Protein AF-0000000075078071 (afdb_homodimer)

Structure (mmCIF, N/CA/C/O backbone):
data_AF-0000000075078071-model_v1
#
loop_
_entity.id
_entity.type
_entity.pdbx_description
1 polymer '5-methylthioadenosine/S-adenosylhomocysteine deaminase'
#
loop_
_atom_site.group_PDB
_atom_site.id
_atom_site.type_symbol
_atom_site.label_atom_id
_atom_site.label_alt_id
_atom_site.label_comp_id
_atom_site.label_asym_id
_atom_site.label_entity_id
_atom_site.label_seq_id
_atom_site.pdbx_PDB_ins_code
_atom_site.Cartn_x
_atom_site.Cartn_y
_atom_site.Cartn_z
_atom_site.occupancy
_atom_site.B_iso_or_equiv
_atom_site.auth_seq_id
_atom_site.auth_comp_id
_atom_site.auth_asym_id
_atom_site.auth_atom_id
_atom_site.pdbx_PDB_model_num
ATOM 1 N N . MET A 1 1 ? 23.844 -9.383 -35.656 1 94.44 1 MET A N 1
ATOM 2 C CA . MET A 1 1 ? 22.969 -10.555 -35.594 1 94.44 1 MET A CA 1
ATOM 3 C C . MET A 1 1 ? 21.5 -10.141 -35.531 1 94.44 1 MET A C 1
ATOM 5 O O . MET A 1 1 ? 21.172 -9.195 -34.812 1 94.44 1 MET A O 1
ATOM 9 N N . LYS A 1 2 ? 20.641 -10.836 -36.188 1 97.19 2 LYS A N 1
ATOM 10 C CA . LYS A 1 2 ? 19.219 -10.516 -36.188 1 97.19 2 LYS A CA 1
ATOM 11 C C . LYS A 1 2 ? 18.516 -11.109 -34.969 1 97.19 2 LYS A C 1
ATOM 13 O O . LYS A 1 2 ? 18.766 -12.266 -34.625 1 97.19 2 LYS A O 1
ATOM 18 N N . VAL A 1 3 ? 17.734 -10.297 -34.281 1 98.25 3 VAL A N 1
ATOM 19 C CA . VAL A 1 3 ? 17 -10.727 -33.094 1 98.25 3 VAL A CA 1
ATOM 20 C C . VAL A 1 3 ? 15.594 -10.141 -33.125 1 98.25 3 VAL A C 1
ATOM 22 O O . VAL A 1 3 ? 15.281 -9.297 -33.969 1 98.25 3 VAL A O 1
ATOM 25 N N . ASP A 1 4 ? 14.758 -10.57 -32.312 1 98.44 4 ASP A N 1
ATOM 26 C CA . ASP A 1 4 ? 13.359 -10.164 -32.344 1 98.44 4 ASP A CA 1
ATOM 27 C C . ASP A 1 4 ? 13.172 -8.781 -31.719 1 98.44 4 ASP A C 1
ATOM 29 O O . ASP A 1 4 ? 12.531 -7.906 -32.312 1 98.44 4 ASP A O 1
ATOM 33 N N . ILE A 1 5 ? 13.688 -8.562 -30.5 1 98.44 5 ILE A N 1
ATOM 34 C CA . ILE A 1 5 ? 13.391 -7.348 -29.75 1 98.44 5 ILE A CA 1
ATOM 35 C C . ILE A 1 5 ? 14.664 -6.844 -29.062 1 98.44 5 ILE A C 1
ATOM 37 O O . ILE A 1 5 ? 15.484 -7.641 -28.594 1 98.44 5 ILE A O 1
ATOM 41 N N . ALA A 1 6 ? 14.93 -5.602 -29.078 1 98.75 6 ALA A N 1
ATOM 42 C CA . ALA A 1 6 ? 15.906 -4.906 -28.25 1 98.75 6 ALA A CA 1
ATOM 43 C C . ALA A 1 6 ? 15.219 -3.871 -27.359 1 98.75 6 ALA A C 1
ATOM 45 O O . ALA A 1 6 ? 14.516 -2.988 -27.844 1 98.75 6 ALA A O 1
ATOM 46 N N . ILE A 1 7 ? 15.375 -4.008 -26 1 98.88 7 ILE A N 1
ATOM 47 C CA . ILE A 1 7 ? 14.781 -3.053 -25.078 1 98.88 7 ILE A CA 1
ATOM 48 C C . ILE A 1 7 ? 15.883 -2.215 -24.422 1 98.88 7 ILE A C 1
ATOM 50 O O . ILE A 1 7 ? 16.609 -2.701 -23.562 1 98.88 7 ILE A O 1
ATOM 54 N N . ASN A 1 8 ? 16.047 -0.952 -24.812 1 98.75 8 ASN A N 1
ATOM 55 C CA . ASN A 1 8 ? 16.922 0.015 -24.156 1 98.75 8 ASN A CA 1
ATOM 56 C C . ASN A 1 8 ? 16.266 0.594 -22.906 1 98.75 8 ASN A C 1
ATOM 58 O O . ASN A 1 8 ? 15.188 1.181 -22.969 1 98.75 8 ASN A O 1
ATOM 62 N N . ALA A 1 9 ? 16.922 0.413 -21.734 1 98.75 9 ALA A N 1
ATOM 63 C CA . ALA A 1 9 ? 16.297 0.908 -20.5 1 98.75 9 ALA A CA 1
ATOM 64 C C . ALA A 1 9 ? 17.281 1.78 -19.719 1 98.75 9 ALA A C 1
ATOM 66 O O . ALA A 1 9 ? 18.5 1.617 -19.828 1 98.75 9 ALA A O 1
ATOM 67 N N . ARG A 1 10 ? 16.766 2.77 -18.938 1 98.56 10 ARG A N 1
ATOM 68 C CA . ARG A 1 10 ? 17.562 3.588 -18.031 1 98.56 10 ARG A CA 1
ATOM 69 C C . ARG A 1 10 ? 18.234 2.73 -16.969 1 98.56 10 ARG A C 1
ATOM 71 O O . ARG A 1 10 ? 19.422 2.904 -16.672 1 98.56 10 ARG A O 1
ATOM 78 N N . TRP A 1 11 ? 17.453 1.819 -16.406 1 98.62 11 TRP A N 1
ATOM 79 C CA . TRP A 1 11 ? 17.969 0.859 -15.43 1 98.62 11 TRP A CA 1
ATOM 80 C C . TRP A 1 11 ? 17.516 -0.555 -15.766 1 98.62 11 TRP A C 1
ATOM 82 O O . TRP A 1 11 ? 16.391 -0.753 -16.234 1 98.62 11 TRP A O 1
ATOM 92 N N . ILE A 1 12 ? 18.344 -1.551 -15.594 1 98.75 12 ILE A N 1
ATOM 93 C CA . ILE A 1 12 ? 17.984 -2.961 -15.641 1 98.75 12 ILE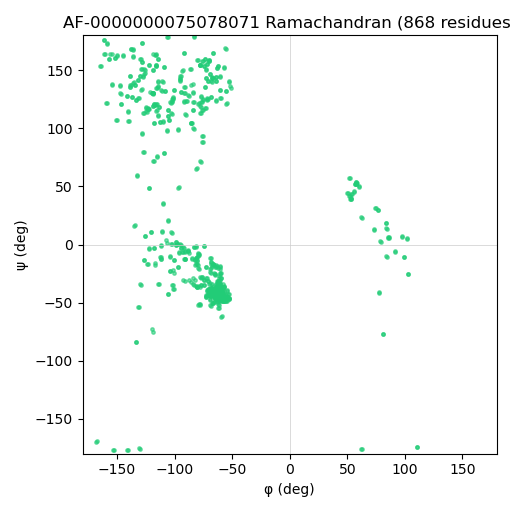 A CA 1
ATOM 94 C C . ILE A 1 12 ? 18.422 -3.654 -14.352 1 98.75 12 ILE A C 1
ATOM 96 O O . ILE A 1 12 ? 19.609 -3.629 -14.008 1 98.75 12 ILE A O 1
ATOM 100 N N . ILE A 1 13 ? 17.5 -4.16 -13.625 1 98.75 13 ILE A N 1
ATOM 101 C CA . ILE A 1 13 ? 17.75 -4.93 -12.414 1 98.75 13 ILE A CA 1
ATOM 102 C C . ILE A 1 13 ? 17.484 -6.41 -12.672 1 98.75 13 ILE A C 1
ATOM 104 O O . ILE A 1 13 ? 16.359 -6.879 -12.555 1 98.75 13 ILE A O 1
ATOM 108 N N . PRO A 1 14 ? 18.484 -7.125 -12.914 1 98.5 14 PRO A N 1
ATOM 109 C CA . PRO A 1 14 ? 18.312 -8.484 -13.414 1 98.5 14 PRO A CA 1
ATOM 110 C C . PRO A 1 14 ? 17.953 -9.484 -12.312 1 98.5 14 PRO A C 1
ATOM 112 O O . PRO A 1 14 ? 17.438 -10.57 -12.594 1 98.5 14 PRO A O 1
ATOM 115 N N . VAL A 1 15 ? 18.25 -9.164 -10.938 1 97.62 15 VAL A N 1
ATOM 116 C CA . VAL A 1 15 ? 18.031 -9.992 -9.75 1 97.62 15 VAL A CA 1
ATOM 117 C C . VAL A 1 15 ? 19.125 -11.062 -9.672 1 97.62 15 VAL A C 1
ATOM 119 O O . VAL A 1 15 ? 19.594 -11.391 -8.578 1 97.62 15 VAL A O 1
ATOM 122 N N . GLU A 1 16 ? 19.484 -11.656 -10.82 1 94.56 16 GLU A N 1
ATOM 123 C CA . GLU A 1 16 ? 20.672 -12.484 -10.953 1 94.56 16 GLU A CA 1
ATOM 124 C C . GLU A 1 16 ? 21.578 -11.977 -12.078 1 94.56 16 GLU A C 1
ATOM 126 O O . GLU A 1 16 ? 21.234 -12.07 -13.25 1 94.56 16 GLU A O 1
ATOM 131 N N . PRO A 1 17 ? 22.875 -11.477 -11.609 1 91.75 17 PRO A N 1
ATOM 132 C CA . PRO A 1 17 ? 23.422 -11.5 -10.25 1 91.75 17 PRO A CA 1
ATOM 133 C C . PRO A 1 17 ? 22.703 -10.539 -9.305 1 91.75 17 PRO A C 1
ATOM 135 O O . PRO A 1 17 ? 22.062 -9.586 -9.766 1 91.75 17 PRO A O 1
ATOM 138 N N . GLU A 1 18 ? 22.875 -10.867 -8.062 1 87.38 18 GLU A N 1
ATOM 139 C CA . GLU A 1 18 ? 22.219 -10.062 -7.035 1 87.38 18 GLU A CA 1
ATOM 140 C C . GLU A 1 18 ? 22.891 -8.703 -6.887 1 87.38 18 GLU A C 1
ATOM 142 O O . GLU A 1 18 ? 24.078 -8.562 -7.168 1 87.38 18 GLU A O 1
ATOM 147 N N . SER A 1 19 ? 22.141 -7.684 -6.508 1 84.31 19 SER A N 1
ATOM 148 C CA . SER A 1 19 ? 22.578 -6.359 -6.082 1 84.31 19 SER A CA 1
ATOM 149 C C . SER A 1 19 ? 23.312 -5.629 -7.207 1 84.31 19 SER A C 1
ATOM 151 O O . SER A 1 19 ? 24.297 -4.93 -6.965 1 84.31 19 SER A O 1
ATOM 153 N N . VAL A 1 20 ? 23.047 -6.027 -8.438 1 92.88 20 VAL A N 1
ATOM 154 C CA . VAL A 1 20 ? 23.562 -5.301 -9.594 1 92.88 20 VAL A CA 1
ATOM 155 C C . VAL A 1 20 ? 22.422 -4.555 -10.289 1 92.88 20 VAL A C 1
ATOM 157 O O . VAL A 1 20 ? 21.312 -5.086 -10.438 1 92.88 20 VAL A O 1
ATOM 160 N N . THR A 1 21 ? 22.672 -3.32 -10.562 1 96.94 21 THR A N 1
ATOM 161 C CA . THR A 1 21 ? 21.797 -2.508 -11.406 1 96.94 21 THR A CA 1
ATOM 162 C C . THR A 1 21 ? 22.562 -1.938 -12.594 1 96.94 21 THR A C 1
ATOM 164 O O . THR A 1 21 ? 23.531 -1.194 -12.414 1 96.94 21 THR A O 1
ATOM 167 N N . TYR A 1 22 ? 22.156 -2.344 -13.797 1 97.94 22 TYR A N 1
ATOM 168 C CA . TYR A 1 22 ? 22.766 -1.807 -15 1 97.94 22 TYR A CA 1
ATOM 169 C C . TYR A 1 22 ? 22.125 -0.49 -15.406 1 97.94 22 TYR A C 1
ATOM 171 O O . TYR A 1 22 ? 20.906 -0.338 -15.312 1 97.94 22 TYR A O 1
ATOM 179 N N . GLU A 1 23 ? 22.906 0.443 -15.805 1 97.88 23 GLU A N 1
ATOM 180 C CA . GLU A 1 23 ? 22.406 1.725 -16.297 1 97.88 23 GLU A CA 1
ATOM 181 C C . GLU A 1 23 ? 22.672 1.889 -17.781 1 97.88 23 GLU A C 1
ATOM 183 O O . GLU A 1 23 ? 23.766 1.601 -18.266 1 97.88 23 GLU A O 1
ATOM 188 N N . HIS A 1 24 ? 21.688 2.295 -18.484 1 98.25 24 HIS A N 1
ATOM 189 C CA . HIS A 1 24 ? 21.781 2.531 -19.922 1 98.25 24 HIS A CA 1
ATOM 190 C C . HIS A 1 24 ? 22.25 1.28 -20.656 1 98.25 24 HIS A C 1
ATOM 192 O O . HIS A 1 24 ? 23.234 1.329 -21.406 1 98.25 24 HIS A O 1
ATOM 198 N N . HIS A 1 25 ? 21.531 0.172 -20.359 1 98.69 25 HIS A N 1
ATOM 199 C CA . HIS A 1 25 ? 21.797 -1.117 -21 1 98.69 25 HIS A CA 1
ATOM 200 C C . HIS A 1 25 ? 20.594 -1.567 -21.828 1 98.69 25 HIS A C 1
ATOM 202 O O . HIS A 1 25 ? 19.516 -0.986 -21.734 1 98.69 25 HIS A O 1
ATOM 208 N N . THR A 1 26 ? 20.859 -2.521 -22.688 1 98.81 26 THR A N 1
ATOM 209 C CA . THR A 1 26 ? 19.859 -3.092 -23.578 1 98.81 26 THR A CA 1
ATOM 210 C C . THR A 1 26 ? 19.688 -4.586 -23.312 1 98.81 26 THR A C 1
ATOM 212 O O . THR A 1 26 ? 20.672 -5.312 -23.156 1 98.81 26 THR A O 1
ATOM 215 N N . LEU A 1 27 ? 18.484 -5.012 -23.141 1 98.81 27 LEU A N 1
ATOM 216 C CA . LEU A 1 27 ? 18.141 -6.43 -23.078 1 98.81 27 LEU A CA 1
ATOM 217 C C . LEU A 1 27 ? 17.766 -6.949 -24.469 1 98.81 27 LEU A C 1
ATOM 219 O O . LEU A 1 27 ? 16.891 -6.395 -25.125 1 98.81 27 LEU A O 1
ATOM 223 N N . ILE A 1 28 ? 18.469 -7.988 -24.969 1 98.88 28 ILE A N 1
ATOM 224 C CA . ILE A 1 28 ? 18.234 -8.555 -26.297 1 98.88 28 ILE A CA 1
ATOM 225 C C . ILE A 1 28 ? 17.422 -9.836 -26.188 1 98.88 28 ILE A C 1
ATOM 227 O O . ILE A 1 28 ? 17.781 -10.742 -25.422 1 98.88 28 ILE A O 1
ATOM 231 N N . ILE A 1 29 ? 16.297 -9.945 -26.906 1 98.81 29 ILE A N 1
ATOM 232 C CA . ILE A 1 29 ? 15.375 -11.07 -26.859 1 98.81 29 ILE A CA 1
ATOM 233 C C . ILE A 1 29 ? 15.266 -11.719 -28.234 1 98.81 29 ILE A C 1
ATOM 235 O O . ILE A 1 29 ? 15.102 -11.023 -29.234 1 98.81 29 ILE A O 1
ATOM 239 N N . ASN A 1 30 ? 15.398 -12.977 -28.297 1 98.75 30 ASN A N 1
ATOM 240 C CA . ASN A 1 30 ? 15.203 -13.766 -29.516 1 98.75 30 ASN A CA 1
ATOM 241 C C . ASN A 1 30 ? 14.422 -15.047 -29.234 1 98.75 30 ASN A C 1
ATOM 243 O O . ASN A 1 30 ? 14.758 -15.797 -28.312 1 98.75 30 ASN A O 1
ATOM 247 N N . LYS A 1 31 ? 13.336 -15.273 -29.984 1 98.06 31 LYS A N 1
ATOM 248 C CA . LYS A 1 31 ? 12.477 -16.438 -29.859 1 98.06 31 LYS A CA 1
ATOM 249 C C . LYS A 1 31 ? 12.016 -16.625 -28.422 1 98.06 31 LYS A C 1
ATOM 251 O O . LYS A 1 31 ? 12.109 -17.734 -27.859 1 98.06 31 LYS A O 1
ATOM 256 N N . GLY A 1 32 ? 11.719 -15.531 -27.766 1 98.38 32 GLY A N 1
ATOM 257 C CA . GLY A 1 32 ? 11.086 -15.539 -26.469 1 98.38 32 GLY A CA 1
ATOM 258 C C . GLY A 1 32 ? 12.07 -15.664 -25.312 1 98.38 32 GLY A C 1
ATOM 259 O O . GLY A 1 32 ? 11.68 -15.711 -24.156 1 98.38 32 GLY A O 1
ATOM 260 N N . ARG A 1 33 ? 13.398 -15.609 -25.656 1 98.69 33 ARG A N 1
ATOM 261 C CA . ARG A 1 33 ? 14.414 -15.812 -24.625 1 98.69 33 ARG A CA 1
ATOM 262 C C . ARG A 1 33 ? 15.406 -14.648 -24.609 1 98.69 33 ARG A C 1
ATOM 264 O O . ARG A 1 33 ? 15.625 -14 -25.625 1 98.69 33 ARG A O 1
ATOM 271 N N . ILE A 1 34 ? 15.938 -14.422 -23.438 1 98.81 34 ILE A N 1
ATOM 272 C CA . ILE A 1 34 ? 16.984 -13.414 -23.297 1 98.81 34 ILE A CA 1
ATOM 273 C C . ILE A 1 34 ? 18.297 -13.945 -23.844 1 98.81 34 ILE A C 1
ATOM 275 O O . ILE A 1 34 ? 18.797 -14.984 -23.391 1 98.81 34 ILE A O 1
ATOM 279 N N . VAL A 1 35 ? 18.906 -13.234 -24.781 1 98.69 35 VAL A N 1
ATOM 280 C CA . VAL A 1 35 ? 20.094 -13.797 -25.406 1 98.69 35 VAL A CA 1
ATOM 281 C C . VAL A 1 35 ? 21.312 -12.93 -25.109 1 98.69 35 VAL A C 1
ATOM 283 O O . VAL A 1 35 ? 22.453 -13.352 -25.312 1 98.69 35 VAL A O 1
ATOM 286 N N . ASP A 1 36 ? 21.031 -11.672 -24.641 1 98.62 36 ASP A N 1
ATOM 287 C CA . ASP A 1 36 ? 22.156 -10.805 -24.312 1 98.62 36 ASP A CA 1
ATOM 288 C C . ASP A 1 36 ? 21.703 -9.609 -23.469 1 98.62 36 ASP A C 1
ATOM 290 O O . ASP A 1 36 ? 20.516 -9.297 -23.422 1 98.62 36 ASP A O 1
ATOM 294 N N . LEU A 1 37 ? 22.562 -9.055 -22.672 1 98.44 37 LEU A N 1
ATOM 295 C CA . LEU A 1 37 ? 22.438 -7.848 -21.875 1 98.44 37 LEU A CA 1
ATOM 296 C C . LEU A 1 37 ? 23.75 -7.055 -21.891 1 98.44 37 LEU A C 1
ATOM 298 O O . LEU A 1 37 ? 24.781 -7.523 -21.391 1 98.44 37 LEU A O 1
ATOM 302 N N . LEU A 1 38 ? 23.734 -5.891 -22.469 1 98.31 38 LEU A N 1
ATOM 303 C CA . LEU A 1 38 ? 24.969 -5.145 -22.688 1 98.31 38 LEU A CA 1
ATOM 304 C C . LEU A 1 38 ? 24.688 -3.648 -22.781 1 98.31 38 LEU A C 1
ATOM 306 O O . LEU A 1 38 ? 23.531 -3.236 -22.922 1 98.31 38 LEU A O 1
ATOM 310 N N . PRO A 1 39 ? 25.766 -2.824 -22.641 1 98.31 39 PRO A N 1
ATOM 311 C CA . PRO A 1 39 ? 25.547 -1.384 -22.781 1 98.31 39 PRO A CA 1
ATOM 312 C C . PRO A 1 39 ? 24.828 -1.026 -24.094 1 98.31 39 PRO A C 1
ATOM 314 O O . PRO A 1 39 ? 25.109 -1.628 -25.141 1 98.31 39 PRO A O 1
ATOM 317 N N . THR A 1 40 ? 23.969 -0.12 -24.016 1 98.19 40 THR A N 1
ATOM 318 C CA . THR A 1 40 ? 23.125 0.243 -25.141 1 98.19 40 THR A CA 1
ATOM 319 C C . THR A 1 40 ? 23.953 0.588 -26.359 1 98.19 40 THR A C 1
ATOM 321 O O . THR A 1 40 ? 23.609 0.234 -27.484 1 98.19 40 THR A O 1
ATOM 324 N N . THR A 1 41 ? 25.078 1.279 -26.188 1 97.25 41 THR A N 1
ATOM 325 C CA . THR A 1 41 ? 25.953 1.681 -27.281 1 97.25 41 THR A CA 1
ATOM 326 C C . THR A 1 41 ? 26.516 0.458 -28 1 97.25 41 THR A C 1
ATOM 328 O O . THR A 1 41 ? 26.656 0.47 -29.234 1 97.25 41 THR A O 1
ATOM 331 N N . GLU A 1 42 ? 26.766 -0.601 -27.312 1 98 42 GLU A N 1
ATOM 332 C CA . GLU A 1 42 ? 27.297 -1.832 -27.891 1 98 42 GLU A CA 1
ATOM 333 C C . GLU A 1 42 ? 26.188 -2.641 -28.562 1 98 42 GLU A C 1
ATOM 335 O O . GLU A 1 42 ? 26.422 -3.281 -29.594 1 98 42 GLU A O 1
ATOM 340 N N . ALA A 1 43 ? 25.047 -2.617 -28 1 97.88 43 ALA A N 1
ATOM 341 C CA . ALA A 1 43 ? 23.906 -3.396 -28.5 1 97.88 43 ALA A CA 1
ATOM 342 C C . ALA A 1 43 ? 23.531 -2.961 -29.906 1 97.88 43 ALA A C 1
ATOM 344 O O . ALA A 1 43 ? 23.234 -3.797 -30.766 1 97.88 43 ALA A O 1
ATOM 345 N N . SER A 1 44 ? 23.578 -1.667 -30.141 1 94.62 44 SER A N 1
ATOM 346 C CA . SER A 1 44 ? 23.172 -1.121 -31.438 1 94.62 44 SER A CA 1
ATOM 347 C C . SER A 1 44 ? 24.156 -1.514 -32.531 1 94.62 44 SER A C 1
ATOM 349 O O . SER A 1 44 ? 23.781 -1.562 -33.719 1 94.62 44 SER A O 1
ATOM 351 N N . GLN A 1 45 ? 25.328 -1.807 -32.188 1 96.5 45 GLN A N 1
ATOM 352 C CA . GLN A 1 45 ? 26.344 -2.209 -33.125 1 96.5 45 GLN A CA 1
ATOM 353 C C . GLN A 1 45 ? 26.297 -3.711 -33.406 1 96.5 45 GLN A C 1
ATOM 355 O O . GLN A 1 45 ? 26.578 -4.164 -34.5 1 96.5 45 GLN A O 1
ATOM 360 N N . LYS A 1 46 ? 25.922 -4.383 -32.406 1 97.69 46 LYS A N 1
ATOM 361 C CA . LYS A 1 46 ? 26.031 -5.84 -32.438 1 97.69 46 LYS A CA 1
ATOM 362 C C . LYS A 1 46 ? 24.766 -6.484 -32.969 1 97.69 46 LYS A C 1
ATOM 364 O O . LYS A 1 46 ? 24.812 -7.555 -33.594 1 97.69 46 LYS A O 1
ATOM 369 N N . TYR A 1 47 ? 23.609 -5.836 -32.719 1 98.06 47 TYR A N 1
ATOM 370 C CA . TYR A 1 47 ? 22.344 -6.508 -33.031 1 98.06 47 TYR A CA 1
ATOM 371 C C . TYR A 1 47 ? 21.484 -5.652 -33.938 1 98.06 47 TYR A C 1
ATOM 373 O O . TYR A 1 47 ? 21.562 -4.422 -33.906 1 98.06 47 TYR A O 1
ATOM 381 N N . GLN A 1 48 ? 20.703 -6.305 -34.812 1 97.81 48 GLN A N 1
ATOM 382 C CA . GLN A 1 48 ? 19.594 -5.738 -35.562 1 97.81 48 GLN A CA 1
ATOM 383 C C . GLN A 1 48 ? 18.25 -6.328 -35.125 1 97.81 48 GLN A C 1
ATOM 385 O O . GLN A 1 48 ? 17.906 -7.453 -35.5 1 97.81 48 GLN A O 1
ATOM 390 N N . ALA A 1 49 ? 17.547 -5.574 -34.438 1 97.62 49 ALA A N 1
ATOM 391 C CA . ALA A 1 49 ? 16.312 -6.07 -33.812 1 97.62 49 ALA A CA 1
ATOM 392 C C . ALA A 1 49 ? 15.102 -5.77 -34.688 1 97.62 49 ALA A C 1
ATOM 394 O O . ALA A 1 49 ? 15.047 -4.723 -35.344 1 97.62 49 ALA A O 1
ATOM 395 N N . GLY A 1 50 ? 14.172 -6.734 -34.75 1 96.88 50 GLY A N 1
ATOM 396 C CA . GLY A 1 50 ? 12.906 -6.48 -35.406 1 96.88 50 GLY A CA 1
ATOM 397 C C . GLY A 1 50 ? 12.125 -5.336 -34.812 1 96.88 50 GLY A C 1
ATOM 398 O O . GLY A 1 50 ? 11.422 -4.609 -35.531 1 96.88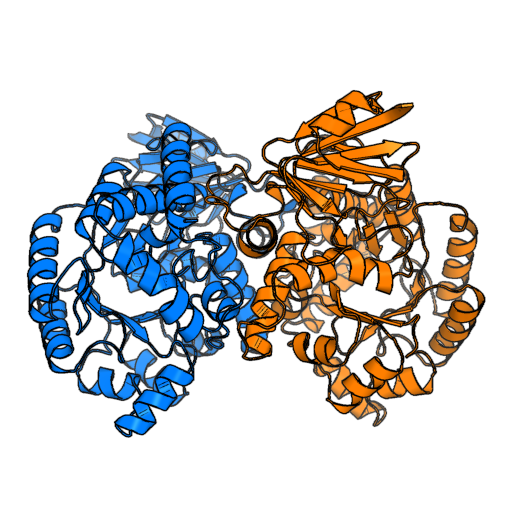 50 GLY A O 1
ATOM 399 N N . SER A 1 51 ? 12.148 -5.199 -33.531 1 97 51 SER A N 1
ATOM 400 C CA . SER A 1 51 ? 11.539 -4.102 -32.812 1 97 51 SER A CA 1
ATOM 401 C C . SER A 1 51 ? 12.492 -3.545 -31.75 1 97 51 SER A C 1
ATOM 403 O O . SER A 1 51 ? 13.195 -4.305 -31.078 1 97 51 SER A O 1
ATOM 405 N N . VAL A 1 52 ? 12.523 -2.238 -31.672 1 97.94 52 VAL A N 1
ATOM 406 C CA . VAL A 1 52 ? 13.359 -1.562 -30.688 1 97.94 52 VAL A CA 1
ATOM 407 C C . VAL A 1 52 ? 12.484 -0.729 -29.75 1 97.94 52 VAL A C 1
ATOM 409 O O . VAL A 1 52 ? 11.695 0.101 -30.219 1 97.94 52 VAL A O 1
ATOM 412 N N . GLU A 1 53 ? 12.539 -1.062 -28.438 1 98.25 53 GLU A N 1
ATOM 413 C CA . GLU A 1 53 ? 11.836 -0.293 -27.422 1 98.25 53 GLU A CA 1
ATOM 414 C C . GLU A 1 53 ? 12.797 0.629 -26.672 1 98.25 53 GLU A C 1
ATOM 416 O O . GLU A 1 53 ? 13.852 0.189 -26.203 1 98.25 53 GLU A O 1
ATOM 421 N N . ASN A 1 54 ? 12.508 1.948 -26.625 1 98.44 54 ASN A N 1
ATOM 422 C CA . ASN A 1 54 ? 13.305 2.914 -25.875 1 98.44 54 ASN A CA 1
ATOM 423 C C . ASN A 1 54 ? 12.594 3.342 -24.594 1 98.44 54 ASN A C 1
ATOM 425 O O . ASN A 1 54 ? 11.633 4.113 -24.641 1 98.44 54 ASN A O 1
ATOM 429 N N . LEU A 1 55 ? 13.07 2.875 -23.484 1 98.38 55 LEU A N 1
ATOM 430 C CA . LEU A 1 55 ? 12.508 3.107 -22.156 1 98.38 55 LEU A CA 1
ATOM 431 C C . LEU A 1 55 ? 13.5 3.848 -21.266 1 98.38 55 LEU A C 1
ATOM 433 O O . LEU A 1 55 ? 13.93 3.326 -20.234 1 98.38 55 LEU A O 1
ATOM 437 N N . ASP A 1 56 ? 13.742 5.156 -21.531 1 96.94 56 ASP A N 1
ATOM 438 C CA . ASP A 1 56 ? 14.836 5.949 -20.984 1 96.94 56 ASP A CA 1
ATOM 439 C C . ASP A 1 56 ? 14.508 6.441 -19.578 1 96.94 56 ASP A C 1
ATOM 441 O O . ASP A 1 56 ? 15.344 7.066 -18.922 1 96.94 56 ASP A O 1
ATOM 445 N N . ARG A 1 57 ? 13.359 6.152 -19.078 1 97.06 57 ARG A N 1
ATOM 446 C CA . ARG A 1 57 ? 12.953 6.57 -17.75 1 97.06 57 ARG A CA 1
ATOM 447 C C . ARG A 1 57 ? 12.508 5.371 -16.906 1 97.06 57 ARG A C 1
ATOM 449 O O . ARG A 1 57 ? 11.953 5.539 -15.828 1 97.06 57 ARG A O 1
ATOM 456 N N . HIS A 1 58 ? 12.711 4.148 -17.484 1 98.69 58 HIS A N 1
ATOM 457 C CA . HIS A 1 58 ? 12.141 2.945 -16.875 1 98.69 58 HIS A CA 1
ATOM 458 C C . HIS A 1 58 ? 13.227 2.076 -16.25 1 98.69 58 HIS A C 1
ATOM 460 O O . HIS A 1 58 ? 14.398 2.174 -16.625 1 98.69 58 HIS A O 1
ATOM 466 N N . ALA A 1 59 ? 12.828 1.351 -15.281 1 98.81 59 ALA A N 1
ATOM 467 C CA . ALA A 1 59 ? 13.562 0.176 -14.82 1 98.81 59 ALA A CA 1
ATOM 468 C C . ALA A 1 59 ? 12.938 -1.108 -15.352 1 98.81 59 ALA A C 1
ATOM 470 O O . ALA A 1 59 ? 11.711 -1.256 -15.359 1 98.81 59 ALA A O 1
ATOM 471 N N . LEU A 1 60 ? 13.797 -1.98 -15.867 1 98.88 60 LEU A N 1
ATOM 472 C CA . LEU A 1 60 ? 13.359 -3.334 -16.188 1 98.88 60 LEU A CA 1
ATOM 473 C C . LEU A 1 60 ? 13.656 -4.289 -15.039 1 98.88 60 LEU A C 1
ATOM 475 O O . LEU A 1 60 ? 14.75 -4.27 -14.469 1 98.88 60 LEU A O 1
ATOM 479 N N . ILE A 1 61 ? 12.68 -5.047 -14.664 1 98.88 61 ILE A N 1
ATOM 480 C CA . ILE A 1 61 ? 12.844 -6.117 -13.688 1 98.88 61 ILE A CA 1
ATOM 481 C C . ILE A 1 61 ? 12.25 -7.414 -14.234 1 98.88 61 ILE A C 1
ATOM 483 O O . ILE A 1 61 ? 11.516 -7.395 -15.227 1 98.88 61 ILE A O 1
ATOM 487 N N . PRO A 1 62 ? 12.68 -8.594 -13.664 1 98.88 62 PRO A N 1
ATOM 488 C CA . PRO A 1 62 ? 11.969 -9.82 -14.031 1 98.88 62 PRO A CA 1
ATOM 489 C C . PRO A 1 62 ? 10.469 -9.742 -13.734 1 98.88 62 PRO A C 1
ATOM 491 O O . PRO A 1 62 ? 10.047 -8.977 -12.867 1 98.88 62 PRO A O 1
ATOM 494 N N . GLY A 1 63 ? 9.688 -10.492 -14.508 1 98.94 63 GLY A N 1
ATOM 495 C CA . GLY A 1 63 ? 8.266 -10.578 -14.219 1 98.94 63 GLY A CA 1
ATOM 496 C C . GLY A 1 63 ? 7.969 -10.938 -12.773 1 98.94 63 GLY A C 1
ATOM 497 O O . GLY A 1 63 ? 8.648 -11.789 -12.195 1 98.94 63 GLY A O 1
ATOM 498 N N . LEU A 1 64 ? 7.023 -10.234 -12.164 1 98.94 64 LEU A N 1
ATOM 499 C CA . LEU A 1 64 ? 6.602 -10.57 -10.805 1 98.94 64 LEU A CA 1
ATOM 500 C C . LEU A 1 64 ? 5.82 -11.883 -10.789 1 98.94 64 LEU A C 1
ATOM 502 O O . LEU A 1 64 ? 5.035 -12.156 -11.695 1 98.94 64 LEU A O 1
ATOM 506 N N . ILE A 1 65 ? 6.082 -12.672 -9.766 1 98.94 65 ILE A N 1
ATOM 507 C CA . ILE A 1 65 ? 5.449 -13.984 -9.641 1 98.94 65 ILE A CA 1
ATOM 508 C C . ILE A 1 65 ? 4.539 -14 -8.414 1 98.94 65 ILE A C 1
ATOM 510 O O . ILE A 1 65 ? 5.008 -13.867 -7.285 1 98.94 65 ILE A O 1
ATOM 514 N N . ASN A 1 66 ? 3.244 -14.062 -8.641 1 98.94 66 ASN A N 1
ATOM 515 C CA . ASN A 1 66 ? 2.252 -14.242 -7.582 1 98.94 66 ASN A CA 1
ATOM 516 C C . ASN A 1 66 ? 2.072 -15.719 -7.227 1 98.94 66 ASN A C 1
ATOM 518 O O . ASN A 1 66 ? 1.254 -16.406 -7.832 1 98.94 66 ASN A O 1
ATOM 522 N N . CYS A 1 67 ? 2.695 -16.156 -6.152 1 98.88 67 CYS A N 1
ATOM 523 C CA . CYS A 1 67 ? 2.854 -17.578 -5.887 1 98.88 67 CYS A CA 1
ATOM 524 C C . CYS A 1 67 ? 1.604 -18.156 -5.227 1 98.88 67 CYS A C 1
ATOM 526 O O . CYS A 1 67 ? 1.519 -19.359 -4.996 1 98.88 67 CYS A O 1
ATOM 528 N N . HIS A 1 68 ? 0.615 -17.312 -4.965 1 98.94 68 HIS A N 1
ATOM 529 C CA . HIS A 1 68 ? -0.627 -17.828 -4.406 1 98.94 68 HIS A CA 1
ATOM 530 C C . HIS A 1 68 ? -1.784 -16.859 -4.637 1 98.94 68 HIS A C 1
ATOM 532 O O . HIS A 1 68 ? -1.752 -15.727 -4.16 1 98.94 68 HIS A O 1
ATOM 538 N N . THR A 1 69 ? -2.785 -17.359 -5.305 1 98.69 69 THR A N 1
ATOM 539 C CA . THR A 1 69 ? -3.994 -16.562 -5.477 1 98.69 69 THR A CA 1
ATOM 540 C C . THR A 1 69 ? -5.199 -17.453 -5.75 1 98.69 69 THR A C 1
ATOM 542 O O . THR A 1 69 ? -5.043 -18.656 -5.984 1 98.69 69 THR A O 1
ATOM 545 N N . HIS A 1 70 ? -6.375 -16.969 -5.539 1 98.38 70 HIS A N 1
ATOM 546 C CA . HIS A 1 70 ? -7.668 -17.469 -5.977 1 98.38 70 HIS A CA 1
ATOM 547 C C . HIS A 1 70 ? -8.273 -16.578 -7.055 1 98.38 70 HIS A C 1
ATOM 549 O O . HIS A 1 70 ? -9.203 -15.812 -6.781 1 98.38 70 HIS A O 1
ATOM 555 N N . ALA A 1 71 ? -7.824 -16.719 -8.273 1 98.5 71 ALA A N 1
ATOM 556 C CA . ALA A 1 71 ? -8.023 -15.75 -9.344 1 98.5 71 ALA A CA 1
ATOM 557 C C . ALA A 1 71 ? -9.5 -15.43 -9.523 1 98.5 71 ALA A C 1
ATOM 559 O O . ALA A 1 71 ? -9.898 -14.266 -9.516 1 98.5 71 ALA A O 1
ATOM 560 N N . ALA A 1 72 ? -10.367 -16.453 -9.539 1 98 72 ALA A N 1
ATOM 561 C CA . ALA A 1 72 ? -11.781 -16.266 -9.859 1 98 72 ALA A CA 1
ATOM 562 C C . ALA A 1 72 ? -12.5 -15.484 -8.766 1 98 72 ALA A C 1
ATOM 564 O O . ALA A 1 72 ? -13.523 -14.844 -9.016 1 98 72 ALA A O 1
ATOM 565 N N . MET A 1 73 ? -11.938 -15.453 -7.562 1 97.12 73 MET A N 1
ATOM 566 C CA . MET A 1 73 ? -12.57 -14.781 -6.43 1 97.12 73 MET A CA 1
ATOM 567 C C . MET A 1 73 ? -12.453 -13.266 -6.559 1 97.12 73 MET A C 1
ATOM 569 O O . MET A 1 73 ? -13.016 -12.523 -5.754 1 97.12 73 MET A O 1
ATOM 573 N N . THR A 1 74 ? -11.82 -12.789 -7.598 1 97.88 74 THR A N 1
ATOM 574 C CA . THR A 1 74 ? -11.734 -11.352 -7.844 1 97.88 74 THR A CA 1
ATOM 575 C C . THR A 1 74 ? -13.133 -10.75 -8.008 1 97.88 74 THR A C 1
ATOM 577 O O . THR A 1 74 ? -13.352 -9.594 -7.664 1 97.88 74 THR A O 1
ATOM 580 N N . LEU A 1 75 ? -14.109 -11.586 -8.414 1 97.62 75 LEU A N 1
ATOM 581 C CA . LEU A 1 75 ? -15.492 -11.148 -8.547 1 97.62 75 LEU A CA 1
ATOM 582 C C . LEU A 1 75 ? -16.094 -10.836 -7.184 1 97.62 75 LEU A C 1
ATOM 584 O O . LEU A 1 75 ? -17.125 -10.156 -7.098 1 97.62 75 LEU A O 1
ATOM 588 N N . LEU A 1 76 ? -15.469 -11.336 -6.129 1 96.12 76 LEU A N 1
ATOM 589 C CA . LEU A 1 76 ? -16 -11.195 -4.781 1 96.12 76 LEU A CA 1
ATOM 590 C C . LEU A 1 76 ? -15.266 -10.102 -4.012 1 96.12 76 LEU A C 1
ATOM 592 O O . LEU A 1 76 ? -15.477 -9.938 -2.809 1 96.12 76 LEU A O 1
ATOM 596 N N . ARG A 1 77 ? -14.422 -9.297 -4.688 1 95.44 77 ARG A N 1
ATOM 597 C CA . ARG A 1 77 ? -13.664 -8.203 -4.082 1 95.44 77 ARG A CA 1
ATOM 598 C C . ARG A 1 77 ? -14.594 -7.238 -3.35 1 95.44 77 ARG A C 1
ATOM 600 O O . ARG A 1 77 ? -15.531 -6.695 -3.943 1 95.44 77 ARG A O 1
ATOM 607 N N . GLY A 1 78 ? -14.336 -7.086 -2.07 1 92.62 78 GLY A N 1
ATOM 608 C CA . GLY A 1 78 ? -15.062 -6.059 -1.345 1 92.62 78 GLY A CA 1
ATOM 609 C C . GLY A 1 78 ? -16.344 -6.57 -0.698 1 92.62 78 GLY A C 1
ATOM 610 O O . GLY A 1 78 ? -17.016 -5.832 0.015 1 92.62 78 GLY A O 1
ATOM 611 N N . ILE A 1 79 ? -16.703 -7.832 -0.975 1 91.75 79 ILE A N 1
ATOM 612 C CA . ILE A 1 79 ? -17.859 -8.406 -0.316 1 91.75 79 ILE A CA 1
ATOM 613 C C . ILE A 1 79 ? -17.516 -8.781 1.121 1 91.75 79 ILE A C 1
ATOM 615 O O . ILE A 1 79 ? -16.547 -9.508 1.359 1 91.75 79 ILE A O 1
ATOM 619 N N . ALA A 1 80 ? -18.203 -8.273 2.078 1 88 80 ALA A N 1
ATOM 620 C CA . ALA A 1 80 ? -18.172 -8.641 3.49 1 88 80 ALA A CA 1
ATOM 621 C C . ALA A 1 80 ? -16.781 -8.43 4.082 1 88 80 ALA A C 1
ATOM 623 O O . ALA A 1 80 ? -16.219 -9.328 4.711 1 88 80 ALA A O 1
ATOM 624 N N . ASP A 1 81 ? -16.25 -7.254 3.844 1 86.06 81 ASP A N 1
ATOM 625 C CA . ASP A 1 81 ? -14.984 -6.918 4.477 1 86.06 81 ASP A CA 1
ATOM 626 C C . ASP A 1 81 ? -15.164 -6.668 5.973 1 86.06 81 ASP A C 1
ATOM 628 O O . ASP A 1 81 ? -16.281 -6.422 6.438 1 86.06 81 ASP A O 1
ATOM 632 N N . ASP A 1 82 ? -14.078 -6.848 6.777 1 86.94 82 ASP A N 1
ATOM 633 C CA . ASP A 1 82 ? -13.992 -6.477 8.188 1 86.94 82 ASP A CA 1
ATOM 634 C C . ASP A 1 82 ? -14.734 -7.484 9.062 1 86.94 82 ASP A C 1
ATOM 636 O O . ASP A 1 82 ? -15.352 -7.109 10.062 1 86.94 82 ASP A O 1
ATOM 640 N N . LEU A 1 83 ? -14.766 -8.766 8.562 1 85.62 83 LEU A N 1
ATOM 641 C CA . LEU A 1 83 ? -15.336 -9.875 9.32 1 85.62 83 LEU A CA 1
ATOM 642 C C . LEU A 1 83 ? -14.266 -10.914 9.656 1 85.62 83 LEU A C 1
ATOM 644 O O . LEU A 1 83 ? -13.25 -11.016 8.953 1 85.62 83 LEU A O 1
ATOM 648 N N . HIS A 1 84 ? -14.531 -11.602 10.688 1 83.38 84 HIS A N 1
ATOM 649 C CA . HIS A 1 84 ? -13.664 -12.727 11.008 1 83.38 84 HIS A CA 1
ATOM 650 C C . HIS A 1 84 ? -13.711 -13.797 9.922 1 83.38 84 HIS A C 1
ATOM 652 O O . HIS A 1 84 ? -14.742 -13.961 9.258 1 83.38 84 HIS A O 1
ATOM 658 N N . LEU A 1 85 ? -12.609 -14.547 9.789 1 79.44 85 LEU A N 1
ATOM 659 C CA . LEU A 1 85 ? -12.406 -15.477 8.68 1 79.44 85 LEU A CA 1
ATOM 660 C C . LEU A 1 85 ? -13.562 -16.469 8.578 1 79.44 85 LEU A C 1
ATOM 662 O O . LEU A 1 85 ? -14.188 -16.594 7.523 1 79.44 85 LEU A O 1
ATOM 666 N N . MET A 1 86 ? -13.914 -17.062 9.672 1 80.56 86 MET A N 1
ATOM 667 C CA . MET A 1 86 ? -14.922 -18.125 9.617 1 80.56 86 MET A CA 1
ATOM 668 C C . MET A 1 86 ? -16.297 -17.547 9.328 1 80.56 86 MET A C 1
ATOM 670 O O . MET A 1 86 ? -17.094 -18.141 8.594 1 80.56 86 MET A O 1
ATOM 674 N N . ASP A 1 87 ? -16.578 -16.359 9.945 1 85.19 87 ASP A N 1
ATOM 675 C CA . ASP A 1 87 ? -17.812 -15.672 9.625 1 85.19 87 ASP A CA 1
ATOM 676 C C . ASP A 1 87 ? -17.844 -15.258 8.156 1 85.19 87 ASP A C 1
ATOM 678 O O . ASP A 1 87 ? -18.859 -15.453 7.473 1 85.19 87 ASP A O 1
ATOM 682 N N . TRP A 1 88 ? -16.797 -14.75 7.707 1 86.38 88 TRP A N 1
ATOM 683 C CA . TRP A 1 88 ? -16.641 -14.344 6.312 1 86.38 88 TRP A CA 1
ATOM 684 C C . TRP A 1 88 ? -16.828 -15.531 5.375 1 86.38 88 TRP A C 1
ATOM 686 O O . TRP A 1 88 ? -17.594 -15.445 4.402 1 86.38 88 TRP A O 1
ATOM 696 N N . LEU A 1 89 ? -16.203 -16.656 5.645 1 82.56 89 LEU A N 1
ATOM 697 C CA . LEU A 1 89 ? -16.281 -17.844 4.812 1 82.56 89 LEU A CA 1
ATOM 698 C C . LEU A 1 89 ? -17.672 -18.453 4.867 1 82.56 89 LEU A C 1
ATOM 700 O O . LEU A 1 89 ? -18.328 -18.609 3.838 1 82.56 89 LEU A O 1
ATOM 704 N N . GLN A 1 90 ? -18.172 -18.703 6.051 1 85.38 90 GLN A N 1
ATOM 705 C CA . GLN A 1 90 ? -19.344 -19.531 6.254 1 85.38 90 GLN A CA 1
ATOM 706 C C . GLN A 1 90 ? -20.625 -18.766 5.906 1 85.38 90 GLN A C 1
ATOM 708 O O . GLN A 1 90 ? -21.578 -19.344 5.367 1 85.38 90 GLN A O 1
ATOM 713 N N . ASN A 1 91 ? -20.625 -17.484 6.184 1 90.31 91 ASN A N 1
ATOM 714 C CA . 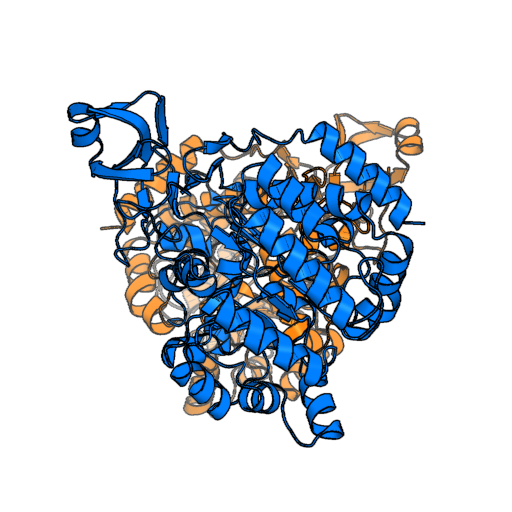ASN A 1 91 ? -21.875 -16.75 6.082 1 90.31 91 ASN A CA 1
ATOM 715 C C . ASN A 1 91 ? -21.922 -15.883 4.828 1 90.31 91 ASN A C 1
ATOM 717 O O . ASN A 1 91 ? -22.984 -15.406 4.434 1 90.31 91 ASN A O 1
ATOM 721 N N . HIS A 1 92 ? -20.766 -15.773 4.18 1 89.94 92 HIS A N 1
ATOM 722 C CA . HIS A 1 92 ? -20.797 -14.852 3.051 1 89.94 92 HIS A CA 1
ATOM 723 C C . HIS A 1 92 ? -20.203 -15.492 1.805 1 89.94 92 HIS A C 1
ATOM 725 O O . HIS A 1 92 ? -20.875 -15.648 0.79 1 89.94 92 HIS A O 1
ATOM 731 N N . ILE A 1 93 ? -19 -16 1.898 1 88 93 ILE A N 1
ATOM 732 C CA . ILE A 1 93 ? -18.266 -16.422 0.711 1 88 93 ILE A CA 1
ATOM 733 C C . ILE A 1 93 ? -18.797 -17.781 0.24 1 88 93 ILE A C 1
ATOM 735 O O . ILE A 1 93 ? -19.203 -17.922 -0.916 1 88 93 ILE A O 1
ATOM 739 N N . TRP A 1 94 ? -18.891 -18.781 1.146 1 86.56 94 TRP A N 1
ATOM 740 C CA . TRP A 1 94 ? -19.266 -20.141 0.746 1 86.56 94 TRP A CA 1
ATOM 741 C C . TRP A 1 94 ? -20.703 -20.156 0.208 1 86.56 94 TRP A C 1
ATOM 743 O O . TRP A 1 94 ? -20.969 -20.797 -0.807 1 86.56 94 TRP A O 1
ATOM 753 N N . PRO A 1 95 ? -21.625 -19.406 0.843 1 89.75 95 PRO A N 1
ATOM 754 C CA . PRO A 1 95 ? -22.969 -19.359 0.282 1 89.75 95 PRO A CA 1
ATOM 755 C C . PRO A 1 95 ? -23 -18.766 -1.127 1 89.75 95 PRO A C 1
ATOM 757 O O . PRO A 1 95 ? -23.703 -19.281 -2 1 89.75 95 PRO A O 1
ATOM 760 N N . LEU A 1 96 ? -22.25 -17.75 -1.367 1 90.81 96 LEU A N 1
ATOM 761 C CA . LEU A 1 96 ? -22.188 -17.141 -2.691 1 90.81 96 LEU A CA 1
ATOM 762 C C . LEU A 1 96 ? -21.562 -18.094 -3.701 1 90.81 96 LEU A C 1
ATOM 764 O O . LEU A 1 96 ? -22.016 -18.172 -4.844 1 90.81 96 LEU A O 1
ATOM 768 N N . GLU A 1 97 ? -20.547 -18.766 -3.295 1 90 97 GLU A N 1
ATOM 769 C CA . GLU A 1 97 ? -19.875 -19.719 -4.172 1 90 97 GLU A CA 1
ATOM 770 C C . GLU A 1 97 ? -20.781 -20.891 -4.535 1 90 97 GLU A C 1
ATOM 772 O O . GLU A 1 97 ? -20.812 -21.344 -5.684 1 90 97 GLU A O 1
ATOM 777 N N . GLN A 1 98 ? -21.484 -21.391 -3.527 1 89.81 98 GLN A N 1
ATOM 778 C CA . GLN A 1 98 ? -22.422 -22.484 -3.77 1 89.81 98 GLN A CA 1
ATOM 779 C C . GLN A 1 98 ? -23.453 -22.094 -4.82 1 89.81 98 GLN A C 1
ATOM 781 O O . GLN A 1 98 ? -23.844 -22.922 -5.648 1 89.81 98 GLN A O 1
ATOM 786 N N . GLN A 1 99 ? -23.797 -20.906 -4.781 1 91.75 99 GLN A N 1
ATOM 787 C CA . GLN A 1 99 ? -24.859 -20.438 -5.656 1 91.75 99 GLN A CA 1
ATOM 788 C C . GLN A 1 99 ? -24.344 -20.109 -7.051 1 91.75 99 GLN A C 1
ATOM 790 O O . GLN A 1 99 ? -25.016 -20.375 -8.047 1 91.75 99 GLN A O 1
ATOM 795 N N . TRP A 1 100 ? -23.109 -19.594 -7.137 1 93.56 100 TRP A N 1
ATOM 796 C CA . TRP A 1 100 ? -22.781 -18.906 -8.383 1 93.56 100 TRP A CA 1
ATOM 797 C C . TRP A 1 100 ? -21.562 -19.516 -9.047 1 93.56 100 TRP A C 1
ATOM 799 O O . TRP A 1 100 ? -21.312 -19.297 -10.234 1 93.56 100 TRP A O 1
ATOM 809 N N . VAL A 1 101 ? -20.781 -20.281 -8.352 1 93.81 101 VAL A N 1
ATOM 810 C CA . VAL A 1 101 ? -19.531 -20.766 -8.906 1 93.81 101 VAL A CA 1
ATOM 811 C C . VAL A 1 101 ? -19.797 -21.812 -9.969 1 93.81 101 VAL A C 1
ATOM 813 O O . VAL A 1 101 ? -20.484 -22.812 -9.711 1 93.81 101 VAL A O 1
ATOM 816 N N . GLY A 1 102 ? -19.312 -21.641 -11.07 1 96.38 102 GLY A N 1
ATOM 817 C CA . GLY A 1 102 ? -19.328 -22.453 -12.266 1 96.38 102 GLY A CA 1
ATOM 818 C C . GLY A 1 102 ? -18.359 -21.984 -13.328 1 96.38 102 GLY A C 1
ATOM 819 O O . GLY A 1 102 ? -17.5 -21.141 -13.062 1 96.38 102 GLY A O 1
ATOM 820 N N . GLU A 1 103 ? -18.469 -22.531 -14.469 1 97.69 103 GLU A N 1
ATOM 821 C CA . GLU A 1 103 ? -17.516 -22.234 -15.531 1 97.69 103 GLU A CA 1
ATOM 822 C C . GLU A 1 103 ? -17.516 -20.75 -15.883 1 97.69 103 GLU A C 1
ATOM 824 O O . GLU A 1 103 ? -16.453 -20.141 -16.031 1 97.69 103 GLU A O 1
ATOM 829 N N . ALA A 1 104 ? -18.688 -20.141 -15.945 1 97.94 104 ALA A N 1
ATOM 830 C CA . ALA A 1 104 ? -18.797 -18.734 -16.328 1 97.94 104 ALA A CA 1
ATOM 831 C C . ALA A 1 104 ? -18.188 -17.828 -15.266 1 97.94 104 ALA A C 1
ATOM 833 O O . ALA A 1 104 ? -17.5 -16.859 -15.586 1 97.94 104 ALA A O 1
ATOM 834 N N . PHE A 1 105 ? -18.516 -18.141 -14.016 1 97.94 105 PHE A N 1
ATOM 835 C CA . PHE A 1 105 ? -17.953 -17.406 -12.891 1 97.94 105 PHE A CA 1
ATOM 836 C C . PHE A 1 105 ? -16.438 -17.453 -12.914 1 97.94 105 PHE A C 1
ATOM 838 O O . PHE A 1 105 ? -15.781 -16.406 -12.797 1 97.94 105 PHE A O 1
ATOM 845 N N . VAL A 1 106 ? -15.867 -18.625 -13.086 1 98.62 106 VAL A N 1
ATOM 846 C CA . VAL A 1 106 ? -14.422 -18.812 -13.047 1 98.62 106 VAL A CA 1
ATOM 847 C C . VAL A 1 106 ? -13.781 -18.172 -14.281 1 98.62 106 VAL A C 1
ATOM 849 O O . VAL A 1 106 ? -12.719 -17.547 -14.18 1 98.62 106 VAL A O 1
ATOM 852 N N . ARG A 1 107 ? -14.438 -18.281 -15.398 1 98.69 107 ARG A N 1
ATOM 853 C CA . ARG A 1 107 ? -13.922 -17.703 -16.625 1 98.69 107 ARG A CA 1
ATOM 854 C C . ARG A 1 107 ? -13.797 -16.188 -16.5 1 98.69 107 ARG A C 1
ATOM 856 O O . ARG A 1 107 ? -12.703 -15.633 -16.672 1 98.69 107 ARG A O 1
ATOM 863 N N . ASP A 1 108 ? -14.883 -15.508 -16.141 1 98.56 108 ASP A N 1
ATOM 864 C CA . ASP A 1 108 ? -14.906 -14.047 -16.094 1 98.56 108 ASP A CA 1
ATOM 865 C C . ASP A 1 108 ? -14.086 -13.516 -14.93 1 98.56 108 ASP A C 1
ATOM 867 O O . ASP A 1 108 ? -13.406 -12.492 -15.055 1 98.56 108 ASP A O 1
ATOM 871 N N . GLY A 1 109 ? -14.188 -14.219 -13.797 1 98.5 109 GLY A N 1
ATOM 872 C CA . GLY A 1 109 ? -13.367 -13.836 -12.664 1 98.5 109 GLY A CA 1
ATOM 873 C C . GLY A 1 109 ? -11.883 -13.953 -12.93 1 98.5 109 GLY A C 1
ATOM 874 O O . GLY A 1 109 ? -11.094 -13.117 -12.492 1 98.5 109 GLY A O 1
ATOM 875 N N . THR A 1 110 ? -11.477 -15.016 -13.648 1 98.81 110 THR A N 1
ATOM 876 C CA . THR A 1 110 ? -10.078 -15.219 -14.008 1 98.81 110 THR A CA 1
ATOM 877 C C . THR A 1 110 ? -9.617 -14.156 -15.008 1 98.81 110 THR A C 1
ATOM 879 O O . THR A 1 110 ? -8.5 -13.656 -14.914 1 98.81 110 THR A O 1
ATOM 882 N N . ASP A 1 111 ? -10.5 -13.812 -15.961 1 98.81 111 ASP A N 1
ATOM 883 C CA . ASP A 1 111 ? -10.172 -12.742 -16.891 1 98.81 111 ASP A CA 1
ATOM 884 C C . ASP A 1 111 ? -9.891 -11.438 -16.156 1 98.81 111 ASP A C 1
ATOM 886 O O . ASP A 1 111 ? -8.922 -10.734 -16.469 1 98.81 111 ASP A O 1
ATOM 890 N N . LEU A 1 112 ? -10.742 -11.117 -15.195 1 98.62 112 LEU A N 1
ATOM 891 C CA . LEU A 1 112 ? -10.547 -9.914 -14.398 1 98.62 112 LEU A CA 1
ATOM 892 C C . LEU A 1 112 ? -9.234 -9.969 -13.633 1 98.62 112 LEU A C 1
ATOM 894 O O . LEU A 1 112 ? -8.484 -8.992 -13.609 1 98.62 112 LEU A O 1
ATOM 898 N N . ALA A 1 113 ? -8.961 -11.125 -13.039 1 98.81 113 ALA A N 1
ATOM 899 C CA . ALA A 1 113 ? -7.723 -11.312 -12.281 1 98.81 113 ALA A CA 1
ATOM 900 C C . ALA A 1 113 ? -6.504 -11.148 -13.18 1 98.81 113 ALA A C 1
ATOM 902 O O . ALA A 1 113 ? -5.539 -10.477 -12.812 1 98.81 113 ALA A O 1
ATOM 903 N N . ILE A 1 114 ? -6.523 -11.773 -14.352 1 98.88 114 ILE A N 1
ATOM 904 C CA . ILE A 1 114 ? -5.398 -11.734 -15.281 1 98.88 114 ILE A CA 1
ATOM 905 C C . ILE A 1 114 ? -5.168 -10.297 -15.75 1 98.88 114 ILE A C 1
ATOM 907 O O . ILE A 1 114 ? -4.027 -9.828 -15.789 1 98.88 114 ILE A O 1
ATOM 911 N N . ALA A 1 115 ? -6.242 -9.578 -16.031 1 98.81 115 ALA A N 1
ATOM 912 C CA . ALA A 1 115 ? -6.129 -8.18 -16.438 1 98.81 115 ALA A CA 1
ATOM 913 C C . ALA A 1 115 ? -5.422 -7.359 -15.359 1 98.81 115 ALA A C 1
ATOM 915 O O . ALA A 1 115 ? -4.496 -6.602 -15.656 1 98.81 115 ALA A O 1
ATOM 916 N N . GLU A 1 116 ? -5.875 -7.543 -14.164 1 98.5 116 GLU A N 1
ATOM 917 C CA . GLU A 1 116 ? -5.297 -6.812 -13.039 1 98.5 116 GLU A CA 1
ATOM 918 C C . GLU A 1 116 ? -3.838 -7.203 -12.828 1 98.5 116 GLU A C 1
ATOM 920 O O . GLU A 1 116 ? -2.986 -6.34 -12.602 1 98.5 116 GLU A O 1
ATOM 925 N N . MET A 1 117 ? -3.523 -8.477 -12.883 1 98.88 117 MET A N 1
ATOM 926 C CA . MET A 1 117 ? -2.176 -8.977 -12.633 1 98.88 117 MET A CA 1
ATOM 927 C C . MET A 1 117 ? -1.204 -8.477 -13.695 1 98.88 117 MET A C 1
ATOM 929 O O . MET A 1 117 ? -0.133 -7.957 -13.375 1 98.88 117 MET A O 1
ATOM 933 N N . ILE A 1 118 ? -1.596 -8.539 -14.984 1 98.88 118 ILE A N 1
ATOM 934 C CA . ILE A 1 118 ? -0.733 -8.07 -16.062 1 98.88 118 ILE A CA 1
ATOM 935 C C . ILE A 1 118 ? -0.485 -6.566 -15.914 1 98.88 118 ILE A C 1
ATOM 937 O O . ILE A 1 118 ? 0.656 -6.109 -16 1 98.88 118 ILE A O 1
ATOM 941 N N . ARG A 1 119 ? -1.449 -5.82 -15.531 1 98.62 119 ARG A N 1
ATOM 942 C CA . ARG A 1 119 ? -1.329 -4.371 -15.406 1 98.62 119 ARG A CA 1
ATOM 943 C C . ARG A 1 119 ? -0.479 -3.996 -14.195 1 98.62 119 ARG A C 1
ATOM 945 O O . ARG A 1 119 ? 0.005 -2.865 -14.102 1 98.62 119 ARG A O 1
ATOM 952 N N . GLY A 1 120 ? -0.371 -4.945 -13.305 1 98.56 120 GLY A N 1
ATOM 953 C CA . GLY A 1 120 ? 0.473 -4.723 -12.141 1 98.56 120 GLY A CA 1
ATOM 954 C C . GLY A 1 120 ? 1.852 -5.34 -12.281 1 98.56 120 GLY A C 1
ATOM 955 O O . GLY A 1 120 ? 2.664 -5.27 -11.352 1 98.56 120 GLY A O 1
ATOM 956 N N . GLY A 1 121 ? 2.17 -6.004 -13.375 1 98.88 121 GLY A N 1
ATOM 957 C CA . GLY A 1 121 ? 3.51 -6.5 -13.641 1 98.88 121 GLY A CA 1
ATOM 958 C C . GLY A 1 121 ? 3.662 -7.984 -13.367 1 98.88 121 GLY A C 1
ATOM 959 O O . GLY A 1 121 ? 4.762 -8.531 -13.477 1 98.88 121 GLY A O 1
ATOM 960 N N . THR A 1 122 ? 2.539 -8.664 -13.023 1 98.94 122 THR A N 1
ATOM 961 C CA . THR A 1 122 ? 2.609 -10.102 -12.789 1 98.94 122 THR A CA 1
ATOM 962 C C . THR A 1 122 ? 2.67 -10.867 -14.109 1 98.94 122 THR A C 1
ATOM 964 O O . THR A 1 122 ? 1.854 -10.633 -15.008 1 98.94 122 THR A O 1
ATOM 967 N N . THR A 1 123 ? 3.635 -11.719 -14.25 1 98.94 123 THR A N 1
ATOM 968 C CA . THR A 1 123 ? 3.785 -12.5 -15.477 1 98.94 123 THR A CA 1
ATOM 969 C C . THR A 1 123 ? 3.514 -13.977 -15.219 1 98.94 123 THR A C 1
ATOM 971 O O . THR A 1 123 ? 3.379 -14.766 -16.156 1 98.94 123 THR A O 1
ATOM 974 N N . CYS A 1 124 ? 3.422 -14.328 -13.938 1 98.94 124 CYS A N 1
ATOM 975 C CA . CYS A 1 124 ? 3.148 -15.695 -13.523 1 98.94 124 CYS A CA 1
ATOM 976 C C . CYS A 1 124 ? 2.326 -15.727 -12.242 1 98.94 124 CYS A C 1
ATOM 978 O O . CYS A 1 124 ? 2.602 -14.969 -11.305 1 98.94 124 CYS A O 1
ATOM 980 N N . PHE A 1 125 ? 1.248 -16.5 -12.273 1 98.88 125 PHE A N 1
ATOM 981 C CA . PHE A 1 125 ? 0.474 -16.656 -11.047 1 98.88 125 PHE A CA 1
ATOM 982 C C . PHE A 1 125 ? 0.208 -18.125 -10.742 1 98.88 125 PHE A C 1
ATOM 984 O O . PHE A 1 125 ? 0.157 -18.938 -11.656 1 98.88 125 PHE A O 1
ATOM 991 N N . ASN A 1 126 ? 0.194 -18.484 -9.438 1 98.94 126 ASN A N 1
ATOM 992 C CA . ASN A 1 126 ? -0.146 -19.812 -8.938 1 98.94 126 ASN A CA 1
ATOM 993 C C . ASN A 1 126 ? -1.53 -19.828 -8.297 1 98.94 126 ASN A C 1
ATOM 995 O O . ASN A 1 126 ? -1.747 -19.203 -7.258 1 98.94 126 ASN A O 1
ATOM 999 N N . ASP A 1 127 ? -2.451 -20.594 -8.898 1 98.81 127 ASP A N 1
ATOM 1000 C CA . ASP A 1 127 ? -3.867 -20.469 -8.562 1 98.81 127 ASP A CA 1
ATOM 1001 C C . ASP A 1 127 ? -4.363 -21.703 -7.816 1 98.81 127 ASP A C 1
ATOM 1003 O O . ASP A 1 127 ? -3.912 -22.812 -8.078 1 98.81 127 ASP A O 1
ATOM 1007 N N . MET A 1 128 ? -5.18 -21.484 -6.855 1 98.56 128 MET A N 1
ATOM 1008 C CA . MET A 1 128 ? -5.891 -22.531 -6.121 1 98.56 128 MET A CA 1
ATOM 1009 C C . MET A 1 128 ? -7.387 -22.25 -6.086 1 98.56 128 MET A C 1
ATOM 1011 O O . MET A 1 128 ? -7.859 -21.5 -5.227 1 98.56 128 MET A O 1
ATOM 1015 N N . TYR A 1 129 ? -8.156 -22.812 -6.992 1 97.75 129 TYR A N 1
ATOM 1016 C CA . TYR A 1 129 ? -9.602 -22.609 -6.996 1 97.75 129 TYR A CA 1
ATOM 1017 C C . TYR A 1 129 ? -10.289 -23.703 -7.816 1 97.75 129 TYR A C 1
ATOM 1019 O O . TYR A 1 129 ? -9.633 -24.578 -8.383 1 97.75 129 TYR A O 1
ATOM 1027 N N . PHE A 1 130 ? -11.578 -23.719 -7.852 1 97.31 130 PHE A N 1
ATOM 1028 C CA . PHE A 1 130 ? -12.383 -24.703 -8.57 1 97.31 130 PHE A CA 1
ATOM 1029 C C . PHE A 1 130 ? -12.367 -24.438 -10.07 1 97.31 130 PHE A C 1
ATOM 1031 O O . PHE A 1 130 ? -12.078 -23.312 -10.492 1 97.31 130 PHE A O 1
ATOM 1038 N N . PHE A 1 131 ? -12.656 -25.484 -10.844 1 98.31 131 PHE A N 1
ATOM 1039 C CA . PHE A 1 131 ? -12.68 -25.422 -12.305 1 98.31 131 PHE A CA 1
ATOM 1040 C C . PHE A 1 131 ? -11.336 -24.953 -12.844 1 98.31 131 PHE A C 1
ATOM 1042 O O . PHE A 1 131 ? -11.273 -24.016 -13.641 1 98.31 131 PHE A O 1
ATOM 1049 N N . PRO A 1 132 ? -10.266 -25.656 -12.391 1 98.69 132 PRO A N 1
ATOM 1050 C CA . PRO A 1 132 ? -8.93 -25.219 -12.789 1 98.69 132 PRO A CA 1
ATOM 1051 C C . PRO A 1 132 ? -8.727 -25.266 -14.305 1 98.69 132 PRO A C 1
ATOM 1053 O O . PRO A 1 132 ? -7.895 -24.531 -14.844 1 98.69 132 PRO A O 1
ATOM 1056 N N . GLU A 1 133 ? -9.453 -26.141 -15.016 1 98.56 133 GLU A N 1
ATOM 1057 C CA . GLU A 1 133 ? -9.344 -26.219 -16.469 1 98.56 133 GLU A CA 1
ATOM 1058 C C . GLU A 1 133 ? -9.758 -24.906 -17.125 1 98.56 133 GLU A C 1
ATOM 1060 O O . GLU A 1 133 ? -9.219 -24.531 -18.172 1 98.56 133 GLU A O 1
ATOM 1065 N N . ILE A 1 134 ? -10.742 -24.203 -16.531 1 98.75 134 ILE A N 1
ATOM 1066 C CA . ILE A 1 134 ? -11.203 -22.922 -17.062 1 98.75 134 ILE A CA 1
ATOM 1067 C C . ILE A 1 134 ? -10.133 -21.859 -16.844 1 98.75 134 ILE A C 1
ATOM 1069 O O . ILE A 1 134 ? -9.859 -21.047 -17.734 1 98.75 134 ILE A O 1
ATOM 1073 N N . THR A 1 135 ? -9.531 -21.859 -15.648 1 98.81 135 THR A N 1
ATOM 1074 C CA . THR A 1 135 ? -8.422 -20.938 -15.359 1 98.81 135 THR A CA 1
ATOM 1075 C C . THR A 1 135 ? -7.27 -21.172 -16.328 1 98.81 135 THR A C 1
ATOM 1077 O O . THR A 1 135 ? -6.684 -20.203 -16.844 1 98.81 135 THR A O 1
ATOM 1080 N N . ALA A 1 136 ? -6.961 -22.422 -16.594 1 98.88 136 ALA A N 1
ATOM 1081 C CA . ALA A 1 136 ? -5.898 -22.766 -17.531 1 98.88 136 ALA A CA 1
ATOM 1082 C C . ALA A 1 136 ? -6.203 -22.234 -18.938 1 98.88 136 ALA A C 1
ATOM 1084 O O . ALA A 1 136 ? -5.324 -21.688 -19.594 1 98.88 136 ALA A O 1
ATOM 1085 N N . GLN A 1 137 ? -7.43 -22.438 -19.344 1 98.75 137 GLN A N 1
ATOM 1086 C CA . GLN A 1 137 ? -7.852 -21.984 -20.656 1 98.75 137 GLN A CA 1
ATOM 1087 C C . GLN A 1 137 ? -7.648 -20.469 -20.797 1 98.75 137 GLN A C 1
ATOM 1089 O O . GLN A 1 137 ? -7.137 -20 -21.812 1 98.75 137 GLN A O 1
ATOM 1094 N N . GLN A 1 138 ? -8.078 -19.703 -19.766 1 98.75 138 GLN A N 1
ATOM 1095 C CA . GLN A 1 138 ? -7.941 -18.25 -19.797 1 98.75 138 GLN A CA 1
ATOM 1096 C C . GLN A 1 138 ? -6.473 -17.828 -19.781 1 98.75 138 GLN A C 1
ATOM 1098 O O . GLN A 1 138 ? -6.078 -16.906 -20.484 1 98.75 138 GLN A O 1
ATOM 1103 N N . ALA A 1 139 ? -5.652 -18.5 -18.969 1 98.88 139 ALA A N 1
ATOM 1104 C CA . ALA A 1 139 ? -4.223 -18.188 -18.891 1 98.88 139 ALA A CA 1
ATOM 1105 C C . ALA A 1 139 ? -3.557 -18.406 -20.25 1 98.88 139 ALA A C 1
ATOM 1107 O O . ALA A 1 139 ? -2.801 -17.547 -20.719 1 98.88 139 ALA A O 1
ATOM 1108 N N . ILE A 1 140 ? -3.844 -19.578 -20.859 1 98.62 140 ILE A N 1
ATOM 1109 C CA . ILE A 1 140 ? -3.287 -19.906 -22.172 1 98.62 140 ILE A CA 1
ATOM 1110 C C . ILE A 1 140 ? -3.75 -18.891 -23.203 1 98.62 140 ILE A C 1
ATOM 1112 O O . ILE A 1 140 ? -2.945 -18.391 -24 1 98.62 140 ILE A O 1
ATOM 1116 N N . HIS A 1 141 ? -5.008 -18.562 -23.141 1 98.25 141 HIS A N 1
ATOM 1117 C CA . HIS A 1 141 ? -5.598 -17.641 -24.109 1 98.25 141 HIS A CA 1
ATOM 1118 C C . HIS A 1 141 ? -4.934 -16.266 -24.031 1 98.25 141 HIS A C 1
ATOM 1120 O O . HIS A 1 141 ? -4.68 -15.641 -25.047 1 98.25 141 HIS A O 1
ATOM 1126 N N . HIS A 1 142 ? -4.621 -15.781 -22.844 1 98.38 142 HIS A N 1
ATOM 1127 C CA . HIS A 1 142 ? -4.113 -14.43 -22.672 1 98.38 142 HIS A CA 1
ATOM 1128 C C . HIS A 1 142 ? -2.592 -14.414 -22.609 1 98.38 142 HIS A C 1
ATOM 1130 O O . HIS A 1 142 ? -1.979 -13.344 -22.562 1 98.38 142 HIS A O 1
ATOM 1136 N N . GLY A 1 143 ? -1.95 -15.578 -22.578 1 98.62 143 GLY A N 1
ATOM 1137 C CA . GLY A 1 143 ? -0.51 -15.688 -22.734 1 98.62 143 GLY A CA 1
ATOM 1138 C C . GLY A 1 143 ? 0.257 -15.453 -21.453 1 98.62 143 GLY A C 1
ATOM 1139 O O . GLY A 1 143 ? 1.447 -15.133 -21.469 1 98.62 143 GLY A O 1
ATOM 1140 N N . ILE A 1 144 ? -0.421 -15.562 -20.297 1 98.88 144 ILE A N 1
ATOM 1141 C CA . ILE A 1 144 ? 0.263 -15.398 -19.031 1 98.88 144 ILE A CA 1
ATOM 1142 C C . ILE A 1 144 ? 0.675 -16.766 -18.484 1 98.88 144 ILE A C 1
ATOM 1144 O O . ILE A 1 144 ? 0.005 -17.766 -18.734 1 98.88 144 ILE A O 1
ATOM 1148 N N . ARG A 1 145 ? 1.846 -16.875 -17.797 1 98.88 145 ARG A N 1
ATOM 1149 C CA . ARG A 1 145 ? 2.297 -18.094 -17.156 1 98.88 145 ARG A CA 1
ATOM 1150 C C . ARG A 1 145 ? 1.482 -18.391 -15.898 1 98.88 145 ARG A C 1
ATOM 1152 O O . ARG A 1 145 ? 1.079 -17.469 -15.188 1 98.88 145 ARG A O 1
ATOM 1159 N N . ALA A 1 146 ? 1.224 -19.734 -15.672 1 98.88 146 ALA A N 1
ATOM 1160 C CA . ALA A 1 146 ? 0.386 -20.016 -14.508 1 98.88 146 ALA A CA 1
ATOM 1161 C C . ALA A 1 146 ? 0.653 -21.422 -13.961 1 98.88 146 ALA A C 1
ATOM 1163 O O . ALA A 1 146 ? 0.926 -22.344 -14.727 1 98.88 146 ALA A O 1
ATOM 1164 N N . GLY A 1 147 ? 0.72 -21.469 -12.641 1 98.81 147 GLY A N 1
ATOM 1165 C CA . GLY A 1 147 ? 0.453 -22.719 -11.961 1 98.81 147 GLY A CA 1
ATOM 1166 C C . GLY A 1 147 ? -1.025 -22.969 -11.719 1 98.81 147 GLY A C 1
ATOM 1167 O O . GLY A 1 147 ? -1.69 -22.188 -11.047 1 98.81 147 GLY A O 1
ATOM 1168 N N . ILE A 1 148 ? -1.527 -24.016 -12.352 1 98.88 148 ILE A N 1
ATOM 1169 C CA . ILE A 1 148 ? -2.938 -24.375 -12.242 1 98.88 148 ILE A CA 1
ATOM 1170 C C . ILE A 1 148 ? -3.111 -25.453 -11.18 1 98.88 148 ILE A C 1
ATOM 1172 O O . ILE A 1 148 ? -2.908 -26.641 -11.453 1 98.88 148 ILE A O 1
ATOM 1176 N N . GLY A 1 149 ? -3.514 -25 -9.984 1 98.69 149 GLY A N 1
ATOM 1177 C CA . GLY A 1 149 ? -3.605 -25.906 -8.852 1 98.69 149 GLY A CA 1
ATOM 1178 C C . GLY A 1 149 ? -4.648 -27 -9.039 1 98.69 149 GLY A C 1
ATOM 1179 O O . GLY A 1 149 ? -5.809 -26.703 -9.336 1 98.69 149 GLY A O 1
ATOM 1180 N N . MET A 1 150 ? -4.23 -28.234 -8.922 1 98.5 150 MET A N 1
ATOM 1181 C CA . MET A 1 150 ? -5.172 -29.359 -8.852 1 98.5 150 MET A CA 1
ATOM 1182 C C . MET A 1 150 ? -5.809 -29.438 -7.469 1 98.5 150 MET A C 1
ATOM 1184 O O . MET A 1 150 ? -5.312 -30.156 -6.598 1 98.5 150 MET A O 1
ATOM 1188 N N . ILE A 1 151 ? -6.887 -28.719 -7.336 1 98.19 151 ILE A N 1
ATOM 1189 C CA . ILE A 1 151 ? -7.523 -28.484 -6.051 1 98.19 151 ILE A CA 1
ATOM 1190 C C . ILE A 1 151 ? -8.031 -29.797 -5.469 1 98.19 151 ILE A C 1
ATOM 1192 O O . ILE A 1 151 ? -8.406 -30.703 -6.211 1 98.19 151 ILE A O 1
ATOM 1196 N N . LEU A 1 152 ? -7.949 -29.922 -4.156 1 98.25 152 LEU A N 1
ATOM 1197 C CA . LEU A 1 152 ? -8.375 -31.109 -3.443 1 98.25 152 LEU A CA 1
ATOM 1198 C C . LEU A 1 152 ? -8.945 -30.766 -2.074 1 98.25 152 LEU A C 1
ATOM 1200 O O . LEU A 1 152 ? -8.297 -30.062 -1.291 1 98.25 152 LEU A O 1
ATOM 1204 N N . ILE A 1 153 ? -10.156 -31.109 -1.829 1 96.69 153 ILE A N 1
ATOM 1205 C CA . ILE A 1 153 ? -10.812 -31.016 -0.531 1 96.69 153 ILE A CA 1
ATOM 1206 C C . ILE A 1 153 ? -11.602 -32.281 -0.257 1 96.69 153 ILE A C 1
ATOM 1208 O O . ILE A 1 153 ? -11.938 -33.031 -1.185 1 96.69 153 ILE A O 1
ATOM 1212 N N . ASP A 1 154 ? -11.945 -32.531 1.023 1 96.88 154 ASP A N 1
ATOM 1213 C CA . ASP A 1 154 ? -12.562 -33.812 1.41 1 96.88 154 ASP A CA 1
ATOM 1214 C C . ASP A 1 154 ? -14.062 -33.812 1.117 1 96.88 154 ASP A C 1
ATOM 1216 O O . ASP A 1 154 ? -14.703 -34.844 1.091 1 96.88 154 ASP A O 1
ATOM 1220 N N . PHE A 1 155 ? -14.641 -32.656 0.918 1 92.62 155 PHE A N 1
ATOM 1221 C CA . PHE A 1 155 ? -16.094 -32.594 0.817 1 92.62 155 PHE A CA 1
ATOM 1222 C C . PHE A 1 155 ? -16.5 -32.062 -0.555 1 92.62 155 PHE A C 1
ATOM 1224 O O . PHE A 1 155 ? -15.688 -31.531 -1.301 1 92.62 155 PHE A O 1
ATOM 1231 N N . PRO A 1 156 ? -17.75 -32.25 -0.933 1 94.19 156 PRO A N 1
ATOM 1232 C CA . PRO A 1 156 ? -18.219 -31.938 -2.287 1 94.19 156 PRO A CA 1
ATOM 1233 C C . PRO A 1 156 ? -18.188 -30.438 -2.594 1 94.19 156 PRO A C 1
ATOM 1235 O O . PRO A 1 156 ? -18.375 -29.609 -1.697 1 94.19 156 PRO A O 1
ATOM 1238 N N . SER A 1 157 ? -17.859 -30.094 -3.811 1 92.19 157 SER A N 1
ATOM 1239 C CA . SER A 1 157 ? -18.016 -28.781 -4.418 1 92.19 157 SER A CA 1
ATOM 1240 C C . SER A 1 157 ? -18.703 -28.875 -5.777 1 92.19 157 SER A C 1
ATOM 1242 O O . SER A 1 157 ? -19.172 -29.953 -6.172 1 92.19 157 SER A O 1
ATOM 1244 N N . ALA A 1 158 ? -18.812 -27.766 -6.445 1 92.56 158 ALA A N 1
ATOM 1245 C CA . ALA A 1 158 ? -19.375 -27.75 -7.793 1 92.56 158 ALA A CA 1
ATOM 1246 C C . ALA A 1 158 ? -18.453 -28.453 -8.781 1 92.56 158 ALA A C 1
ATOM 1248 O O . ALA A 1 158 ? -18.859 -28.797 -9.891 1 92.56 158 ALA A O 1
ATOM 1249 N N . TRP A 1 159 ? -17.25 -28.75 -8.414 1 95.5 159 TRP A N 1
ATOM 1250 C CA . TRP A 1 159 ? -16.25 -29.281 -9.336 1 95.5 159 TRP A CA 1
ATOM 1251 C C . TRP A 1 159 ? -16.109 -30.797 -9.18 1 95.5 159 TRP A C 1
ATOM 1253 O O . TRP A 1 159 ? -15.961 -31.516 -10.164 1 95.5 159 TRP A O 1
ATOM 1263 N N . ALA A 1 160 ? -16.188 -31.281 -7.918 1 96.56 160 ALA A N 1
ATOM 1264 C CA . ALA A 1 160 ? -16.016 -32.719 -7.648 1 96.56 160 ALA A CA 1
ATOM 1265 C C . ALA A 1 160 ? -16.797 -33.125 -6.402 1 96.56 160 ALA A C 1
ATOM 1267 O O . ALA A 1 160 ? -17.031 -32.312 -5.504 1 96.56 160 ALA A O 1
ATOM 1268 N N . GLU A 1 161 ? -17.078 -34.375 -6.242 1 96.75 161 GLU A N 1
ATOM 1269 C CA . GLU A 1 161 ? -17.984 -34.812 -5.207 1 96.75 161 GLU A CA 1
ATOM 1270 C C . GLU A 1 161 ? -17.234 -35.375 -4 1 96.75 161 GLU A C 1
ATOM 1272 O O . GLU A 1 161 ? -17.797 -35.531 -2.916 1 96.75 161 GLU A O 1
ATOM 1277 N N . ASN A 1 162 ? -16.062 -35.781 -4.203 1 96.19 162 ASN A N 1
ATOM 1278 C CA . ASN A 1 162 ? -15.25 -36.344 -3.113 1 96.19 162 ASN A CA 1
ATOM 1279 C C . ASN A 1 162 ? -13.758 -36.281 -3.445 1 96.19 162 ASN A C 1
ATOM 1281 O O . ASN A 1 162 ? -13.383 -35.938 -4.57 1 96.19 162 ASN A O 1
ATOM 1285 N N . ALA A 1 163 ? -12.867 -36.594 -2.543 1 97.56 163 ALA A N 1
ATOM 1286 C CA . ALA A 1 163 ? -11.422 -36.438 -2.668 1 97.56 163 ALA A CA 1
ATOM 1287 C C . ALA A 1 163 ? -10.891 -37.281 -3.84 1 97.56 163 ALA A C 1
ATOM 1289 O O . ALA A 1 163 ? -10.016 -36.812 -4.582 1 97.56 163 ALA A O 1
ATOM 1290 N N . ASP A 1 164 ? -11.414 -38.469 -4.016 1 97.75 164 ASP A N 1
ATOM 1291 C CA . ASP A 1 164 ? -10.953 -39.344 -5.094 1 97.75 164 ASP A CA 1
ATOM 1292 C C . ASP A 1 164 ? -11.242 -38.719 -6.461 1 97.75 164 ASP A C 1
ATOM 1294 O O . ASP A 1 164 ? -10.406 -38.781 -7.363 1 97.75 164 ASP A O 1
ATOM 1298 N N . ARG A 1 165 ? -12.406 -38.188 -6.512 1 98.19 165 ARG A N 1
ATOM 1299 C CA . ARG A 1 165 ? -12.781 -37.562 -7.773 1 98.19 165 ARG A CA 1
ATOM 1300 C C . ARG A 1 165 ? -11.961 -36.312 -8.031 1 98.19 165 ARG A C 1
ATOM 1302 O O . ARG A 1 165 ? -11.641 -36 -9.18 1 98.19 165 ARG A O 1
ATOM 1309 N N . TYR A 1 166 ? -11.648 -35.531 -7.004 1 98.44 166 TYR A N 1
ATOM 1310 C CA . TYR A 1 166 ? -10.75 -34.375 -7.141 1 98.44 166 TYR A CA 1
ATOM 1311 C C . TYR A 1 166 ? -9.414 -34.812 -7.727 1 98.44 166 TYR A C 1
ATOM 1313 O O . TYR A 1 166 ? -8.914 -34.188 -8.672 1 98.44 166 TYR A O 1
ATOM 1321 N N . ILE A 1 167 ? -8.844 -35.844 -7.191 1 98.44 167 ILE A N 1
ATOM 1322 C CA . ILE A 1 167 ? -7.535 -36.312 -7.605 1 98.44 167 ILE A CA 1
ATOM 1323 C C . ILE A 1 167 ? -7.594 -36.812 -9.047 1 98.44 167 ILE A C 1
ATOM 1325 O O . ILE A 1 167 ? -6.719 -36.5 -9.859 1 98.44 167 ILE A O 1
ATOM 1329 N N . GLU A 1 168 ? -8.656 -37.562 -9.367 1 98.44 168 GLU A N 1
ATOM 1330 C CA . GLU A 1 168 ? -8.828 -38.094 -10.719 1 98.44 168 GLU A CA 1
ATOM 1331 C C . GLU A 1 168 ? -8.914 -36.969 -11.734 1 98.44 168 GLU A C 1
ATOM 1333 O O . GLU A 1 168 ? -8.234 -37 -12.766 1 98.44 168 GLU A O 1
ATOM 1338 N N . LYS A 1 169 ? -9.711 -36 -11.461 1 98.5 169 LYS A N 1
ATOM 1339 C CA . LYS A 1 169 ? -9.891 -34.844 -12.352 1 98.5 169 LYS A CA 1
ATOM 1340 C C . LYS A 1 169 ? -8.602 -34.031 -12.461 1 98.5 169 LYS A C 1
ATOM 1342 O O . LYS A 1 169 ? -8.273 -33.531 -13.531 1 98.5 169 LYS A O 1
ATOM 1347 N N . GLY A 1 170 ? -7.945 -33.906 -11.352 1 98.38 170 GLY A N 1
ATOM 1348 C CA . GLY A 1 170 ? -6.66 -33.219 -11.359 1 98.38 170 GLY A CA 1
ATOM 1349 C C . GLY A 1 170 ? -5.637 -33.906 -12.258 1 98.38 170 GLY A C 1
ATOM 1350 O O . GLY A 1 170 ? -4.953 -33.219 -13.039 1 98.38 170 GLY A O 1
ATOM 1351 N N . LEU A 1 171 ? -5.551 -35.188 -12.133 1 98.44 171 LEU A N 1
ATOM 1352 C CA . LEU A 1 171 ? -4.602 -35.969 -12.938 1 98.44 171 LEU A CA 1
ATOM 1353 C C . LEU A 1 171 ? -4.957 -35.906 -14.414 1 98.44 171 LEU A C 1
ATOM 1355 O O . LEU A 1 171 ? -4.07 -35.812 -15.266 1 98.44 171 LEU A O 1
ATOM 1359 N N . GLU A 1 172 ? -6.246 -35.906 -14.68 1 98.56 172 GLU A N 1
ATOM 1360 C CA . GLU A 1 172 ? -6.695 -35.719 -16.062 1 98.56 172 GLU A CA 1
ATOM 1361 C C . GLU A 1 172 ? -6.281 -34.344 -16.594 1 98.56 172 GLU A C 1
ATOM 1363 O O . GLU A 1 172 ? -5.867 -34.25 -17.75 1 98.56 172 GLU A O 1
ATOM 1368 N N . LEU A 1 173 ? -6.465 -33.344 -15.781 1 98.44 173 LEU A N 1
ATOM 1369 C CA . LEU A 1 173 ? -6.074 -32 -16.141 1 98.44 173 LEU A CA 1
ATOM 1370 C C . LEU A 1 173 ? -4.574 -31.906 -16.406 1 98.44 173 LEU A C 1
ATOM 1372 O O . LEU A 1 173 ? -4.152 -31.297 -17.391 1 98.44 173 LEU A O 1
ATOM 1376 N N . HIS A 1 174 ? -3.764 -32.469 -15.547 1 98.44 174 HIS A N 1
ATOM 1377 C CA . HIS A 1 174 ? -2.316 -32.531 -15.719 1 98.44 174 HIS A CA 1
ATOM 1378 C C . HIS A 1 174 ? -1.938 -33.125 -17.062 1 98.44 174 HIS A C 1
ATOM 1380 O O . HIS A 1 174 ? -1.098 -32.562 -17.781 1 98.44 174 HIS A O 1
ATOM 1386 N N . ASP A 1 175 ? -2.562 -34.219 -17.406 1 98.31 175 ASP A N 1
ATOM 1387 C CA . ASP A 1 175 ? -2.27 -34.906 -18.656 1 98.31 175 ASP A CA 1
ATOM 1388 C C . ASP A 1 175 ? -2.611 -34.031 -19.859 1 98.31 175 ASP A C 1
ATOM 1390 O O . ASP A 1 175 ? -1.868 -34 -20.844 1 98.31 175 ASP A O 1
ATOM 1394 N N . ARG A 1 176 ? -3.672 -33.312 -19.734 1 98 176 ARG A N 1
ATOM 1395 C CA . ARG A 1 176 ? -4.137 -32.469 -20.828 1 98 176 ARG A CA 1
ATOM 1396 C C . ARG A 1 176 ? -3.209 -31.266 -21.031 1 98 176 ARG A C 1
ATOM 1398 O O . ARG A 1 176 ? -3.043 -30.781 -22.141 1 98 176 ARG A O 1
ATOM 1405 N N . LEU A 1 177 ? -2.621 -30.812 -19.906 1 98.12 177 LEU A N 1
ATOM 1406 C CA . LEU A 1 177 ? -1.899 -29.547 -19.938 1 98.12 177 LEU A CA 1
ATOM 1407 C C . LEU A 1 177 ? -0.393 -29.781 -19.984 1 98.12 177 LEU A C 1
ATOM 1409 O O . LEU A 1 177 ? 0.385 -28.828 -20.078 1 98.12 177 LEU A O 1
ATOM 1413 N N . ARG A 1 178 ? 0.076 -31 -20 1 94.19 178 ARG A N 1
ATOM 1414 C CA . ARG A 1 178 ? 1.475 -31.359 -19.797 1 94.19 178 ARG A CA 1
ATOM 1415 C C . ARG A 1 178 ? 2.357 -30.766 -20.891 1 94.19 178 ARG A C 1
ATOM 1417 O O . ARG A 1 178 ? 3.559 -30.578 -20.688 1 94.19 178 ARG A O 1
ATOM 1424 N N . HIS A 1 179 ? 1.822 -30.375 -22.094 1 95.31 179 HIS A N 1
ATOM 1425 C CA . HIS A 1 179 ? 2.635 -29.875 -23.188 1 95.31 179 HIS A CA 1
ATOM 1426 C C . HIS A 1 179 ? 2.447 -28.375 -23.359 1 95.31 179 HIS A C 1
ATOM 1428 O O . HIS A 1 179 ? 2.975 -27.781 -24.297 1 95.31 179 HIS A O 1
ATOM 1434 N N . GLU A 1 180 ? 1.688 -27.781 -22.5 1 97.25 180 GLU A N 1
ATOM 1435 C CA . GLU A 1 180 ? 1.531 -26.328 -22.531 1 97.25 180 GLU A CA 1
ATOM 1436 C C . GLU A 1 180 ? 2.738 -25.625 -21.922 1 97.25 180 GLU A C 1
ATOM 1438 O O . GLU A 1 180 ? 2.982 -25.75 -20.719 1 97.25 180 GLU A O 1
ATOM 1443 N N . PRO A 1 181 ? 3.502 -24.906 -22.672 1 95.88 181 PRO A N 1
ATOM 1444 C CA . PRO A 1 181 ? 4.812 -24.422 -22.234 1 95.88 181 PRO A CA 1
ATOM 1445 C C . PRO A 1 181 ? 4.715 -23.422 -21.078 1 95.88 181 PRO A C 1
ATOM 1447 O O . PRO A 1 181 ? 5.668 -23.281 -20.312 1 95.88 181 PRO A O 1
ATOM 1450 N N . LEU A 1 182 ? 3.566 -22.734 -20.938 1 98.25 182 LEU A N 1
ATOM 1451 C CA . LEU A 1 182 ? 3.463 -21.688 -19.922 1 98.25 182 LEU A CA 1
ATOM 1452 C C . LEU A 1 182 ? 2.76 -22.203 -18.672 1 98.25 182 LEU A C 1
ATOM 1454 O O . LEU A 1 182 ? 2.564 -21.453 -17.703 1 98.25 182 LEU A O 1
ATOM 1458 N N . ILE A 1 183 ? 2.379 -23.531 -18.656 1 98.69 183 ILE A N 1
ATOM 1459 C CA . ILE A 1 183 ? 1.496 -24.016 -17.609 1 98.69 183 ILE A CA 1
ATOM 1460 C C . ILE A 1 183 ? 2.199 -25.109 -16.797 1 98.69 183 ILE A C 1
ATOM 1462 O O . ILE A 1 183 ? 2.867 -25.969 -17.375 1 98.69 183 ILE A O 1
ATOM 1466 N N . ILE A 1 184 ? 2.195 -25.016 -15.539 1 98.38 184 ILE A N 1
ATOM 1467 C CA . ILE A 1 184 ? 2.492 -26.141 -14.648 1 98.38 184 ILE A CA 1
ATOM 1468 C C . ILE A 1 184 ? 1.253 -26.5 -13.836 1 98.38 184 ILE A C 1
ATOM 1470 O O . ILE A 1 184 ? 0.304 -25.703 -13.758 1 98.38 184 ILE A O 1
ATOM 1474 N N . THR A 1 185 ? 1.183 -27.688 -13.297 1 98.62 185 THR A N 1
ATOM 1475 C CA . THR A 1 185 ? -0 -28.141 -12.578 1 98.62 185 THR A CA 1
ATOM 1476 C C . THR A 1 185 ? 0.375 -28.656 -11.195 1 98.62 185 THR A C 1
ATOM 1478 O O . THR A 1 185 ? 0.381 -29.859 -10.953 1 98.62 185 THR A O 1
ATOM 1481 N N . PRO A 1 186 ? 0.59 -27.781 -10.219 1 98.69 186 PRO A N 1
ATOM 1482 C CA . PRO A 1 186 ? 0.84 -28.234 -8.844 1 98.69 186 PRO A CA 1
ATOM 1483 C C . PRO A 1 186 ? -0.395 -28.859 -8.195 1 98.69 186 PRO A C 1
ATOM 1485 O O . PRO A 1 186 ? -1.524 -28.5 -8.531 1 98.69 186 PRO A O 1
ATOM 1488 N N . PHE A 1 187 ? -0.156 -29.859 -7.332 1 98.75 187 PHE A N 1
ATOM 1489 C CA . PHE A 1 187 ? -1.251 -30.266 -6.457 1 98.75 187 PHE A CA 1
ATOM 1490 C C . PHE A 1 187 ? -1.582 -29.172 -5.457 1 98.75 187 PHE A C 1
ATOM 1492 O O . PHE A 1 187 ? -0.685 -28.5 -4.949 1 98.75 187 PHE A O 1
ATOM 1499 N N . ALA A 1 188 ? -2.834 -29 -5.227 1 98.75 188 ALA A N 1
ATOM 1500 C CA . ALA A 1 188 ? -3.248 -27.906 -4.355 1 98.75 188 ALA A CA 1
ATOM 1501 C C . ALA A 1 188 ? -4.27 -28.375 -3.324 1 98.75 188 ALA A C 1
ATOM 1503 O O . ALA A 1 188 ? -5.402 -27.891 -3.295 1 98.75 188 ALA A O 1
ATOM 1504 N N . PRO A 1 189 ? -3.85 -29.375 -2.475 1 98.75 189 PRO A N 1
ATOM 1505 C CA . PRO A 1 189 ? -4.738 -29.609 -1.335 1 98.75 189 PRO A CA 1
ATOM 1506 C C . PRO A 1 189 ? -4.996 -28.359 -0.515 1 98.75 189 PRO A C 1
ATOM 1508 O O . PRO A 1 189 ? -4.062 -27.609 -0.207 1 98.75 189 PRO A O 1
ATOM 1511 N N . HIS A 1 190 ? -6.207 -28.109 -0.229 1 97 190 HIS A N 1
ATOM 1512 C CA . HIS A 1 190 ? -6.645 -26.812 0.287 1 97 190 HIS A CA 1
ATOM 1513 C C . HIS A 1 190 ? -5.938 -26.469 1.593 1 97 190 HIS A C 1
ATOM 1515 O O . HIS A 1 190 ? -5.277 -25.438 1.692 1 97 190 HIS A O 1
ATOM 1521 N N . ALA A 1 191 ? -6.117 -27.281 2.654 1 96.56 191 ALA A N 1
ATOM 1522 C CA . ALA A 1 191 ? -5.535 -27.047 3.973 1 96.56 191 ALA A CA 1
ATOM 1523 C C . ALA A 1 191 ? -5.535 -28.312 4.809 1 96.56 191 ALA A C 1
ATOM 1525 O O . ALA A 1 191 ? -6.258 -29.266 4.5 1 96.56 191 ALA A O 1
ATOM 1526 N N . PRO A 1 192 ? -4.754 -28.344 5.891 1 96.69 192 PRO A N 1
ATOM 1527 C CA . PRO A 1 192 ? -4.727 -29.531 6.754 1 96.69 192 PRO A CA 1
ATOM 1528 C C . PRO A 1 192 ? -6.086 -29.828 7.379 1 96.69 192 PRO A C 1
ATOM 1530 O O . PRO A 1 192 ? -6.414 -31 7.621 1 96.69 192 PRO A O 1
ATOM 1533 N N . TYR A 1 193 ? -6.91 -28.812 7.602 1 92.88 193 TYR A N 1
ATOM 1534 C CA . TYR A 1 193 ? -8.164 -29.047 8.305 1 92.88 193 TYR A CA 1
ATOM 1535 C C . TYR A 1 193 ? -9.273 -29.422 7.328 1 92.88 193 TYR A C 1
ATOM 1537 O O . TYR A 1 193 ? -10.375 -29.797 7.738 1 92.88 193 TYR A O 1
ATOM 1545 N N . THR A 1 194 ? -8.984 -29.375 5.992 1 94.19 194 THR A N 1
ATOM 1546 C CA . THR A 1 194 ? -10.039 -29.688 5.031 1 94.19 194 THR A CA 1
ATOM 1547 C C . THR A 1 194 ? -9.664 -30.922 4.203 1 94.19 194 THR A C 1
ATOM 1549 O O . THR A 1 194 ? -10.438 -31.359 3.346 1 94.19 194 THR A O 1
ATOM 1552 N N . VAL A 1 195 ? -8.477 -31.5 4.383 1 97.62 195 VAL A N 1
ATOM 1553 C CA . VAL A 1 195 ? -8.047 -32.688 3.635 1 97.62 195 VAL A CA 1
ATOM 1554 C C . VAL A 1 195 ? -7.496 -33.719 4.598 1 97.62 195 VAL A C 1
ATOM 1556 O O . VAL A 1 195 ? -6.574 -33.469 5.367 1 97.62 195 VAL A O 1
ATOM 1559 N N . SER A 1 196 ? -8.031 -34.938 4.531 1 97.19 196 SER A N 1
ATOM 1560 C CA . SER A 1 196 ? -7.684 -36.031 5.441 1 97.19 196 SER A CA 1
ATOM 1561 C C . SER A 1 196 ? -6.414 -36.75 4.992 1 97.19 196 SER A C 1
ATOM 1563 O O . SER A 1 196 ? -5.824 -36.375 3.969 1 97.19 196 SER A O 1
ATOM 1565 N N . ASP A 1 197 ? -5.938 -37.719 5.695 1 97.75 197 ASP A N 1
ATOM 1566 C CA . ASP A 1 197 ? -4.633 -38.375 5.512 1 97.75 197 ASP A CA 1
ATOM 1567 C C . ASP A 1 197 ? -4.598 -39.188 4.219 1 97.75 197 ASP A C 1
ATOM 1569 O O . ASP A 1 197 ? -3.619 -39.125 3.469 1 97.75 197 ASP A O 1
ATOM 1573 N N . GLU A 1 198 ? -5.586 -39.906 3.949 1 98 198 GLU A N 1
ATOM 1574 C CA . GLU A 1 198 ? -5.574 -40.812 2.814 1 98 198 GLU A CA 1
ATOM 1575 C C . GLU A 1 198 ? -5.398 -40.062 1.498 1 98 198 GLU A C 1
ATOM 1577 O O . GLU A 1 198 ? -4.492 -40.375 0.721 1 98 198 GLU A O 1
ATOM 1582 N N . PRO A 1 199 ? -6.23 -39.062 1.286 1 98.44 199 PRO A N 1
ATOM 1583 C CA . PRO A 1 199 ? -6 -38.281 0.068 1 98.44 199 PRO A CA 1
ATOM 1584 C C . PRO A 1 199 ? -4.637 -37.594 0.054 1 98.44 199 PRO A C 1
ATOM 1586 O O . PRO A 1 199 ? -4.008 -37.469 -1.001 1 98.44 199 PRO A O 1
ATOM 1589 N N . LEU A 1 200 ? -4.121 -37.094 1.14 1 98.56 200 LEU A N 1
ATOM 1590 C CA . LEU A 1 200 ? -2.818 -36.438 1.208 1 98.56 200 LEU A CA 1
ATOM 1591 C C . LEU A 1 200 ? -1.698 -37.406 0.871 1 98.56 200 LEU A C 1
ATOM 1593 O O . LEU A 1 200 ? -0.699 -37.031 0.258 1 98.56 200 LEU A O 1
ATOM 1597 N N . GLN A 1 201 ? -1.874 -38.656 1.282 1 98.25 201 GLN A N 1
ATOM 1598 C CA . GLN A 1 201 ? -0.893 -39.688 0.945 1 98.25 201 GLN A CA 1
ATOM 1599 C C . GLN A 1 201 ? -0.856 -39.938 -0.56 1 98.25 201 GLN A C 1
ATOM 1601 O O . GLN A 1 201 ? 0.217 -40.125 -1.138 1 98.25 201 GLN A O 1
ATOM 1606 N N . LYS A 1 202 ? -2.012 -40 -1.123 1 98.31 202 LYS A N 1
ATOM 1607 C CA . LYS A 1 202 ? -2.078 -40.125 -2.574 1 98.31 202 LYS A CA 1
ATOM 1608 C C . LYS A 1 202 ? -1.387 -38.938 -3.27 1 98.31 202 LYS A C 1
ATOM 1610 O O . LYS A 1 202 ? -0.639 -39.156 -4.23 1 98.31 202 LYS A O 1
ATOM 1615 N N . VAL A 1 203 ? -1.652 -37.719 -2.785 1 98.38 203 VAL A N 1
ATOM 1616 C CA . VAL A 1 203 ? -1.033 -36.531 -3.336 1 98.38 203 VAL A CA 1
ATOM 1617 C C . VAL A 1 203 ? 0.487 -36.625 -3.236 1 98.38 203 VAL A C 1
ATOM 1619 O O . VAL A 1 203 ? 1.202 -36.312 -4.191 1 98.38 203 VAL A O 1
ATOM 1622 N N . ARG A 1 204 ? 0.981 -37.062 -2.084 1 97.94 204 ARG A N 1
ATOM 1623 C CA . ARG A 1 204 ? 2.416 -37.219 -1.881 1 97.94 204 ARG A CA 1
ATOM 1624 C C . ARG A 1 204 ? 3.012 -38.156 -2.93 1 97.94 204 ARG A C 1
ATOM 1626 O O . ARG A 1 204 ? 4.047 -37.844 -3.527 1 97.94 204 ARG A O 1
ATOM 1633 N N . THR A 1 205 ? 2.371 -39.219 -3.174 1 97.75 205 THR A N 1
ATOM 1634 C CA . THR A 1 205 ? 2.832 -40.25 -4.125 1 97.75 205 THR A CA 1
ATOM 1635 C C . THR A 1 205 ? 2.812 -39.688 -5.547 1 97.75 205 THR A C 1
ATOM 1637 O O . THR A 1 205 ? 3.809 -39.781 -6.266 1 97.75 205 THR A O 1
ATOM 1640 N N . PHE A 1 206 ? 1.697 -39.094 -5.941 1 97.62 206 PHE A N 1
ATOM 1641 C CA . PHE A 1 206 ? 1.54 -38.594 -7.301 1 97.62 206 PHE A CA 1
ATOM 1642 C C . PHE A 1 206 ? 2.48 -37.438 -7.562 1 97.62 206 PHE A C 1
ATOM 1644 O O . PHE A 1 206 ? 3.029 -37.312 -8.656 1 97.62 206 PHE A O 1
ATOM 1651 N N . ALA A 1 207 ? 2.623 -36.531 -6.555 1 97.62 207 ALA A N 1
ATOM 1652 C CA . ALA A 1 207 ? 3.506 -35.375 -6.707 1 97.62 207 ALA A CA 1
ATOM 1653 C C . ALA A 1 207 ? 4.941 -35.812 -6.984 1 97.62 207 ALA A C 1
ATOM 1655 O O . ALA A 1 207 ? 5.633 -35.219 -7.812 1 97.62 207 ALA A O 1
ATOM 1656 N N . ASP A 1 208 ? 5.371 -36.844 -6.297 1 96.44 208 ASP A N 1
ATOM 1657 C CA . ASP A 1 208 ? 6.711 -37.375 -6.496 1 96.44 208 ASP A CA 1
ATOM 1658 C C . ASP A 1 208 ? 6.852 -38 -7.887 1 96.44 208 ASP A C 1
ATOM 1660 O O . ASP A 1 208 ? 7.859 -37.781 -8.562 1 96.44 208 ASP A O 1
ATOM 1664 N N . GLU A 1 209 ? 5.863 -38.75 -8.281 1 96.94 209 GLU A N 1
ATOM 1665 C CA . GLU A 1 209 ? 5.891 -39.438 -9.57 1 96.94 209 GLU A CA 1
ATOM 1666 C C . GLU A 1 209 ? 5.887 -38.438 -10.727 1 96.94 209 GLU A C 1
ATOM 1668 O O . GLU A 1 209 ? 6.566 -38.625 -11.734 1 96.94 209 GLU A O 1
ATOM 1673 N N . LEU A 1 210 ? 5.125 -37.406 -10.578 1 96.62 210 LEU A N 1
ATOM 1674 C CA . LEU A 1 210 ? 4.93 -36.438 -11.656 1 96.62 210 LEU A CA 1
ATOM 1675 C C . LEU A 1 210 ? 5.941 -35.312 -11.555 1 96.62 210 LEU A C 1
ATOM 1677 O O . LEU A 1 210 ? 6.082 -34.5 -12.492 1 96.62 210 LEU A O 1
ATOM 1681 N N . ASP A 1 211 ? 6.641 -35.219 -10.438 1 96.25 211 ASP A N 1
ATOM 1682 C CA . ASP A 1 211 ? 7.617 -34.156 -10.164 1 96.25 211 ASP A CA 1
ATOM 1683 C C . ASP A 1 211 ? 6.973 -32.781 -10.25 1 96.25 211 ASP A C 1
ATOM 1685 O O . ASP A 1 211 ? 7.434 -31.906 -11 1 96.25 211 ASP A O 1
ATOM 1689 N N . VAL A 1 212 ? 5.879 -32.625 -9.523 1 96.88 212 VAL A N 1
ATOM 1690 C CA . VAL A 1 212 ? 5.188 -31.328 -9.461 1 96.88 212 VAL A CA 1
ATOM 1691 C C . VAL A 1 212 ? 5.113 -30.859 -8.008 1 96.88 212 VAL A C 1
ATOM 1693 O O . VAL A 1 212 ? 5.145 -31.672 -7.082 1 96.88 212 VAL A O 1
ATOM 1696 N N . PRO A 1 213 ? 5.023 -29.562 -7.785 1 98.19 213 PRO A N 1
ATOM 1697 C CA . PRO A 1 213 ? 4.918 -29.031 -6.422 1 98.19 213 PRO A CA 1
ATOM 1698 C C . PRO A 1 213 ? 3.574 -29.344 -5.77 1 98.19 213 PRO A C 1
ATOM 1700 O O . PRO A 1 213 ? 2.619 -29.719 -6.461 1 98.19 213 PRO A O 1
ATOM 1703 N N . VAL A 1 214 ? 3.58 -29.312 -4.461 1 98.69 214 VAL A N 1
ATOM 1704 C CA . VAL A 1 214 ? 2.367 -29.328 -3.648 1 98.69 214 VAL A CA 1
ATOM 1705 C C . VAL A 1 214 ? 2.242 -28.016 -2.877 1 98.69 214 VAL A C 1
ATOM 1707 O O . VAL A 1 214 ? 3.143 -27.641 -2.117 1 98.69 214 VAL A O 1
ATOM 1710 N N . HIS A 1 215 ? 1.235 -27.203 -3.127 1 97.88 215 HIS A N 1
ATOM 1711 C CA . HIS A 1 215 ? 1.071 -25.984 -2.348 1 97.88 215 HIS A CA 1
ATOM 1712 C C . HIS A 1 215 ? -0.204 -26.031 -1.512 1 97.88 215 HIS A C 1
ATOM 1714 O O . HIS A 1 215 ? -1.231 -26.547 -1.969 1 97.88 215 HIS A O 1
ATOM 1720 N N . MET A 1 216 ? -0.181 -25.656 -0.296 1 98.69 216 MET A N 1
ATOM 1721 C CA . MET A 1 216 ? -1.238 -25.812 0.698 1 98.69 216 MET A CA 1
ATOM 1722 C C . MET A 1 216 ? -1.24 -24.656 1.682 1 98.69 216 MET A C 1
ATOM 1724 O O . MET A 1 216 ? -0.18 -24.141 2.045 1 98.69 216 MET A O 1
ATOM 1728 N N . HIS A 1 217 ? -2.447 -24.125 2.012 1 98 217 HIS A N 1
ATOM 1729 C CA . HIS A 1 217 ? -2.518 -23.25 3.178 1 98 217 HIS A CA 1
ATOM 1730 C C . HIS A 1 217 ? -2.064 -23.984 4.438 1 98 217 HIS A C 1
ATOM 1732 O O . HIS A 1 217 ? -2.615 -25.031 4.789 1 98 217 HIS A O 1
ATOM 1738 N N . VAL A 1 218 ? -1.121 -23.438 5.137 1 98.31 218 VAL A N 1
ATOM 1739 C CA . VAL A 1 218 ? -0.616 -24.062 6.352 1 98.31 218 VAL A CA 1
ATOM 1740 C C . VAL A 1 218 ? -0.397 -23 7.43 1 98.31 218 VAL A C 1
ATOM 1742 O O . VAL A 1 218 ? 0.154 -21.938 7.156 1 98.31 218 VAL A O 1
ATOM 1745 N N . HIS A 1 219 ? -0.808 -23.281 8.656 1 97.44 219 HIS A N 1
ATOM 1746 C CA . HIS A 1 219 ? -0.613 -22.391 9.797 1 97.44 219 HIS A CA 1
ATOM 1747 C C . HIS A 1 219 ? -1.073 -20.969 9.469 1 97.44 219 HIS A C 1
ATOM 1749 O O . HIS A 1 219 ? -0.344 -20.016 9.703 1 97.44 219 HIS A O 1
ATOM 1755 N N . GLU A 1 220 ? -2.234 -20.891 8.836 1 94.19 220 GLU A N 1
ATOM 1756 C CA . GLU A 1 220 ? -2.736 -19.578 8.414 1 94.19 220 GLU A CA 1
ATOM 1757 C C . GLU A 1 220 ? -3.225 -18.766 9.609 1 94.19 220 GLU A C 1
ATOM 1759 O O . GLU A 1 220 ? -2.971 -17.562 9.695 1 94.19 220 GLU A O 1
ATOM 1764 N N . THR A 1 221 ? -3.977 -19.438 10.461 1 93.81 221 THR A N 1
ATOM 1765 C CA . THR A 1 221 ? -4.504 -18.766 11.641 1 93.81 221 THR A CA 1
ATOM 1766 C C . THR A 1 221 ? -4.188 -19.547 12.906 1 93.81 221 THR A C 1
ATOM 1768 O O . THR A 1 221 ? -4.012 -20.766 12.852 1 93.81 221 THR A O 1
ATOM 1771 N N . ARG A 1 222 ? -4.168 -18.906 14.07 1 93.94 222 ARG A N 1
ATOM 1772 C CA . ARG A 1 222 ? -4.02 -19.562 15.367 1 93.94 222 ARG A CA 1
ATOM 1773 C C . ARG A 1 222 ? -5.148 -20.562 15.602 1 93.94 222 ARG A C 1
ATOM 1775 O O . ARG A 1 222 ? -4.922 -21.641 16.141 1 93.94 222 ARG A O 1
ATOM 1782 N N . HIS A 1 223 ? -6.297 -20.172 15.148 1 91.94 223 HIS A N 1
ATOM 1783 C CA . HIS A 1 223 ? -7.473 -21.016 15.328 1 91.94 223 HIS A CA 1
ATOM 1784 C C . HIS A 1 223 ? -7.281 -22.375 14.672 1 91.94 223 HIS A C 1
ATOM 1786 O O . HIS A 1 223 ? -7.566 -23.406 15.273 1 91.94 223 HIS A O 1
ATOM 1792 N N . GLU A 1 224 ? -6.809 -22.344 13.438 1 91.25 224 GLU A N 1
ATOM 1793 C CA . GLU A 1 224 ? -6.559 -23.578 12.703 1 91.25 224 GLU A CA 1
ATOM 1794 C C . GLU A 1 224 ? -5.602 -24.5 13.461 1 91.25 224 GLU A C 1
ATOM 1796 O O . GLU A 1 224 ? -5.844 -25.703 13.578 1 91.25 224 GLU A O 1
ATOM 1801 N N . VAL A 1 225 ? -4.566 -23.969 14.031 1 95.88 225 VAL A N 1
ATOM 1802 C CA . VAL A 1 225 ? -3.525 -24.734 14.711 1 95.88 225 VAL A CA 1
ATOM 1803 C C . VAL A 1 225 ? -4.059 -25.266 16.031 1 95.88 225 VAL A C 1
ATOM 1805 O O . VAL A 1 225 ? -3.875 -26.438 16.359 1 95.88 225 VAL A O 1
ATOM 1808 N N . ASP A 1 226 ? -4.773 -24.391 16.766 1 96.12 226 ASP A N 1
ATOM 1809 C CA . ASP A 1 226 ? -5.32 -24.781 18.062 1 96.12 226 ASP A CA 1
ATOM 1810 C C . ASP A 1 226 ? -6.367 -25.875 17.922 1 96.12 226 ASP A C 1
ATOM 1812 O O . ASP A 1 226 ? -6.402 -26.828 18.703 1 96.12 226 ASP A O 1
ATOM 1816 N N . GLU A 1 227 ? -7.18 -25.734 16.906 1 94.38 227 GLU A N 1
ATOM 1817 C CA . GLU A 1 227 ? -8.219 -26.734 16.672 1 94.38 227 GLU A CA 1
ATOM 1818 C C . GLU A 1 227 ? -7.609 -28.094 16.312 1 94.38 227 GLU A C 1
ATOM 1820 O O . GLU A 1 227 ? -8.07 -29.125 16.797 1 94.38 227 GLU A O 1
ATOM 1825 N N . ALA A 1 228 ? -6.633 -28.125 15.445 1 96.25 228 ALA A N 1
ATOM 1826 C CA . ALA A 1 228 ? -5.953 -29.359 15.07 1 96.25 228 ALA A CA 1
ATOM 1827 C C . ALA A 1 228 ? -5.309 -30.031 16.281 1 96.25 228 ALA A C 1
ATOM 1829 O O . ALA A 1 228 ? -5.418 -31.234 16.469 1 96.25 228 ALA A O 1
ATOM 1830 N N . PHE A 1 229 ? -4.684 -29.188 17.125 1 96.38 229 PHE A N 1
ATOM 1831 C CA . PHE A 1 229 ? -4.02 -29.703 18.312 1 96.38 229 PHE A CA 1
ATOM 1832 C C . PHE A 1 229 ? -5.035 -30.297 19.297 1 96.38 229 PHE A C 1
ATOM 1834 O O . PHE A 1 229 ? -4.789 -31.344 19.891 1 96.38 229 PHE A O 1
ATOM 1841 N N . GLU A 1 230 ? -6.125 -29.594 19.469 1 96.81 230 GLU A N 1
ATOM 1842 C CA . GLU A 1 230 ? -7.176 -30.078 20.359 1 96.81 230 GLU A CA 1
ATOM 1843 C C . GLU A 1 230 ? -7.746 -31.406 19.875 1 96.81 230 GLU A C 1
ATOM 1845 O O . GLU A 1 230 ? -8.031 -32.281 20.688 1 96.81 230 GLU A O 1
ATOM 1850 N N . LYS A 1 231 ? -7.875 -31.578 18.594 1 94.94 231 LYS A N 1
ATOM 1851 C CA . LYS A 1 231 ? -8.516 -32.75 18 1 94.94 231 LYS A CA 1
ATOM 1852 C C . LYS A 1 231 ? -7.547 -33.938 17.953 1 94.94 231 LYS A C 1
ATOM 1854 O O . LYS A 1 231 ? -7.949 -35.094 18.141 1 94.94 231 LYS A O 1
ATOM 1859 N N . THR A 1 232 ? -6.25 -33.688 17.703 1 94.75 232 THR A N 1
ATOM 1860 C CA . THR A 1 232 ? -5.375 -34.812 17.344 1 94.75 232 THR A CA 1
ATOM 1861 C C . THR A 1 232 ? -4.152 -34.844 18.25 1 94.75 232 THR A C 1
ATOM 1863 O O . THR A 1 232 ? -3.414 -35.844 18.25 1 94.75 232 THR A O 1
ATOM 1866 N N . GLY A 1 233 ? -3.92 -33.75 19 1 95.06 233 GLY A N 1
ATOM 1867 C CA . GLY A 1 233 ? -2.736 -33.656 19.844 1 95.06 233 GLY A CA 1
ATOM 1868 C C . GLY A 1 233 ? -1.485 -33.281 19.078 1 95.06 233 GLY A C 1
ATOM 1869 O O . GLY A 1 233 ? -0.396 -33.219 19.641 1 95.06 233 GLY A O 1
ATOM 1870 N N . THR A 1 234 ? -1.697 -33.062 17.797 1 95.62 234 THR A N 1
ATOM 1871 C CA . THR A 1 234 ? -0.56 -32.75 16.938 1 95.62 234 THR A CA 1
ATOM 1872 C C . THR A 1 234 ? -0.821 -31.453 16.156 1 95.62 234 THR A C 1
ATOM 1874 O O . THR A 1 234 ? -1.956 -31.188 15.758 1 95.62 234 THR A O 1
ATOM 1877 N N . ARG A 1 235 ? 0.26 -30.656 15.945 1 97.31 235 ARG A N 1
ATOM 1878 C CA . ARG A 1 235 ? 0.152 -29.469 15.102 1 97.31 235 ARG A CA 1
ATOM 1879 C C . ARG A 1 235 ? 0.167 -29.844 13.625 1 97.31 235 ARG A C 1
ATOM 1881 O O . ARG A 1 235 ? 0.743 -30.875 13.25 1 97.31 235 ARG A O 1
ATOM 1888 N N . PRO A 1 236 ? -0.409 -29.047 12.734 1 97.94 236 PRO A N 1
ATOM 1889 C CA . PRO A 1 236 ? -0.576 -29.406 11.328 1 97.94 236 PRO A CA 1
ATOM 1890 C C . PRO A 1 236 ? 0.75 -29.719 10.641 1 97.94 236 PRO A C 1
ATOM 1892 O O . PRO A 1 236 ? 0.834 -30.672 9.852 1 97.94 236 PRO A O 1
ATOM 1895 N N . ILE A 1 237 ? 1.795 -29.016 10.906 1 97.81 237 ILE A N 1
ATOM 1896 C CA . ILE A 1 237 ? 3.086 -29.219 10.258 1 97.81 237 ILE A CA 1
ATOM 1897 C C . ILE A 1 237 ? 3.629 -30.594 10.617 1 97.81 237 ILE A C 1
ATOM 1899 O O . ILE A 1 237 ? 4.203 -31.281 9.766 1 97.81 237 ILE A O 1
ATOM 1903 N N . ALA A 1 238 ? 3.475 -30.938 11.883 1 97.38 238 ALA A N 1
ATOM 1904 C CA . ALA A 1 238 ? 3.926 -32.25 12.32 1 97.38 238 ALA A CA 1
ATOM 1905 C C . ALA A 1 238 ? 3.199 -33.375 11.562 1 97.38 238 ALA A C 1
ATOM 1907 O O . ALA A 1 238 ? 3.814 -34.344 11.148 1 97.38 238 ALA A O 1
ATOM 1908 N N . ARG A 1 239 ? 1.898 -33.25 11.461 1 97.62 239 ARG A N 1
ATOM 1909 C CA . ARG A 1 239 ? 1.098 -34.219 10.695 1 97.62 239 ARG A CA 1
ATOM 1910 C C . ARG A 1 239 ? 1.58 -34.281 9.25 1 97.62 239 ARG A C 1
ATOM 1912 O O . ARG A 1 239 ? 1.79 -35.375 8.719 1 97.62 239 ARG A O 1
ATOM 1919 N N . LEU A 1 240 ? 1.766 -33.156 8.586 1 98.5 240 LEU A N 1
ATOM 1920 C CA . LEU A 1 240 ? 2.205 -33.094 7.195 1 98.5 240 LEU A CA 1
ATOM 1921 C C . LEU A 1 240 ? 3.594 -33.719 7.047 1 98.5 240 LEU A C 1
ATOM 1923 O O . LEU A 1 240 ? 3.885 -34.375 6.039 1 98.5 240 LEU A O 1
ATOM 1927 N N . ASN A 1 241 ? 4.461 -33.469 8.039 1 98.19 241 ASN A N 1
ATOM 1928 C CA . ASN A 1 241 ? 5.797 -34.031 8.039 1 98.19 241 ASN A CA 1
ATOM 1929 C C . ASN A 1 241 ? 5.742 -35.562 8.148 1 98.19 241 ASN A C 1
ATOM 1931 O O . ASN A 1 241 ? 6.492 -36.281 7.469 1 98.19 241 ASN A O 1
ATOM 1935 N N . GLU A 1 242 ? 4.902 -36.062 9.023 1 97.56 242 GLU A N 1
ATOM 1936 C CA . GLU A 1 242 ? 4.73 -37.5 9.195 1 97.56 242 GLU A CA 1
ATOM 1937 C C . GLU A 1 242 ? 4.246 -38.188 7.91 1 97.56 242 GLU A C 1
ATOM 1939 O O . GLU A 1 242 ? 4.605 -39.312 7.617 1 97.56 242 GLU A O 1
ATOM 1944 N N . LEU A 1 243 ? 3.455 -37.438 7.172 1 97.88 243 LEU A N 1
ATOM 1945 C CA . LEU A 1 243 ? 2.918 -37.938 5.914 1 97.88 243 LEU A CA 1
ATOM 1946 C C . LEU A 1 243 ? 3.951 -37.844 4.797 1 97.88 243 LEU A C 1
ATOM 1948 O O . LEU A 1 243 ? 3.703 -38.281 3.672 1 97.88 243 LEU A O 1
ATOM 1952 N N . GLY A 1 244 ? 5.133 -37.188 5.07 1 97.81 244 GLY A N 1
ATOM 1953 C CA . GLY A 1 244 ? 6.207 -37.062 4.098 1 97.81 244 GLY A CA 1
ATOM 1954 C C . GLY A 1 244 ? 6.02 -35.906 3.137 1 97.81 244 GLY A C 1
ATOM 1955 O O . GLY A 1 244 ? 6.723 -35.812 2.129 1 97.81 244 GLY A O 1
ATOM 1956 N N . LEU A 1 245 ? 5.125 -35 3.438 1 98.25 245 LEU A N 1
ATOM 1957 C CA . LEU A 1 245 ? 4.797 -33.906 2.521 1 98.25 245 LEU A CA 1
ATOM 1958 C C . LEU A 1 245 ? 5.797 -32.781 2.654 1 98.25 245 LEU A C 1
ATOM 1960 O O . LEU A 1 245 ? 6.02 -32.031 1.699 1 98.25 245 LEU A O 1
ATOM 1964 N N . ILE A 1 246 ? 6.395 -32.562 3.85 1 98.31 246 ILE A N 1
ATOM 1965 C CA . ILE A 1 246 ? 7.352 -31.484 4.039 1 98.31 246 ILE A CA 1
ATOM 1966 C C . ILE A 1 246 ? 8.688 -31.859 3.404 1 98.31 246 ILE A C 1
ATOM 1968 O O . ILE A 1 246 ? 9.555 -32.438 4.062 1 98.31 246 ILE A O 1
ATOM 1972 N N . ASN A 1 247 ? 8.938 -31.484 2.186 1 97.88 247 ASN A N 1
ATOM 1973 C CA . ASN A 1 247 ? 10.102 -31.766 1.355 1 97.88 247 ASN A CA 1
ATOM 1974 C C . ASN A 1 247 ? 10.336 -30.672 0.322 1 97.88 247 ASN A C 1
ATOM 1976 O O . ASN A 1 247 ? 9.641 -29.656 0.317 1 97.88 247 ASN A O 1
ATOM 1980 N N . PRO A 1 248 ? 11.258 -30.719 -0.562 1 97.62 248 PRO A N 1
ATOM 1981 C CA . PRO A 1 248 ? 11.648 -29.609 -1.437 1 97.62 248 PRO A CA 1
ATOM 1982 C C . PRO A 1 248 ? 10.539 -29.219 -2.418 1 97.62 248 PRO A C 1
ATOM 1984 O O . PRO A 1 248 ? 10.602 -28.141 -3.025 1 97.62 248 PRO A O 1
ATOM 1987 N N . SER A 1 249 ? 9.57 -30.094 -2.607 1 97.44 249 SER A N 1
ATOM 1988 C CA . SER A 1 249 ? 8.5 -29.797 -3.553 1 97.44 249 SER A CA 1
ATOM 1989 C C . SER A 1 249 ? 7.309 -29.141 -2.855 1 97.44 249 SER A C 1
ATOM 1991 O O . SER A 1 249 ? 6.328 -28.766 -3.502 1 97.44 249 SER A O 1
ATOM 1993 N N . PHE A 1 250 ? 7.363 -28.969 -1.541 1 98.69 250 PHE A N 1
ATOM 1994 C CA . PHE A 1 250 ? 6.242 -28.469 -0.76 1 98.69 250 PHE A CA 1
ATOM 1995 C C . PHE A 1 250 ? 6.312 -26.953 -0.624 1 98.69 250 PHE A C 1
ATOM 1997 O O . PHE A 1 250 ? 7.367 -26.406 -0.294 1 98.69 250 PHE A O 1
ATOM 2004 N N . VAL A 1 251 ? 5.188 -26.297 -0.927 1 98.75 251 VAL A N 1
ATOM 2005 C CA . VAL A 1 251 ? 5.039 -24.844 -0.812 1 98.75 251 VAL A CA 1
ATOM 2006 C C . VAL A 1 251 ? 3.949 -24.516 0.207 1 98.75 251 VAL A C 1
ATOM 2008 O O . VAL A 1 251 ? 2.758 -24.641 -0.087 1 98.75 251 VAL A O 1
ATOM 2011 N N . ALA A 1 252 ? 4.332 -24.078 1.398 1 98.88 252 ALA A N 1
ATOM 2012 C CA . ALA A 1 252 ? 3.396 -23.734 2.465 1 98.88 252 ALA A CA 1
ATOM 2013 C C . ALA A 1 252 ? 2.996 -22.266 2.385 1 98.88 252 ALA A C 1
ATOM 2015 O O . ALA A 1 252 ? 3.852 -21.375 2.428 1 98.88 252 ALA A O 1
ATOM 2016 N N . VAL A 1 253 ? 1.754 -21.984 2.293 1 98.69 253 VAL A N 1
ATOM 2017 C CA . VAL A 1 253 ? 1.246 -20.625 2.162 1 98.69 253 VAL A CA 1
ATOM 2018 C C . VAL A 1 253 ? 0.868 -20.078 3.537 1 98.69 253 VAL A C 1
ATOM 2020 O O . VAL A 1 253 ? 0.329 -20.812 4.375 1 98.69 253 VAL A O 1
ATOM 2023 N N . HIS A 1 254 ? 1.112 -18.766 3.805 1 98.31 254 HIS A N 1
ATOM 2024 C CA . HIS A 1 254 ? 0.802 -17.953 4.98 1 98.31 254 HIS A CA 1
ATOM 2025 C C . HIS A 1 254 ? 1.834 -18.172 6.082 1 98.31 254 HIS A C 1
ATOM 2027 O O . HIS A 1 254 ? 2.705 -17.328 6.297 1 98.31 254 HIS A O 1
ATOM 2033 N N . MET A 1 255 ? 1.757 -19.328 6.844 1 98.56 255 MET A N 1
ATOM 2034 C CA . MET A 1 255 ? 2.744 -19.734 7.84 1 98.56 255 MET A CA 1
ATOM 2035 C C . MET A 1 255 ? 2.904 -18.656 8.914 1 98.56 255 MET A C 1
ATOM 2037 O O . MET A 1 255 ? 4.023 -18.25 9.227 1 98.56 255 MET A O 1
ATOM 2041 N N . THR A 1 256 ? 1.805 -18.25 9.539 1 98.12 256 THR A N 1
ATOM 2042 C CA . THR A 1 256 ? 1.802 -17.141 10.5 1 98.12 256 THR A CA 1
ATOM 2043 C C . THR A 1 256 ? 1.978 -17.672 11.922 1 98.12 256 THR A C 1
ATOM 2045 O O . THR A 1 256 ? 2.117 -16.891 12.867 1 98.12 256 THR A O 1
ATOM 2048 N N . GLN A 1 257 ? 1.98 -19.016 12.172 1 97.94 257 GLN A N 1
ATOM 2049 C CA . GLN A 1 257 ? 1.99 -19.609 13.508 1 97.94 257 GLN A CA 1
ATOM 2050 C C . GLN A 1 257 ? 3.197 -20.531 13.695 1 97.94 257 GLN A C 1
ATOM 2052 O O . GLN A 1 257 ? 3.072 -21.625 14.242 1 97.94 257 GLN A O 1
ATOM 2057 N N . LEU A 1 258 ? 4.367 -20.078 13.352 1 98.12 258 LEU A N 1
ATOM 2058 C CA . LEU A 1 258 ? 5.551 -20.938 13.344 1 98.12 258 LEU A CA 1
ATOM 2059 C C . LEU A 1 258 ? 6.27 -20.875 14.688 1 98.12 258 LEU A C 1
ATOM 2061 O O . LEU A 1 258 ? 6.457 -19.797 15.25 1 98.12 258 LEU A O 1
ATOM 2065 N N . HIS A 1 259 ? 6.676 -22.078 15.18 1 97.25 259 HIS A N 1
ATOM 2066 C CA . HIS A 1 259 ? 7.652 -22.203 16.25 1 97.25 259 HIS A CA 1
ATOM 2067 C C . HIS A 1 259 ? 9.07 -22.328 15.695 1 97.25 259 HIS A C 1
ATOM 2069 O O . HIS A 1 259 ? 9.25 -22.641 14.516 1 97.25 259 HIS A O 1
ATOM 2075 N N . ASP A 1 260 ? 10.07 -22.141 16.531 1 97.81 260 ASP A N 1
ATOM 2076 C CA . ASP A 1 260 ? 11.461 -22.203 16.094 1 97.81 260 ASP A CA 1
ATOM 2077 C C . ASP A 1 260 ? 11.812 -23.594 15.57 1 97.81 260 ASP A C 1
ATOM 2079 O O . ASP A 1 260 ? 12.562 -23.719 14.602 1 97.81 260 ASP A O 1
ATOM 2083 N N . ASP A 1 261 ? 11.289 -24.594 16.219 1 97.81 261 ASP A N 1
ATOM 2084 C CA . ASP A 1 261 ? 11.578 -25.969 15.781 1 97.81 261 ASP A CA 1
ATOM 2085 C C . ASP A 1 261 ? 10.961 -26.234 14.414 1 97.81 261 ASP A C 1
ATOM 2087 O O . ASP A 1 261 ? 11.508 -27.016 13.625 1 97.81 261 ASP A O 1
ATOM 2091 N N . GLU A 1 262 ? 9.812 -25.688 14.125 1 98.06 262 GLU A N 1
ATOM 2092 C CA . GLU A 1 262 ? 9.156 -25.844 12.828 1 98.06 262 GLU A CA 1
ATOM 2093 C C . GLU A 1 262 ? 9.93 -25.094 11.742 1 98.06 262 GLU A C 1
ATOM 2095 O O . GLU A 1 262 ? 10.016 -25.578 10.602 1 98.06 262 GLU A O 1
ATOM 2100 N N . ILE A 1 263 ? 10.469 -23.938 12.047 1 98.5 263 ILE A N 1
ATOM 2101 C CA . ILE A 1 263 ? 11.328 -23.203 11.117 1 98.5 263 ILE A CA 1
ATOM 2102 C C . ILE A 1 263 ? 12.547 -24.047 10.766 1 98.5 263 ILE A C 1
ATOM 2104 O O . ILE A 1 263 ? 12.93 -24.141 9.602 1 98.5 263 ILE A O 1
ATOM 2108 N N . GLU A 1 264 ? 13.156 -24.672 11.781 1 98.12 264 GLU A N 1
ATOM 2109 C CA . GLU A 1 264 ? 14.305 -25.531 11.555 1 98.12 264 GLU A CA 1
ATOM 2110 C C . GLU A 1 264 ? 13.945 -26.719 10.664 1 98.12 264 GLU A C 1
ATOM 2112 O O . GLU A 1 264 ? 14.711 -27.094 9.781 1 98.12 264 GLU A O 1
ATOM 2117 N N . LEU A 1 265 ? 12.805 -27.312 10.984 1 97.56 265 LEU A N 1
ATOM 2118 C CA . LEU A 1 265 ? 12.32 -28.422 10.172 1 97.56 265 LEU A CA 1
ATOM 2119 C C . LEU A 1 265 ? 12.188 -28.016 8.711 1 97.56 265 LEU A C 1
ATOM 2121 O O . LEU A 1 265 ? 12.641 -28.719 7.816 1 97.56 265 LEU A O 1
ATOM 2125 N N . PHE A 1 266 ? 11.578 -26.891 8.414 1 97.19 266 PHE A N 1
ATOM 2126 C CA . PHE A 1 266 ? 11.391 -26.391 7.051 1 97.19 266 PHE A CA 1
ATOM 2127 C C . PHE A 1 266 ? 12.734 -26.109 6.387 1 97.19 266 PHE A C 1
ATOM 2129 O O . PHE A 1 266 ? 12.93 -26.438 5.215 1 97.19 266 PHE A O 1
ATOM 2136 N N . ALA A 1 267 ? 13.617 -25.484 7.145 1 98 267 ALA A N 1
ATOM 2137 C CA . ALA A 1 267 ? 14.945 -25.172 6.617 1 98 267 ALA A CA 1
ATOM 2138 C C . ALA A 1 267 ? 15.664 -26.438 6.16 1 98 267 ALA A C 1
ATOM 2140 O O . ALA A 1 267 ? 16.281 -26.453 5.09 1 98 267 ALA A O 1
ATOM 2141 N N . ARG A 1 268 ? 15.578 -27.5 6.918 1 97.88 268 ARG A N 1
ATOM 2142 C CA . ARG A 1 268 ? 16.266 -28.75 6.617 1 97.88 268 ARG A CA 1
ATOM 2143 C C . ARG A 1 268 ? 15.578 -29.484 5.461 1 97.88 268 ARG A C 1
ATOM 2145 O O . ARG A 1 268 ? 16.234 -30.188 4.695 1 97.88 268 ARG A O 1
ATOM 2152 N N . SER A 1 269 ? 14.305 -29.328 5.316 1 97.94 269 SER A N 1
ATOM 2153 C CA . SER A 1 269 ? 13.508 -30.078 4.352 1 97.94 269 SER A CA 1
ATOM 2154 C C . SER A 1 269 ? 13.688 -29.531 2.939 1 97.94 269 SER A C 1
ATOM 2156 O O . SER A 1 269 ? 13.469 -30.25 1.959 1 97.94 269 SER A O 1
ATOM 2158 N N . GLY A 1 270 ? 13.984 -28.188 2.846 1 98.06 270 GLY A N 1
ATOM 2159 C CA . GLY A 1 270 ? 14.055 -27.531 1.552 1 98.06 270 GLY A CA 1
ATOM 2160 C C . GLY A 1 270 ? 12.703 -27.047 1.057 1 98.06 270 GLY A C 1
ATOM 2161 O O . GLY A 1 270 ? 12.586 -26.547 -0.063 1 98.06 270 GLY A O 1
ATOM 2162 N N . ALA A 1 271 ? 11.672 -27.188 1.91 1 98.5 271 ALA A N 1
ATOM 2163 C CA . ALA A 1 271 ? 10.344 -26.688 1.55 1 98.5 271 ALA A CA 1
ATOM 2164 C C . ALA A 1 271 ? 10.336 -25.172 1.453 1 98.5 271 ALA A C 1
ATOM 2166 O O . ALA A 1 271 ? 11.289 -24.516 1.869 1 98.5 271 ALA A O 1
ATOM 2167 N N . HIS A 1 272 ? 9.281 -24.641 0.839 1 98.81 272 HIS A N 1
ATOM 2168 C CA . HIS A 1 272 ? 9.172 -23.203 0.562 1 98.81 272 HIS A CA 1
ATOM 2169 C C . HIS A 1 272 ? 7.996 -22.594 1.313 1 98.81 272 HIS A C 1
ATOM 2171 O O . HIS A 1 272 ? 7.059 -23.297 1.691 1 98.81 272 HIS A O 1
ATOM 2177 N N . ILE A 1 273 ? 8.109 -21.312 1.576 1 98.88 273 ILE A N 1
ATOM 2178 C CA . ILE A 1 273 ? 7.02 -20.547 2.18 1 98.88 273 ILE A CA 1
ATOM 2179 C C . ILE A 1 273 ? 6.543 -19.484 1.205 1 98.88 273 ILE A C 1
ATOM 2181 O O . ILE A 1 273 ? 7.352 -18.828 0.544 1 98.88 273 ILE A O 1
ATOM 2185 N N . VAL A 1 274 ? 5.266 -19.344 1.043 1 98.94 274 VAL A N 1
ATOM 2186 C CA . VAL A 1 274 ? 4.668 -18.188 0.364 1 98.94 274 VAL A CA 1
ATOM 2187 C C . VAL A 1 274 ? 4.016 -17.266 1.389 1 98.94 274 VAL A C 1
ATOM 2189 O O . VAL A 1 274 ? 3.023 -17.641 2.023 1 98.94 274 VAL A O 1
ATOM 2192 N N . HIS A 1 275 ? 4.617 -16.141 1.543 1 98.81 275 HIS A N 1
ATOM 2193 C CA . HIS A 1 275 ? 4.148 -15.094 2.443 1 98.81 275 HIS A CA 1
ATOM 2194 C C . HIS A 1 275 ? 3.088 -14.227 1.772 1 98.81 275 HIS A C 1
ATOM 2196 O O . HIS A 1 275 ? 3.299 -13.727 0.666 1 98.81 275 HIS A O 1
ATOM 2202 N N . CYS A 1 276 ? 1.884 -14.109 2.336 1 98.62 276 CYS A N 1
ATOM 2203 C CA . CYS A 1 276 ? 0.799 -13.25 1.87 1 98.62 276 CYS A CA 1
ATOM 2204 C C . CYS A 1 276 ? 0.484 -12.164 2.893 1 98.62 276 CYS A C 1
ATOM 2206 O O . CYS A 1 276 ? -0.557 -12.211 3.551 1 98.62 276 CYS A O 1
ATOM 2208 N N . PRO A 1 277 ? 1.32 -11.148 2.977 1 98.5 277 PRO A N 1
ATOM 2209 C CA . PRO A 1 277 ? 1.255 -10.219 4.109 1 98.5 277 PRO A CA 1
ATOM 2210 C C . PRO A 1 277 ? -0.069 -9.461 4.176 1 98.5 277 PRO A C 1
ATOM 2212 O O . PRO A 1 277 ? -0.667 -9.352 5.246 1 98.5 277 PRO A O 1
ATOM 2215 N N . GLU A 1 278 ? -0.603 -8.945 3.094 1 98.31 278 GLU A N 1
ATOM 2216 C CA . GLU A 1 278 ? -1.794 -8.102 3.148 1 98.31 278 GLU A CA 1
ATOM 2217 C C . GLU A 1 278 ? -3.031 -8.914 3.516 1 98.31 278 GLU A C 1
ATOM 2219 O O . GLU A 1 278 ? -3.859 -8.469 4.312 1 98.31 278 GLU A O 1
ATOM 2224 N N . SER A 1 279 ? -3.172 -10.102 2.926 1 97.44 279 SER A N 1
ATOM 2225 C CA . SER A 1 279 ? -4.293 -10.961 3.289 1 97.44 279 SER A CA 1
ATOM 2226 C C . SER A 1 279 ? -4.219 -11.375 4.754 1 97.44 279 SER A C 1
ATOM 2228 O O . SER A 1 279 ? -5.234 -11.391 5.453 1 97.44 279 SER A O 1
ATOM 2230 N N . ASN A 1 280 ? -3.012 -11.766 5.238 1 97.5 280 ASN A N 1
ATOM 2231 C CA . ASN A 1 280 ? -2.828 -12.164 6.633 1 97.5 280 ASN A CA 1
ATOM 2232 C C . ASN A 1 280 ? -3.18 -11.023 7.586 1 97.5 280 ASN A C 1
ATOM 2234 O O . ASN A 1 280 ? -3.746 -11.258 8.656 1 97.5 280 ASN A O 1
ATOM 2238 N N . LEU A 1 281 ? -2.838 -9.758 7.16 1 97.69 281 LEU A N 1
ATOM 2239 C CA . LEU A 1 281 ? -3.18 -8.609 7.984 1 97.69 281 LEU A CA 1
ATOM 2240 C C . LEU A 1 281 ? -4.688 -8.375 7.996 1 97.69 281 LEU A C 1
ATOM 2242 O O . LEU A 1 281 ? -5.281 -8.195 9.062 1 97.69 281 LEU A O 1
ATOM 2246 N N . LYS A 1 282 ? -5.332 -8.391 6.875 1 96.75 282 LYS A N 1
ATOM 2247 C CA . LYS A 1 282 ? -6.754 -8.094 6.73 1 96.75 282 LYS A CA 1
ATOM 2248 C C . LYS A 1 282 ? -7.602 -9.062 7.555 1 96.75 282 LYS A C 1
ATOM 2250 O O . LYS A 1 282 ? -8.602 -8.664 8.148 1 96.75 282 LYS A O 1
ATOM 2255 N N . LEU A 1 283 ? -7.133 -10.305 7.578 1 95.06 283 LEU A N 1
ATOM 2256 C CA . LEU A 1 283 ? -7.898 -11.359 8.242 1 95.06 283 LEU A CA 1
ATOM 2257 C C . LEU A 1 283 ? -7.43 -11.547 9.68 1 95.06 283 LEU A C 1
ATOM 2259 O O . LEU A 1 283 ? -7.953 -12.398 10.398 1 95.06 283 LEU A O 1
ATOM 2263 N N . ALA A 1 284 ? -6.445 -10.773 10.086 1 96.31 284 ALA A N 1
ATOM 2264 C CA . ALA A 1 284 ? -5.848 -10.883 11.414 1 96.31 284 ALA A CA 1
ATOM 2265 C C . ALA A 1 284 ? -5.348 -12.305 11.672 1 96.31 284 ALA A C 1
ATOM 2267 O O . ALA A 1 284 ? -5.613 -12.875 12.727 1 96.31 284 ALA A O 1
ATOM 2268 N N . SER A 1 285 ? -4.66 -12.828 10.656 1 95 285 SER A N 1
ATOM 2269 C CA . SER A 1 285 ? -4.207 -14.211 10.703 1 95 285 SER A CA 1
ATOM 2270 C C . SER A 1 285 ? -2.92 -14.352 11.508 1 95 285 SER A C 1
ATOM 2272 O O . SER A 1 285 ? -2.541 -15.453 11.898 1 95 285 SER A O 1
ATOM 2274 N N . GLY A 1 286 ? -2.312 -13.266 11.82 1 95.12 286 GLY A N 1
ATOM 2275 C CA . GLY A 1 286 ? -1.018 -13.281 12.477 1 95.12 286 GLY A CA 1
ATOM 2276 C C . GLY A 1 286 ? 0.114 -12.805 11.586 1 95.12 286 GLY A C 1
ATOM 2277 O O . GLY A 1 286 ? -0.126 -12.273 10.5 1 95.12 286 GLY A O 1
ATOM 2278 N N . PHE A 1 287 ? 1.346 -12.922 12.109 1 97.94 287 PHE A N 1
ATOM 2279 C CA . PHE A 1 287 ? 2.523 -12.453 11.391 1 97.94 287 PHE A CA 1
ATOM 2280 C C . PHE A 1 287 ? 3.463 -13.609 11.07 1 97.94 287 PHE A C 1
ATOM 2282 O O . PHE A 1 287 ? 3.914 -14.32 11.969 1 97.94 287 PHE A O 1
ATOM 2289 N N . CYS A 1 288 ? 3.73 -13.836 9.82 1 98.44 288 CYS A N 1
ATOM 2290 C CA . CYS A 1 288 ? 4.797 -14.758 9.453 1 98.44 288 CYS A CA 1
ATOM 2291 C C . CYS A 1 288 ? 6.164 -14.195 9.812 1 98.44 288 CYS A C 1
ATOM 2293 O O . CYS A 1 288 ? 6.477 -13.055 9.477 1 98.44 288 CYS A O 1
ATOM 2295 N N . PRO A 1 289 ? 7.004 -14.922 10.547 1 98.5 289 PRO A N 1
ATOM 2296 C CA . PRO A 1 289 ? 8.344 -14.438 10.867 1 98.5 289 PRO A CA 1
ATOM 2297 C C . PRO A 1 289 ? 9.32 -14.578 9.703 1 98.5 289 PRO A C 1
ATOM 2299 O O . PRO A 1 289 ? 10.305 -15.32 9.797 1 98.5 289 PRO A O 1
ATOM 2302 N N . VAL A 1 290 ? 9.18 -13.812 8.711 1 98.69 290 VAL A N 1
ATOM 2303 C CA . VAL A 1 290 ? 9.852 -13.93 7.422 1 98.69 290 VAL A CA 1
ATOM 2304 C C . VAL A 1 290 ? 11.359 -13.781 7.617 1 98.69 290 VAL A C 1
ATOM 2306 O O . VAL A 1 290 ? 12.148 -14.539 7.043 1 98.69 290 VAL A O 1
ATOM 2309 N N . ALA A 1 291 ? 11.812 -12.789 8.43 1 98.56 291 ALA A N 1
ATOM 2310 C CA . ALA A 1 291 ? 13.242 -12.562 8.641 1 98.56 291 ALA A CA 1
ATOM 2311 C C . ALA A 1 291 ? 13.906 -13.805 9.234 1 98.56 291 ALA A C 1
ATOM 2313 O O . ALA A 1 291 ? 14.984 -14.211 8.789 1 98.56 291 ALA A O 1
ATOM 2314 N N . LYS A 1 292 ? 13.258 -14.406 10.242 1 98.44 292 LYS A N 1
ATOM 2315 C CA . LYS A 1 292 ? 13.766 -15.625 10.859 1 98.44 292 LYS A CA 1
ATOM 2316 C C . LYS A 1 292 ? 13.836 -16.766 9.852 1 98.44 292 LYS A C 1
ATOM 2318 O O . LYS A 1 292 ? 14.789 -17.547 9.859 1 98.44 292 LYS A O 1
ATOM 2323 N N . CYS A 1 293 ? 12.797 -16.891 9.055 1 98.81 293 CYS A N 1
ATOM 2324 C CA . CYS A 1 293 ? 12.742 -17.938 8.039 1 98.81 293 CYS A CA 1
ATOM 2325 C C . CYS A 1 293 ? 13.867 -17.781 7.023 1 98.81 293 CYS A C 1
ATOM 2327 O O . CYS A 1 293 ? 14.562 -18.734 6.707 1 98.81 293 CYS A O 1
ATOM 2329 N N . LEU A 1 294 ? 14.031 -16.562 6.52 1 98.69 294 LEU A N 1
ATOM 2330 C CA . LEU A 1 294 ? 15.094 -16.281 5.559 1 98.69 294 LEU A CA 1
ATOM 2331 C C . LEU A 1 294 ? 16.469 -16.547 6.172 1 98.69 294 LEU A C 1
ATOM 2333 O O . LEU A 1 294 ? 17.344 -17.125 5.531 1 98.69 294 LEU A O 1
ATOM 2337 N N . ASP A 1 295 ? 16.656 -16.125 7.406 1 98.12 295 ASP A N 1
ATOM 2338 C CA . ASP A 1 295 ? 17.922 -16.312 8.109 1 98.12 295 ASP A CA 1
ATOM 2339 C C . ASP A 1 295 ? 18.234 -17.797 8.273 1 98.12 295 ASP A C 1
ATOM 2341 O O . ASP A 1 295 ? 19.406 -18.203 8.273 1 98.12 295 ASP A O 1
ATOM 2345 N N . ALA A 1 296 ? 17.188 -18.609 8.398 1 98.5 296 ALA A N 1
ATOM 2346 C CA . ALA A 1 296 ? 17.344 -20.047 8.562 1 98.5 296 ALA A CA 1
ATOM 2347 C C . ALA A 1 296 ? 17.641 -20.734 7.223 1 98.5 296 ALA A C 1
ATOM 2349 O O . ALA A 1 296 ? 17.938 -21.922 7.172 1 98.5 296 ALA A O 1
ATOM 2350 N N . GLY A 1 297 ? 17.516 -19.969 6.133 1 98.31 297 GLY A N 1
ATOM 2351 C CA . GLY A 1 297 ? 17.828 -20.5 4.816 1 98.31 297 GLY A CA 1
ATOM 2352 C C . GLY A 1 297 ? 16.609 -20.969 4.055 1 98.31 297 GLY A C 1
ATOM 2353 O O . GLY A 1 297 ? 16.719 -21.562 2.982 1 98.31 297 GLY A O 1
ATOM 2354 N N . ILE A 1 298 ? 15.422 -20.734 4.562 1 98.81 298 ILE A N 1
ATOM 2355 C CA . ILE A 1 298 ? 14.18 -21.109 3.891 1 98.81 298 ILE A CA 1
ATOM 2356 C C . ILE A 1 298 ? 13.922 -20.172 2.715 1 98.81 298 ILE A C 1
ATOM 2358 O O . ILE A 1 298 ? 14.125 -18.953 2.824 1 98.81 298 ILE A O 1
ATOM 2362 N N . ASN A 1 299 ? 13.539 -20.672 1.575 1 98.81 299 ASN A N 1
ATOM 2363 C CA . ASN A 1 299 ? 13.07 -19.859 0.456 1 98.81 299 ASN A CA 1
ATOM 2364 C C . ASN A 1 299 ? 11.68 -19.297 0.711 1 98.81 299 ASN A C 1
ATOM 2366 O O . ASN A 1 299 ? 10.727 -20.047 0.908 1 98.81 299 ASN A O 1
ATOM 2370 N N . VAL A 1 300 ? 11.57 -17.984 0.763 1 98.94 300 VAL A N 1
ATOM 2371 C CA . VAL A 1 300 ? 10.289 -17.344 1.009 1 98.94 300 VAL A CA 1
ATOM 2372 C C . VAL A 1 300 ? 9.875 -16.531 -0.219 1 98.94 300 VAL A C 1
ATOM 2374 O O . VAL A 1 300 ? 10.609 -15.641 -0.657 1 98.94 300 VAL A O 1
ATOM 2377 N N . ALA A 1 301 ? 8.758 -16.844 -0.788 1 98.94 301 ALA A N 1
ATOM 2378 C CA . ALA A 1 301 ? 8.148 -16.141 -1.909 1 98.94 301 ALA A CA 1
ATOM 2379 C C . ALA A 1 301 ? 6.941 -15.32 -1.451 1 98.94 301 ALA A C 1
ATOM 2381 O O . ALA A 1 301 ? 6.609 -15.305 -0.263 1 98.94 301 ALA A O 1
ATOM 2382 N N . LEU A 1 302 ? 6.305 -14.578 -2.43 1 98.88 302 LEU A N 1
ATOM 2383 C CA . LEU A 1 302 ? 5.152 -13.742 -2.104 1 98.88 302 LEU A CA 1
ATOM 2384 C C . LEU A 1 302 ? 3.916 -14.195 -2.869 1 98.88 302 LEU A C 1
ATOM 2386 O O . LEU A 1 302 ? 4.027 -14.766 -3.957 1 98.88 302 LEU A O 1
ATOM 2390 N N . GLY A 1 303 ? 2.832 -14.008 -2.332 1 98.88 303 GLY A N 1
ATOM 2391 C CA . GLY A 1 303 ? 1.523 -14.156 -2.953 1 98.88 303 GLY A CA 1
ATOM 2392 C C . GLY A 1 303 ? 0.509 -13.148 -2.447 1 98.88 303 GLY A C 1
ATOM 2393 O O . GLY A 1 303 ? 0.709 -12.523 -1.399 1 98.88 303 GLY A O 1
ATOM 2394 N N . THR A 1 304 ? -0.54 -12.992 -3.189 1 98.62 304 THR A N 1
ATOM 2395 C CA . THR A 1 304 ? -1.544 -12.008 -2.801 1 98.62 304 THR A CA 1
ATOM 2396 C C . THR A 1 304 ? -2.688 -12.68 -2.041 1 98.62 304 THR A C 1
ATOM 2398 O O . THR A 1 304 ? -3.461 -12 -1.356 1 98.62 304 THR A O 1
ATOM 2401 N N . ASP A 1 305 ? -2.797 -13.961 -2.195 1 97.81 305 ASP A N 1
ATOM 2402 C CA . ASP A 1 305 ? -4.07 -14.586 -1.859 1 97.81 305 ASP A CA 1
ATOM 2403 C C . ASP A 1 305 ? -5.195 -14.055 -2.742 1 97.81 305 ASP A C 1
ATOM 2405 O O . ASP A 1 305 ? -4.941 -13.344 -3.719 1 97.81 305 ASP A O 1
ATOM 2409 N N . GLY A 1 306 ? -6.461 -14.422 -2.562 1 96.06 306 GLY A N 1
ATOM 2410 C CA . GLY A 1 306 ? -7.562 -13.961 -3.393 1 96.06 306 GLY A CA 1
ATOM 2411 C C . GLY A 1 306 ? -7.965 -12.531 -3.105 1 96.06 306 GLY A C 1
ATOM 2412 O O . GLY A 1 306 ? -7.824 -12.055 -1.976 1 96.06 306 GLY A O 1
ATOM 2413 N N . ALA A 1 307 ? -8.531 -11.844 -4.09 1 94.62 307 ALA A N 1
ATOM 2414 C CA . ALA A 1 307 ? -8.945 -10.453 -3.932 1 94.62 307 ALA A CA 1
ATOM 2415 C C . ALA A 1 307 ? -10.055 -10.32 -2.891 1 94.62 307 ALA A C 1
ATOM 2417 O O . ALA A 1 307 ? -10.273 -9.242 -2.34 1 94.62 307 ALA A O 1
ATOM 2418 N N . ALA A 1 308 ? -10.695 -11.383 -2.631 1 91.94 308 ALA A N 1
ATOM 2419 C CA . ALA A 1 308 ? -11.742 -11.344 -1.615 1 91.94 308 ALA A CA 1
ATOM 2420 C C . ALA A 1 308 ? -11.148 -11.234 -0.215 1 91.94 308 ALA A C 1
ATOM 2422 O O . ALA A 1 308 ? -11.766 -10.656 0.685 1 91.94 308 ALA A O 1
ATOM 2423 N N . SER A 1 309 ? -9.961 -11.75 -0.012 1 91.25 309 SER A N 1
ATOM 2424 C CA . SER A 1 309 ? -9.328 -11.758 1.301 1 91.25 309 SER A CA 1
ATOM 2425 C C . SER A 1 309 ? -8.125 -10.82 1.337 1 91.25 309 SER A C 1
ATOM 2427 O O . SER A 1 309 ? -7.328 -10.852 2.277 1 91.25 309 SER A O 1
ATOM 2429 N N . ASN A 1 310 ? -7.902 -9.883 0.234 1 88.56 310 ASN A N 1
ATOM 2430 C CA . ASN A 1 310 ? -6.66 -9.125 0.136 1 88.56 310 ASN A CA 1
ATOM 2431 C C . ASN A 1 310 ? -6.914 -7.621 0.203 1 88.56 310 ASN A C 1
ATOM 2433 O O . ASN A 1 310 ? -6.277 -6.914 0.988 1 88.56 310 ASN A O 1
ATOM 2437 N N . ASN A 1 311 ? -7.426 -6.945 -0.872 1 93.25 311 ASN A N 1
ATOM 2438 C CA . ASN A 1 311 ? -8.477 -6.883 -1.886 1 93.25 311 ASN A CA 1
ATOM 2439 C C . ASN A 1 311 ? -7.898 -6.586 -3.268 1 93.25 311 ASN A C 1
ATOM 2441 O O . ASN A 1 311 ? -8.586 -6.02 -4.121 1 93.25 311 ASN A O 1
ATOM 2445 N N . ASP A 1 312 ? -6.68 -6.75 -3.42 1 96.62 312 ASP A N 1
ATOM 2446 C CA . ASP A 1 312 ? -6.098 -6.547 -4.742 1 96.62 312 ASP A CA 1
ATOM 2447 C C . ASP A 1 312 ? -5.098 -7.652 -5.078 1 96.62 312 ASP A C 1
ATOM 2449 O O . ASP A 1 312 ? -4.816 -8.516 -4.246 1 96.62 312 ASP A O 1
ATOM 2453 N N . LEU A 1 313 ? -4.691 -7.727 -6.316 1 98.56 313 LEU A N 1
ATOM 2454 C CA . LEU A 1 313 ? -3.672 -8.648 -6.812 1 98.56 313 LEU A CA 1
ATOM 2455 C C . LEU A 1 313 ? -2.398 -7.895 -7.184 1 98.56 313 LEU A C 1
ATOM 2457 O O . LEU A 1 313 ? -1.753 -8.211 -8.188 1 98.56 313 LEU A O 1
ATOM 2461 N N . ASP A 1 314 ? -2.086 -6.828 -6.398 1 98.5 314 ASP A N 1
ATOM 2462 C CA . ASP A 1 314 ? -0.968 -5.91 -6.613 1 98.5 314 ASP A CA 1
ATOM 2463 C C . ASP A 1 314 ? 0.313 -6.453 -5.984 1 98.5 314 ASP A C 1
ATOM 2465 O O . ASP A 1 314 ? 0.531 -6.301 -4.777 1 98.5 314 ASP A O 1
ATOM 2469 N N . MET A 1 315 ? 1.213 -6.949 -6.754 1 98.75 315 MET A N 1
ATOM 2470 C CA . MET A 1 315 ? 2.434 -7.566 -6.246 1 98.75 315 MET A CA 1
ATOM 2471 C C . MET A 1 315 ? 3.432 -6.508 -5.789 1 98.75 315 MET A C 1
ATOM 2473 O O . MET A 1 315 ? 4.301 -6.781 -4.961 1 98.75 315 MET A O 1
ATOM 2477 N N . LEU A 1 316 ? 3.414 -5.297 -6.359 1 98.56 316 LEU A N 1
ATOM 2478 C CA . LEU A 1 316 ? 4.262 -4.23 -5.84 1 98.56 316 LEU A CA 1
ATOM 2479 C C . LEU A 1 316 ? 3.842 -3.838 -4.43 1 98.56 316 LEU A C 1
ATOM 2481 O O . LEU A 1 316 ? 4.691 -3.609 -3.564 1 98.56 316 LEU A O 1
ATOM 2485 N N . GLY A 1 317 ? 2.521 -3.766 -4.254 1 97.88 317 GLY A N 1
ATOM 2486 C CA . GLY A 1 317 ? 2.008 -3.521 -2.914 1 97.88 317 GLY A CA 1
ATOM 2487 C C . GLY A 1 317 ? 2.379 -4.609 -1.927 1 97.88 317 GLY A C 1
ATOM 2488 O O . GLY A 1 317 ? 2.738 -4.324 -0.783 1 97.88 317 GLY A O 1
ATOM 2489 N N . GLU A 1 318 ? 2.273 -5.883 -2.348 1 98.38 318 GLU A N 1
ATOM 2490 C CA . GLU A 1 318 ? 2.652 -7.008 -1.499 1 98.38 318 GLU A CA 1
ATOM 2491 C C . GLU A 1 318 ? 4.129 -6.949 -1.127 1 98.38 318 GLU A C 1
ATOM 2493 O O . GLU A 1 318 ? 4.5 -7.215 0.019 1 98.38 318 GLU A O 1
ATOM 2498 N N . MET A 1 319 ? 4.918 -6.664 -2.152 1 98.38 319 MET A N 1
ATOM 2499 C CA . MET A 1 319 ? 6.363 -6.57 -1.971 1 98.38 319 MET A CA 1
ATOM 2500 C C . MET A 1 319 ? 6.711 -5.508 -0.933 1 98.38 319 MET A C 1
ATOM 2502 O O . MET A 1 319 ? 7.512 -5.754 -0.03 1 98.38 319 MET A O 1
ATOM 2506 N N . ARG A 1 320 ? 6.113 -4.336 -1.03 1 98.25 320 ARG A N 1
ATOM 2507 C CA . ARG A 1 320 ? 6.316 -3.256 -0.071 1 98.25 320 ARG A CA 1
ATOM 2508 C C . ARG A 1 320 ? 5.871 -3.672 1.326 1 98.25 320 ARG A C 1
ATOM 2510 O O . ARG A 1 320 ? 6.594 -3.463 2.303 1 98.25 320 ARG A O 1
ATOM 2517 N N . SER A 1 321 ? 4.695 -4.27 1.405 1 98.38 321 SER A N 1
ATOM 2518 C CA . SER A 1 321 ? 4.152 -4.715 2.686 1 98.38 321 SER A CA 1
ATOM 2519 C C . SER A 1 321 ? 5.062 -5.75 3.34 1 98.38 321 SER A C 1
ATOM 2521 O O . SER A 1 321 ? 5.262 -5.73 4.555 1 98.38 321 SER A O 1
ATOM 2523 N N . ALA A 1 322 ? 5.574 -6.645 2.512 1 98.75 322 ALA A N 1
ATOM 2524 C CA . ALA A 1 322 ? 6.469 -7.676 3.031 1 98.75 322 ALA A CA 1
ATOM 2525 C C . ALA A 1 322 ? 7.73 -7.059 3.623 1 98.75 322 ALA A C 1
ATOM 2527 O O . ALA A 1 322 ? 8.172 -7.445 4.711 1 98.75 322 ALA A O 1
ATOM 2528 N N . ALA A 1 323 ? 8.32 -6.121 2.896 1 98.5 323 ALA A N 1
ATOM 2529 C CA . ALA A 1 323 ? 9.547 -5.469 3.346 1 98.5 323 ALA A CA 1
ATOM 2530 C C . ALA A 1 323 ? 9.312 -4.688 4.637 1 98.5 323 ALA A C 1
ATOM 2532 O O . ALA A 1 323 ? 10.062 -4.832 5.602 1 98.5 323 ALA A O 1
ATOM 2533 N N . LEU A 1 324 ? 8.25 -3.867 4.668 1 98.25 324 LEU A N 1
ATOM 2534 C CA . LEU A 1 324 ? 7.953 -3.01 5.812 1 98.25 324 LEU A CA 1
ATOM 2535 C C . LEU A 1 324 ? 7.566 -3.842 7.027 1 98.25 324 LEU A C 1
ATOM 2537 O O . LEU A 1 324 ? 8.141 -3.672 8.109 1 98.25 324 LEU A O 1
ATOM 2541 N N . LEU A 1 325 ? 6.637 -4.758 6.832 1 98.38 325 LEU A N 1
ATOM 2542 C CA . LEU A 1 325 ? 6.148 -5.594 7.922 1 98.38 325 LEU A CA 1
ATOM 2543 C C . LEU A 1 325 ? 7.266 -6.473 8.477 1 98.38 325 LEU A C 1
ATOM 2545 O O . LEU A 1 325 ? 7.359 -6.68 9.688 1 98.38 325 LEU A O 1
ATOM 2549 N N . GLY A 1 326 ? 8.07 -7.027 7.566 1 98.31 326 GLY A N 1
ATOM 2550 C CA . GLY A 1 326 ? 9.164 -7.883 7.984 1 98.31 326 GLY A CA 1
ATOM 2551 C C . GLY A 1 326 ? 10.133 -7.199 8.93 1 98.31 326 GLY A C 1
ATOM 2552 O O . GLY A 1 326 ? 10.648 -7.82 9.859 1 98.31 326 GLY A O 1
ATOM 2553 N N . LYS A 1 327 ? 10.398 -5.91 8.719 1 97.81 327 LYS A N 1
ATOM 2554 C CA . LYS A 1 327 ? 11.281 -5.125 9.57 1 97.81 327 LYS A CA 1
ATOM 2555 C C . LYS A 1 327 ? 10.703 -4.988 10.977 1 97.81 327 LYS A C 1
ATOM 2557 O O . LYS A 1 327 ? 11.414 -5.199 11.969 1 97.81 327 LYS A O 1
ATOM 2562 N N . ALA A 1 328 ? 9.438 -4.66 11.047 1 97.06 328 ALA A N 1
ATOM 2563 C CA . ALA A 1 328 ? 8.797 -4.441 12.344 1 97.06 328 ALA A CA 1
ATOM 2564 C C . ALA A 1 328 ? 8.688 -5.746 13.125 1 97.06 328 ALA A C 1
ATOM 2566 O O . ALA A 1 328 ? 8.961 -5.777 14.328 1 97.06 328 ALA A O 1
ATOM 2567 N N . VAL A 1 329 ? 8.289 -6.836 12.43 1 97.62 329 VAL A N 1
ATOM 2568 C CA . VAL A 1 329 ? 8.141 -8.133 13.07 1 97.62 329 VAL A CA 1
ATOM 2569 C C . VAL A 1 329 ? 9.492 -8.625 13.586 1 97.62 329 VAL A C 1
ATOM 2571 O O . VAL A 1 329 ? 9.578 -9.227 14.656 1 97.62 329 VAL A O 1
ATOM 2574 N N . ALA A 1 330 ? 10.555 -8.32 12.883 1 97.75 330 ALA A N 1
ATOM 2575 C CA . ALA A 1 330 ? 11.898 -8.75 13.25 1 97.75 330 ALA A CA 1
ATO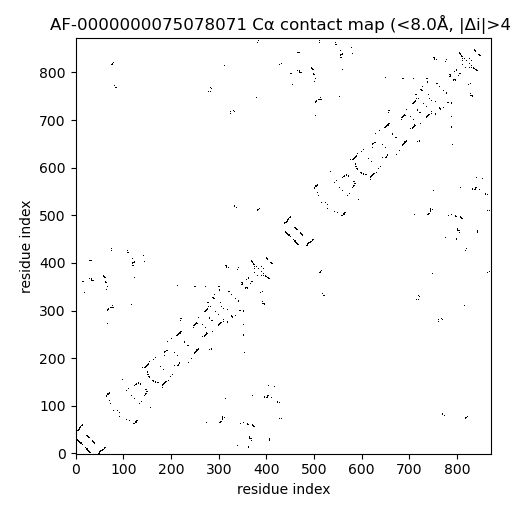M 2576 C C . ALA A 1 330 ? 12.523 -7.789 14.258 1 97.75 330 ALA A C 1
ATOM 2578 O O . ALA A 1 330 ? 13.57 -8.078 14.836 1 97.75 330 ALA A O 1
ATOM 2579 N N . ASN A 1 331 ? 11.898 -6.613 14.453 1 96.31 331 ASN A N 1
ATOM 2580 C CA . ASN A 1 331 ? 12.484 -5.539 15.242 1 96.31 331 ASN A CA 1
ATOM 2581 C C . ASN A 1 331 ? 13.883 -5.18 14.75 1 96.31 331 ASN A C 1
ATOM 2583 O O . ASN A 1 331 ? 14.82 -5.07 15.547 1 96.31 331 ASN A O 1
ATOM 2587 N N . ASP A 1 332 ? 14.023 -5.102 13.461 1 96.88 332 ASP A N 1
ATOM 2588 C CA . ASP A 1 332 ? 15.273 -4.816 12.766 1 96.88 332 ASP A CA 1
ATOM 2589 C C . ASP A 1 332 ? 15.023 -4.102 11.445 1 96.88 332 ASP A C 1
ATOM 2591 O O . ASP A 1 332 ? 14.578 -4.719 10.477 1 96.88 332 ASP A O 1
ATOM 2595 N N . ALA A 1 333 ? 15.32 -2.84 11.398 1 95.56 333 ALA A N 1
ATOM 2596 C CA . ALA A 1 333 ? 15.047 -2.004 10.234 1 95.56 333 ALA A CA 1
ATOM 2597 C C . ALA A 1 333 ? 15.836 -2.48 9.016 1 95.56 333 ALA A C 1
ATOM 2599 O O . ALA A 1 333 ? 15.523 -2.109 7.883 1 95.56 333 ALA A O 1
ATOM 2600 N N . SER A 1 334 ? 16.859 -3.254 9.211 1 95.38 334 SER A N 1
ATOM 2601 C CA . SER A 1 334 ? 17.688 -3.74 8.109 1 95.38 334 SER A CA 1
ATOM 2602 C C . SER A 1 334 ? 17.172 -5.074 7.578 1 95.38 334 SER A C 1
ATOM 2604 O O . SER A 1 334 ? 17.688 -5.582 6.574 1 95.38 334 SER A O 1
ATOM 2606 N N . ALA A 1 335 ? 16.156 -5.645 8.273 1 97.06 335 ALA A N 1
ATOM 2607 C CA . ALA A 1 335 ? 15.578 -6.906 7.809 1 97.06 335 ALA A CA 1
ATOM 2608 C C . ALA A 1 335 ? 14.844 -6.723 6.484 1 97.06 335 ALA A C 1
ATOM 2610 O O . ALA A 1 335 ? 14.25 -5.668 6.238 1 97.06 335 ALA A O 1
ATOM 2611 N N . ILE A 1 336 ? 14.953 -7.754 5.637 1 97.62 336 ILE A N 1
ATOM 2612 C CA . ILE A 1 336 ? 14.266 -7.828 4.352 1 97.62 336 ILE A CA 1
ATOM 2613 C C . ILE A 1 336 ? 14.531 -6.555 3.549 1 97.62 336 ILE A C 1
ATOM 2615 O O . ILE A 1 336 ? 13.602 -5.82 3.213 1 97.62 336 ILE A O 1
ATOM 2619 N N . PRO A 1 337 ? 15.75 -6.238 3.291 1 96.69 337 PRO A N 1
ATOM 2620 C CA . PRO A 1 337 ? 16.047 -5.059 2.473 1 96.69 337 PRO A CA 1
ATOM 2621 C C . PRO A 1 337 ? 15.352 -5.105 1.111 1 96.69 337 PRO A C 1
ATOM 2623 O O . PRO A 1 337 ? 14.844 -6.156 0.705 1 96.69 337 PRO A O 1
ATOM 2626 N N . ALA A 1 338 ? 15.344 -4.023 0.38 1 96.69 338 ALA A N 1
ATOM 2627 C CA . ALA A 1 338 ? 14.609 -3.852 -0.873 1 96.69 338 ALA A CA 1
ATOM 2628 C C . ALA A 1 338 ? 14.938 -4.973 -1.855 1 96.69 338 ALA A C 1
ATOM 2630 O O . ALA A 1 338 ? 14.039 -5.551 -2.467 1 96.69 338 ALA A O 1
ATOM 2631 N N . MET A 1 339 ? 16.172 -5.297 -2.008 1 97.44 339 MET A N 1
ATOM 2632 C CA . MET A 1 339 ? 16.578 -6.336 -2.953 1 97.44 339 MET A CA 1
ATOM 2633 C C . MET A 1 339 ? 16.031 -7.695 -2.539 1 97.44 339 MET A C 1
ATOM 2635 O O . MET A 1 339 ? 15.617 -8.484 -3.389 1 97.44 339 MET A O 1
ATOM 2639 N N . THR A 1 340 ? 16.047 -7.973 -1.222 1 98.12 340 THR A N 1
ATOM 2640 C CA . THR A 1 340 ? 15.484 -9.227 -0.728 1 98.12 340 THR A CA 1
ATOM 2641 C C . THR A 1 340 ? 13.992 -9.305 -1.036 1 98.12 340 THR A C 1
ATOM 2643 O O . THR A 1 340 ? 13.5 -10.344 -1.471 1 98.12 340 THR A O 1
ATOM 2646 N N . ALA A 1 341 ? 13.297 -8.219 -0.823 1 98.44 341 ALA A N 1
ATOM 2647 C CA . ALA A 1 341 ? 11.875 -8.18 -1.142 1 98.44 341 ALA A CA 1
ATOM 2648 C C . ALA A 1 341 ? 11.641 -8.43 -2.629 1 98.44 341 ALA A C 1
ATOM 2650 O O . ALA A 1 341 ? 10.711 -9.148 -3.004 1 98.44 341 ALA A O 1
ATOM 2651 N N . LEU A 1 342 ? 12.438 -7.828 -3.482 1 98.62 342 LEU A N 1
ATOM 2652 C CA . LEU A 1 342 ? 12.328 -8.031 -4.922 1 98.62 342 LEU A CA 1
ATOM 2653 C C . LEU A 1 342 ? 12.57 -9.5 -5.281 1 98.62 342 LEU A C 1
ATOM 2655 O O . LEU A 1 342 ? 11.859 -10.055 -6.121 1 98.62 342 LEU A O 1
ATOM 2659 N N . LYS A 1 343 ? 13.539 -10.125 -4.637 1 98.69 343 LYS A N 1
ATOM 2660 C CA . LYS A 1 343 ? 13.789 -11.547 -4.859 1 98.69 343 LYS A CA 1
ATOM 2661 C C . LYS A 1 343 ? 12.578 -12.383 -4.465 1 98.69 343 LYS A C 1
ATOM 2663 O O . LYS A 1 343 ? 12.203 -13.312 -5.18 1 98.69 343 LYS A O 1
ATOM 2668 N N . MET A 1 344 ? 11.984 -12.047 -3.363 1 98.88 344 MET A N 1
ATOM 2669 C CA . MET A 1 344 ? 10.805 -12.758 -2.881 1 98.88 344 MET A CA 1
ATOM 2670 C C . MET A 1 344 ? 9.672 -12.688 -3.896 1 98.88 344 MET A C 1
ATOM 2672 O O . MET A 1 344 ? 8.867 -13.617 -4.004 1 98.88 344 MET A O 1
ATOM 2676 N N . ALA A 1 345 ? 9.648 -11.594 -4.688 1 98.88 345 ALA A N 1
ATOM 2677 C CA . ALA A 1 345 ? 8.562 -11.367 -5.633 1 98.88 345 ALA A CA 1
ATOM 2678 C C . ALA A 1 345 ? 8.922 -11.891 -7.02 1 98.88 345 ALA A C 1
ATOM 2680 O O . ALA A 1 345 ? 8.125 -11.805 -7.953 1 98.88 345 ALA A O 1
ATOM 2681 N N . THR A 1 346 ? 10.18 -12.43 -7.223 1 98.81 346 THR A N 1
ATOM 2682 C CA . THR A 1 346 ? 10.641 -12.852 -8.539 1 98.81 346 THR A CA 1
ATOM 2683 C C . THR A 1 346 ? 11.297 -14.234 -8.469 1 98.81 346 THR A C 1
ATOM 2685 O O . THR A 1 346 ? 10.602 -15.25 -8.438 1 98.81 346 THR A O 1
ATOM 2688 N N . ILE A 1 347 ? 12.586 -14.273 -8.102 1 98.81 347 ILE A N 1
ATOM 2689 C CA . ILE A 1 347 ? 13.367 -15.5 -8.242 1 98.81 347 ILE A CA 1
ATOM 2690 C C . ILE A 1 347 ? 12.969 -16.5 -7.152 1 98.81 347 ILE A C 1
ATOM 2692 O O . ILE A 1 347 ? 12.969 -17.703 -7.383 1 98.81 347 ILE A O 1
ATOM 2696 N N . ASN A 1 348 ? 12.641 -16.016 -5.949 1 98.88 348 ASN A N 1
ATOM 2697 C CA . ASN A 1 348 ? 12.203 -16.938 -4.906 1 98.88 348 ASN A CA 1
ATOM 2698 C C . ASN A 1 348 ? 10.898 -17.625 -5.281 1 98.88 348 ASN A C 1
ATOM 2700 O O . ASN A 1 348 ? 10.695 -18.797 -4.945 1 98.88 348 ASN A O 1
ATOM 2704 N N . GLY A 1 349 ? 9.984 -16.859 -5.926 1 98.88 349 GLY A N 1
ATOM 2705 C CA . GLY A 1 349 ? 8.766 -17.484 -6.422 1 98.88 349 GLY A CA 1
ATOM 2706 C C . GLY A 1 349 ? 9.016 -18.516 -7.5 1 98.88 349 GLY A C 1
ATOM 2707 O O . GLY A 1 349 ? 8.406 -19.594 -7.492 1 98.88 349 GLY A O 1
ATOM 2708 N N . ALA A 1 350 ? 9.961 -18.172 -8.422 1 98.88 350 ALA A N 1
ATOM 2709 C CA . ALA A 1 350 ? 10.336 -19.141 -9.461 1 98.88 350 ALA A CA 1
ATOM 2710 C C . ALA A 1 350 ? 10.883 -20.422 -8.844 1 98.88 350 ALA A C 1
ATOM 2712 O O . ALA A 1 350 ? 10.531 -21.516 -9.281 1 98.88 350 ALA A O 1
ATOM 2713 N N . LYS A 1 351 ? 11.68 -20.281 -7.812 1 98.75 351 LYS A N 1
ATOM 2714 C CA . LYS A 1 351 ? 12.234 -21.438 -7.117 1 98.75 351 LYS A CA 1
ATOM 2715 C C . LYS A 1 351 ? 11.141 -22.266 -6.465 1 98.75 351 LYS A C 1
ATOM 2717 O O . LYS A 1 351 ? 11.141 -23.5 -6.562 1 98.75 351 LYS A O 1
ATOM 2722 N N . ALA A 1 352 ? 10.211 -21.625 -5.844 1 98.81 352 ALA A N 1
ATOM 2723 C CA . ALA A 1 352 ? 9.133 -22.328 -5.148 1 98.81 352 ALA A CA 1
ATOM 2724 C C . ALA A 1 352 ? 8.297 -23.141 -6.121 1 98.81 352 ALA A C 1
ATOM 2726 O O . ALA A 1 352 ? 7.797 -24.219 -5.77 1 98.81 352 ALA A O 1
ATOM 2727 N N . LEU A 1 353 ? 8.188 -22.656 -7.352 1 98.5 353 LEU A N 1
ATOM 2728 C CA . LEU A 1 353 ? 7.332 -23.312 -8.336 1 98.5 353 LEU A CA 1
ATOM 2729 C C . LEU A 1 353 ? 8.148 -24.234 -9.242 1 98.5 353 LEU A C 1
ATOM 2731 O O . LEU A 1 353 ? 7.602 -24.844 -10.164 1 98.5 353 LEU A O 1
ATOM 2735 N N . GLY A 1 354 ? 9.445 -24.297 -9.008 1 97.81 354 GLY A N 1
ATOM 2736 C CA . GLY A 1 354 ? 10.32 -25.141 -9.82 1 97.81 354 GLY A CA 1
ATOM 2737 C C . GLY A 1 354 ? 10.586 -24.562 -11.195 1 97.81 354 GLY A C 1
ATOM 2738 O O . GLY A 1 354 ? 10.758 -25.312 -12.164 1 97.81 354 GLY A O 1
ATOM 2739 N N . LEU A 1 355 ? 10.594 -23.234 -11.25 1 98.38 355 LEU A N 1
ATOM 2740 C CA . LEU A 1 355 ? 10.711 -22.594 -12.555 1 98.38 355 LEU A CA 1
ATOM 2741 C C . LEU A 1 355 ? 11.953 -21.703 -12.602 1 98.38 355 LEU A C 1
ATOM 2743 O O . LEU A 1 355 ? 12.109 -20.906 -13.531 1 98.38 355 LEU A O 1
ATOM 2747 N N . ASP A 1 356 ? 12.859 -21.766 -11.625 1 97.88 356 ASP A N 1
ATOM 2748 C CA . ASP A 1 356 ? 13.953 -20.828 -11.461 1 97.88 356 ASP A CA 1
ATOM 2749 C C . ASP A 1 356 ? 14.953 -20.938 -12.609 1 97.88 356 ASP A C 1
ATOM 2751 O O . ASP A 1 356 ? 15.711 -20.016 -12.875 1 97.88 356 ASP A O 1
ATOM 2755 N N . ASN A 1 357 ? 14.945 -22.016 -13.383 1 97.81 357 ASN A N 1
ATOM 2756 C CA . ASN A 1 357 ? 15.766 -22.125 -14.578 1 97.81 357 ASN A CA 1
ATOM 2757 C C . ASN A 1 357 ? 15.125 -21.406 -15.766 1 97.81 357 ASN A C 1
ATOM 2759 O O . ASN A 1 357 ? 15.797 -21.109 -16.75 1 97.81 357 ASN A O 1
ATOM 2763 N N . GLU A 1 358 ? 13.883 -21.125 -15.664 1 98.44 358 GLU A N 1
ATOM 2764 C CA . GLU A 1 358 ? 13.125 -20.578 -16.781 1 98.44 358 GLU A CA 1
ATOM 2765 C C . GLU A 1 358 ? 12.836 -19.094 -16.578 1 98.44 358 GLU A C 1
ATOM 2767 O O . GLU A 1 358 ? 12.836 -18.312 -17.531 1 98.44 358 GLU A O 1
ATOM 2772 N N . ILE A 1 359 ? 12.469 -18.703 -15.406 1 98.75 359 ILE A N 1
ATOM 2773 C CA . ILE A 1 359 ? 12.055 -17.328 -15.148 1 98.75 359 ILE A CA 1
ATOM 2774 C C . ILE A 1 359 ? 12.586 -16.875 -13.789 1 98.75 359 ILE A C 1
ATOM 2776 O O . ILE A 1 359 ? 13.406 -17.547 -13.18 1 98.75 359 ILE A O 1
ATOM 2780 N N . GLY A 1 360 ? 12.234 -15.641 -13.359 1 98.75 360 GLY A N 1
ATOM 2781 C CA . GLY A 1 360 ? 12.531 -15.109 -12.039 1 98.75 360 GLY A CA 1
ATOM 2782 C C . GLY A 1 360 ? 13.742 -14.195 -12.031 1 98.75 360 GLY A C 1
ATOM 2783 O O . GLY A 1 360 ? 14.031 -13.547 -11.016 1 98.75 360 GLY A O 1
ATOM 2784 N N . SER A 1 361 ? 14.508 -14.133 -13.094 1 98.75 361 SER A N 1
ATOM 2785 C CA . SER A 1 361 ? 15.625 -13.211 -13.297 1 98.75 361 SER A CA 1
ATOM 2786 C C . SER A 1 361 ? 15.812 -12.883 -14.773 1 98.75 361 SER A C 1
ATOM 2788 O O . SER A 1 361 ? 15.227 -13.539 -15.641 1 98.75 361 SER A O 1
ATOM 2790 N N . LEU A 1 362 ? 16.531 -11.812 -15.047 1 98.69 362 LEU A N 1
ATOM 2791 C CA . LEU A 1 362 ? 16.844 -11.445 -16.422 1 98.69 362 LEU A CA 1
ATOM 2792 C C . LEU A 1 362 ? 18.219 -11.961 -16.828 1 98.69 362 LEU A C 1
ATOM 2794 O O . LEU A 1 362 ? 19.047 -11.203 -17.344 1 98.69 362 LEU A O 1
ATOM 2798 N N . ALA A 1 363 ? 18.438 -13.211 -16.562 1 98.25 363 ALA A N 1
ATOM 2799 C CA . ALA A 1 363 ? 19.688 -13.867 -16.938 1 98.25 363 ALA A CA 1
ATOM 2800 C C . ALA A 1 363 ? 19.609 -14.398 -18.375 1 98.25 363 ALA A C 1
ATOM 2802 O O . ALA A 1 363 ? 18.547 -14.797 -18.844 1 98.25 363 ALA A O 1
ATOM 2803 N N . ILE A 1 364 ? 20.766 -14.461 -19.047 1 98.31 364 ILE A N 1
ATOM 2804 C CA . ILE A 1 364 ? 20.844 -14.977 -20.406 1 98.31 364 ILE A CA 1
ATOM 2805 C C . ILE A 1 364 ? 20.375 -16.422 -20.438 1 98.31 364 ILE A C 1
ATOM 2807 O O . ILE A 1 364 ? 20.734 -17.234 -19.578 1 98.31 364 ILE A O 1
ATOM 2811 N N . GLY A 1 365 ? 19.531 -16.766 -21.375 1 98.56 365 GLY A N 1
ATOM 2812 C CA . GLY A 1 365 ? 19 -18.094 -21.531 1 98.56 365 GLY A CA 1
ATOM 2813 C C . GLY A 1 365 ? 17.578 -18.234 -21.016 1 98.56 365 GLY A C 1
ATOM 2814 O O . GLY A 1 365 ? 16.828 -19.094 -21.469 1 98.56 365 GLY A O 1
ATOM 2815 N N . LYS A 1 366 ? 17.141 -17.422 -20.094 1 98.75 366 LYS A N 1
ATOM 2816 C CA . LYS A 1 366 ? 15.812 -17.516 -19.484 1 98.75 366 LYS A CA 1
ATOM 2817 C C . LYS A 1 366 ? 14.758 -16.891 -20.391 1 98.75 366 LYS A C 1
ATOM 2819 O O . LYS A 1 366 ? 15.086 -16.172 -21.328 1 98.75 366 LYS A O 1
ATOM 2824 N N . ALA A 1 367 ? 13.531 -17.328 -20.125 1 98.88 367 ALA A N 1
ATOM 2825 C CA . ALA A 1 367 ? 12.406 -16.734 -20.844 1 98.88 367 ALA A CA 1
ATOM 2826 C C . ALA A 1 367 ? 12.312 -15.227 -20.578 1 98.88 367 ALA A C 1
ATOM 2828 O O . ALA A 1 367 ? 12.617 -14.766 -19.469 1 98.88 367 ALA A O 1
ATOM 2829 N N . ALA A 1 368 ? 11.906 -14.461 -21.578 1 98.81 368 ALA A N 1
ATOM 2830 C CA . ALA A 1 368 ? 11.789 -13.008 -21.453 1 98.81 368 ALA A CA 1
ATOM 2831 C C . ALA A 1 368 ? 10.477 -12.617 -20.766 1 98.81 368 ALA A C 1
ATOM 2833 O O . ALA A 1 368 ? 9.594 -12.039 -21.406 1 98.81 368 ALA A O 1
ATOM 2834 N N . ASP A 1 369 ? 10.328 -12.969 -19.547 1 98.94 369 ASP A N 1
ATOM 2835 C CA . ASP A 1 369 ? 9.305 -12.406 -18.656 1 98.94 369 ASP A CA 1
ATOM 2836 C C . ASP A 1 369 ? 9.789 -11.109 -18.016 1 98.94 369 ASP A C 1
ATOM 2838 O O . ASP A 1 369 ? 10.562 -11.148 -17.047 1 98.94 369 ASP A O 1
ATOM 2842 N N . ILE A 1 370 ? 9.297 -9.969 -18.484 1 98.94 370 ILE A N 1
ATOM 2843 C CA . ILE A 1 370 ? 9.922 -8.688 -18.188 1 98.94 370 ILE A CA 1
ATOM 2844 C C . ILE A 1 370 ? 8.844 -7.664 -17.828 1 98.94 370 ILE A C 1
ATOM 2846 O O . ILE A 1 370 ? 7.77 -7.645 -18.438 1 98.94 370 ILE A O 1
ATOM 2850 N N . VAL A 1 371 ? 9.102 -6.863 -16.859 1 98.94 371 VAL A N 1
ATOM 2851 C CA . VAL A 1 371 ? 8.25 -5.746 -16.469 1 98.94 371 VAL A CA 1
ATOM 2852 C C . VAL A 1 371 ? 9.016 -4.434 -16.625 1 98.94 371 VAL A C 1
ATOM 2854 O O . VAL A 1 371 ? 10.164 -4.332 -16.188 1 98.94 371 VAL A O 1
ATOM 2857 N N . ALA A 1 372 ? 8.469 -3.447 -17.266 1 98.94 372 ALA A N 1
ATOM 2858 C CA . ALA A 1 372 ? 9.008 -2.092 -17.328 1 98.94 372 ALA A CA 1
ATOM 2859 C C . ALA A 1 372 ? 8.258 -1.161 -16.375 1 98.94 372 ALA A C 1
ATOM 2861 O O . ALA A 1 372 ? 7.027 -1.047 -16.453 1 98.94 372 ALA A O 1
ATOM 2862 N N . ILE A 1 373 ? 8.945 -0.531 -15.469 1 98.88 373 ILE A N 1
ATOM 2863 C CA . ILE A 1 373 ? 8.375 0.37 -14.477 1 98.88 373 ILE A CA 1
ATOM 2864 C C . ILE A 1 373 ? 8.852 1.797 -14.742 1 98.88 373 ILE A C 1
ATOM 2866 O O . ILE A 1 373 ? 10.055 2.078 -14.688 1 98.88 373 ILE A O 1
ATOM 2870 N N . ASP A 1 374 ? 7.949 2.693 -15.016 1 98.75 374 ASP A N 1
ATOM 2871 C CA . ASP A 1 374 ? 8.258 4.105 -15.234 1 98.75 374 ASP A CA 1
ATOM 2872 C C . ASP A 1 374 ? 8.531 4.812 -13.906 1 98.75 374 ASP A C 1
ATOM 2874 O O . ASP A 1 374 ? 7.648 4.918 -13.055 1 98.75 374 ASP A O 1
ATOM 2878 N N . LEU A 1 375 ? 9.727 5.289 -13.703 1 97.81 375 LEU A N 1
ATOM 2879 C CA . LEU A 1 375 ? 10.094 5.922 -12.445 1 97.81 375 LEU A CA 1
ATOM 2880 C C . LEU A 1 375 ? 10.195 7.434 -12.609 1 97.81 375 LEU A C 1
ATOM 2882 O O . LEU A 1 375 ? 10.805 8.117 -11.773 1 97.81 375 LEU A O 1
ATOM 2886 N N . SER A 1 376 ? 9.547 7.988 -13.648 1 96.38 376 SER A N 1
ATOM 2887 C CA . SER A 1 376 ? 9.719 9.406 -13.953 1 96.38 376 SER A CA 1
ATOM 2888 C C . SER A 1 376 ? 8.672 10.25 -13.242 1 96.38 376 SER A C 1
ATOM 2890 O O . SER A 1 376 ? 8.789 11.477 -13.18 1 96.38 376 SER A O 1
ATOM 2892 N N . GLY A 1 377 ? 7.602 9.633 -12.664 1 95.12 377 GLY A N 1
ATOM 2893 C CA . GLY A 1 377 ? 6.598 10.398 -11.945 1 95.12 377 GLY A CA 1
ATOM 2894 C C . GLY A 1 377 ? 7.156 11.117 -10.734 1 95.12 377 GLY A C 1
ATOM 2895 O O . GLY A 1 377 ? 8.125 10.656 -10.117 1 95.12 377 GLY A O 1
ATOM 2896 N N . ILE A 1 378 ? 6.547 12.188 -10.344 1 95.25 378 ILE A N 1
ATOM 2897 C CA . ILE A 1 378 ? 7.051 12.992 -9.242 1 95.25 378 ILE A CA 1
ATOM 2898 C C . ILE A 1 378 ? 7 12.188 -7.945 1 95.25 378 ILE A C 1
ATOM 2900 O O . ILE A 1 378 ? 7.812 12.398 -7.043 1 95.25 378 ILE A O 1
ATOM 2904 N N . GLU A 1 379 ? 6.098 11.211 -7.867 1 96.06 379 GLU A N 1
ATOM 2905 C CA . GLU A 1 379 ? 5.898 10.398 -6.668 1 96.06 379 GLU A CA 1
ATOM 2906 C C . GLU A 1 379 ? 7.102 9.492 -6.414 1 96.06 379 GLU A C 1
ATOM 2908 O O . GLU A 1 379 ? 7.238 8.93 -5.324 1 96.06 379 GLU A O 1
ATOM 2913 N N . THR A 1 380 ? 7.965 9.32 -7.41 1 96.56 380 THR A N 1
ATOM 2914 C CA . THR A 1 380 ? 9.125 8.453 -7.254 1 96.56 380 THR A CA 1
ATOM 2915 C C . THR A 1 380 ? 10.414 9.273 -7.258 1 96.56 380 THR A C 1
ATOM 2917 O O . THR A 1 380 ? 11.508 8.719 -7.105 1 96.56 380 THR A O 1
ATOM 2920 N N . GLN A 1 381 ? 10.359 10.57 -7.41 1 96.56 381 GLN A N 1
ATOM 2921 C CA . GLN A 1 381 ? 11.547 11.406 -7.508 1 96.56 381 GLN A CA 1
ATOM 2922 C C . GLN A 1 381 ? 11.953 11.953 -6.141 1 96.56 381 GLN A C 1
ATOM 2924 O O . GLN A 1 381 ? 11.102 12.188 -5.281 1 96.56 381 GLN A O 1
ATOM 2929 N N . PRO A 1 382 ? 13.258 12.188 -5.91 1 97.31 382 PRO A N 1
ATOM 2930 C CA . PRO A 1 382 ? 14.438 11.875 -6.715 1 97.31 382 PRO A CA 1
ATOM 2931 C C . PRO A 1 382 ? 14.852 10.414 -6.605 1 97.31 382 PRO A C 1
ATOM 2933 O O . PRO A 1 382 ? 14.578 9.766 -5.59 1 97.31 382 PRO A O 1
ATOM 2936 N N . ILE A 1 383 ? 15.516 9.93 -7.602 1 96.38 383 ILE A N 1
ATOM 2937 C CA . ILE A 1 383 ? 15.914 8.531 -7.582 1 96.38 383 ILE A CA 1
ATOM 2938 C C . ILE A 1 383 ? 17.406 8.422 -7.242 1 96.38 383 ILE A C 1
ATOM 2940 O O . ILE A 1 383 ? 18.266 8.844 -8.023 1 96.38 383 ILE A O 1
ATOM 2944 N N . TYR A 1 384 ? 17.688 7.859 -6.082 1 94.69 384 TYR A N 1
ATOM 2945 C CA . TYR A 1 384 ? 19.062 7.562 -5.688 1 94.69 384 TYR A CA 1
ATOM 2946 C C . TYR A 1 384 ? 19.375 6.078 -5.859 1 94.69 384 TYR A C 1
ATOM 2948 O O . TYR A 1 384 ? 20.5 5.707 -6.18 1 94.69 384 TYR A O 1
ATOM 2956 N N . CYS A 1 385 ? 18.391 5.254 -5.625 1 94.25 385 CYS A N 1
ATOM 2957 C CA . CYS A 1 385 ? 18.453 3.801 -5.73 1 94.25 385 CYS A CA 1
ATOM 2958 C C . CYS A 1 385 ? 17.172 3.242 -6.348 1 94.25 385 CYS A C 1
ATOM 2960 O O . CYS A 1 385 ? 16.172 3.098 -5.664 1 94.25 385 CYS A O 1
ATOM 2962 N N . PRO A 1 386 ? 17.266 2.822 -7.594 1 96.56 386 PRO A N 1
ATOM 2963 C CA . PRO A 1 386 ? 16.047 2.379 -8.297 1 96.56 386 PRO A CA 1
ATOM 2964 C C . PRO A 1 386 ? 15.367 1.206 -7.602 1 96.56 386 PRO A C 1
ATOM 2966 O O . PRO A 1 386 ? 14.133 1.124 -7.598 1 96.56 386 PRO A O 1
ATOM 2969 N N . VAL A 1 387 ? 16.156 0.27 -7.031 1 96.94 387 VAL A N 1
ATOM 2970 C CA . VAL A 1 387 ? 15.562 -0.872 -6.355 1 96.94 387 VAL A CA 1
ATOM 2971 C C . VAL A 1 387 ? 14.734 -0.39 -5.16 1 96.94 387 VAL A C 1
ATOM 2973 O O . VAL A 1 387 ? 13.594 -0.818 -4.973 1 96.94 387 VAL A O 1
ATOM 2976 N N . SER A 1 388 ? 15.305 0.544 -4.371 1 95.81 388 SER A N 1
ATOM 2977 C CA . SER A 1 388 ? 14.586 1.14 -3.248 1 95.81 388 SER A CA 1
ATOM 2978 C C . SER A 1 388 ? 13.32 1.849 -3.715 1 95.81 388 SER A C 1
ATOM 2980 O O . SER A 1 388 ? 12.273 1.745 -3.074 1 95.81 388 SER A O 1
ATOM 2982 N N . GLN A 1 389 ? 13.461 2.541 -4.812 1 97 389 GLN A N 1
ATOM 2983 C CA . GLN A 1 389 ? 12.344 3.307 -5.348 1 97 389 GLN A CA 1
ATOM 2984 C C . GLN A 1 389 ? 11.203 2.387 -5.773 1 97 389 GLN A C 1
ATOM 2986 O O . GLN A 1 389 ? 10.031 2.701 -5.551 1 97 389 GLN A O 1
ATOM 2991 N N . ILE A 1 390 ? 11.531 1.301 -6.348 1 98 390 ILE A N 1
ATOM 2992 C CA . ILE A 1 390 ? 10.539 0.345 -6.832 1 98 390 ILE A CA 1
ATOM 2993 C C . ILE A 1 390 ? 9.805 -0.282 -5.648 1 98 390 ILE A C 1
ATOM 2995 O O . ILE A 1 390 ? 8.578 -0.415 -5.668 1 98 390 ILE A O 1
ATOM 2999 N N . VAL A 1 391 ? 10.516 -0.601 -4.605 1 97.81 391 VAL A N 1
ATOM 3000 C CA . VAL A 1 391 ? 9.953 -1.348 -3.486 1 97.81 391 VAL A CA 1
ATOM 3001 C C . VAL A 1 391 ? 9.172 -0.403 -2.574 1 97.81 391 VAL A C 1
ATOM 3003 O O . VAL A 1 391 ? 8.086 -0.741 -2.102 1 97.81 391 VAL A O 1
ATOM 3006 N N . TYR A 1 392 ? 9.664 0.855 -2.396 1 97.56 392 TYR A N 1
ATOM 3007 C CA . TYR A 1 392 ? 9.148 1.645 -1.284 1 97.56 392 TYR A CA 1
ATOM 3008 C C . TYR A 1 392 ? 8.32 2.82 -1.788 1 97.56 392 TYR A C 1
ATOM 3010 O O . TYR A 1 392 ? 7.582 3.439 -1.021 1 97.56 392 TYR A O 1
ATOM 3018 N N . ALA A 1 393 ? 8.383 3.139 -3.105 1 97 393 ALA A N 1
ATOM 3019 C CA . ALA A 1 393 ? 7.715 4.363 -3.541 1 97 393 ALA A CA 1
ATOM 3020 C C . ALA A 1 393 ? 6.801 4.094 -4.734 1 97 393 ALA A C 1
ATOM 3022 O O . ALA A 1 393 ? 5.719 4.672 -4.836 1 97 393 ALA A O 1
ATOM 3023 N N . ALA A 1 394 ? 7.172 3.203 -5.621 1 97.38 394 ALA A N 1
ATOM 3024 C CA . ALA A 1 394 ? 6.418 2.941 -6.848 1 97.38 394 ALA A CA 1
ATOM 3025 C C . ALA A 1 394 ? 5.137 2.168 -6.547 1 97.38 394 ALA A C 1
ATOM 3027 O O . ALA A 1 394 ? 4.988 1.599 -5.461 1 97.38 394 ALA A O 1
ATOM 3028 N N . SER A 1 395 ? 4.199 2.209 -7.434 1 96.38 395 SER A N 1
ATOM 3029 C CA . SER A 1 395 ? 2.953 1.455 -7.367 1 96.38 395 SER A CA 1
ATOM 3030 C C . SER A 1 395 ? 2.703 0.681 -8.656 1 96.38 395 SER A C 1
ATOM 3032 O O . SER A 1 395 ? 3.441 0.835 -9.633 1 96.38 395 SER A O 1
ATOM 3034 N N . ARG A 1 396 ? 1.651 -0.125 -8.602 1 97.5 396 ARG A N 1
ATOM 3035 C CA . ARG A 1 396 ? 1.316 -0.931 -9.773 1 97.5 396 ARG A CA 1
ATOM 3036 C C . ARG A 1 396 ? 1.008 -0.047 -10.977 1 97.5 396 ARG A C 1
ATOM 3038 O O . ARG A 1 396 ? 1.159 -0.475 -12.125 1 97.5 396 ARG A O 1
ATOM 3045 N N . HIS A 1 397 ? 0.694 1.244 -10.781 1 97.06 397 HIS A N 1
ATOM 3046 C CA . HIS A 1 397 ? 0.335 2.143 -11.875 1 97.06 397 HIS A CA 1
ATOM 3047 C C . HIS A 1 397 ? 1.575 2.65 -12.602 1 97.06 397 HIS A C 1
ATOM 3049 O O . HIS A 1 397 ? 1.471 3.238 -13.68 1 97.06 397 HIS A O 1
ATOM 3055 N N . ASN A 1 398 ? 2.75 2.383 -12.016 1 98.31 398 ASN A N 1
ATOM 3056 C CA . ASN A 1 398 ? 4 2.738 -12.68 1 98.31 398 ASN A CA 1
ATOM 3057 C C . ASN A 1 398 ? 4.391 1.706 -13.727 1 98.31 398 ASN A C 1
ATOM 3059 O O . ASN A 1 398 ? 5.273 1.955 -14.555 1 98.31 398 ASN A O 1
ATOM 3063 N N . VAL A 1 399 ? 3.75 0.529 -13.719 1 98.81 399 VAL A N 1
ATOM 3064 C CA . VAL A 1 399 ? 4.02 -0.5 -14.719 1 98.81 399 VAL A CA 1
ATOM 3065 C C . VAL A 1 399 ? 3.443 -0.071 -16.062 1 98.81 399 VAL A C 1
ATOM 3067 O O . VAL A 1 399 ? 2.254 0.236 -16.172 1 98.81 399 VAL A O 1
ATOM 3070 N N . THR A 1 400 ? 4.273 -0.052 -17.125 1 98.81 400 THR A N 1
ATOM 3071 C CA . THR A 1 400 ? 3.799 0.419 -18.422 1 98.81 400 THR A CA 1
ATOM 3072 C C . THR A 1 400 ? 3.773 -0.72 -19.438 1 98.81 400 THR A C 1
ATOM 3074 O O . THR A 1 400 ? 2.904 -0.761 -20.312 1 98.81 400 THR A O 1
ATOM 3077 N N . ASP A 1 401 ? 4.762 -1.65 -19.297 1 98.88 401 ASP A N 1
ATOM 3078 C CA . ASP A 1 401 ? 4.906 -2.73 -20.266 1 98.88 401 ASP A CA 1
ATOM 3079 C C . ASP A 1 401 ? 5.227 -4.055 -19.562 1 98.88 401 ASP A C 1
ATOM 3081 O O . ASP A 1 401 ? 5.941 -4.078 -18.562 1 98.88 401 ASP A O 1
ATOM 3085 N N . VAL A 1 402 ? 4.699 -5.109 -20.125 1 98.94 402 VAL A N 1
ATOM 3086 C CA . VAL A 1 402 ? 4.91 -6.457 -19.594 1 98.94 402 VAL A CA 1
ATOM 3087 C C . VAL A 1 402 ? 5.074 -7.441 -20.75 1 98.94 402 VAL A C 1
ATOM 3089 O O . VAL A 1 402 ? 4.305 -7.41 -21.719 1 98.94 402 VAL A O 1
ATOM 3092 N N . TRP A 1 403 ? 6.109 -8.203 -20.719 1 98.94 403 TRP A N 1
ATOM 3093 C CA . TRP A 1 403 ? 6.32 -9.305 -21.656 1 98.94 403 TRP A CA 1
ATOM 3094 C C . TRP A 1 403 ? 6.297 -10.641 -20.938 1 98.94 403 TRP A C 1
ATOM 3096 O O . TRP A 1 403 ? 6.805 -10.766 -19.828 1 98.94 403 TRP A O 1
ATOM 3106 N N . VAL A 1 404 ? 5.699 -11.656 -21.516 1 98.88 404 VAL A N 1
ATOM 3107 C CA . VAL A 1 404 ? 5.785 -13.047 -21.094 1 98.88 404 VAL A CA 1
ATOM 3108 C C . VAL A 1 404 ? 6.324 -13.898 -22.25 1 98.88 404 VAL A C 1
ATOM 3110 O O . VAL A 1 404 ? 5.727 -13.953 -23.328 1 98.88 404 VAL A O 1
ATOM 3113 N N . SER A 1 405 ? 7.492 -14.484 -22.016 1 98.56 405 SER A N 1
ATOM 3114 C CA . SER A 1 405 ? 8.164 -15.258 -23.047 1 98.56 405 SER A CA 1
ATOM 3115 C C . SER A 1 405 ? 8.328 -14.438 -24.328 1 98.56 405 SER A C 1
ATOM 3117 O O . SER A 1 405 ? 8.039 -14.922 -25.422 1 98.56 405 SER A O 1
ATOM 3119 N N . GLY A 1 406 ? 8.633 -13.188 -24.172 1 98.38 406 GLY A N 1
ATOM 3120 C CA . GLY A 1 406 ? 8.93 -12.305 -25.281 1 98.38 406 GLY A CA 1
ATOM 3121 C C . GLY A 1 406 ? 7.688 -11.711 -25.922 1 98.38 406 GLY A C 1
ATOM 3122 O O . GLY A 1 406 ? 7.781 -10.797 -26.734 1 98.38 406 GLY A O 1
ATOM 3123 N N . LYS A 1 407 ? 6.551 -12.18 -25.562 1 98.31 407 LYS A N 1
ATOM 3124 C CA . LYS A 1 407 ? 5.301 -11.617 -26.078 1 98.31 407 LYS A CA 1
ATOM 3125 C C . LYS A 1 407 ? 4.82 -10.469 -25.203 1 98.31 407 LYS A C 1
ATOM 3127 O O . LYS A 1 407 ? 4.715 -10.602 -23.984 1 98.31 407 LYS A O 1
ATOM 3132 N N . ARG A 1 408 ? 4.543 -9.344 -25.844 1 98.19 408 ARG A N 1
ATOM 3133 C CA . ARG A 1 408 ? 4.102 -8.156 -25.109 1 98.19 408 ARG A CA 1
ATOM 3134 C C . ARG A 1 408 ? 2.637 -8.281 -24.703 1 98.19 408 ARG A C 1
ATOM 3136 O O . ARG A 1 408 ? 1.75 -8.328 -25.562 1 98.19 408 ARG A O 1
ATOM 3143 N N . LEU A 1 409 ? 2.33 -8.273 -23.406 1 98.88 409 LEU A N 1
ATOM 3144 C CA . LEU A 1 409 ? 0.963 -8.414 -22.922 1 98.88 409 LEU A CA 1
ATOM 3145 C C . LEU A 1 409 ? 0.415 -7.07 -22.453 1 98.88 409 LEU A C 1
ATOM 3147 O O . LEU A 1 409 ? -0.799 -6.906 -22.297 1 98.88 409 LEU A O 1
ATOM 3151 N N . LEU A 1 410 ? 1.253 -6.172 -22.125 1 98.88 410 LEU A N 1
ATOM 3152 C CA . LEU A 1 410 ? 0.915 -4.801 -21.75 1 98.88 410 LEU A CA 1
ATOM 3153 C C . LEU A 1 410 ? 1.813 -3.805 -22.469 1 98.88 410 LEU A C 1
ATOM 3155 O O . LEU A 1 410 ? 3.039 -3.928 -22.438 1 98.88 410 LEU A O 1
ATOM 3159 N N . LYS A 1 411 ? 1.281 -2.871 -23.172 1 98.69 411 LYS A N 1
ATOM 3160 C CA . LYS A 1 411 ? 2.006 -1.81 -23.875 1 98.69 411 LYS A CA 1
ATOM 3161 C C . LYS A 1 411 ? 1.457 -0.436 -23.5 1 98.69 411 LYS A C 1
ATOM 3163 O O . LYS A 1 411 ? 0.32 -0.102 -23.844 1 98.69 411 LYS A O 1
ATOM 3168 N N . GLN A 1 412 ? 2.23 0.379 -22.828 1 97.75 412 GLN A N 1
ATOM 3169 C CA . GLN A 1 412 ? 1.814 1.697 -22.359 1 97.75 412 GLN A CA 1
ATOM 3170 C C . GLN A 1 412 ? 0.503 1.617 -21.578 1 97.75 412 GLN A C 1
ATOM 3172 O O . GLN A 1 412 ? -0.439 2.359 -21.859 1 97.75 412 GLN A O 1
ATOM 3177 N N . ARG A 1 413 ? 0.394 0.619 -20.75 1 97.31 413 ARG A N 1
ATOM 3178 C CA . ARG A 1 413 ? -0.668 0.333 -19.781 1 97.31 413 ARG A CA 1
ATOM 3179 C C . ARG A 1 413 ? -1.934 -0.137 -20.5 1 97.31 413 ARG A C 1
ATOM 3181 O O . ARG A 1 413 ? -3.012 -0.172 -19.891 1 97.31 413 ARG A O 1
ATOM 3188 N N . ARG A 1 414 ? -1.816 -0.49 -21.859 1 97.81 414 ARG A N 1
ATOM 3189 C CA . ARG A 1 414 ? -2.928 -1.079 -22.594 1 97.81 414 ARG A CA 1
ATOM 3190 C C . ARG A 1 414 ? -2.723 -2.576 -22.797 1 97.81 414 ARG A C 1
ATOM 3192 O O . ARG A 1 414 ? -1.691 -3.004 -23.312 1 97.81 414 ARG A O 1
ATOM 3199 N N . LEU A 1 415 ? -3.682 -3.342 -22.312 1 98.56 415 LEU A N 1
ATOM 3200 C CA . LEU A 1 415 ? -3.629 -4.789 -22.469 1 98.56 415 LEU A CA 1
ATOM 3201 C C . LEU A 1 415 ? -3.711 -5.18 -23.938 1 98.56 415 LEU A C 1
ATOM 3203 O O . LEU A 1 415 ? -4.465 -4.574 -24.703 1 98.56 415 LEU A O 1
ATOM 3207 N N . THR A 1 416 ? -2.965 -6.16 -24.344 1 98.25 416 THR A N 1
ATOM 3208 C CA . THR A 1 416 ? -2.914 -6.516 -25.75 1 98.25 416 THR A CA 1
ATOM 3209 C C . THR A 1 416 ? -3.791 -7.73 -26.031 1 98.25 416 THR A C 1
ATOM 3211 O O . THR A 1 416 ? -4.094 -8.023 -27.203 1 98.25 416 THR A O 1
ATOM 3214 N N . THR A 1 417 ? -4.223 -8.438 -24.969 1 97.62 417 THR A N 1
ATOM 3215 C CA . THR A 1 417 ? -4.945 -9.68 -25.219 1 97.62 417 THR A CA 1
ATOM 3216 C C . THR A 1 417 ? -6.332 -9.633 -24.578 1 97.62 417 THR A C 1
ATOM 3218 O O . THR A 1 417 ? -7.09 -10.602 -24.641 1 97.62 417 THR A O 1
ATOM 3221 N N . LEU A 1 418 ? -6.68 -8.586 -23.875 1 96.5 418 LEU A N 1
ATOM 3222 C CA . LEU A 1 418 ? -7.969 -8.43 -23.203 1 96.5 418 LEU A CA 1
ATOM 3223 C C . LEU A 1 418 ? -8.609 -7.094 -23.562 1 96.5 418 LEU A C 1
ATOM 3225 O O . LEU A 1 418 ? -7.941 -6.059 -23.562 1 96.5 418 LEU A O 1
ATOM 3229 N N . ASP A 1 419 ? -9.867 -7.141 -23.891 1 96.19 419 ASP A N 1
ATOM 3230 C CA . ASP A 1 419 ? -10.656 -5.93 -24.109 1 96.19 419 ASP A CA 1
ATOM 3231 C C . ASP A 1 419 ? -11.32 -5.465 -22.812 1 96.19 419 ASP A C 1
ATOM 3233 O O . ASP A 1 419 ? -12.297 -6.062 -22.359 1 96.19 419 ASP A O 1
ATOM 3237 N N . LEU A 1 420 ? -10.906 -4.391 -22.312 1 95.62 420 LEU A N 1
ATOM 3238 C CA . LEU A 1 420 ? -11.344 -3.934 -21 1 95.62 420 LEU A CA 1
ATOM 3239 C C . LEU A 1 420 ? -12.812 -3.521 -21.031 1 95.62 420 LEU A C 1
ATOM 3241 O O . LEU A 1 420 ? -13.523 -3.67 -20.031 1 95.62 420 LEU A O 1
ATOM 3245 N N . A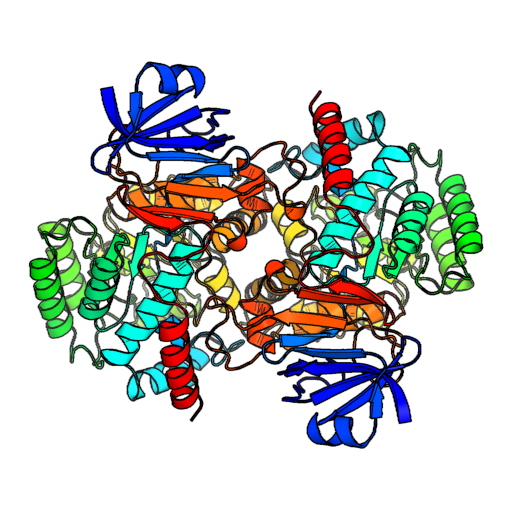LA A 1 421 ? -13.297 -2.977 -22.141 1 94.81 421 ALA A N 1
ATOM 3246 C CA . ALA A 1 421 ? -14.703 -2.584 -22.234 1 94.81 421 ALA A CA 1
ATOM 3247 C C . ALA A 1 421 ? -15.617 -3.799 -22.125 1 94.81 421 ALA A C 1
ATOM 3249 O O . ALA A 1 421 ? -16.594 -3.779 -21.375 1 94.81 421 ALA A O 1
ATOM 3250 N N . ASP A 1 422 ? -15.227 -4.82 -22.875 1 96.69 422 ASP A N 1
ATOM 3251 C CA . ASP A 1 422 ? -15.984 -6.066 -22.828 1 96.69 422 ASP A CA 1
ATOM 3252 C C . ASP A 1 422 ? -15.938 -6.684 -21.438 1 96.69 422 ASP A C 1
ATOM 3254 O O . ASP A 1 422 ? -16.953 -7.148 -20.922 1 96.69 422 ASP A O 1
ATOM 3258 N N . LEU A 1 423 ? -14.773 -6.715 -20.891 1 97.25 423 LEU A N 1
ATOM 3259 C CA . LEU A 1 423 ? -14.594 -7.281 -19.562 1 97.25 423 LEU A CA 1
ATOM 3260 C C . LEU A 1 423 ? -15.422 -6.52 -18.531 1 97.25 423 LEU A C 1
ATOM 3262 O O . LEU A 1 423 ? -16.047 -7.129 -17.656 1 97.25 423 LEU A O 1
ATOM 3266 N N . THR A 1 424 ? -15.453 -5.219 -18.594 1 95.94 424 THR A N 1
ATOM 3267 C CA . THR A 1 424 ? -16.188 -4.379 -17.656 1 95.94 424 THR A CA 1
ATOM 3268 C C . THR A 1 424 ? -17.688 -4.695 -17.703 1 95.94 424 THR A C 1
ATOM 3270 O O . THR A 1 424 ? -18.344 -4.723 -16.672 1 95.94 424 THR A O 1
ATOM 3273 N N . LEU A 1 425 ? -18.234 -4.953 -18.906 1 96.62 425 LEU A N 1
ATOM 3274 C CA . LEU A 1 425 ? -19.641 -5.309 -19.062 1 96.62 425 LEU A CA 1
ATOM 3275 C C . LEU A 1 425 ? -19.953 -6.621 -18.359 1 96.62 425 LEU A C 1
ATOM 3277 O O . LEU A 1 425 ? -20.984 -6.742 -17.672 1 96.62 425 LEU A O 1
ATOM 3281 N N . LYS A 1 426 ? -19.047 -7.574 -18.531 1 97.56 426 LYS A N 1
ATOM 3282 C CA . LYS A 1 426 ? -19.219 -8.867 -17.875 1 97.56 426 LYS A CA 1
ATOM 3283 C C . LYS A 1 426 ? -19.172 -8.727 -16.359 1 97.56 426 LYS A C 1
ATOM 3285 O O . LYS A 1 426 ? -19.969 -9.328 -15.656 1 97.56 426 LYS A O 1
ATOM 3290 N N . ILE A 1 427 ? -18.234 -7.902 -15.906 1 97.5 427 ILE A N 1
ATOM 3291 C CA . ILE A 1 427 ? -18.031 -7.715 -14.477 1 97.5 427 ILE A CA 1
ATOM 3292 C C . ILE A 1 427 ? -19.25 -7 -13.875 1 97.5 427 ILE A C 1
ATOM 3294 O O . ILE A 1 427 ? -19.688 -7.32 -12.766 1 97.5 427 ILE A O 1
ATOM 3298 N N . ASP A 1 428 ? -19.812 -6.062 -14.602 1 96.62 428 ASP A N 1
ATOM 3299 C CA . ASP A 1 428 ? -21.016 -5.359 -14.141 1 96.62 428 ASP A CA 1
ATOM 3300 C C . ASP A 1 428 ? -22.203 -6.312 -14.023 1 96.62 428 ASP A C 1
ATOM 3302 O O . ASP A 1 428 ? -23.016 -6.18 -13.109 1 96.62 428 ASP A O 1
ATOM 3306 N N . ALA A 1 429 ? -22.297 -7.219 -14.938 1 97.31 429 ALA A N 1
ATOM 3307 C CA . ALA A 1 429 ? -23.359 -8.227 -14.875 1 97.31 429 ALA A CA 1
ATOM 3308 C C . ALA A 1 429 ? -23.203 -9.102 -13.633 1 97.31 429 ALA A C 1
ATOM 3310 O O . ALA A 1 429 ? -24.188 -9.422 -12.969 1 97.31 429 ALA A O 1
ATOM 3311 N N . TRP A 1 430 ? -21.984 -9.492 -13.312 1 97.25 430 TRP A N 1
ATOM 3312 C CA . TRP A 1 430 ? -21.734 -10.289 -12.117 1 97.25 430 TRP A CA 1
ATOM 3313 C C . TRP A 1 430 ? -22.047 -9.492 -10.859 1 97.25 430 TRP A C 1
ATOM 3315 O O . TRP A 1 430 ? -22.594 -10.031 -9.891 1 97.25 430 TRP A O 1
ATOM 3325 N N . ARG A 1 431 ? -21.578 -8.195 -10.883 1 96.25 431 ARG A N 1
ATOM 3326 C CA . ARG A 1 431 ? -21.859 -7.336 -9.734 1 96.25 431 ARG A CA 1
ATOM 3327 C C . ARG A 1 431 ? -23.359 -7.324 -9.422 1 96.25 431 ARG A C 1
ATOM 3329 O O . ARG A 1 431 ? -23.75 -7.418 -8.258 1 96.25 431 ARG A O 1
ATOM 3336 N N . GLN A 1 432 ? -24.25 -7.238 -10.438 1 95.31 432 GLN A N 1
ATOM 3337 C CA . GLN A 1 432 ? -25.688 -7.23 -10.273 1 95.31 432 GLN A CA 1
ATOM 3338 C C . GLN A 1 432 ? -26.188 -8.562 -9.719 1 95.31 432 GLN A C 1
ATOM 3340 O O . GLN A 1 432 ? -27.047 -8.594 -8.82 1 95.31 432 GLN A O 1
ATOM 3345 N N . ARG A 1 433 ? -25.609 -9.648 -10.156 1 93.75 433 ARG A N 1
ATOM 3346 C CA . ARG A 1 433 ? -26.016 -10.984 -9.734 1 93.75 433 ARG A CA 1
ATOM 3347 C C . ARG A 1 433 ? -25.625 -11.234 -8.281 1 93.75 433 ARG A C 1
ATOM 3349 O O . ARG A 1 433 ? -26.406 -11.805 -7.52 1 93.75 433 ARG A O 1
ATOM 3356 N N . LEU A 1 434 ? -24.438 -10.797 -7.938 1 93.94 434 LEU A N 1
ATOM 3357 C CA . LEU A 1 434 ? -23.875 -11.125 -6.633 1 93.94 434 LEU A CA 1
ATOM 3358 C C . LEU A 1 434 ? -24.406 -10.18 -5.559 1 93.94 434 LEU A C 1
ATOM 3360 O O . LEU A 1 434 ? -24.219 -10.438 -4.363 1 93.94 434 LEU A O 1
ATOM 3364 N N . SER A 1 435 ? -25.047 -9.086 -5.988 1 89.62 435 SER A N 1
ATOM 3365 C CA . SER A 1 435 ? -25.609 -8.133 -5.043 1 89.62 435 SER A CA 1
ATOM 3366 C C . SER A 1 435 ? -27.047 -8.516 -4.664 1 89.62 435 SER A C 1
ATOM 3368 O O . SER A 1 435 ? -27.672 -7.859 -3.826 1 89.62 435 SER A O 1
ATOM 3370 N N . GLN A 1 436 ? -27.656 -9.547 -5.289 1 79.5 436 GLN A N 1
ATOM 3371 C CA . GLN A 1 436 ? -29.016 -9.992 -5.008 1 79.5 436 GLN A CA 1
ATOM 3372 C C . GLN A 1 436 ? -29.047 -10.961 -3.824 1 79.5 436 GLN A C 1
ATOM 3374 O O . GLN A 1 436 ? -28.109 -11.727 -3.621 1 79.5 436 GLN A O 1
ATOM 3379 N N . MET B 1 1 ? -31 29.234 -7.375 1 94.38 1 MET B N 1
ATOM 3380 C CA . MET B 1 1 ? -30 30.078 -6.723 1 94.38 1 MET B CA 1
ATOM 3381 C C . MET B 1 1 ? -28.656 29.953 -7.41 1 94.38 1 MET B C 1
ATOM 3383 O O . MET B 1 1 ? -28.25 28.859 -7.801 1 94.38 1 MET B O 1
ATOM 3387 N N . LYS B 1 2 ? -27.922 31.031 -7.52 1 97.12 2 LYS B N 1
ATOM 3388 C CA . LYS B 1 2 ? -26.625 31.031 -8.18 1 97.12 2 LYS B CA 1
ATOM 3389 C C . LYS B 1 2 ? -25.516 30.594 -7.219 1 97.12 2 LYS B C 1
ATOM 3391 O O . LYS B 1 2 ? -25.484 31.031 -6.066 1 97.12 2 LYS B O 1
ATOM 3396 N N . VAL B 1 3 ? -24.688 29.656 -7.645 1 98.25 3 VAL B N 1
ATOM 3397 C CA . VAL B 1 3 ? -23.594 29.141 -6.828 1 98.25 3 VAL B CA 1
ATOM 3398 C C . VAL B 1 3 ? -22.344 28.984 -7.691 1 98.25 3 VAL B C 1
ATOM 3400 O O . VAL B 1 3 ? -22.406 29.109 -8.914 1 98.25 3 VAL B O 1
ATOM 3403 N N . ASP B 1 4 ? -21.25 28.766 -7.152 1 98.38 4 ASP B N 1
ATOM 3404 C CA . ASP B 1 4 ? -20 28.734 -7.887 1 98.38 4 ASP B CA 1
ATOM 3405 C C . ASP B 1 4 ? -19.828 27.391 -8.602 1 98.38 4 ASP B C 1
ATOM 3407 O O . ASP B 1 4 ? -19.516 27.359 -9.797 1 98.38 4 ASP B O 1
ATOM 3411 N N . ILE B 1 5 ? -19.969 26.25 -7.887 1 98.44 5 ILE B N 1
ATOM 3412 C CA . ILE B 1 5 ? -19.641 24.953 -8.445 1 98.44 5 ILE B CA 1
ATOM 3413 C C . ILE B 1 5 ? -20.719 23.938 -8.047 1 98.44 5 ILE B C 1
ATOM 3415 O O . ILE B 1 5 ? -21.234 23.984 -6.938 1 98.44 5 ILE B O 1
ATOM 3419 N N . ALA B 1 6 ? -21.141 23.125 -8.922 1 98.75 6 ALA B N 1
ATOM 3420 C CA . ALA B 1 6 ? -21.906 21.906 -8.664 1 98.75 6 ALA B CA 1
ATOM 3421 C C . ALA B 1 6 ? -21.156 20.656 -9.117 1 98.75 6 ALA B C 1
ATOM 3423 O O . ALA B 1 6 ? -20.75 20.562 -10.273 1 98.75 6 ALA B O 1
ATOM 3424 N N . ILE B 1 7 ? -20.891 19.719 -8.172 1 98.88 7 ILE B N 1
ATOM 3425 C CA . ILE B 1 7 ? -20.188 18.484 -8.516 1 98.88 7 ILE B CA 1
ATOM 3426 C C . ILE B 1 7 ? -21.156 17.312 -8.438 1 98.88 7 ILE B C 1
ATOM 3428 O O . ILE B 1 7 ? -21.531 16.859 -7.352 1 98.88 7 ILE B O 1
ATOM 3432 N N . ASN B 1 8 ? -21.594 16.766 -9.57 1 98.75 8 ASN B N 1
ATOM 3433 C CA . ASN B 1 8 ? -22.359 15.531 -9.656 1 98.75 8 ASN B CA 1
ATOM 3434 C C . ASN B 1 8 ? -21.453 14.305 -9.531 1 98.75 8 ASN B C 1
ATOM 3436 O O . ASN B 1 8 ? -20.531 14.133 -10.32 1 98.75 8 ASN B O 1
ATOM 3440 N N . ALA B 1 9 ? -21.719 13.445 -8.531 1 98.75 9 ALA B N 1
ATOM 3441 C CA . ALA B 1 9 ? -20.844 12.289 -8.359 1 98.75 9 ALA B CA 1
ATOM 3442 C C . ALA B 1 9 ? -21.656 11 -8.266 1 98.75 9 ALA B C 1
ATOM 3444 O O . ALA B 1 9 ? -22.812 11.023 -7.855 1 98.75 9 ALA B O 1
ATOM 3445 N N . ARG B 1 10 ? -21.062 9.844 -8.695 1 98.56 10 ARG B N 1
ATOM 3446 C CA . ARG B 1 10 ? -21.672 8.531 -8.547 1 98.56 10 ARG B CA 1
ATOM 3447 C C . ARG B 1 10 ? -21.891 8.188 -7.074 1 98.56 10 ARG B C 1
ATOM 3449 O O . ARG B 1 10 ? -22.953 7.691 -6.691 1 98.56 10 ARG B O 1
ATOM 3456 N N . TRP B 1 11 ? -20.859 8.453 -6.277 1 98.62 11 TRP B N 1
ATOM 3457 C CA . TRP B 1 11 ? -20.938 8.266 -4.832 1 98.62 11 TRP B CA 1
ATOM 3458 C C . TRP B 1 11 ? -20.406 9.492 -4.098 1 98.62 11 TRP B C 1
ATOM 3460 O O . TRP B 1 11 ? -19.453 10.133 -4.555 1 98.62 11 TRP B O 1
ATOM 3470 N N . ILE B 1 12 ? -21.016 9.891 -3.004 1 98.75 12 ILE B N 1
ATOM 3471 C CA . ILE B 1 12 ? -20.484 10.891 -2.076 1 98.75 12 ILE B CA 1
ATOM 3472 C C . ILE B 1 12 ? -20.438 10.305 -0.666 1 98.75 12 ILE B C 1
ATOM 3474 O O . ILE B 1 12 ? -21.469 9.867 -0.136 1 98.75 12 ILE B O 1
ATOM 3478 N N . ILE B 1 13 ? -19.297 10.211 -0.125 1 98.75 13 ILE B N 1
ATOM 3479 C CA . ILE B 1 13 ? -19.062 9.758 1.241 1 98.75 13 ILE B CA 1
ATOM 3480 C C . ILE B 1 13 ? -18.688 10.945 2.127 1 98.75 13 ILE B C 1
ATOM 3482 O O . ILE B 1 13 ? -17.516 11.312 2.223 1 98.75 13 ILE B O 1
ATOM 3486 N N . PRO B 1 14 ? -19.609 11.453 2.816 1 98.56 14 PRO B N 1
ATOM 3487 C CA . PRO B 1 14 ? -19.391 12.734 3.494 1 98.56 14 PRO B CA 1
ATOM 3488 C C . PRO B 1 14 ? -18.594 12.586 4.793 1 98.56 14 PRO B C 1
ATOM 3490 O O . PRO B 1 14 ? -18.047 13.562 5.293 1 98.56 14 PRO B O 1
ATOM 3493 N N . VAL B 1 15 ? -18.531 11.289 5.453 1 97.69 15 VAL B N 1
ATOM 3494 C CA . VAL B 1 15 ? -17.859 10.961 6.715 1 97.69 15 VAL B CA 1
ATOM 3495 C C . VAL B 1 15 ? -18.719 11.438 7.887 1 97.69 15 VAL B C 1
ATOM 3497 O O . VAL B 1 15 ? -18.812 10.758 8.914 1 97.69 15 VAL B O 1
ATOM 3500 N N . GLU B 1 16 ? -19.297 12.656 7.758 1 94.62 16 GLU B N 1
ATOM 3501 C CA . GLU B 1 16 ? -20.359 13.125 8.648 1 94.62 16 GLU B CA 1
ATOM 3502 C C . GLU B 1 16 ? -21.594 13.516 7.867 1 94.62 16 GLU B C 1
ATOM 3504 O O . GLU B 1 16 ? -21.594 14.508 7.137 1 94.62 16 GLU B O 1
ATOM 3509 N N . PRO B 1 17 ? -22.766 12.656 8.133 1 91.88 17 PRO B N 1
ATOM 3510 C CA . PRO B 1 17 ? -22.891 11.57 9.109 1 91.88 17 PRO B CA 1
ATOM 3511 C C . PRO B 1 17 ? -22.062 10.344 8.727 1 91.88 17 PRO B C 1
ATOM 3513 O O . PRO B 1 17 ? -21.719 10.172 7.555 1 91.88 17 PRO B O 1
ATOM 3516 N N . GLU B 1 18 ? -21.812 9.586 9.766 1 87.5 18 GLU B N 1
ATOM 3517 C CA . GLU B 1 18 ? -21 8.391 9.57 1 87.5 18 GLU B CA 1
ATOM 3518 C C . GLU B 1 18 ? -21.781 7.309 8.828 1 87.5 18 GLU B C 1
ATOM 3520 O O . GLU B 1 18 ? -23 7.262 8.898 1 87.5 18 GLU B O 1
ATOM 3525 N N . SER B 1 19 ? -21.094 6.461 8.07 1 84.56 19 SER B N 1
ATOM 3526 C CA . SER B 1 19 ? -21.562 5.227 7.449 1 84.56 19 SER B CA 1
ATOM 3527 C C . SER B 1 19 ? -22.688 5.504 6.453 1 84.56 19 SER B C 1
ATOM 3529 O O . SER B 1 19 ? -23.641 4.738 6.359 1 84.56 19 SER B O 1
ATOM 3531 N N . VAL B 1 20 ? -22.734 6.723 5.949 1 93 20 VAL B N 1
ATOM 3532 C CA . VAL B 1 20 ? -23.672 7.059 4.875 1 93 20 VAL B CA 1
ATOM 3533 C C . VAL B 1 20 ? -22.891 7.258 3.57 1 93 20 VAL B C 1
ATOM 3535 O O . VAL B 1 20 ? -21.828 7.867 3.562 1 93 20 VAL B O 1
ATOM 3538 N N . THR B 1 21 ? -23.375 6.645 2.547 1 96.94 21 THR B N 1
ATOM 3539 C CA . THR B 1 21 ? -22.922 6.875 1.183 1 96.94 21 THR B CA 1
ATOM 3540 C C . THR B 1 21 ? -24.078 7.293 0.282 1 96.94 21 THR B C 1
ATOM 3542 O O . THR B 1 21 ? -25.047 6.543 0.112 1 96.94 21 THR B O 1
ATOM 3545 N N . TYR B 1 22 ? -23.969 8.516 -0.243 1 98 22 TYR B N 1
ATOM 3546 C CA . TYR B 1 22 ? -24.984 8.992 -1.176 1 98 22 TYR B CA 1
ATOM 3547 C C . TYR B 1 22 ? -24.672 8.547 -2.598 1 98 22 TYR B C 1
ATOM 3549 O O . TYR B 1 22 ? -23.516 8.547 -3.016 1 98 22 TYR B O 1
ATOM 3557 N N . GLU B 1 23 ? -25.672 8.117 -3.309 1 97.94 23 GLU B N 1
ATOM 3558 C CA . GLU B 1 23 ? -25.516 7.73 -4.707 1 97.94 23 GLU B CA 1
ATOM 3559 C C . GLU B 1 23 ? -26.219 8.711 -5.633 1 97.94 23 GLU B C 1
ATOM 3561 O O . GLU B 1 23 ? -27.359 9.102 -5.379 1 97.94 23 GLU B O 1
ATOM 3566 N N . HIS B 1 24 ? -25.547 9.125 -6.637 1 98.25 24 HIS B N 1
ATOM 3567 C CA . HIS B 1 24 ? -26.094 10.039 -7.637 1 98.25 24 HIS B CA 1
ATOM 3568 C C . HIS B 1 24 ? -26.578 11.336 -6.988 1 98.25 24 HIS B C 1
ATOM 3570 O O . HIS B 1 24 ? -27.734 11.734 -7.18 1 98.25 24 HIS B O 1
ATOM 3576 N N . HIS B 1 25 ? -25.656 11.93 -6.191 1 98.69 25 HIS B N 1
ATOM 3577 C CA . HIS B 1 25 ? -25.906 13.203 -5.52 1 98.69 25 HIS B CA 1
ATOM 3578 C C . HIS B 1 25 ? -24.953 14.281 -6.027 1 98.69 25 HIS B C 1
ATOM 3580 O O . HIS B 1 25 ? -23.984 13.992 -6.727 1 98.69 25 HIS B O 1
ATOM 3586 N N . THR B 1 26 ? -25.328 15.5 -5.738 1 98.81 26 THR B N 1
ATOM 3587 C CA . THR B 1 26 ? -24.547 16.672 -6.125 1 98.81 26 THR B CA 1
ATOM 3588 C C . THR B 1 26 ? -24.109 17.453 -4.891 1 98.81 26 THR B C 1
ATOM 3590 O O . THR B 1 26 ? -24.891 17.672 -3.973 1 98.81 26 THR B O 1
ATOM 3593 N N . LEU B 1 27 ? -22.859 17.766 -4.82 1 98.81 27 LEU B N 1
ATOM 3594 C CA . LEU B 1 27 ? -22.328 18.688 -3.824 1 98.81 27 LEU B CA 1
ATOM 3595 C C . LEU B 1 27 ? -22.312 20.125 -4.359 1 98.81 27 LEU B C 1
ATOM 3597 O O . LEU B 1 27 ? -21.734 20.375 -5.418 1 98.81 27 LEU B O 1
ATOM 3601 N N . ILE B 1 28 ? -22.969 21.078 -3.672 1 98.88 28 ILE B N 1
ATOM 3602 C CA . ILE B 1 28 ? -23.062 22.469 -4.094 1 98.88 28 ILE B CA 1
ATOM 3603 C C . ILE B 1 28 ? -22.078 23.312 -3.293 1 98.88 28 ILE B C 1
ATOM 3605 O O . ILE B 1 28 ? -22.078 23.281 -2.059 1 98.88 28 ILE B O 1
ATOM 3609 N N . ILE B 1 29 ? -21.219 24.094 -3.971 1 98.81 29 ILE B N 1
ATOM 3610 C CA . ILE B 1 29 ? -20.172 24.906 -3.352 1 98.81 29 ILE B CA 1
ATOM 3611 C C . ILE B 1 29 ? -20.375 26.375 -3.711 1 98.81 29 ILE B C 1
ATOM 3613 O O . ILE B 1 29 ? -20.609 26.703 -4.875 1 98.81 29 ILE B O 1
ATOM 3617 N N . ASN B 1 30 ? -20.344 27.219 -2.766 1 98.69 30 ASN B N 1
ATOM 3618 C CA . ASN B 1 30 ? -20.406 28.656 -2.945 1 98.69 30 ASN B CA 1
ATOM 3619 C C . ASN B 1 30 ? -19.406 29.375 -2.043 1 98.69 30 ASN B C 1
ATOM 3621 O O . ASN B 1 30 ? -19.359 29.125 -0.838 1 98.69 30 ASN B O 1
ATOM 3625 N N . LYS B 1 31 ? -18.562 30.234 -2.627 1 98 31 LYS B N 1
ATOM 3626 C CA . LYS B 1 31 ? -17.547 31.016 -1.918 1 98 31 LYS B CA 1
ATOM 3627 C C . LYS B 1 31 ? -16.672 30.109 -1.063 1 98 31 LYS B C 1
ATOM 3629 O O . LYS B 1 31 ? -16.438 30.391 0.117 1 98 31 LYS B O 1
ATOM 3634 N N . GLY B 1 32 ? -16.344 28.969 -1.601 1 98.38 32 GLY B N 1
ATOM 3635 C CA . GLY B 1 32 ? -15.367 28.078 -1.006 1 98.38 32 GLY B CA 1
ATOM 3636 C C . GLY B 1 32 ? -15.953 27.156 0.049 1 98.38 32 GLY B C 1
ATOM 3637 O O . GLY B 1 32 ? -15.234 26.375 0.666 1 98.38 32 GLY B O 1
ATOM 3638 N N . ARG B 1 33 ? -17.312 27.188 0.195 1 98.69 33 ARG B N 1
ATOM 3639 C CA . ARG B 1 33 ? -17.953 26.406 1.248 1 98.69 33 ARG B CA 1
ATOM 3640 C C . ARG B 1 33 ? -19.047 25.5 0.677 1 98.69 33 ARG B C 1
ATOM 3642 O O . ARG B 1 33 ? -19.641 25.828 -0.352 1 98.69 33 ARG B O 1
ATOM 3649 N N . ILE B 1 34 ? -19.234 24.406 1.343 1 98.81 34 ILE B N 1
ATOM 3650 C CA . ILE B 1 34 ? -20.328 23.5 0.976 1 98.81 34 ILE B CA 1
ATOM 3651 C C . ILE B 1 34 ? -21.656 24.078 1.439 1 98.81 34 ILE B C 1
ATOM 3653 O O . ILE B 1 34 ? -21.844 24.344 2.629 1 98.81 34 ILE B O 1
ATOM 3657 N N . VAL B 1 35 ? -22.609 24.234 0.536 1 98.69 35 VAL B N 1
ATOM 3658 C CA . VAL B 1 35 ? -23.844 24.922 0.929 1 98.69 35 VAL B CA 1
ATOM 3659 C C . VAL B 1 35 ? -25.016 23.953 0.809 1 98.69 35 VAL B C 1
ATOM 3661 O O . VAL B 1 35 ? -26.094 24.219 1.344 1 98.69 35 VAL B O 1
ATOM 3664 N N . ASP B 1 36 ? -24.797 22.844 0.055 1 98.62 36 ASP B N 1
ATOM 3665 C CA . ASP B 1 36 ? -25.875 21.875 -0.075 1 98.62 36 ASP B CA 1
ATOM 3666 C C . ASP B 1 36 ? -25.375 20.547 -0.608 1 98.62 36 ASP B C 1
ATOM 3668 O O . ASP B 1 36 ? -24.281 20.469 -1.165 1 98.62 36 ASP B O 1
ATOM 3672 N N . LEU B 1 37 ? -26.031 19.469 -0.315 1 98.44 37 LEU B N 1
ATOM 3673 C CA . LEU B 1 37 ? -25.844 18.109 -0.779 1 98.44 37 LEU B CA 1
ATOM 3674 C C . LEU B 1 37 ? -27.203 17.438 -1.012 1 98.44 37 LEU B C 1
ATOM 3676 O O . LEU B 1 37 ? -27.953 17.219 -0.067 1 98.44 37 LEU B O 1
ATOM 3680 N N . LEU B 1 38 ? -27.516 17.109 -2.225 1 98.31 38 LEU B N 1
ATOM 3681 C CA . LEU B 1 38 ? -28.844 16.625 -2.553 1 98.31 38 LEU B CA 1
ATOM 3682 C C . LEU B 1 38 ? -28.812 15.773 -3.818 1 98.31 38 LEU B C 1
ATOM 3684 O O . LEU B 1 38 ? -27.828 15.773 -4.551 1 98.31 38 LEU B O 1
ATOM 3688 N N . PRO B 1 39 ? -29.906 14.984 -4.047 1 98.31 39 PRO B N 1
ATOM 3689 C CA . PRO B 1 39 ? -29.938 14.203 -5.281 1 98.31 39 PRO B CA 1
ATOM 3690 C C . PRO B 1 39 ? -29.703 15.047 -6.527 1 98.31 39 PRO B C 1
ATOM 3692 O O . PRO B 1 39 ? -30.172 16.188 -6.609 1 98.31 39 PRO B O 1
ATOM 3695 N N . THR B 1 40 ? -28.984 14.523 -7.414 1 98.19 40 THR B N 1
ATOM 3696 C CA . THR B 1 40 ? -28.562 15.258 -8.602 1 98.19 40 THR B CA 1
ATOM 3697 C C . THR B 1 40 ? -29.766 15.836 -9.336 1 98.19 40 THR B C 1
ATOM 3699 O O . THR B 1 40 ? -29.703 16.969 -9.844 1 98.19 40 THR B O 1
ATOM 3702 N N . THR B 1 41 ? -30.859 15.109 -9.43 1 97.25 41 THR B N 1
ATOM 3703 C CA . THR B 1 41 ? -32.062 15.555 -10.125 1 97.25 41 THR B CA 1
ATOM 3704 C C . THR B 1 41 ? -32.625 16.812 -9.469 1 97.25 41 THR B C 1
ATOM 3706 O O . THR B 1 41 ? -33.125 17.703 -10.156 1 97.25 41 THR B O 1
ATOM 3709 N N . GLU B 1 42 ? -32.531 16.922 -8.18 1 98 42 GLU B N 1
ATOM 3710 C CA . GLU B 1 42 ? -33.031 18.078 -7.441 1 98 42 GLU B CA 1
ATOM 3711 C C . GLU B 1 42 ? -32.062 19.266 -7.559 1 98 42 GLU B C 1
ATOM 3713 O O . GLU B 1 42 ? -32.5 20.422 -7.621 1 98 42 GLU B O 1
ATOM 3718 N N . ALA B 1 43 ? -30.812 18.969 -7.57 1 97.88 43 ALA B N 1
ATOM 3719 C CA . ALA B 1 43 ? -29.781 20.016 -7.617 1 97.88 43 ALA B CA 1
ATOM 3720 C C . ALA B 1 43 ? -29.906 20.844 -8.891 1 97.88 43 ALA B C 1
ATOM 3722 O O . ALA B 1 43 ? -29.75 22.062 -8.859 1 97.88 43 ALA B O 1
ATOM 3723 N N . SER B 1 44 ? -30.203 20.188 -9.984 1 94.69 44 SER B N 1
ATOM 3724 C CA . SER B 1 44 ? -30.266 20.844 -11.281 1 94.69 44 SER B CA 1
ATOM 3725 C C . SER B 1 44 ? -31.453 21.797 -11.352 1 94.69 44 SER B C 1
ATOM 3727 O O . SER B 1 44 ? -31.438 22.766 -12.117 1 94.69 44 SER B O 1
ATOM 3729 N N . GLN B 1 45 ? -32.406 21.562 -10.586 1 96.44 45 GLN B N 1
ATOM 3730 C CA . GLN B 1 45 ? -33.594 22.391 -10.555 1 96.44 45 GLN B CA 1
ATOM 3731 C C . GLN B 1 45 ? -33.438 23.562 -9.586 1 96.44 45 GLN B C 1
ATOM 3733 O O . GLN B 1 45 ? -33.969 24.656 -9.828 1 96.44 45 GLN B O 1
ATOM 3738 N N . LYS B 1 46 ? -32.688 23.312 -8.609 1 97.69 46 LYS B N 1
ATOM 3739 C CA . LYS B 1 46 ? -32.625 24.25 -7.492 1 97.69 46 LYS B CA 1
ATOM 3740 C C . LYS B 1 46 ? -31.469 25.25 -7.695 1 97.69 46 LYS B C 1
ATOM 3742 O O . LYS B 1 46 ? -31.547 26.391 -7.234 1 97.69 46 LYS B O 1
ATOM 3747 N N . TYR B 1 47 ? -30.406 24.812 -8.375 1 98 47 TYR B N 1
ATOM 3748 C CA . TYR B 1 47 ? -29.203 25.641 -8.414 1 98 47 TYR B CA 1
ATOM 3749 C C . TYR B 1 47 ? -28.766 25.891 -9.844 1 98 47 TYR B C 1
ATOM 3751 O O . TYR B 1 47 ? -29 25.062 -10.734 1 98 47 TYR B O 1
ATOM 3759 N N . GLN B 1 48 ? -28.188 27.078 -10.109 1 97.75 48 GLN B N 1
ATOM 3760 C CA . GLN B 1 48 ? -27.438 27.438 -11.305 1 97.75 48 GLN B CA 1
ATOM 3761 C C . GLN B 1 48 ? -25.969 27.672 -10.977 1 97.75 48 GLN B C 1
ATOM 3763 O O . GLN B 1 48 ? -25.609 28.703 -10.438 1 97.75 48 GLN B O 1
ATOM 3768 N N . ALA B 1 49 ? -25.188 26.75 -11.352 1 97.56 49 ALA B N 1
ATOM 3769 C CA . ALA B 1 49 ? -23.781 26.797 -10.969 1 97.56 49 ALA B CA 1
ATOM 3770 C C . ALA B 1 49 ? -22.938 27.422 -12.062 1 97.56 49 ALA B C 1
ATOM 3772 O O . ALA B 1 49 ? -23.203 27.234 -13.25 1 97.56 49 ALA B O 1
ATOM 3773 N N . GLY B 1 50 ? -21.938 28.219 -11.633 1 96.81 50 GLY B N 1
ATOM 3774 C CA . GLY B 1 50 ? -20.969 28.734 -12.594 1 96.81 50 GLY B CA 1
ATOM 3775 C C . GLY B 1 50 ? -20.203 27.656 -13.328 1 96.81 50 GLY B C 1
ATOM 3776 O O . GLY B 1 50 ? -19.844 27.812 -14.492 1 96.81 50 GLY B O 1
ATOM 3777 N N . SER B 1 51 ? -19.875 26.594 -12.664 1 96.94 51 SER B N 1
ATOM 3778 C CA . SER B 1 51 ? -19.234 25.422 -13.234 1 96.94 51 SER B CA 1
ATOM 3779 C C . SER B 1 51 ? -19.891 24.141 -12.75 1 96.94 51 SER B C 1
ATOM 3781 O O . SER B 1 51 ? -20.281 24.031 -11.586 1 96.94 51 SER B O 1
ATOM 3783 N N . VAL B 1 52 ? -20.078 23.234 -13.68 1 97.94 52 VAL B N 1
ATOM 3784 C CA . VAL B 1 52 ? -20.672 21.953 -13.367 1 97.94 52 VAL B CA 1
ATOM 3785 C C . VAL B 1 52 ? -19.688 20.828 -13.695 1 97.94 52 VAL B C 1
ATOM 3787 O O . VAL B 1 52 ? -19.188 20.75 -14.82 1 97.94 52 VAL B O 1
ATOM 3790 N N . GLU B 1 53 ? -19.312 20.047 -12.656 1 98.25 53 GLU B N 1
ATOM 3791 C CA . GLU B 1 53 ? -18.453 18.875 -12.828 1 98.25 53 GLU B CA 1
ATOM 3792 C C . GLU B 1 53 ? -19.281 17.594 -12.805 1 98.25 53 GLU B C 1
ATOM 3794 O O . GLU B 1 53 ? -20.078 17.375 -11.891 1 98.25 53 GLU B O 1
ATOM 3799 N N . ASN B 1 54 ? -19.172 16.75 -13.852 1 98.44 54 ASN B N 1
ATOM 3800 C CA . ASN B 1 54 ? -19.828 15.445 -13.898 1 98.44 54 ASN B CA 1
ATOM 3801 C C . ASN B 1 54 ? -18.844 14.305 -13.672 1 98.44 54 ASN B C 1
ATOM 3803 O O . ASN B 1 54 ? -18.062 13.977 -14.562 1 98.44 54 ASN B O 1
ATOM 3807 N N . LEU B 1 55 ? -18.922 13.703 -12.523 1 98.38 55 LEU B N 1
ATOM 3808 C CA . LEU B 1 55 ? -18.031 12.633 -12.078 1 98.38 55 LEU B CA 1
ATOM 3809 C C . LEU B 1 55 ? -18.812 11.352 -11.82 1 98.38 55 LEU B C 1
ATOM 3811 O O . LEU B 1 55 ? -18.844 10.852 -10.695 1 98.38 55 LEU B O 1
ATOM 3815 N N . ASP B 1 56 ? -19.297 10.68 -12.898 1 96.94 56 ASP B N 1
ATOM 3816 C CA . ASP B 1 56 ? -20.281 9.609 -12.852 1 96.94 56 ASP B CA 1
ATOM 3817 C C . ASP B 1 56 ? -19.625 8.273 -12.492 1 96.94 56 ASP B C 1
ATOM 3819 O O . ASP B 1 56 ? -20.312 7.266 -12.328 1 96.94 56 ASP B O 1
ATOM 3823 N N . ARG B 1 57 ? -18.359 8.242 -12.312 1 97.06 57 ARG B N 1
ATOM 3824 C CA . ARG B 1 57 ? -17.641 7.023 -11.953 1 97.06 57 ARG B CA 1
ATOM 3825 C C . ARG B 1 57 ? -16.812 7.227 -10.688 1 97.06 57 ARG B C 1
ATOM 3827 O O . ARG B 1 57 ? -16 6.371 -10.328 1 97.06 57 ARG B O 1
ATOM 3834 N N . HIS B 1 58 ? -17 8.414 -10.047 1 98.69 58 HIS B N 1
ATOM 3835 C CA . HIS B 1 58 ? -16.125 8.812 -8.953 1 98.69 58 HIS B CA 1
ATOM 3836 C C . HIS B 1 58 ? -16.844 8.758 -7.617 1 98.69 58 HIS B C 1
ATOM 3838 O O . HIS B 1 58 ? -18.078 8.82 -7.574 1 98.69 58 HIS B O 1
ATOM 3844 N N . ALA B 1 59 ? -16.078 8.547 -6.613 1 98.81 59 ALA B N 1
ATOM 3845 C CA . ALA B 1 59 ? -16.484 8.852 -5.242 1 98.81 59 ALA B CA 1
ATOM 3846 C C . ALA B 1 59 ? -15.875 10.172 -4.77 1 98.81 59 ALA B C 1
ATOM 3848 O O . ALA B 1 59 ? -14.695 10.438 -5.016 1 98.81 59 ALA B O 1
ATOM 3849 N N . LEU B 1 60 ? -16.734 11.008 -4.164 1 98.88 60 LEU B N 1
ATOM 3850 C CA . LEU B 1 60 ? -16.219 12.18 -3.459 1 98.88 60 LEU B CA 1
ATOM 3851 C C . LEU B 1 60 ? -16.031 11.883 -1.976 1 98.88 60 LEU B C 1
ATOM 3853 O O . LEU B 1 60 ? -16.906 11.289 -1.339 1 98.88 60 LEU B O 1
ATOM 3857 N N . ILE B 1 61 ? -14.891 12.227 -1.468 1 98.88 61 ILE B N 1
ATOM 3858 C CA . ILE B 1 61 ? -14.617 12.156 -0.036 1 98.88 61 ILE B CA 1
ATOM 3859 C C . ILE B 1 61 ? -14.031 13.484 0.443 1 98.88 61 ILE B C 1
ATOM 3861 O O . ILE B 1 61 ? -13.625 14.32 -0.368 1 98.88 61 ILE B O 1
ATOM 3865 N N . PRO B 1 62 ? -14.109 13.758 1.797 1 98.88 62 PRO B N 1
ATOM 3866 C CA . PRO B 1 62 ? -13.367 14.922 2.293 1 98.88 62 PRO B CA 1
ATOM 3867 C C . PRO B 1 62 ? -11.883 14.852 1.973 1 98.88 62 PRO B C 1
ATOM 3869 O O . PRO B 1 62 ? -11.336 13.766 1.789 1 98.88 62 PRO B O 1
ATOM 3872 N N . GLY B 1 63 ? -11.258 16.031 1.853 1 98.94 63 GLY B N 1
ATOM 3873 C CA . GLY B 1 63 ? -9.812 16.047 1.673 1 98.94 63 GLY B CA 1
ATOM 3874 C C . GLY B 1 63 ? -9.07 15.242 2.715 1 98.94 63 GLY B C 1
ATOM 3875 O O . GLY B 1 63 ? -9.422 15.258 3.895 1 98.94 63 GLY B O 1
ATOM 3876 N N . LEU B 1 64 ? -8.086 14.469 2.273 1 98.94 64 LEU B N 1
ATOM 3877 C CA . LEU B 1 64 ? -7.25 13.719 3.205 1 98.94 64 LEU B CA 1
ATOM 3878 C C . LEU B 1 64 ? -6.328 14.656 3.977 1 98.94 64 LEU B C 1
ATOM 3880 O O . LEU B 1 64 ? -5.812 15.625 3.416 1 98.94 64 LEU B O 1
ATOM 3884 N N . ILE B 1 65 ? -6.164 14.359 5.254 1 98.94 65 ILE B N 1
ATOM 3885 C CA . ILE B 1 65 ? -5.352 15.195 6.129 1 98.94 65 ILE B CA 1
ATOM 3886 C C . ILE B 1 65 ? -4.129 14.414 6.598 1 98.94 65 ILE B C 1
ATOM 3888 O O . ILE B 1 65 ? -4.258 13.406 7.305 1 98.94 65 ILE B O 1
ATOM 3892 N N . ASN B 1 66 ? -2.961 14.789 6.137 1 98.94 66 ASN B N 1
ATOM 3893 C CA . ASN B 1 66 ? -1.689 14.25 6.605 1 98.94 66 ASN B CA 1
ATOM 3894 C C . ASN B 1 66 ? -1.215 14.961 7.875 1 98.94 66 ASN B C 1
ATOM 3896 O O . ASN B 1 66 ? -0.521 15.977 7.801 1 98.94 66 ASN B O 1
ATOM 3900 N N . CYS B 1 67 ? -1.432 14.352 9.023 1 98.88 67 CYS B N 1
ATOM 3901 C CA . CYS B 1 67 ? -1.309 15.055 10.297 1 98.88 67 CYS B CA 1
ATOM 3902 C C . CYS B 1 67 ? 0.144 15.094 10.758 1 98.88 67 CYS B C 1
ATOM 3904 O O . CYS B 1 67 ? 0.459 15.719 11.773 1 98.88 67 CYS B O 1
ATOM 3906 N N . HIS B 1 68 ? 1.039 14.477 9.992 1 98.94 68 HIS B N 1
ATOM 3907 C CA . HIS B 1 68 ? 2.449 14.562 10.352 1 98.94 68 HIS B CA 1
ATOM 3908 C C . HIS B 1 68 ? 3.344 14.273 9.148 1 98.94 68 HIS B C 1
ATOM 3910 O O . HIS B 1 68 ? 3.293 13.188 8.578 1 98.94 68 HIS B O 1
ATOM 3916 N N . THR B 1 69 ? 4.168 15.234 8.844 1 98.62 69 THR B N 1
ATOM 3917 C CA . THR B 1 69 ? 5.152 15.023 7.785 1 98.62 69 THR B CA 1
ATOM 3918 C C . THR B 1 69 ? 6.34 15.961 7.953 1 98.62 69 THR B C 1
ATOM 3920 O O . THR B 1 69 ? 6.293 16.891 8.773 1 98.62 69 THR B O 1
ATOM 3923 N N . HIS B 1 70 ? 7.449 15.648 7.363 1 98.31 70 HIS B N 1
ATOM 3924 C CA . HIS B 1 70 ? 8.617 16.484 7.117 1 98.31 70 HIS B CA 1
ATOM 3925 C C . HIS B 1 70 ? 8.758 16.812 5.637 1 98.31 70 HIS B C 1
ATOM 3927 O O . HIS B 1 70 ? 9.609 16.234 4.949 1 98.31 70 HIS B O 1
ATOM 3933 N N . ALA B 1 71 ? 7.996 17.75 5.152 1 98.5 71 ALA B N 1
ATOM 3934 C CA . ALA B 1 71 ? 7.738 17.953 3.729 1 98.5 71 ALA B CA 1
ATOM 3935 C C . ALA B 1 71 ? 9.039 18.094 2.947 1 98.5 71 ALA B C 1
ATOM 3937 O O . ALA B 1 71 ? 9.258 17.391 1.958 1 98.5 71 ALA B O 1
ATOM 3938 N N . ALA B 1 72 ? 10.008 18.875 3.457 1 97.94 72 ALA B N 1
ATOM 3939 C CA . ALA B 1 72 ? 11.227 19.203 2.721 1 97.94 72 ALA B CA 1
ATOM 3940 C C . ALA B 1 72 ? 12.117 17.969 2.568 1 97.94 72 ALA B C 1
ATOM 3942 O O . ALA B 1 72 ? 12.922 17.891 1.641 1 97.94 72 ALA B O 1
ATOM 3943 N N . MET B 1 73 ? 11.93 16.969 3.422 1 97.06 73 MET B N 1
ATOM 3944 C CA . MET B 1 73 ? 12.766 15.766 3.404 1 97.06 73 MET B CA 1
ATOM 3945 C C . MET B 1 73 ? 12.406 14.875 2.223 1 97.06 73 MET B C 1
ATOM 3947 O O . MET B 1 73 ? 13.07 13.859 1.979 1 97.06 73 MET B O 1
ATOM 3951 N N . THR B 1 74 ? 11.438 15.258 1.432 1 97.88 74 THR B N 1
ATOM 3952 C CA . THR B 1 74 ? 11.094 14.508 0.228 1 97.88 74 THR B CA 1
ATOM 3953 C C . THR B 1 74 ? 12.281 14.438 -0.725 1 97.88 74 THR B C 1
ATOM 3955 O O . THR B 1 74 ? 12.43 13.461 -1.465 1 97.88 74 THR B O 1
ATOM 3958 N N . LEU B 1 75 ? 13.203 15.422 -0.617 1 97.62 75 LEU B N 1
ATOM 3959 C CA . LEU B 1 75 ? 14.406 15.43 -1.435 1 97.62 75 LEU B CA 1
ATOM 3960 C C . LEU B 1 75 ? 15.344 14.289 -1.041 1 97.62 75 LEU B C 1
ATOM 3962 O O . LEU B 1 75 ? 16.234 13.922 -1.801 1 97.62 75 LEU B O 1
ATOM 3966 N N . LEU B 1 76 ? 15.117 13.727 0.139 1 96.12 76 LEU B N 1
ATOM 3967 C CA . LEU B 1 76 ? 16 12.695 0.673 1 96.12 76 LEU B CA 1
ATOM 3968 C C . LEU B 1 76 ? 15.375 11.312 0.519 1 96.12 76 LEU B C 1
ATOM 3970 O O . LEU B 1 76 ? 15.906 10.328 1.042 1 96.12 76 LEU B O 1
ATOM 3974 N N . ARG B 1 77 ? 14.266 11.172 -0.246 1 95.44 77 ARG B N 1
ATOM 3975 C CA . ARG B 1 77 ? 13.578 9.906 -0.493 1 95.44 77 ARG B CA 1
ATOM 3976 C C . ARG B 1 77 ? 14.539 8.867 -1.057 1 95.44 77 ARG B C 1
ATOM 3978 O O . ARG B 1 77 ? 15.18 9.094 -2.086 1 95.44 77 ARG B O 1
ATOM 3985 N N . GLY B 1 78 ? 14.641 7.777 -0.33 1 92.62 78 GLY B N 1
ATOM 3986 C CA . GLY B 1 78 ? 15.398 6.668 -0.889 1 92.62 78 GLY B CA 1
ATOM 3987 C C . GLY B 1 78 ? 16.875 6.691 -0.496 1 92.62 7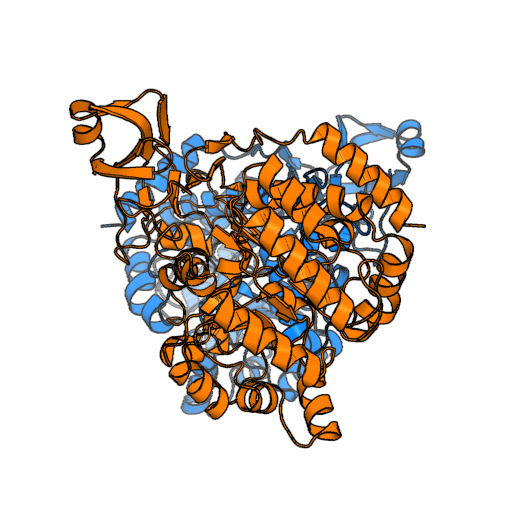8 GLY B C 1
ATOM 3988 O O . GLY B 1 78 ? 17.625 5.773 -0.833 1 92.62 78 GLY B O 1
ATOM 3989 N N . ILE B 1 79 ? 17.297 7.758 0.187 1 91.81 79 ILE B N 1
ATOM 3990 C CA . ILE B 1 79 ? 18.672 7.793 0.667 1 91.81 79 ILE B CA 1
ATOM 3991 C C . ILE B 1 79 ? 18.812 6.902 1.899 1 91.81 79 ILE B C 1
ATOM 3993 O O . ILE B 1 79 ? 18.078 7.055 2.871 1 91.81 79 ILE B O 1
ATOM 3997 N N . ALA B 1 80 ? 19.672 5.945 1.875 1 87.81 80 ALA B N 1
ATOM 3998 C CA . ALA B 1 80 ? 20.109 5.109 2.992 1 87.81 80 ALA B CA 1
ATOM 3999 C C . ALA B 1 80 ? 18.938 4.336 3.59 1 87.81 80 ALA B C 1
ATOM 4001 O O . ALA B 1 80 ? 18.719 4.367 4.805 1 87.81 80 ALA B O 1
ATOM 4002 N N . ASP B 1 81 ? 18.203 3.689 2.727 1 85.94 81 ASP B N 1
ATOM 4003 C CA . ASP B 1 81 ? 17.141 2.822 3.221 1 85.94 81 ASP B CA 1
ATOM 4004 C C . ASP B 1 81 ? 17.719 1.561 3.863 1 85.94 81 ASP B C 1
ATOM 4006 O O . ASP B 1 81 ? 18.875 1.209 3.631 1 85.94 81 ASP B O 1
ATOM 4010 N N . ASP B 1 82 ? 16.938 0.926 4.793 1 87 82 ASP B N 1
ATOM 4011 C CA . ASP B 1 82 ? 17.219 -0.385 5.371 1 87 82 ASP B CA 1
ATOM 4012 C C . ASP B 1 82 ? 18.312 -0.296 6.43 1 87 82 ASP B C 1
ATOM 4014 O O . ASP B 1 82 ? 19.141 -1.204 6.559 1 87 82 ASP B O 1
ATOM 4018 N N . LEU B 1 83 ? 18.375 0.907 7.09 1 85.56 83 LEU B N 1
ATOM 4019 C CA . LEU B 1 83 ? 19.281 1.128 8.211 1 85.56 83 LEU B CA 1
ATOM 4020 C C . LEU B 1 83 ? 18.516 1.396 9.492 1 85.56 83 LEU B C 1
ATOM 4022 O O . LEU B 1 83 ? 17.359 1.854 9.453 1 85.56 83 LEU B O 1
ATOM 4026 N N . HIS B 1 84 ? 19.156 1.089 10.539 1 82.75 84 HIS B N 1
ATOM 4027 C CA . HIS B 1 84 ? 18.578 1.454 11.828 1 82.75 84 HIS B CA 1
ATOM 4028 C C . HIS B 1 84 ? 18.453 2.967 11.969 1 82.75 84 HIS B C 1
ATOM 4030 O O . HIS B 1 84 ? 19.266 3.715 11.414 1 82.75 84 HIS B O 1
ATOM 4036 N N . LEU B 1 85 ? 17.469 3.402 12.773 1 79.06 85 LEU B N 1
ATOM 4037 C CA . LEU B 1 85 ? 17.094 4.805 12.875 1 79.06 85 LEU B CA 1
ATOM 4038 C C . LEU B 1 85 ? 18.297 5.676 13.227 1 79.06 85 LEU B C 1
ATOM 4040 O O . LEU B 1 85 ? 18.594 6.637 12.516 1 79.06 85 LEU B O 1
ATOM 4044 N N . MET B 1 86 ? 19.016 5.285 14.211 1 80.31 86 MET B N 1
ATOM 4045 C CA . MET B 1 86 ? 20.094 6.145 14.688 1 80.31 86 MET B CA 1
ATOM 4046 C C . MET B 1 86 ? 21.25 6.18 13.68 1 80.31 86 MET B C 1
ATOM 4048 O O . MET B 1 86 ? 21.859 7.227 13.477 1 80.31 86 MET B O 1
ATOM 4052 N N . ASP B 1 87 ? 21.516 4.996 13.078 1 84.94 87 ASP B N 1
ATOM 4053 C CA . ASP B 1 87 ? 22.516 4.965 12.008 1 84.94 87 ASP B CA 1
ATOM 4054 C C . ASP B 1 87 ? 22.062 5.809 10.82 1 84.94 87 ASP B C 1
ATOM 4056 O O . ASP B 1 87 ? 22.844 6.586 10.266 1 84.94 87 ASP B O 1
ATOM 4060 N N . TRP B 1 88 ? 20.859 5.676 10.492 1 86.25 88 TRP B N 1
ATOM 4061 C CA . TRP B 1 88 ? 20.25 6.438 9.406 1 86.25 88 TRP B CA 1
ATOM 4062 C C . TRP B 1 88 ? 20.328 7.934 9.688 1 86.25 88 TRP B C 1
ATOM 4064 O O . TRP B 1 88 ? 20.75 8.711 8.828 1 86.25 88 TRP B O 1
ATOM 4074 N N . LEU B 1 89 ? 19.969 8.367 10.867 1 82.25 89 LEU B N 1
ATOM 4075 C CA . LEU B 1 89 ? 19.953 9.773 11.25 1 82.25 89 LEU B CA 1
ATOM 4076 C C . LEU B 1 89 ? 21.391 10.32 11.344 1 82.25 89 LEU B C 1
ATOM 4078 O O . LEU B 1 89 ? 21.734 11.281 10.648 1 82.25 89 LEU B O 1
ATOM 4082 N N . GLN B 1 90 ? 22.234 9.656 12.078 1 85.12 90 GLN B N 1
ATOM 4083 C CA . GLN B 1 90 ? 23.531 10.203 12.477 1 85.12 90 GLN B CA 1
ATOM 4084 C C . GLN B 1 90 ? 24.531 10.148 11.32 1 85.12 90 GLN B C 1
ATOM 4086 O O . GLN B 1 90 ? 25.344 11.055 11.156 1 85.12 90 GLN B O 1
ATOM 4091 N N . ASN B 1 91 ? 24.422 9.102 10.523 1 90.12 91 ASN B N 1
ATOM 4092 C CA . ASN B 1 91 ? 25.484 8.883 9.547 1 90.12 91 ASN B CA 1
ATOM 4093 C C . ASN B 1 91 ? 25.047 9.281 8.141 1 90.12 91 ASN B C 1
ATOM 4095 O O . ASN B 1 91 ? 25.875 9.414 7.238 1 90.12 91 ASN B O 1
ATOM 4099 N N . HIS B 1 92 ? 23.75 9.547 8.016 1 89.75 92 HIS B N 1
ATOM 4100 C CA . HIS B 1 92 ? 23.312 9.805 6.648 1 89.75 92 HIS B CA 1
ATOM 4101 C C . HIS B 1 92 ? 22.469 11.07 6.57 1 89.75 92 HIS B C 1
ATOM 4103 O O . HIS B 1 92 ? 22.844 12.039 5.898 1 89.75 92 HIS B O 1
ATOM 4109 N N . ILE B 1 93 ? 21.438 11.156 7.355 1 87.81 93 ILE B N 1
ATOM 4110 C CA . ILE B 1 93 ? 20.453 12.227 7.191 1 87.81 93 ILE B CA 1
ATOM 4111 C C . ILE B 1 93 ? 21.016 13.523 7.777 1 87.81 93 ILE B C 1
ATOM 4113 O O . ILE B 1 93 ? 21.078 14.547 7.086 1 87.81 93 ILE B O 1
ATOM 4117 N N . TRP B 1 94 ? 21.5 13.5 9.039 1 86.31 94 TRP B N 1
ATOM 4118 C CA . TRP B 1 94 ? 21.922 14.719 9.711 1 86.31 94 TRP B CA 1
ATOM 4119 C C . TRP B 1 94 ? 23.125 15.336 9 1 86.31 94 TRP B C 1
ATOM 4121 O O . TRP B 1 94 ? 23.172 16.547 8.805 1 86.31 94 TRP B O 1
ATOM 4131 N N . PRO B 1 95 ? 24.078 14.508 8.539 1 89.44 95 PRO B N 1
ATOM 4132 C CA . PRO B 1 95 ? 25.188 15.086 7.773 1 89.44 95 PRO B CA 1
ATOM 4133 C C . PRO B 1 95 ? 24.734 15.773 6.488 1 89.44 95 PRO B C 1
ATOM 4135 O O . PRO B 1 95 ? 25.219 16.859 6.156 1 89.44 95 PRO B O 1
ATOM 4138 N N . LEU B 1 96 ? 23.797 15.195 5.805 1 90.62 96 LEU B N 1
ATOM 4139 C CA . LEU B 1 96 ? 23.266 15.789 4.582 1 90.62 96 LEU B CA 1
ATOM 4140 C C . LEU B 1 96 ? 22.516 17.078 4.891 1 90.62 96 LEU B C 1
ATOM 4142 O O . LEU B 1 96 ? 22.625 18.062 4.148 1 90.62 96 LEU B O 1
ATOM 4146 N N . GLU B 1 97 ? 21.766 17.062 5.938 1 89.75 97 GLU B N 1
ATOM 4147 C CA . GLU B 1 97 ? 21 18.25 6.336 1 89.75 97 GLU B CA 1
ATOM 4148 C C . GLU B 1 97 ? 21.938 19.391 6.73 1 89.75 97 GLU B C 1
ATOM 4150 O O . GLU B 1 97 ? 21.672 20.547 6.387 1 89.75 97 GLU B O 1
ATOM 4155 N N . GLN B 1 98 ? 22.953 19.047 7.484 1 89.5 98 GLN B N 1
ATOM 4156 C CA . GLN B 1 98 ? 23.922 20.078 7.898 1 89.5 98 GLN B CA 1
ATOM 4157 C C . GLN B 1 98 ? 24.547 20.766 6.691 1 89.5 98 GLN B C 1
ATOM 4159 O O . GLN B 1 98 ? 24.781 21.969 6.715 1 89.5 98 GLN B O 1
ATOM 4164 N N . GLN B 1 99 ? 24.703 20.016 5.707 1 91.56 99 GLN B N 1
ATOM 4165 C CA . GLN B 1 99 ? 25.406 20.516 4.531 1 91.56 99 GLN B CA 1
ATOM 4166 C C . GLN B 1 99 ? 24.453 21.281 3.617 1 91.56 99 GLN B C 1
ATOM 4168 O O . GLN B 1 99 ? 24.828 22.297 3.031 1 91.56 99 GLN B O 1
ATOM 4173 N N . TRP B 1 100 ? 23.188 20.859 3.543 1 93.5 100 TRP B N 1
ATOM 4174 C CA . TRP B 1 100 ? 22.422 21.312 2.381 1 93.5 100 TRP B CA 1
ATOM 4175 C C . TRP B 1 100 ? 21.156 22.031 2.811 1 93.5 100 TRP B C 1
ATOM 4177 O O . TRP B 1 100 ? 20.547 22.75 2.016 1 93.5 100 TRP B O 1
ATOM 4187 N N . VAL B 1 101 ? 20.734 21.891 4.02 1 93.75 101 VAL B N 1
ATOM 4188 C CA . VAL B 1 101 ? 19.453 22.438 4.426 1 93.75 101 VAL B CA 1
ATOM 4189 C C . VAL B 1 101 ? 19.531 23.969 4.512 1 93.75 101 VAL B C 1
ATOM 4191 O O . VAL B 1 101 ? 20.406 24.5 5.199 1 93.75 101 VAL B O 1
ATOM 4194 N N . GLY B 1 102 ? 18.734 24.609 3.854 1 96.19 102 GLY B N 1
ATOM 4195 C CA . GLY B 1 102 ? 18.516 26.047 3.758 1 96.19 102 GLY B CA 1
ATOM 4196 C C . GLY B 1 102 ? 17.219 26.406 3.055 1 96.19 102 GLY B C 1
ATOM 4197 O O . GLY B 1 102 ? 16.359 25.531 2.834 1 96.19 102 GLY B O 1
ATOM 4198 N N . GLU B 1 103 ? 17.078 27.625 2.752 1 97.62 103 GLU B N 1
ATOM 4199 C CA . GLU B 1 103 ? 15.82 28.109 2.182 1 97.62 103 GLU B CA 1
ATOM 4200 C C . GLU B 1 103 ? 15.516 27.406 0.859 1 97.62 103 GLU B C 1
ATOM 4202 O O . GLU B 1 103 ? 14.383 26.984 0.625 1 97.62 103 GLU B O 1
ATOM 4207 N N . ALA B 1 104 ? 16.531 27.219 0.031 1 97.88 104 ALA B N 1
ATOM 4208 C CA . ALA B 1 104 ? 16.328 26.625 -1.284 1 97.88 104 ALA B CA 1
ATOM 4209 C C . ALA B 1 104 ? 15.93 25.156 -1.16 1 97.88 104 ALA B C 1
ATOM 4211 O O . ALA B 1 104 ? 15.047 24.688 -1.883 1 97.88 104 ALA B O 1
ATOM 4212 N N . PHE B 1 105 ? 16.656 24.469 -0.276 1 97.94 105 PHE B N 1
ATOM 4213 C CA . PHE B 1 105 ? 16.344 23.062 -0.003 1 97.94 105 PHE B CA 1
ATOM 4214 C C . PHE B 1 105 ? 14.906 22.906 0.46 1 97.94 105 PHE B C 1
ATOM 4216 O O . PHE B 1 105 ? 14.172 22.062 -0.064 1 97.94 105 PHE B O 1
ATOM 4223 N N . VAL B 1 106 ? 14.469 23.703 1.396 1 98.62 106 VAL B N 1
ATOM 4224 C CA . VAL B 1 106 ? 13.141 23.609 1.983 1 98.62 106 VAL B CA 1
ATOM 4225 C C . VAL B 1 106 ? 12.086 24.031 0.958 1 98.62 106 VAL B C 1
ATOM 4227 O O . VAL B 1 106 ? 11.023 23.406 0.857 1 98.62 106 VAL B O 1
ATOM 4230 N N . ARG B 1 107 ? 12.391 25.031 0.185 1 98.69 107 ARG B N 1
ATOM 4231 C CA . ARG B 1 107 ? 11.469 25.516 -0.837 1 98.69 107 ARG B CA 1
ATOM 4232 C C . ARG B 1 107 ? 11.172 24.422 -1.863 1 98.69 107 ARG B C 1
ATOM 4234 O O . ARG B 1 107 ? 10.016 24.047 -2.061 1 98.69 107 ARG B O 1
ATOM 4241 N N . ASP B 1 108 ? 12.227 23.859 -2.463 1 98.56 108 ASP B N 1
ATOM 4242 C CA . ASP B 1 108 ? 12.055 22.891 -3.543 1 98.56 108 ASP B CA 1
ATOM 4243 C C . ASP B 1 108 ? 11.539 21.562 -3.01 1 98.56 108 ASP B C 1
ATOM 4245 O O . ASP B 1 108 ? 10.727 20.891 -3.656 1 98.56 108 ASP B O 1
ATOM 4249 N N . GLY B 1 109 ? 12.07 21.172 -1.849 1 98.5 109 GLY B N 1
ATOM 4250 C CA . GLY B 1 109 ? 11.562 19.953 -1.229 1 98.5 109 GLY B CA 1
ATOM 4251 C C . GLY B 1 109 ? 10.094 20.031 -0.865 1 98.5 109 GLY B C 1
ATOM 4252 O O . GLY B 1 109 ? 9.359 19.047 -1.01 1 98.5 109 GLY B O 1
ATOM 4253 N N . THR B 1 110 ? 9.656 21.203 -0.373 1 98.81 110 THR B N 1
ATOM 4254 C CA . THR B 1 110 ? 8.25 21.406 -0.028 1 98.81 110 THR B CA 1
ATOM 4255 C C . THR B 1 110 ? 7.379 21.406 -1.281 1 98.81 110 THR B C 1
ATOM 4257 O O . THR B 1 110 ? 6.277 20.859 -1.28 1 98.81 110 THR B O 1
ATOM 4260 N N . ASP B 1 111 ? 7.887 22.047 -2.365 1 98.81 111 ASP B N 1
ATOM 4261 C CA . ASP B 1 111 ? 7.156 22 -3.629 1 98.81 111 ASP B CA 1
ATOM 4262 C C . ASP B 1 111 ? 6.922 20.562 -4.09 1 98.81 111 ASP B C 1
ATOM 4264 O O . ASP B 1 111 ? 5.824 20.219 -4.527 1 98.81 111 ASP B O 1
ATOM 4268 N N . LEU B 1 112 ? 7.973 19.766 -4.008 1 98.62 112 LEU B N 1
ATOM 4269 C CA . LEU B 1 112 ? 7.859 18.359 -4.391 1 98.62 112 LEU B CA 1
ATOM 4270 C C . LEU B 1 112 ? 6.84 17.641 -3.512 1 98.62 112 LEU B C 1
ATOM 4272 O O . LEU B 1 112 ? 6 16.891 -4.016 1 98.62 112 LEU B O 1
ATOM 4276 N N . ALA B 1 113 ? 6.91 17.891 -2.215 1 98.81 113 ALA B N 1
ATOM 4277 C CA . ALA B 1 113 ? 5.984 17.281 -1.27 1 98.81 113 ALA B CA 1
ATOM 4278 C C . ALA B 1 113 ? 4.543 17.672 -1.569 1 98.81 113 ALA B C 1
ATOM 4280 O O . ALA B 1 113 ? 3.646 16.828 -1.581 1 98.81 113 ALA B O 1
ATOM 4281 N N . ILE B 1 114 ? 4.309 18.969 -1.796 1 98.88 114 ILE B N 1
ATOM 4282 C CA . ILE B 1 114 ? 2.969 19.484 -2.053 1 98.88 114 ILE B CA 1
ATOM 4283 C C . ILE B 1 114 ? 2.418 18.875 -3.342 1 98.88 114 ILE B C 1
ATOM 4285 O O . ILE B 1 114 ? 1.262 18.453 -3.391 1 98.88 114 ILE B O 1
ATOM 4289 N N . ALA B 1 115 ? 3.256 18.781 -4.363 1 98.81 115 ALA B N 1
ATOM 4290 C CA . ALA B 1 115 ? 2.84 18.156 -5.617 1 98.81 115 ALA B CA 1
ATOM 4291 C C . ALA B 1 115 ? 2.373 16.719 -5.395 1 98.81 115 ALA B C 1
ATOM 4293 O O . ALA B 1 115 ? 1.306 16.328 -5.871 1 98.81 115 ALA B O 1
ATOM 4294 N N . GLU B 1 116 ? 3.172 16.016 -4.691 1 98.56 116 GLU B N 1
ATOM 4295 C CA . GLU B 1 116 ? 2.85 14.617 -4.406 1 98.56 116 GLU B CA 1
ATOM 4296 C C . GLU B 1 116 ? 1.582 14.5 -3.562 1 98.56 116 GLU B C 1
ATOM 4298 O O . GLU B 1 116 ? 0.721 13.664 -3.836 1 98.56 116 GLU B O 1
ATOM 4303 N N . MET B 1 117 ? 1.446 15.32 -2.551 1 98.88 117 MET B N 1
ATOM 4304 C CA . MET B 1 117 ? 0.309 15.266 -1.637 1 98.88 117 MET B CA 1
ATOM 4305 C C . MET B 1 117 ? -0.988 15.609 -2.359 1 98.88 117 MET B C 1
ATOM 4307 O O . MET B 1 117 ? -1.979 14.883 -2.246 1 98.88 117 MET B O 1
ATOM 4311 N N . ILE B 1 118 ? -0.985 16.688 -3.186 1 98.88 118 ILE B N 1
ATOM 4312 C CA . ILE B 1 118 ? -2.18 17.078 -3.926 1 98.88 118 ILE B CA 1
ATOM 4313 C C . ILE B 1 118 ? -2.574 15.953 -4.891 1 98.88 118 ILE B C 1
ATOM 4315 O O . ILE B 1 118 ? -3.744 15.57 -4.961 1 98.88 118 ILE B O 1
ATOM 4319 N N . ARG B 1 119 ? -1.654 15.312 -5.512 1 98.62 119 ARG B N 1
ATOM 4320 C CA . ARG B 1 119 ? -1.929 14.273 -6.492 1 98.62 119 ARG B CA 1
ATOM 4321 C C . ARG B 1 119 ? -2.434 13 -5.812 1 98.62 119 ARG B C 1
ATOM 4323 O O . ARG B 1 119 ? -3.018 12.133 -6.461 1 98.62 119 ARG B O 1
ATOM 4330 N N . GLY B 1 120 ? -2.146 12.93 -4.539 1 98.56 120 GLY B N 1
ATOM 4331 C CA . GLY B 1 120 ? -2.639 11.797 -3.777 1 98.56 120 GLY B CA 1
ATOM 4332 C C . GLY B 1 120 ? -3.898 12.102 -2.99 1 98.56 120 GLY B C 1
ATOM 4333 O O . GLY B 1 120 ? -4.406 11.25 -2.26 1 98.56 120 GLY B O 1
ATOM 4334 N N . GLY B 1 121 ? -4.43 13.32 -3.039 1 98.88 121 GLY B N 1
ATOM 4335 C CA . GLY B 1 121 ? -5.707 13.656 -2.434 1 98.88 121 GLY B CA 1
ATOM 4336 C C . GLY B 1 121 ? -5.57 14.383 -1.11 1 98.88 121 GLY B C 1
ATOM 4337 O O . GLY B 1 121 ? -6.566 14.664 -0.444 1 98.88 121 GLY B O 1
ATOM 4338 N N . THR B 1 122 ? -4.316 14.719 -0.72 1 98.94 122 THR B N 1
ATOM 4339 C CA . THR B 1 122 ? -4.113 15.461 0.521 1 98.94 122 THR B CA 1
ATOM 4340 C C . THR B 1 122 ? -4.453 16.938 0.329 1 98.94 122 THR B C 1
ATOM 4342 O O . THR B 1 122 ? -3.969 17.578 -0.61 1 98.94 122 THR B O 1
ATOM 4345 N N . THR B 1 123 ? -5.293 17.469 1.174 1 98.94 123 THR B N 1
ATOM 4346 C CA . THR B 1 123 ? -5.684 18.875 1.078 1 98.94 123 THR B CA 1
ATOM 4347 C C . THR B 1 123 ? -5.148 19.656 2.266 1 98.94 123 THR B C 1
ATOM 4349 O O . THR B 1 123 ? -5.191 20.891 2.264 1 98.94 123 THR B O 1
ATOM 4352 N N . CYS B 1 124 ? -4.637 18.938 3.256 1 98.94 124 CYS B N 1
ATOM 4353 C CA . CYS B 1 124 ? -4.066 19.547 4.453 1 98.94 124 CYS B CA 1
ATOM 4354 C C . CYS B 1 124 ? -2.91 18.703 4.992 1 98.94 124 CYS B C 1
ATOM 4356 O O . CYS B 1 124 ? -3.004 17.484 5.059 1 98.94 124 CYS B O 1
ATOM 4358 N N . PHE B 1 125 ? -1.799 19.375 5.25 1 98.88 125 PHE B N 1
ATOM 4359 C CA . PHE B 1 125 ? -0.69 18.656 5.859 1 98.88 125 PHE B CA 1
ATOM 4360 C C . PHE B 1 125 ? -0.15 19.406 7.066 1 98.88 125 PHE B C 1
ATOM 4362 O O . PHE B 1 125 ? -0.255 20.641 7.137 1 98.88 125 PHE B O 1
ATOM 4369 N N . ASN B 1 126 ? 0.301 18.672 8.102 1 98.94 126 ASN B N 1
ATOM 4370 C CA . ASN B 1 126 ? 0.951 19.188 9.305 1 98.94 126 ASN B CA 1
ATOM 4371 C C . ASN B 1 126 ? 2.451 18.906 9.289 1 98.94 126 ASN B C 1
ATOM 4373 O O . ASN B 1 126 ? 2.869 17.75 9.359 1 98.94 126 ASN B O 1
ATOM 4377 N N . ASP B 1 127 ? 3.248 19.969 9.242 1 98.81 127 ASP B N 1
ATOM 4378 C CA . ASP B 1 127 ? 4.668 19.844 8.938 1 98.81 127 ASP B CA 1
ATOM 4379 C C . ASP B 1 127 ? 5.527 20.141 10.164 1 98.81 127 ASP B C 1
ATOM 4381 O O . ASP B 1 127 ? 5.176 20.984 10.984 1 98.81 127 ASP B O 1
ATOM 4385 N N . MET B 1 128 ? 6.551 19.391 10.336 1 98.5 128 MET B N 1
ATOM 4386 C CA . MET B 1 128 ? 7.582 19.609 11.344 1 98.5 128 MET B CA 1
ATOM 4387 C C . MET B 1 128 ? 8.969 19.594 10.711 1 98.5 128 MET B C 1
ATOM 4389 O O . MET B 1 128 ? 9.555 18.531 10.508 1 98.5 128 MET B O 1
ATOM 4393 N N . TYR B 1 129 ? 9.508 20.75 10.391 1 97.75 129 TYR B N 1
ATOM 4394 C CA . TYR B 1 129 ? 10.852 20.828 9.828 1 97.75 129 TYR B CA 1
ATOM 4395 C C . TYR B 1 129 ? 11.414 22.234 9.961 1 97.75 129 TYR B C 1
ATOM 4397 O O . TYR B 1 129 ? 10.758 23.141 10.492 1 97.75 129 TYR B O 1
ATOM 4405 N N . PHE B 1 130 ? 12.625 22.469 9.578 1 97.25 130 PHE B N 1
ATOM 4406 C CA . PHE B 1 130 ? 13.312 23.75 9.664 1 97.25 130 PHE B CA 1
ATOM 4407 C C . PHE B 1 130 ? 12.82 24.688 8.578 1 97.25 130 PHE B C 1
ATOM 4409 O O . PHE B 1 130 ? 12.266 24.25 7.57 1 97.25 130 PHE B O 1
ATOM 4416 N N . PHE B 1 131 ? 13.016 26 8.82 1 98.31 131 PHE B N 1
ATOM 4417 C CA . PHE B 1 131 ? 12.609 27.062 7.906 1 98.31 131 PHE B CA 1
ATOM 4418 C C . PHE B 1 131 ? 11.109 26.984 7.617 1 98.31 131 PHE B C 1
ATOM 4420 O O . PHE B 1 131 ? 10.695 26.969 6.457 1 98.31 131 PHE B O 1
ATOM 4427 N N . PRO B 1 132 ? 10.328 26.938 8.727 1 98.62 132 PRO B N 1
ATOM 4428 C CA . PRO B 1 132 ? 8.883 26.781 8.539 1 98.62 132 PRO B CA 1
ATOM 4429 C C . PRO B 1 132 ? 8.258 27.922 7.75 1 98.62 132 PRO B C 1
ATOM 4431 O O . PRO B 1 132 ? 7.215 27.734 7.117 1 98.62 132 PRO B O 1
ATOM 4434 N N . GLU B 1 133 ? 8.867 29.109 7.773 1 98.56 133 GLU B N 1
ATOM 4435 C CA . GLU B 1 133 ? 8.344 30.234 7.008 1 98.56 133 GLU B CA 1
ATOM 4436 C C . GLU B 1 133 ? 8.367 29.953 5.508 1 98.56 133 GLU B C 1
ATOM 4438 O O . GLU B 1 133 ? 7.504 30.422 4.766 1 98.56 133 GLU B O 1
ATOM 4443 N N . ILE B 1 134 ? 9.375 29.188 5.047 1 98.75 134 ILE B N 1
ATOM 4444 C CA . ILE B 1 134 ? 9.484 28.828 3.637 1 98.75 134 ILE B CA 1
ATOM 4445 C C . ILE B 1 134 ? 8.391 27.828 3.275 1 98.75 134 ILE B C 1
ATOM 4447 O O . ILE B 1 134 ? 7.758 27.938 2.225 1 98.75 134 ILE B O 1
ATOM 4451 N N . THR B 1 135 ? 8.164 26.828 4.148 1 98.81 135 THR B N 1
ATOM 4452 C CA . THR B 1 135 ? 7.078 25.891 3.951 1 98.81 135 THR B CA 1
ATOM 4453 C C . THR B 1 135 ? 5.734 26.609 3.879 1 98.81 135 THR B C 1
ATOM 4455 O O . THR B 1 135 ? 4.898 26.281 3.033 1 98.81 135 THR B O 1
ATOM 4458 N N . ALA B 1 136 ? 5.539 27.578 4.766 1 98.88 136 ALA B N 1
ATOM 4459 C CA . ALA B 1 136 ? 4.309 28.359 4.777 1 98.88 136 ALA B CA 1
ATOM 4460 C C . ALA B 1 136 ? 4.121 29.109 3.459 1 98.88 136 ALA B C 1
ATOM 4462 O O . ALA B 1 136 ? 3.02 29.125 2.904 1 98.88 136 ALA B O 1
ATOM 4463 N N . GLN B 1 137 ? 5.188 29.703 3.012 1 98.75 137 GLN B N 1
ATOM 4464 C CA . GLN B 1 137 ? 5.141 30.453 1.759 1 98.75 137 GLN B CA 1
ATOM 4465 C C . GLN B 1 137 ? 4.699 29.562 0.602 1 98.75 137 GLN B C 1
ATOM 4467 O O . GLN B 1 137 ? 3.855 29.953 -0.206 1 98.75 137 GLN B O 1
ATOM 4472 N N . GLN B 1 138 ? 5.297 28.359 0.508 1 98.75 138 GLN B N 1
ATOM 4473 C CA . GLN B 1 138 ? 4.957 27.438 -0.563 1 98.75 138 GLN B CA 1
ATOM 4474 C C . GLN B 1 138 ? 3.516 26.953 -0.437 1 98.75 138 GLN B C 1
ATOM 4476 O O . GLN B 1 138 ? 2.805 26.828 -1.437 1 98.75 138 GLN B O 1
ATOM 4481 N N . ALA B 1 139 ? 3.066 26.641 0.785 1 98.88 139 ALA B N 1
ATOM 4482 C CA . ALA B 1 139 ? 1.692 26.203 1.005 1 98.88 139 ALA B CA 1
ATOM 4483 C C . ALA B 1 139 ? 0.695 27.266 0.56 1 98.88 139 ALA B C 1
ATOM 4485 O O . ALA B 1 139 ? -0.273 26.969 -0.142 1 98.88 139 ALA B O 1
ATOM 4486 N N . ILE B 1 140 ? 0.951 28.516 1.002 1 98.62 140 ILE B N 1
ATOM 4487 C CA . ILE B 1 140 ? 0.09 29.641 0.646 1 98.62 140 ILE B CA 1
ATOM 4488 C C . ILE B 1 140 ? 0.086 29.828 -0.869 1 98.62 140 ILE B C 1
ATOM 4490 O O . ILE B 1 140 ? -0.975 29.984 -1.479 1 98.62 140 ILE B O 1
ATOM 4494 N N . HIS B 1 141 ? 1.257 29.75 -1.438 1 98.25 141 HIS B N 1
ATOM 4495 C CA . HIS B 1 141 ? 1.411 29.953 -2.873 1 98.25 141 HIS B CA 1
ATOM 4496 C C . HIS B 1 141 ? 0.616 28.922 -3.668 1 98.25 141 HIS B C 1
ATOM 4498 O O . HIS B 1 141 ? -0.008 29.266 -4.676 1 98.25 141 HIS B O 1
ATOM 4504 N N . HIS B 1 142 ? 0.596 27.688 -3.24 1 98.38 142 HIS B N 1
ATOM 4505 C CA . HIS B 1 142 ? -0.02 26.609 -4.012 1 98.38 142 HIS B CA 1
ATOM 4506 C C . HIS B 1 142 ? -1.448 26.344 -3.547 1 98.38 142 HIS B C 1
ATOM 4508 O O . HIS B 1 142 ? -2.162 25.547 -4.148 1 98.38 142 HIS B O 1
ATOM 4514 N N . GLY B 1 143 ? -1.881 26.984 -2.453 1 98.62 143 GLY B N 1
ATOM 4515 C CA . GLY B 1 143 ? -3.277 26.984 -2.049 1 98.62 143 GLY B CA 1
ATOM 4516 C C . GLY B 1 143 ? -3.664 25.75 -1.24 1 98.62 143 GLY B C 1
ATOM 4517 O O . GLY B 1 143 ? -4.844 25.422 -1.145 1 98.62 143 GLY B O 1
ATOM 4518 N N . ILE B 1 144 ? -2.678 25.047 -0.69 1 98.88 144 ILE B N 1
ATOM 4519 C CA . ILE B 1 144 ? -2.979 23.891 0.141 1 98.88 144 ILE B CA 1
ATOM 4520 C C . ILE B 1 144 ? -3.025 24.297 1.609 1 98.88 144 ILE B C 1
ATOM 4522 O O . ILE B 1 144 ? -2.328 25.234 2.021 1 98.88 144 ILE B O 1
ATOM 4526 N N . ARG B 1 145 ? -3.92 23.688 2.428 1 98.88 145 ARG B N 1
ATOM 4527 C CA . ARG B 1 145 ? -3.994 23.938 3.865 1 98.88 145 ARG B CA 1
ATOM 4528 C C . ARG B 1 145 ? -2.818 23.297 4.594 1 98.88 145 ARG B C 1
ATOM 4530 O O . ARG B 1 145 ? -2.355 22.219 4.203 1 98.88 145 ARG B O 1
ATOM 4537 N N . ALA B 1 146 ? -2.326 24.031 5.664 1 98.88 146 ALA B N 1
ATOM 4538 C CA . ALA B 1 146 ? -1.156 23.438 6.316 1 98.88 146 ALA B CA 1
ATOM 4539 C C . ALA B 1 146 ? -1.056 23.891 7.77 1 98.88 146 ALA B C 1
ATOM 4541 O O . ALA B 1 146 ? -1.407 25.031 8.102 1 98.88 146 ALA B O 1
ATOM 4542 N N . GLY B 1 147 ? -0.722 22.922 8.609 1 98.81 147 GLY B N 1
ATOM 4543 C CA . GLY B 1 147 ? -0.096 23.25 9.883 1 98.81 147 GLY B CA 1
ATOM 4544 C C . GLY B 1 147 ? 1.406 23.438 9.773 1 98.81 147 GLY B C 1
ATOM 4545 O O . GLY B 1 147 ? 2.123 22.516 9.383 1 98.81 147 GLY B O 1
ATOM 4546 N N . ILE B 1 148 ? 1.842 24.656 10.039 1 98.88 148 ILE B N 1
ATOM 4547 C CA . ILE B 1 148 ? 3.258 25 9.961 1 98.88 148 ILE B CA 1
ATOM 4548 C C . ILE B 1 148 ? 3.881 24.922 11.352 1 98.88 148 ILE B C 1
ATOM 4550 O O . ILE B 1 148 ? 3.775 25.859 12.141 1 98.88 148 ILE B O 1
ATOM 4554 N N . GLY B 1 149 ? 4.547 23.781 11.609 1 98.69 149 GLY B N 1
ATOM 4555 C CA . GLY B 1 149 ? 5.086 23.516 12.938 1 98.69 149 GLY B CA 1
ATOM 4556 C C . GLY B 1 149 ? 6.172 24.5 13.336 1 98.69 149 GLY B C 1
ATOM 4557 O O . GLY B 1 149 ? 7.148 24.688 12.609 1 98.69 149 GLY B O 1
ATOM 4558 N N . MET B 1 150 ? 5.977 25.172 14.461 1 98.5 150 MET B N 1
ATOM 4559 C CA . MET B 1 150 ? 7.039 25.969 15.07 1 98.5 150 MET B CA 1
ATOM 4560 C C . MET B 1 150 ? 8.062 25.062 15.766 1 98.5 150 MET B C 1
ATOM 4562 O O . MET B 1 150 ? 7.941 24.812 16.969 1 98.5 150 MET B O 1
ATOM 4566 N N . ILE B 1 151 ? 9.023 24.656 14.992 1 98.12 151 ILE B N 1
ATOM 4567 C CA . ILE B 1 151 ? 9.969 23.625 15.391 1 98.12 151 ILE B CA 1
ATOM 4568 C C . ILE B 1 151 ? 10.797 24.094 16.578 1 98.12 151 ILE B C 1
ATOM 4570 O O . ILE B 1 151 ? 11.047 25.297 16.719 1 98.12 151 ILE B O 1
ATOM 4574 N N . LEU B 1 152 ? 11.117 23.188 17.469 1 98.19 152 LEU B N 1
ATOM 4575 C CA . LEU B 1 152 ? 11.883 23.484 18.672 1 98.19 152 LEU B CA 1
ATOM 4576 C C . LEU B 1 152 ? 12.773 22.297 19.062 1 98.19 152 LEU B C 1
ATOM 4578 O O . LEU B 1 152 ? 12.297 21.172 19.188 1 98.19 152 LEU B O 1
ATOM 4582 N N . ILE B 1 153 ? 14.031 22.5 19.125 1 96.62 153 ILE B N 1
ATOM 4583 C CA . ILE B 1 153 ? 15.023 21.547 19.625 1 96.62 153 ILE B CA 1
ATOM 4584 C C . ILE B 1 153 ? 16.016 22.281 20.531 1 96.62 153 ILE B C 1
ATOM 4586 O O . ILE B 1 153 ? 16.156 23.5 20.438 1 96.62 153 ILE B O 1
ATOM 4590 N N . ASP B 1 154 ? 16.766 21.531 21.359 1 96.88 154 ASP B N 1
ATOM 4591 C CA . ASP B 1 154 ? 17.641 22.141 22.359 1 96.88 154 ASP B CA 1
ATOM 4592 C C . ASP B 1 154 ? 18.969 22.562 21.75 1 96.88 154 ASP B C 1
ATOM 4594 O O . ASP B 1 154 ? 19.703 23.359 22.344 1 96.88 154 ASP B O 1
ATOM 4598 N N . PHE B 1 155 ? 19.297 22.062 20.625 1 92.56 155 PHE B N 1
ATOM 4599 C CA . PHE B 1 155 ? 20.625 22.281 20.078 1 92.56 155 PHE B CA 1
ATOM 4600 C C . PHE B 1 155 ? 20.562 23.047 18.766 1 92.56 155 PHE B C 1
ATOM 4602 O O . PHE B 1 155 ? 19.5 23.156 18.156 1 92.56 155 PHE B O 1
ATOM 4609 N N . PRO B 1 156 ? 21.656 23.609 18.312 1 94.06 156 PRO B N 1
ATOM 4610 C CA . PRO B 1 156 ? 21.656 24.5 17.141 1 94.06 156 PRO B CA 1
ATOM 4611 C C . PRO B 1 156 ? 21.328 23.766 15.852 1 94.06 156 PRO B C 1
ATOM 4613 O O . PRO B 1 156 ? 21.672 22.578 15.703 1 94.06 156 PRO B O 1
ATOM 4616 N N . SER B 1 157 ? 20.625 24.422 14.961 1 92.06 157 SER B N 1
ATOM 4617 C CA . SER B 1 157 ? 20.422 24.047 13.57 1 92.06 157 SER B CA 1
ATOM 4618 C C . SER B 1 157 ? 20.703 25.234 12.641 1 92.06 157 SER B C 1
ATOM 4620 O O . SER B 1 157 ? 21.156 26.281 13.086 1 92.06 157 SER B O 1
ATOM 4622 N N . ALA B 1 158 ? 20.453 25.031 11.375 1 92.31 158 ALA B N 1
ATOM 4623 C CA . ALA B 1 158 ? 20.594 26.109 10.398 1 92.31 158 ALA B CA 1
ATOM 4624 C C . ALA B 1 158 ? 19.516 27.172 10.609 1 92.31 158 ALA B C 1
ATOM 4626 O O . ALA B 1 158 ? 19.641 28.297 10.102 1 92.31 158 ALA B O 1
ATOM 4627 N N . TRP B 1 159 ? 18.531 26.922 11.406 1 95.38 159 TRP B N 1
ATOM 4628 C CA . TRP B 1 159 ? 17.391 27.828 11.547 1 95.38 159 TRP B CA 1
ATOM 4629 C C . TRP B 1 159 ? 17.516 28.656 12.82 1 95.38 159 TRP B C 1
ATOM 4631 O O . TRP B 1 159 ? 17.172 29.844 12.828 1 95.38 159 TRP B O 1
ATOM 4641 N N . ALA B 1 160 ? 18.016 28.031 13.898 1 96.5 160 ALA B N 1
ATOM 4642 C CA . ALA B 1 160 ? 18.125 28.734 15.18 1 96.5 160 ALA B CA 1
ATOM 4643 C C . ALA B 1 160 ? 19.281 28.172 16.016 1 96.5 160 ALA B C 1
ATOM 4645 O O . ALA B 1 160 ? 19.656 27 15.859 1 96.5 160 ALA B O 1
ATOM 4646 N N . GLU B 1 161 ? 19.75 28.875 16.953 1 96.69 161 GLU B N 1
ATOM 4647 C CA . GLU B 1 161 ? 20.984 28.531 17.656 1 96.69 161 GLU B CA 1
ATOM 4648 C C . GLU B 1 161 ? 20.688 27.875 19 1 96.69 161 GLU B C 1
ATOM 4650 O O . GLU B 1 161 ? 21.562 27.234 19.578 1 96.69 161 GLU B O 1
ATOM 4655 N N . ASN B 1 162 ? 19.578 28.125 19.531 1 96.19 162 ASN B N 1
ATOM 4656 C CA . ASN B 1 162 ? 19.188 27.531 20.812 1 96.19 162 ASN B CA 1
ATOM 4657 C C . ASN B 1 162 ? 17.688 27.547 21 1 96.19 162 ASN B C 1
ATOM 4659 O O . ASN B 1 162 ? 16.953 28.141 20.203 1 96.19 162 ASN B O 1
ATOM 4663 N N . ALA B 1 163 ? 17.141 26.938 22.031 1 97.56 163 ALA B N 1
ATOM 4664 C CA . ALA B 1 163 ? 15.719 26.734 22.266 1 97.56 163 ALA B CA 1
ATOM 4665 C C . ALA B 1 163 ? 14.984 28.078 22.344 1 97.56 163 ALA B C 1
ATOM 4667 O O . ALA B 1 163 ? 13.883 28.219 21.828 1 97.56 163 ALA B O 1
ATOM 4668 N N . ASP B 1 164 ? 15.594 29.062 23.016 1 97.75 164 ASP B N 1
ATOM 4669 C CA . ASP B 1 164 ? 14.961 30.359 23.156 1 97.75 164 ASP B CA 1
ATOM 4670 C C . ASP B 1 164 ? 14.758 31.031 21.812 1 97.75 164 ASP B C 1
ATOM 4672 O O . ASP B 1 164 ? 13.711 31.641 21.547 1 97.75 164 ASP B O 1
ATOM 4676 N N . ARG B 1 165 ? 15.766 30.891 21.031 1 98.19 165 ARG B N 1
ATOM 4677 C CA . ARG B 1 165 ? 15.672 31.484 19.703 1 98.19 165 ARG B CA 1
ATOM 4678 C C . ARG B 1 165 ? 14.648 30.766 18.844 1 98.19 165 ARG B C 1
ATOM 4680 O O . ARG B 1 165 ? 13.977 31.375 18.016 1 98.19 165 ARG B O 1
ATOM 4687 N N . TYR B 1 166 ? 14.547 29.453 18.953 1 98.44 166 TYR B N 1
ATOM 4688 C CA . TYR B 1 166 ? 13.508 28.688 18.266 1 98.44 166 TYR B CA 1
ATOM 4689 C C . TYR B 1 166 ? 12.125 29.219 18.641 1 98.44 166 TYR B C 1
ATOM 4691 O O . TYR B 1 166 ? 11.297 29.469 17.75 1 98.44 166 TYR B O 1
ATOM 4699 N N . ILE B 1 167 ? 11.891 29.406 19.891 1 98.44 167 ILE B N 1
ATOM 4700 C CA . ILE B 1 167 ? 10.586 29.844 20.391 1 98.44 167 ILE B CA 1
ATOM 4701 C C . ILE B 1 167 ? 10.289 31.25 19.891 1 98.44 167 ILE B C 1
ATOM 4703 O O . ILE B 1 167 ? 9.188 31.531 19.422 1 98.44 167 ILE B O 1
ATOM 4707 N N . GLU B 1 168 ? 11.305 32.125 19.969 1 98.44 168 GLU B N 1
ATOM 4708 C CA . GLU B 1 168 ? 11.141 33.5 19.516 1 98.44 168 GLU B CA 1
ATOM 4709 C C . GLU B 1 168 ? 10.781 33.562 18.031 1 98.44 168 GLU B C 1
ATOM 4711 O O . GLU B 1 168 ? 9.836 34.25 17.641 1 98.44 168 GLU B O 1
ATOM 4716 N N . LYS B 1 169 ? 11.484 32.812 17.219 1 98.5 169 LYS B N 1
ATOM 4717 C CA . LYS B 1 169 ? 11.234 32.781 15.789 1 98.5 169 LYS B CA 1
ATOM 4718 C C . LYS B 1 169 ? 9.875 32.156 15.484 1 98.5 169 LYS B C 1
ATOM 4720 O O . LYS B 1 169 ? 9.188 32.594 14.555 1 98.5 169 LYS B O 1
ATOM 4725 N N . GLY B 1 170 ? 9.555 31.156 16.219 1 98.31 170 GLY B N 1
ATOM 4726 C CA . GLY B 1 170 ? 8.242 30.547 16.078 1 98.31 170 GLY B CA 1
ATOM 4727 C C . GLY B 1 170 ? 7.105 31.516 16.359 1 98.31 170 GLY B C 1
ATOM 4728 O O . GLY B 1 170 ? 6.137 31.578 15.594 1 98.31 170 GLY B O 1
ATOM 4729 N N . LEU B 1 171 ? 7.234 32.25 17.438 1 98.38 171 LEU B N 1
ATOM 4730 C CA . LEU B 1 171 ? 6.207 33.219 17.812 1 98.38 171 LEU B CA 1
ATOM 4731 C C . LEU B 1 171 ? 6.102 34.344 16.766 1 98.38 171 LEU B C 1
ATOM 4733 O O . LEU B 1 171 ? 5.004 34.812 16.469 1 98.38 171 LEU B O 1
ATOM 4737 N N . GLU B 1 172 ? 7.254 34.719 16.25 1 98.56 172 GLU B N 1
ATOM 4738 C CA . GLU B 1 172 ? 7.254 35.688 15.172 1 98.56 172 GLU B CA 1
ATOM 4739 C C . GLU B 1 172 ? 6.523 35.156 13.945 1 98.56 172 GLU B C 1
ATOM 4741 O O . GLU B 1 172 ? 5.781 35.906 13.281 1 98.56 172 GLU B O 1
ATOM 4746 N N . LEU B 1 173 ? 6.793 33.938 13.625 1 98.44 173 LEU B N 1
ATOM 4747 C CA . LEU B 1 173 ? 6.137 33.281 12.5 1 98.44 173 LEU B CA 1
ATOM 4748 C C . LEU B 1 173 ? 4.625 33.219 12.711 1 98.44 173 LEU B C 1
ATOM 4750 O O . LEU B 1 173 ? 3.857 33.5 11.789 1 98.44 173 LEU B O 1
ATOM 4754 N N . HIS B 1 174 ? 4.188 32.812 13.875 1 98.44 174 HIS B N 1
ATOM 4755 C CA . HIS B 1 174 ? 2.771 32.781 14.227 1 98.44 174 HIS B CA 1
ATOM 4756 C C . HIS B 1 174 ? 2.102 34.125 13.984 1 98.44 174 HIS B C 1
ATOM 4758 O O . HIS B 1 174 ? 1.024 34.188 13.383 1 98.44 174 HIS B O 1
ATOM 4764 N N . ASP B 1 175 ? 2.738 35.188 14.438 1 98.31 175 ASP B N 1
ATOM 4765 C CA . ASP B 1 175 ? 2.188 36.531 14.297 1 98.31 175 ASP B CA 1
ATOM 4766 C C . ASP B 1 175 ? 2.045 36.906 12.828 1 98.31 175 ASP B C 1
ATOM 4768 O O . ASP B 1 175 ? 1.047 37.5 12.43 1 98.31 175 ASP B O 1
ATOM 4772 N N . ARG B 1 176 ? 2.996 36.5 12.055 1 98.06 176 ARG B N 1
ATOM 4773 C CA . ARG B 1 176 ? 3.002 36.844 10.633 1 98.06 176 ARG B CA 1
ATOM 4774 C C . ARG B 1 176 ? 1.907 36.094 9.883 1 98.06 176 ARG B C 1
ATOM 4776 O O . ARG B 1 176 ? 1.359 36.594 8.898 1 98.06 176 ARG B O 1
ATOM 4783 N N . LEU B 1 177 ? 1.611 34.875 10.367 1 98.12 177 LEU B N 1
ATOM 4784 C CA . LEU B 1 177 ? 0.742 34 9.602 1 98.12 177 LEU B CA 1
ATOM 4785 C C . LEU B 1 177 ? -0.667 33.969 10.18 1 98.12 177 LEU B C 1
ATOM 4787 O O . LEU B 1 177 ? -1.561 33.312 9.641 1 98.12 177 LEU B O 1
ATOM 4791 N N . ARG B 1 178 ? -0.946 34.688 11.227 1 94.25 178 ARG B N 1
ATOM 4792 C CA . ARG B 1 178 ? -2.164 34.594 12.023 1 94.25 178 ARG B CA 1
ATOM 4793 C C . ARG B 1 178 ? -3.396 34.906 11.188 1 94.25 178 ARG B C 1
ATOM 4795 O O . ARG B 1 178 ? -4.504 34.469 11.508 1 94.25 178 ARG B O 1
ATOM 4802 N N . HIS B 1 179 ? -3.283 35.625 10.031 1 95.38 179 HIS B N 1
ATOM 4803 C CA . HIS B 1 179 ? -4.438 36.031 9.227 1 95.38 179 HIS B CA 1
ATOM 4804 C C . HIS B 1 179 ? -4.52 35.188 7.945 1 95.38 179 HIS B C 1
ATOM 4806 O O . HIS B 1 179 ? -5.375 35.469 7.094 1 95.38 179 HIS B O 1
ATOM 4812 N N . GLU B 1 180 ? -3.629 34.281 7.801 1 97.31 180 GLU B N 1
ATOM 4813 C CA . GLU B 1 180 ? -3.695 33.375 6.645 1 97.31 180 GLU B CA 1
ATOM 4814 C C . GLU B 1 180 ? -4.754 32.312 6.836 1 97.31 180 GLU B C 1
ATOM 4816 O O . GLU B 1 180 ? -4.621 31.453 7.703 1 97.31 180 GLU B O 1
ATOM 4821 N N . PRO B 1 181 ? -5.801 32.312 6.082 1 95.94 181 PRO B N 1
ATOM 4822 C CA . PRO B 1 181 ? -6.984 31.484 6.352 1 95.94 181 PRO B CA 1
ATOM 4823 C C . PRO B 1 181 ? -6.695 29.984 6.262 1 95.94 181 PRO B C 1
ATOM 4825 O O . PRO B 1 181 ? -7.395 29.172 6.883 1 95.94 181 PRO B O 1
ATOM 4828 N N . LEU B 1 182 ? -5.66 29.578 5.488 1 98.31 182 LEU B N 1
ATOM 4829 C CA . LEU B 1 182 ? -5.418 28.156 5.266 1 98.31 182 LEU B CA 1
ATOM 4830 C C . LEU B 1 182 ? -4.312 27.641 6.188 1 98.31 182 LEU B C 1
ATOM 4832 O O . LEU B 1 182 ? -3.951 26.469 6.137 1 98.31 182 LEU B O 1
ATOM 4836 N N . ILE B 1 183 ? -3.768 28.547 7.09 1 98.69 183 ILE B N 1
ATOM 4837 C CA . ILE B 1 183 ? -2.559 28.188 7.82 1 98.69 183 ILE B CA 1
ATOM 4838 C C . ILE B 1 183 ? -2.842 28.188 9.32 1 98.69 183 ILE B C 1
ATOM 4840 O O . ILE B 1 183 ? -3.52 29.094 9.828 1 98.69 183 ILE B O 1
ATOM 4844 N N . ILE B 1 184 ? -2.48 27.172 9.992 1 98.38 184 ILE B N 1
ATOM 4845 C CA . ILE B 1 184 ? -2.35 27.188 11.445 1 98.38 184 ILE B CA 1
ATOM 4846 C C . ILE B 1 184 ? -0.89 26.984 11.836 1 98.38 184 ILE B C 1
ATOM 4848 O O . ILE B 1 184 ? -0.078 26.547 11.016 1 98.38 184 ILE B O 1
ATOM 4852 N N . THR B 1 185 ? -0.507 27.359 13.023 1 98.62 185 THR B N 1
ATOM 4853 C CA . THR B 1 185 ? 0.885 27.281 13.453 1 98.62 185 THR B CA 1
ATOM 4854 C C . THR B 1 185 ? 1.003 26.516 14.766 1 98.62 185 THR B C 1
ATOM 4856 O O . THR B 1 185 ? 1.225 27.109 15.82 1 98.62 185 THR B O 1
ATOM 4859 N N . PRO B 1 186 ? 0.974 25.188 14.758 1 98.69 186 PRO B N 1
ATOM 4860 C CA . PRO B 1 186 ? 1.2 24.406 15.977 1 98.69 186 PRO B CA 1
ATOM 4861 C C . PRO B 1 186 ? 2.643 24.5 16.469 1 98.69 186 PRO B C 1
ATOM 4863 O O . PRO B 1 186 ? 3.564 24.672 15.672 1 98.69 186 PRO B O 1
ATOM 4866 N N . PHE B 1 187 ? 2.811 24.453 17.812 1 98.75 187 PHE B N 1
ATOM 4867 C CA . PHE B 1 187 ? 4.156 24.219 18.312 1 98.75 187 PHE B CA 1
ATOM 4868 C C . PHE B 1 187 ? 4.613 22.797 17.984 1 98.75 187 PHE B C 1
ATOM 4870 O O . PHE B 1 187 ? 3.816 21.859 18.031 1 98.75 187 PHE B O 1
ATOM 4877 N N . ALA B 1 188 ? 5.836 22.672 17.625 1 98.75 188 ALA B N 1
ATOM 4878 C CA . ALA B 1 188 ? 6.332 21.375 17.188 1 98.75 188 ALA B CA 1
ATOM 4879 C C . ALA B 1 188 ? 7.664 21.047 17.859 1 98.75 188 ALA B C 1
ATOM 4881 O O . ALA B 1 188 ? 8.68 20.875 17.188 1 98.75 188 ALA B O 1
ATOM 4882 N N . PRO B 1 189 ? 7.648 21 19.25 1 98.75 189 PRO B N 1
ATOM 4883 C CA . PRO B 1 189 ? 8.859 20.422 19.844 1 98.75 189 PRO B CA 1
ATOM 4884 C C . PRO B 1 189 ? 9.164 19.016 19.297 1 98.75 189 PRO B C 1
ATOM 4886 O O . PRO B 1 189 ? 8.266 18.188 19.203 1 98.75 189 PRO B O 1
ATOM 4889 N N . HIS B 1 190 ? 10.352 18.812 18.938 1 97 190 HIS B N 1
ATOM 4890 C CA . HIS B 1 190 ? 10.734 17.656 18.141 1 97 190 HIS B CA 1
ATOM 4891 C C . HIS B 1 190 ? 10.398 16.359 18.859 1 97 190 HIS B C 1
ATOM 4893 O O . HIS B 1 190 ? 9.664 15.516 18.328 1 97 190 HIS B O 1
ATOM 4899 N N . ALA B 1 191 ? 10.992 16.094 20.031 1 96.5 191 ALA B N 1
ATOM 4900 C CA . ALA B 1 191 ? 10.789 14.875 20.812 1 96.5 191 ALA B CA 1
ATOM 4901 C C . ALA B 1 191 ? 11.211 15.07 22.266 1 96.5 191 ALA B C 1
ATOM 4903 O O . ALA B 1 191 ? 11.938 16.016 22.578 1 96.5 191 ALA B O 1
ATOM 4904 N N . PRO B 1 192 ? 10.789 14.172 23.156 1 96.69 192 PRO B N 1
ATOM 4905 C CA . PRO B 1 192 ? 11.18 14.281 24.562 1 96.69 192 PRO B CA 1
ATOM 4906 C C . PRO B 1 192 ? 12.688 14.203 24.766 1 96.69 192 PRO B C 1
ATOM 4908 O O . PRO B 1 192 ? 13.227 14.812 25.688 1 96.69 192 PRO B O 1
ATOM 4911 N N . TYR B 1 193 ? 13.398 13.484 23.906 1 92.75 193 TYR B N 1
ATOM 4912 C CA . TYR B 1 193 ? 14.82 13.281 24.125 1 92.75 193 TYR B CA 1
ATOM 4913 C C . TYR B 1 193 ? 15.641 14.406 23.5 1 92.75 193 TYR B C 1
ATOM 4915 O O . TYR B 1 193 ? 16.844 14.5 23.719 1 92.75 193 TYR B O 1
ATOM 4923 N N . THR B 1 194 ? 14.969 15.344 22.766 1 94.12 194 THR B N 1
ATOM 4924 C CA . THR B 1 194 ? 15.727 16.422 22.125 1 94.12 194 THR B CA 1
ATOM 4925 C C . THR B 1 194 ? 15.297 17.781 22.672 1 94.12 194 THR B C 1
ATOM 4927 O O . THR B 1 194 ? 15.844 18.812 22.281 1 94.12 194 THR B O 1
ATOM 4930 N N . VAL B 1 195 ? 14.305 17.859 23.562 1 97.56 195 VAL B N 1
ATOM 4931 C CA . VAL B 1 195 ? 13.844 19.109 24.141 1 97.56 195 VAL B CA 1
ATOM 4932 C C . VAL B 1 195 ? 13.742 18.984 25.656 1 97.56 195 VAL B C 1
ATOM 4934 O O . VAL B 1 195 ? 13.055 18.094 26.172 1 97.56 195 VAL B O 1
ATOM 4937 N N . SER B 1 196 ? 14.383 19.891 26.375 1 97.19 196 SER B N 1
ATOM 4938 C CA . SER B 1 196 ? 14.469 19.859 27.828 1 97.19 196 SER B CA 1
ATOM 4939 C C . SER B 1 196 ? 13.234 20.469 28.469 1 97.19 196 SER B C 1
ATOM 4941 O O . SER B 1 196 ? 12.328 20.938 27.766 1 97.19 196 SER B O 1
ATOM 4943 N N . ASP B 1 197 ? 13.125 20.516 29.766 1 97.69 197 ASP B N 1
ATOM 4944 C CA . ASP B 1 197 ? 11.922 20.875 30.516 1 97.69 197 ASP B CA 1
ATOM 4945 C C . ASP B 1 197 ? 11.625 22.375 30.375 1 97.69 197 ASP B C 1
ATOM 4947 O O . ASP B 1 197 ? 10.477 22.766 30.172 1 97.69 197 ASP B O 1
ATOM 4951 N N . GLU B 1 198 ? 12.586 23.172 30.469 1 98 198 GLU B N 1
ATOM 4952 C CA . GLU B 1 198 ? 12.367 24.625 30.5 1 98 198 GLU B CA 1
ATOM 4953 C C . GLU B 1 198 ? 11.719 25.094 29.203 1 98 198 GLU B C 1
ATOM 4955 O O . GLU B 1 198 ? 10.672 25.766 29.234 1 98 198 GLU B O 1
ATOM 4960 N N . PRO B 1 199 ? 12.305 24.719 28.078 1 98.38 199 PRO B N 1
ATOM 4961 C CA . PRO B 1 199 ? 11.625 25.109 26.828 1 98.38 199 PRO B CA 1
ATOM 4962 C C . PRO B 1 199 ? 10.234 24.484 26.703 1 98.38 199 PRO B C 1
ATOM 4964 O O . PRO B 1 199 ? 9.32 25.125 26.172 1 98.38 199 PRO B O 1
ATOM 4967 N N . LEU B 1 200 ? 10.008 23.281 27.125 1 98.56 200 LEU B N 1
ATOM 4968 C CA . LEU B 1 200 ? 8.703 22.625 27.047 1 98.56 200 LEU B CA 1
ATOM 4969 C C . LEU B 1 200 ? 7.676 23.359 27.906 1 98.56 200 LEU B C 1
ATOM 4971 O O . LEU B 1 200 ? 6.5 23.438 27.547 1 98.56 200 LEU B O 1
ATOM 4975 N N . GLN B 1 201 ? 8.133 23.859 29.031 1 98.19 201 GLN B N 1
ATOM 4976 C CA . GLN B 1 201 ? 7.246 24.641 29.891 1 98.19 201 GLN B CA 1
ATOM 4977 C C . GLN B 1 201 ? 6.809 25.938 29.203 1 98.19 201 GLN B C 1
ATOM 4979 O O . GLN B 1 201 ? 5.652 26.344 29.312 1 98.19 201 GLN B O 1
ATOM 4984 N N . LYS B 1 202 ? 7.746 26.562 28.578 1 98.25 202 LYS B N 1
ATOM 4985 C CA . LYS B 1 202 ? 7.406 27.75 27.797 1 98.25 202 LYS B CA 1
ATOM 4986 C C . LYS B 1 202 ? 6.391 27.422 26.703 1 98.25 202 LYS B C 1
ATOM 4988 O O . LYS B 1 202 ? 5.43 28.172 26.5 1 98.25 202 LYS B O 1
ATOM 4993 N N . VAL B 1 203 ? 6.613 26.312 26 1 98.31 203 VAL B N 1
ATOM 4994 C CA . VAL B 1 203 ? 5.703 25.859 24.938 1 98.31 203 VAL B CA 1
ATOM 4995 C C . VAL B 1 203 ? 4.305 25.656 25.531 1 98.31 203 VAL B C 1
ATOM 4997 O O . VAL B 1 203 ? 3.309 26.078 24.938 1 98.31 203 VAL B O 1
ATOM 5000 N N . ARG B 1 204 ? 4.234 24.984 26.672 1 97.88 204 ARG B N 1
ATOM 5001 C CA . ARG B 1 204 ? 2.957 24.75 27.328 1 97.88 204 ARG B CA 1
ATOM 5002 C C . ARG B 1 204 ? 2.215 26.047 27.578 1 97.88 204 ARG B C 1
ATOM 5004 O O . ARG B 1 204 ? 1.02 26.156 27.297 1 97.88 204 ARG B O 1
ATOM 5011 N N . THR B 1 205 ? 2.898 27.016 28.062 1 97.69 205 THR B N 1
ATOM 5012 C CA . THR B 1 205 ? 2.324 28.312 28.391 1 97.69 205 THR B CA 1
ATOM 5013 C C . THR B 1 205 ? 1.853 29.031 27.141 1 97.69 205 THR B C 1
ATOM 5015 O O . THR B 1 205 ? 0.711 29.5 27.062 1 97.69 205 THR B O 1
ATOM 5018 N N . PHE B 1 206 ? 2.711 29.109 26.125 1 97.62 206 PHE B N 1
ATOM 5019 C CA . PHE B 1 206 ? 2.395 29.828 24.906 1 97.62 206 PHE B CA 1
ATOM 5020 C C . PHE B 1 206 ? 1.271 29.141 24.141 1 97.62 206 PHE B C 1
ATOM 5022 O O . PHE B 1 206 ? 0.414 29.812 23.562 1 97.62 206 PHE B O 1
ATOM 5029 N N . ALA B 1 207 ? 1.302 27.781 24.109 1 97.56 207 ALA B N 1
ATOM 5030 C CA . ALA B 1 207 ? 0.265 27.031 23.406 1 97.56 207 ALA B CA 1
ATOM 5031 C C . ALA B 1 207 ? -1.115 27.328 23.984 1 97.56 207 ALA B C 1
ATOM 5033 O O . ALA B 1 207 ? -2.09 27.469 23.234 1 97.56 207 ALA B O 1
ATOM 5034 N N . ASP B 1 208 ? -1.181 27.406 25.281 1 96.44 208 ASP B N 1
ATOM 5035 C CA . ASP B 1 208 ? -2.434 27.719 25.969 1 96.44 208 ASP B CA 1
ATOM 5036 C C . ASP B 1 208 ? -2.887 29.141 25.641 1 96.44 208 ASP B C 1
ATOM 5038 O O . ASP B 1 208 ? -4.066 29.375 25.375 1 96.44 208 ASP B O 1
ATOM 5042 N N . GLU B 1 209 ? -1.966 30.047 25.688 1 96.94 209 GLU B N 1
ATOM 5043 C CA . GLU B 1 209 ? -2.273 31.453 25.453 1 96.94 209 GLU B CA 1
ATOM 5044 C C . GLU B 1 209 ? -2.744 31.688 24.016 1 96.94 209 GLU B C 1
ATOM 5046 O O . GLU B 1 209 ? -3.652 32.5 23.781 1 96.94 209 GLU B O 1
ATOM 5051 N N . LEU B 1 210 ? -2.113 31.031 23.109 1 96.62 210 LEU B N 1
ATOM 5052 C CA . LEU B 1 210 ? -2.377 31.25 21.688 1 96.62 210 LEU B CA 1
ATOM 5053 C C . LEU B 1 210 ? -3.457 30.297 21.188 1 96.62 210 LEU B C 1
ATOM 5055 O O . LEU B 1 210 ? -3.973 30.469 20.078 1 96.62 210 LEU B O 1
ATOM 5059 N N . ASP B 1 211 ? -3.809 29.297 21.969 1 96.25 211 ASP B N 1
ATOM 5060 C CA . ASP B 1 211 ? -4.797 28.281 21.625 1 96.25 211 ASP B CA 1
ATOM 5061 C C . ASP B 1 211 ? -4.398 27.547 20.344 1 96.25 211 ASP B C 1
ATOM 5063 O O . ASP B 1 211 ? -5.168 27.484 19.391 1 96.25 211 ASP B O 1
ATOM 5067 N N . VAL B 1 212 ? -3.172 27.047 20.344 1 96.94 212 VAL B N 1
ATOM 5068 C CA . VAL B 1 212 ? -2.674 26.266 19.203 1 96.94 212 VAL B CA 1
ATOM 5069 C C . VAL B 1 212 ? -2.252 24.875 19.688 1 96.94 212 VAL B C 1
ATOM 5071 O O . VAL B 1 212 ? -1.899 24.688 20.859 1 96.94 212 VAL B O 1
ATOM 5074 N N . PRO B 1 213 ? -2.273 23.891 18.812 1 98.19 213 PRO B N 1
ATOM 5075 C CA . PRO B 1 213 ? -1.849 22.531 19.188 1 98.19 213 PRO B CA 1
ATOM 5076 C C . PRO B 1 213 ? -0.342 22.438 19.422 1 98.19 213 PRO B C 1
ATOM 5078 O O . PRO B 1 213 ? 0.41 23.328 19.016 1 98.19 213 PRO B O 1
ATOM 5081 N N . VAL B 1 214 ? 0.028 21.422 20.172 1 98.69 214 VAL B N 1
ATOM 5082 C CA . VAL B 1 214 ? 1.415 21 20.312 1 98.69 214 VAL B CA 1
ATOM 5083 C C . VAL B 1 214 ? 1.579 19.578 19.75 1 98.69 214 VAL B C 1
ATOM 5085 O O . VAL B 1 214 ? 0.903 18.656 20.188 1 98.69 214 VAL B O 1
ATOM 5088 N N . HIS B 1 215 ? 2.344 19.391 18.688 1 97.88 215 HIS B N 1
ATOM 5089 C CA . HIS B 1 215 ? 2.559 18.031 18.188 1 97.88 215 HIS B CA 1
ATOM 5090 C C . HIS B 1 215 ? 4.016 17.609 18.344 1 97.88 215 HIS B C 1
ATOM 5092 O O . HIS B 1 215 ? 4.926 18.422 18.141 1 97.88 215 HIS B O 1
ATOM 5098 N N . MET B 1 216 ? 4.301 16.453 18.781 1 98.69 216 MET B N 1
ATOM 5099 C CA . MET B 1 216 ? 5.609 15.961 19.188 1 98.69 216 MET B CA 1
ATOM 5100 C C . MET B 1 216 ? 5.738 14.469 18.891 1 98.69 216 MET B C 1
ATOM 5102 O O . MET B 1 216 ? 4.766 13.719 19.031 1 98.69 216 MET B O 1
ATOM 5106 N N . HIS B 1 217 ? 6.902 14.039 18.359 1 97.94 217 HIS B N 1
ATOM 5107 C CA . HIS B 1 217 ? 7.188 12.609 18.359 1 97.94 217 HIS B CA 1
ATOM 5108 C C . HIS B 1 217 ? 7.219 12.07 19.797 1 97.94 217 HIS B C 1
ATOM 5110 O O . HIS B 1 217 ? 7.988 12.555 20.625 1 97.94 217 HIS B O 1
ATOM 5116 N N . VAL B 1 218 ? 6.453 11.062 20.062 1 98.31 218 VAL B N 1
ATOM 5117 C CA . VAL B 1 218 ? 6.406 10.484 21.406 1 98.31 218 VAL B CA 1
ATOM 5118 C C . VAL B 1 218 ? 6.367 8.961 21.312 1 98.31 218 VAL B C 1
ATOM 5120 O O . VAL B 1 218 ? 5.625 8.406 20.5 1 98.31 218 VAL B O 1
ATOM 5123 N N . HIS B 1 219 ? 7.156 8.273 22.125 1 97.44 219 HIS B N 1
ATOM 5124 C CA . HIS B 1 219 ? 7.176 6.816 22.188 1 97.44 219 HIS B CA 1
ATOM 5125 C C . HIS B 1 219 ? 7.316 6.211 20.797 1 97.44 219 HIS B C 1
ATOM 5127 O O . HIS B 1 219 ? 6.562 5.305 20.422 1 97.44 219 HIS B O 1
ATOM 5133 N N . GLU B 1 220 ? 8.219 6.785 20 1 94.12 220 GLU B N 1
ATOM 5134 C CA . GLU B 1 220 ? 8.391 6.324 18.625 1 94.12 220 GLU B CA 1
ATOM 5135 C C . GLU B 1 220 ? 9.094 4.969 18.594 1 94.12 220 GLU B C 1
ATOM 5137 O O . GLU B 1 220 ? 8.719 4.09 17.812 1 94.12 220 GLU B O 1
ATOM 5142 N N . THR B 1 221 ? 10.148 4.879 19.391 1 93.75 221 THR B N 1
ATOM 5143 C CA . THR B 1 221 ? 10.906 3.629 19.422 1 93.75 221 THR B CA 1
ATOM 5144 C C . THR B 1 221 ? 11.086 3.145 20.859 1 93.75 221 THR B C 1
ATOM 5146 O O . THR B 1 221 ? 11.062 3.945 21.797 1 93.75 221 THR B O 1
ATOM 5149 N N . ARG B 1 222 ? 11.328 1.852 21.047 1 93.94 222 ARG B N 1
ATOM 5150 C CA . ARG B 1 222 ? 11.648 1.283 22.359 1 93.94 222 ARG B CA 1
ATOM 5151 C C . ARG B 1 222 ? 12.922 1.903 22.922 1 93.94 222 ARG B C 1
ATOM 5153 O O . ARG B 1 222 ? 13.016 2.168 24.125 1 93.94 222 ARG B O 1
ATOM 5160 N N . HIS B 1 223 ? 13.828 2.148 22.031 1 91.88 223 HIS B N 1
ATOM 5161 C CA . HIS B 1 223 ? 15.109 2.715 22.438 1 91.88 223 HIS B CA 1
ATOM 5162 C C . HIS B 1 223 ? 14.93 4.066 23.125 1 91.88 223 HIS B C 1
ATOM 5164 O O . HIS B 1 223 ? 15.516 4.316 24.172 1 91.88 223 HIS B O 1
ATOM 5170 N N . GLU B 1 224 ? 14.109 4.906 22.5 1 91.38 224 GLU B N 1
ATOM 5171 C CA . GLU B 1 224 ? 13.828 6.223 23.078 1 91.38 224 GLU B CA 1
ATOM 5172 C C . GLU B 1 224 ? 13.266 6.113 24.484 1 91.38 224 GLU B C 1
ATOM 5174 O O . GLU B 1 224 ? 13.68 6.84 25.391 1 91.38 224 GLU B O 1
ATOM 5179 N N . VAL B 1 225 ? 12.383 5.195 24.719 1 95.88 225 VAL B N 1
ATOM 5180 C CA . VAL B 1 225 ? 11.703 5.039 26 1 95.88 225 VAL B CA 1
ATOM 5181 C C . VAL B 1 225 ? 12.664 4.461 27.031 1 95.88 225 VAL B C 1
ATOM 5183 O O . VAL B 1 225 ? 12.742 4.953 28.156 1 95.88 225 VAL B O 1
ATOM 5186 N N . ASP B 1 226 ? 13.43 3.449 26.609 1 96.19 226 ASP B N 1
ATOM 5187 C CA . ASP B 1 226 ? 14.375 2.797 27.516 1 96.19 226 ASP B CA 1
ATOM 5188 C C . ASP B 1 226 ? 15.469 3.762 27.938 1 96.19 226 ASP B C 1
ATOM 5190 O O . ASP B 1 226 ? 15.859 3.785 29.109 1 96.19 226 ASP B O 1
ATOM 5194 N N . GLU B 1 227 ? 15.938 4.531 27 1 94.38 227 GLU B N 1
ATOM 5195 C CA . GLU B 1 227 ? 16.984 5.492 27.312 1 94.38 227 GLU B CA 1
ATOM 5196 C C . GLU B 1 227 ? 16.484 6.555 28.281 1 94.38 227 GLU B C 1
ATOM 5198 O O . GLU B 1 227 ? 17.203 6.934 29.219 1 94.38 227 GLU B O 1
ATOM 5203 N N . ALA B 1 228 ? 15.312 7.102 28.094 1 96.19 228 ALA B N 1
ATOM 5204 C CA . ALA B 1 228 ? 14.727 8.086 29 1 96.19 228 ALA B CA 1
ATOM 5205 C C . ALA B 1 228 ? 14.555 7.516 30.406 1 96.19 228 ALA B C 1
ATOM 5207 O O . ALA B 1 228 ? 14.883 8.172 31.391 1 96.19 228 ALA B O 1
ATOM 5208 N N . PHE B 1 229 ? 14.102 6.266 30.453 1 96.31 229 PHE B N 1
ATOM 5209 C CA . PHE B 1 229 ? 13.891 5.613 31.734 1 96.31 229 PHE B CA 1
ATOM 5210 C C . PHE B 1 229 ? 15.211 5.398 32.469 1 96.31 229 PHE B C 1
ATOM 5212 O O . PHE B 1 229 ? 15.297 5.598 33.688 1 96.31 229 PHE B O 1
ATOM 5219 N N . GLU B 1 230 ? 16.188 4.969 31.719 1 96.81 230 GLU B N 1
ATOM 5220 C CA . GLU B 1 230 ? 17.516 4.75 32.312 1 96.81 230 GLU B CA 1
ATOM 5221 C C . GLU B 1 230 ? 18.094 6.047 32.844 1 96.81 230 GLU B C 1
ATOM 5223 O O . GLU B 1 230 ? 18.719 6.051 33.906 1 96.81 230 GLU B O 1
ATOM 5228 N N . LYS B 1 231 ? 17.875 7.148 32.188 1 94.88 231 LYS B N 1
ATOM 5229 C CA . LYS B 1 231 ? 18.469 8.438 32.531 1 94.88 231 LYS B CA 1
ATOM 5230 C C . LYS B 1 231 ? 17.703 9.109 33.656 1 94.88 231 LYS B C 1
ATOM 5232 O O . LYS B 1 231 ? 18.297 9.75 34.531 1 94.88 231 LYS B O 1
ATOM 5237 N N . THR B 1 232 ? 16.359 8.945 33.688 1 94.62 232 THR B N 1
ATOM 5238 C CA . THR B 1 232 ? 15.586 9.82 34.562 1 94.62 232 THR B CA 1
ATOM 5239 C C . THR B 1 232 ? 14.695 8.992 35.5 1 94.62 232 THR B C 1
ATOM 5241 O O . THR B 1 232 ? 14.133 9.531 36.469 1 94.62 232 THR B O 1
ATOM 5244 N N . GLY B 1 233 ? 14.539 7.691 35.219 1 95 233 GLY B N 1
ATOM 5245 C CA . GLY B 1 233 ? 13.648 6.84 35.969 1 95 233 GLY B CA 1
ATOM 5246 C C . GLY B 1 233 ? 12.195 7 35.594 1 95 233 GLY B C 1
ATOM 5247 O O . GLY B 1 233 ? 11.312 6.379 36.219 1 95 233 GLY B O 1
ATOM 5248 N N . THR B 1 234 ? 12.008 7.832 34.625 1 95.62 234 THR B N 1
ATOM 5249 C CA . THR B 1 234 ? 10.633 8.109 34.188 1 95.62 234 THR B CA 1
ATOM 5250 C C . THR B 1 234 ? 10.484 7.906 32.688 1 95.62 234 THR B C 1
ATOM 5252 O O . THR B 1 234 ? 11.398 8.188 31.922 1 95.62 234 THR B O 1
ATOM 5255 N N . ARG B 1 235 ? 9.281 7.398 32.281 1 97.38 235 ARG B N 1
ATOM 5256 C CA . ARG B 1 235 ? 8.977 7.285 30.859 1 97.38 235 ARG B CA 1
ATOM 5257 C C . ARG B 1 235 ? 8.586 8.641 30.266 1 97.38 235 ARG B C 1
ATOM 5259 O O . ARG B 1 235 ? 8.062 9.5 30.984 1 97.38 235 ARG B O 1
ATOM 5266 N N . PRO B 1 236 ? 8.766 8.875 28.984 1 97.94 236 PRO B N 1
ATOM 5267 C CA . PRO B 1 236 ? 8.555 10.188 28.375 1 97.94 236 PRO B CA 1
ATOM 5268 C C . PRO B 1 236 ? 7.141 10.719 28.578 1 97.94 236 PRO B C 1
ATOM 5270 O O . PRO B 1 236 ? 6.957 11.906 28.859 1 97.94 236 PRO B O 1
ATOM 5273 N N . ILE B 1 237 ? 6.137 9.914 28.516 1 97.81 237 ILE B N 1
ATOM 5274 C CA . ILE B 1 237 ? 4.754 10.352 28.656 1 97.81 237 ILE B CA 1
ATOM 5275 C C . ILE B 1 237 ? 4.531 10.898 30.062 1 97.81 237 ILE B C 1
ATOM 5277 O O . ILE B 1 237 ? 3.838 11.898 30.25 1 97.81 237 ILE B O 1
ATOM 5281 N N . ALA B 1 238 ? 5.094 10.188 31.031 1 97.38 238 ALA B N 1
ATOM 5282 C CA . ALA B 1 238 ? 4.977 10.648 32.406 1 97.38 238 ALA B CA 1
ATOM 5283 C C . ALA B 1 238 ? 5.594 12.031 32.594 1 97.38 238 ALA B C 1
ATOM 5285 O O . ALA B 1 238 ? 5.023 12.891 33.25 1 97.38 238 ALA B O 1
ATOM 5286 N N . ARG B 1 239 ? 6.781 12.219 32.062 1 97.62 239 ARG B N 1
ATOM 5287 C CA . ARG B 1 239 ? 7.445 13.516 32.094 1 97.62 239 ARG B CA 1
ATOM 5288 C C . ARG B 1 239 ? 6.578 14.594 31.438 1 97.62 239 ARG B C 1
ATOM 5290 O O . ARG B 1 239 ? 6.371 15.664 32.031 1 97.62 239 ARG B O 1
ATOM 5297 N N . LEU B 1 240 ? 6.051 14.32 30.25 1 98.5 240 LEU B N 1
ATOM 5298 C CA . LEU B 1 240 ? 5.223 15.273 29.516 1 98.5 240 LEU B CA 1
ATOM 5299 C C . LEU B 1 240 ? 3.949 15.594 30.297 1 98.5 240 LEU B C 1
ATOM 5301 O O . LEU B 1 240 ? 3.469 16.734 30.266 1 98.5 240 LEU B O 1
ATOM 5305 N N . ASN B 1 241 ? 3.385 14.562 30.938 1 98.19 241 ASN B N 1
ATOM 5306 C CA . ASN B 1 241 ? 2.199 14.75 31.766 1 98.19 241 ASN B CA 1
ATOM 5307 C C . ASN B 1 241 ? 2.492 15.664 32.969 1 98.19 241 ASN B C 1
ATOM 5309 O O . ASN B 1 241 ? 1.683 16.531 33.312 1 98.19 241 ASN B O 1
ATOM 5313 N N . GLU B 1 242 ? 3.609 15.445 33.625 1 97.56 242 GLU B N 1
ATOM 5314 C CA . GLU B 1 242 ? 4.02 16.266 34.75 1 97.56 242 GLU B CA 1
ATOM 5315 C C . GLU B 1 242 ? 4.199 17.719 34.344 1 97.56 242 GLU B C 1
ATOM 5317 O O . GLU B 1 242 ? 3.928 18.625 35.156 1 97.56 242 GLU B O 1
ATOM 5322 N N . LEU B 1 243 ? 4.637 17.922 33.156 1 97.81 243 LEU B N 1
ATOM 5323 C CA . LEU B 1 243 ? 4.848 19.266 32.625 1 97.81 243 LEU B CA 1
ATOM 5324 C C . LEU B 1 243 ? 3.531 19.891 32.188 1 97.81 243 LEU B C 1
ATOM 5326 O O . LEU B 1 243 ? 3.5 21.047 31.766 1 97.81 243 LEU B O 1
ATOM 5330 N N . GLY B 1 244 ? 2.396 19.094 32.188 1 97.75 244 GLY B N 1
ATOM 5331 C CA . GLY B 1 244 ? 1.082 19.609 31.828 1 97.75 244 GLY B CA 1
ATOM 5332 C C . GLY B 1 244 ? 0.821 19.609 30.344 1 97.75 244 GLY B C 1
ATOM 5333 O O . GLY B 1 244 ? -0.153 20.203 29.875 1 97.75 244 GLY B O 1
ATOM 5334 N N . LEU B 1 245 ? 1.634 18.922 29.578 1 98.25 245 LEU B N 1
ATOM 5335 C CA . LEU B 1 245 ? 1.531 18.969 28.125 1 98.25 245 LEU B CA 1
ATOM 5336 C C . LEU B 1 245 ? 0.468 17.984 27.641 1 98.25 245 LEU B C 1
ATOM 5338 O O . LEU B 1 245 ? -0.12 18.203 26.562 1 98.25 245 LEU B O 1
ATOM 5342 N N . ILE B 1 246 ? 0.213 16.891 28.359 1 98.31 246 ILE B N 1
ATOM 5343 C CA . ILE B 1 246 ? -0.786 15.914 27.938 1 98.31 246 ILE B CA 1
ATOM 5344 C C . ILE B 1 246 ? -2.186 16.453 28.219 1 98.31 246 ILE B C 1
ATOM 5346 O O . ILE B 1 246 ? -2.738 16.203 29.297 1 98.31 246 ILE B O 1
ATOM 5350 N N . ASN B 1 247 ? -2.824 17.078 27.297 1 97.88 247 ASN B N 1
ATOM 5351 C CA . ASN B 1 247 ? -4.129 17.734 27.359 1 97.88 247 ASN B CA 1
ATOM 5352 C C . ASN B 1 247 ? -4.801 17.766 25.984 1 97.88 247 ASN B C 1
ATOM 5354 O O . ASN B 1 24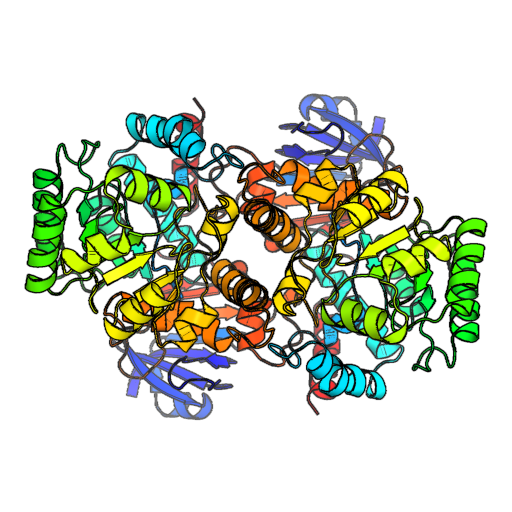7 ? -4.277 17.219 25.016 1 97.88 247 ASN B O 1
ATOM 5358 N N . PRO B 1 248 ? -5.922 18.344 25.766 1 97.56 248 PRO B N 1
ATOM 5359 C CA . PRO B 1 248 ? -6.691 18.234 24.516 1 97.56 248 PRO B CA 1
ATOM 5360 C C . PRO B 1 248 ? -5.984 18.875 23.328 1 97.56 248 PRO B C 1
ATOM 5362 O O . PRO B 1 248 ? -6.359 18.625 22.188 1 97.56 248 PRO B O 1
ATOM 5365 N N . SER B 1 249 ? -4.996 19.719 23.594 1 97.44 249 SER B N 1
ATOM 5366 C CA . SER B 1 249 ? -4.293 20.375 22.516 1 97.44 249 SER B CA 1
ATOM 5367 C C . SER B 1 249 ? -3.057 19.594 22.078 1 97.44 249 SER B C 1
ATOM 5369 O O . SER B 1 249 ? -2.367 19.984 21.141 1 97.44 249 SER B O 1
ATOM 5371 N N . PHE B 1 250 ? -2.756 18.5 22.75 1 98.69 250 PHE B N 1
ATOM 5372 C CA . PHE B 1 250 ? -1.534 17.734 22.5 1 98.69 250 PHE B CA 1
ATOM 5373 C C . PHE B 1 250 ? -1.771 16.656 21.469 1 98.69 250 PHE B C 1
ATOM 5375 O O . PHE B 1 250 ? -2.752 15.906 21.547 1 98.69 250 PHE B O 1
ATOM 5382 N N . VAL B 1 251 ? -0.886 16.609 20.469 1 98.75 251 VAL B N 1
ATOM 5383 C CA . VAL B 1 251 ? -0.908 15.617 19.406 1 98.75 251 VAL B CA 1
ATOM 5384 C C . VAL B 1 251 ? 0.373 14.781 19.438 1 98.75 251 VAL B C 1
ATOM 5386 O O . VAL B 1 251 ? 1.432 15.242 19 1 98.75 251 VAL B O 1
ATOM 5389 N N . ALA B 1 252 ? 0.292 13.555 19.922 1 98.88 252 ALA B N 1
ATOM 5390 C CA . ALA B 1 252 ? 1.439 12.656 20.016 1 98.88 252 ALA B CA 1
ATOM 5391 C C . ALA B 1 252 ? 1.596 11.828 18.75 1 98.88 252 ALA B C 1
ATOM 5393 O O . ALA B 1 252 ? 0.677 11.102 18.359 1 98.88 252 ALA B O 1
ATOM 5394 N N . VAL B 1 253 ? 2.707 11.883 18.125 1 98.69 253 VAL B N 1
ATOM 5395 C CA . VAL B 1 253 ? 2.965 11.172 16.875 1 98.69 253 VAL B CA 1
ATOM 5396 C C . VAL B 1 253 ? 3.645 9.836 17.172 1 98.69 253 VAL B C 1
ATOM 5398 O O . VAL B 1 253 ? 4.496 9.75 18.062 1 98.69 253 VAL B O 1
ATOM 5401 N N . HIS B 1 254 ? 3.316 8.758 16.406 1 98.25 254 HIS B N 1
ATOM 5402 C CA . HIS B 1 254 ? 3.84 7.398 16.406 1 98.25 254 HIS B CA 1
ATOM 5403 C C . HIS B 1 254 ? 3.213 6.562 17.516 1 98.25 254 HIS B C 1
ATOM 5405 O O . HIS B 1 254 ? 2.33 5.742 17.266 1 98.25 254 HIS B O 1
ATOM 5411 N N . MET B 1 255 ? 3.666 6.746 18.812 1 98.56 255 MET B N 1
ATOM 5412 C CA . MET B 1 255 ? 3.076 6.121 20 1 98.56 255 MET B CA 1
ATOM 5413 C C . MET B 1 255 ? 3.09 4.602 19.875 1 98.56 255 MET B C 1
ATOM 5415 O O . MET B 1 255 ? 2.066 3.945 20.078 1 98.56 255 MET B O 1
ATOM 5419 N N . THR B 1 256 ? 4.254 4.008 19.609 1 98.06 256 THR B N 1
ATOM 5420 C CA . THR B 1 256 ? 4.387 2.578 19.359 1 98.06 256 THR B CA 1
ATOM 5421 C C . THR B 1 256 ? 4.703 1.825 20.641 1 98.06 256 THR B C 1
ATOM 5423 O O . THR B 1 256 ? 4.73 0.593 20.656 1 98.06 256 THR B O 1
ATOM 5426 N N . GLN B 1 257 ? 4.961 2.5 21.797 1 97.94 257 GLN B N 1
ATOM 5427 C CA . GLN B 1 257 ? 5.422 1.881 23.031 1 97.94 257 GLN B CA 1
ATOM 5428 C C . GLN B 1 257 ? 4.457 2.166 24.172 1 97.94 257 GLN B C 1
ATOM 5430 O O . GLN B 1 257 ? 4.883 2.473 25.297 1 97.94 257 GLN B O 1
ATOM 5435 N N . LEU B 1 258 ? 3.197 1.979 23.984 1 98.12 258 LEU B N 1
ATOM 5436 C CA . LEU B 1 258 ? 2.188 2.369 24.969 1 98.12 258 LEU B CA 1
ATOM 5437 C C . LEU B 1 258 ? 1.892 1.222 25.922 1 98.12 258 LEU B C 1
ATOM 5439 O O . LEU B 1 258 ? 1.732 0.075 25.5 1 98.12 258 LEU B O 1
ATOM 5443 N N . HIS B 1 259 ? 1.818 1.559 27.234 1 97.31 259 HIS B N 1
ATOM 5444 C CA . HIS B 1 259 ? 1.223 0.697 28.25 1 97.31 259 HIS B CA 1
ATOM 5445 C C . HIS B 1 259 ? -0.261 0.998 28.438 1 97.31 259 HIS B C 1
ATOM 5447 O O . HIS B 1 259 ? -0.738 2.057 28.016 1 97.31 259 HIS B O 1
ATOM 5453 N N . ASP B 1 260 ? -0.994 0.114 29.078 1 97.81 260 ASP B N 1
ATOM 5454 C CA . ASP B 1 260 ? -2.432 0.284 29.266 1 97.81 260 ASP B CA 1
ATOM 5455 C C . ASP B 1 260 ? -2.73 1.525 30.094 1 97.81 260 ASP B C 1
ATOM 5457 O O . ASP B 1 260 ? -3.705 2.234 29.844 1 97.81 260 ASP B O 1
ATOM 5461 N N . ASP B 1 261 ? -1.902 1.755 31.094 1 97.81 261 ASP B N 1
ATOM 5462 C CA . ASP B 1 261 ? -2.121 2.92 31.938 1 97.81 261 ASP B CA 1
ATOM 5463 C C . ASP B 1 261 ? -1.891 4.215 31.172 1 97.81 261 ASP B C 1
ATOM 5465 O O . ASP B 1 261 ? -2.529 5.234 31.453 1 97.81 261 ASP B O 1
ATOM 5469 N N . GLU B 1 262 ? -0.963 4.242 30.25 1 98.06 262 GLU B N 1
ATOM 5470 C CA . GLU B 1 262 ? -0.705 5.406 29.406 1 98.06 262 GLU B CA 1
ATOM 5471 C C . GLU B 1 262 ? -1.856 5.648 28.438 1 98.06 262 GLU B C 1
ATOM 5473 O O . GLU B 1 262 ? -2.199 6.793 28.141 1 98.06 262 GLU B O 1
ATOM 5478 N N . ILE B 1 263 ? -2.439 4.59 27.891 1 98.5 263 ILE B N 1
ATOM 5479 C CA . ILE B 1 263 ? -3.619 4.699 27.047 1 98.5 263 ILE B CA 1
ATOM 5480 C C . ILE B 1 263 ? -4.766 5.34 27.828 1 98.5 263 ILE B C 1
ATOM 5482 O O . ILE B 1 263 ? -5.453 6.227 27.312 1 98.5 263 ILE B O 1
ATOM 5486 N N . GLU B 1 264 ? -4.949 4.891 29.062 1 98.12 264 GLU B N 1
ATOM 5487 C CA . GLU B 1 264 ? -5.992 5.457 29.922 1 98.12 264 GLU B CA 1
ATOM 5488 C C . GLU B 1 264 ? -5.742 6.941 30.188 1 98.12 264 GLU B C 1
ATOM 5490 O O . GLU B 1 264 ? -6.676 7.746 30.156 1 98.12 264 GLU B O 1
ATOM 5495 N N . LEU B 1 265 ? -4.488 7.234 30.484 1 97.5 265 LEU B N 1
ATOM 5496 C CA . LEU B 1 265 ? -4.117 8.633 30.703 1 97.5 265 LEU B CA 1
ATOM 5497 C C . LEU B 1 265 ? -4.469 9.484 29.5 1 97.5 265 LEU B C 1
ATOM 5499 O O . LEU B 1 265 ? -5.062 10.555 29.641 1 97.5 265 LEU B O 1
ATOM 5503 N N . PHE B 1 266 ? -4.133 9.07 28.297 1 97.19 266 PHE B N 1
ATOM 5504 C CA . PHE B 1 266 ? -4.414 9.797 27.078 1 97.19 266 PHE B CA 1
ATOM 5505 C C . PHE B 1 266 ? -5.918 9.938 26.859 1 97.19 266 PHE B C 1
ATOM 5507 O O . PHE B 1 266 ? -6.395 11 26.453 1 97.19 266 PHE B O 1
ATOM 5514 N N . ALA B 1 267 ? -6.625 8.859 27.094 1 97.94 267 ALA B N 1
ATOM 5515 C CA . ALA B 1 267 ? -8.078 8.867 26.922 1 97.94 267 ALA B CA 1
ATOM 5516 C C . ALA B 1 267 ? -8.719 9.93 27.812 1 97.94 267 ALA B C 1
ATOM 5518 O O . ALA B 1 267 ? -9.609 10.664 27.375 1 97.94 267 ALA B O 1
ATOM 5519 N N . ARG B 1 268 ? -8.258 10.047 29.016 1 97.88 268 ARG B N 1
ATOM 5520 C CA . ARG B 1 268 ? -8.828 10.984 29.984 1 97.88 268 ARG B CA 1
ATOM 5521 C C . ARG B 1 268 ? -8.414 12.422 29.656 1 97.88 268 ARG B C 1
ATOM 5523 O O . ARG B 1 268 ? -9.164 13.359 29.938 1 97.88 268 ARG B O 1
ATOM 5530 N N . SER B 1 269 ? -7.273 12.609 29.078 1 97.94 269 SER B N 1
ATOM 5531 C CA . SER B 1 269 ? -6.699 13.93 28.844 1 97.94 269 SER B CA 1
ATOM 5532 C C . SER B 1 269 ? -7.355 14.617 27.641 1 97.94 269 SER B C 1
ATOM 5534 O O . SER B 1 269 ? -7.332 15.844 27.547 1 97.94 269 SER B O 1
ATOM 5536 N N . GLY B 1 270 ? -7.852 13.773 26.672 1 98.06 270 GLY B N 1
ATOM 5537 C CA . GLY B 1 270 ? -8.383 14.312 25.438 1 98.06 270 GLY B CA 1
ATOM 5538 C C . GLY B 1 270 ? -7.312 14.562 24.391 1 98.06 270 GLY B C 1
ATOM 5539 O O . GLY B 1 270 ? -7.598 15.102 23.312 1 98.06 270 GLY B O 1
ATOM 5540 N N . ALA B 1 271 ? -6.066 14.156 24.688 1 98.44 271 ALA B N 1
ATOM 5541 C CA . ALA B 1 271 ? -4.988 14.289 23.719 1 98.44 271 ALA B CA 1
ATOM 5542 C C . ALA B 1 271 ? -5.215 13.383 22.516 1 98.44 271 ALA B C 1
ATOM 5544 O O . ALA B 1 271 ? -6.086 12.508 22.547 1 98.44 271 ALA B O 1
ATOM 5545 N N . HIS B 1 272 ? -4.477 13.648 21.453 1 98.81 272 HIS B N 1
ATOM 5546 C CA . HIS B 1 272 ? -4.648 12.945 20.172 1 98.81 272 HIS B CA 1
ATOM 5547 C C . HIS B 1 272 ? -3.404 12.148 19.812 1 98.81 272 HIS B C 1
ATOM 5549 O O . HIS B 1 272 ? -2.309 12.445 20.297 1 98.81 272 HIS B O 1
ATOM 5555 N N . ILE B 1 273 ? -3.607 11.117 19.047 1 98.88 273 ILE B N 1
ATOM 5556 C CA . ILE B 1 273 ? -2.506 10.32 18.5 1 98.88 273 ILE B CA 1
ATOM 5557 C C . ILE B 1 273 ? -2.484 10.43 16.984 1 98.88 273 ILE B C 1
ATOM 5559 O O . ILE B 1 273 ? -3.535 10.391 16.344 1 98.88 273 ILE B O 1
ATOM 5563 N N . VAL B 1 274 ? -1.343 10.633 16.406 1 98.94 274 VAL B N 1
ATOM 5564 C CA . VAL B 1 274 ? -1.132 10.484 14.977 1 98.94 274 VAL B CA 1
ATOM 5565 C C . VAL B 1 274 ? -0.345 9.211 14.695 1 98.94 274 VAL B C 1
ATOM 5567 O O . VAL B 1 274 ? 0.83 9.102 15.055 1 98.94 274 VAL B O 1
ATOM 5570 N N . HIS B 1 275 ? -1.021 8.281 14.117 1 98.81 275 HIS B N 1
ATOM 5571 C CA . HIS B 1 275 ? -0.459 6.996 13.719 1 98.81 275 HIS B CA 1
ATOM 5572 C C . HIS B 1 275 ? 0.233 7.086 12.367 1 98.81 275 HIS B C 1
ATOM 5574 O O . HIS B 1 275 ? -0.353 7.574 11.398 1 98.81 275 HIS B O 1
ATOM 5580 N N . CYS B 1 276 ? 1.516 6.746 12.258 1 98.62 276 CYS B N 1
ATOM 5581 C CA . CYS B 1 276 ? 2.291 6.695 11.023 1 98.62 276 CYS B CA 1
ATOM 5582 C C . CYS B 1 276 ? 2.736 5.27 10.719 1 98.62 276 CYS B C 1
ATOM 5584 O O . CYS B 1 276 ? 3.92 4.945 10.836 1 98.62 276 CYS B O 1
ATOM 5586 N N . PRO B 1 277 ? 1.831 4.441 10.25 1 98.5 277 PRO B N 1
ATOM 5587 C CA . PRO B 1 277 ? 2.096 3 10.203 1 98.5 277 PRO B CA 1
ATOM 5588 C C . PRO B 1 277 ? 3.264 2.648 9.281 1 98.5 277 PRO B C 1
ATOM 5590 O O . PRO B 1 277 ? 4.125 1.849 9.648 1 98.5 277 PRO B O 1
ATOM 5593 N N . GLU B 1 278 ? 3.387 3.195 8.102 1 98.31 278 GLU B N 1
ATOM 5594 C CA . GLU B 1 278 ? 4.414 2.779 7.152 1 98.31 278 GLU B CA 1
ATOM 5595 C C . GLU B 1 278 ? 5.805 3.197 7.621 1 98.31 278 GLU B C 1
ATOM 5597 O O . GLU B 1 278 ? 6.758 2.428 7.516 1 98.31 278 GLU B O 1
ATOM 5602 N N . SER B 1 279 ? 5.934 4.426 8.133 1 97.38 279 SER B N 1
ATOM 5603 C CA . SER B 1 279 ? 7.219 4.859 8.672 1 97.38 279 SER B CA 1
ATOM 5604 C C . SER B 1 279 ? 7.633 4.008 9.867 1 97.38 279 SER B C 1
ATOM 5606 O O . SER B 1 279 ? 8.797 3.631 9.992 1 97.38 279 SER B O 1
ATOM 5608 N N . ASN B 1 280 ? 6.676 3.729 10.797 1 97.44 280 ASN B N 1
ATOM 5609 C CA . ASN B 1 280 ? 6.957 2.908 11.969 1 97.44 280 ASN B CA 1
ATOM 5610 C C . ASN B 1 280 ? 7.418 1.507 11.578 1 97.44 280 ASN B C 1
ATOM 5612 O O . ASN B 1 280 ? 8.297 0.934 12.219 1 97.44 280 ASN B O 1
ATOM 5616 N N . LEU B 1 281 ? 6.797 0.968 10.469 1 97.69 281 LEU B N 1
ATOM 5617 C CA . LEU B 1 281 ? 7.199 -0.348 9.984 1 97.69 281 LEU B CA 1
ATOM 5618 C C . LEU B 1 281 ? 8.602 -0.3 9.383 1 97.69 281 LEU B C 1
ATOM 5620 O O . LEU B 1 281 ? 9.445 -1.136 9.703 1 97.69 281 LEU B O 1
ATOM 5624 N N . LYS B 1 282 ? 8.883 0.644 8.539 1 96.75 282 LYS B N 1
ATOM 5625 C CA . LYS B 1 282 ? 10.148 0.76 7.82 1 96.75 282 LYS B CA 1
ATOM 5626 C C . LYS B 1 282 ? 11.32 0.881 8.789 1 96.75 282 LYS B C 1
ATOM 5628 O O . LYS B 1 282 ? 12.391 0.316 8.547 1 96.75 282 LYS B O 1
ATOM 5633 N N . LEU B 1 283 ? 11.062 1.597 9.883 1 95 283 LEU B N 1
ATOM 5634 C CA . LEU B 1 283 ? 12.133 1.878 10.844 1 95 283 LEU B CA 1
ATOM 5635 C C . LEU B 1 283 ? 12.125 0.856 11.969 1 95 283 LEU B C 1
ATOM 5637 O O . LEU B 1 283 ? 12.945 0.938 12.891 1 95 283 LEU B O 1
ATOM 5641 N N . ALA B 1 284 ? 11.203 -0.088 11.914 1 96.25 284 ALA B N 1
ATOM 5642 C CA . ALA B 1 284 ? 11.039 -1.097 12.961 1 96.25 284 ALA B CA 1
ATOM 5643 C C . ALA B 1 284 ? 10.836 -0.447 14.32 1 96.25 284 ALA B C 1
ATOM 5645 O O . ALA B 1 284 ? 11.477 -0.838 15.305 1 96.25 284 ALA B O 1
ATOM 5646 N N . SER B 1 285 ? 9.961 0.569 14.32 1 94.94 285 SER B N 1
ATOM 5647 C CA . SER B 1 285 ? 9.742 1.365 15.523 1 94.94 285 SER B CA 1
ATOM 5648 C C . SER B 1 285 ? 8.773 0.667 16.469 1 94.94 285 SER B C 1
ATOM 5650 O O . SER B 1 285 ? 8.695 1.023 17.656 1 94.94 285 SER B O 1
ATOM 5652 N N . GLY B 1 286 ? 8.133 -0.343 16.016 1 95.12 286 GLY B N 1
ATOM 5653 C CA . GLY B 1 286 ? 7.102 -1.008 16.797 1 95.12 286 GLY B CA 1
ATOM 5654 C C . GLY B 1 286 ? 5.703 -0.799 16.234 1 95.12 286 GLY B C 1
ATOM 5655 O O . GLY B 1 286 ? 5.543 -0.291 15.125 1 95.12 286 GLY B O 1
ATOM 5656 N N . PHE B 1 287 ? 4.703 -1.291 17 1 97.94 287 PHE B N 1
ATOM 5657 C CA . PHE B 1 287 ? 3.312 -1.219 16.562 1 97.94 287 PHE B CA 1
ATOM 5658 C C . PHE B 1 287 ? 2.49 -0.361 17.516 1 97.94 287 PHE B C 1
ATOM 5660 O O . PHE B 1 287 ? 2.418 -0.647 18.703 1 97.94 287 PHE B O 1
ATOM 5667 N N . CYS B 1 288 ? 1.91 0.688 17.031 1 98.5 288 CYS B N 1
ATOM 5668 C CA . CYS B 1 288 ? 0.921 1.418 17.812 1 98.5 288 CYS B CA 1
ATOM 5669 C C . CYS B 1 288 ? -0.345 0.591 18 1 98.5 288 CYS B C 1
ATOM 5671 O O . CYS B 1 288 ? -0.9 0.069 17.031 1 98.5 288 CYS B O 1
ATOM 5673 N N . PRO B 1 289 ? -0.826 0.398 19.219 1 98.56 289 PRO B N 1
ATOM 5674 C CA . PRO B 1 289 ? -2.07 -0.345 19.438 1 98.56 289 PRO B CA 1
ATOM 5675 C C . PRO B 1 289 ? -3.314 0.486 19.125 1 98.56 289 PRO B C 1
ATOM 5677 O O . PRO B 1 289 ? -4.113 0.758 20.031 1 98.56 289 PRO B O 1
ATOM 5680 N N . VAL B 1 290 ? -3.57 0.763 17.938 1 98.69 290 VAL B N 1
ATOM 5681 C CA . VAL B 1 290 ? -4.57 1.713 17.453 1 98.69 290 VAL B CA 1
ATOM 5682 C C . VAL B 1 290 ? -5.961 1.264 17.891 1 98.69 290 VAL B C 1
ATOM 5684 O O . VAL B 1 290 ? -6.766 2.076 18.359 1 98.69 290 VAL B O 1
ATOM 5687 N N . ALA B 1 291 ? -6.293 -0.045 17.75 1 98.56 291 ALA B N 1
ATOM 5688 C CA . ALA B 1 291 ? -7.613 -0.543 18.125 1 98.56 291 ALA B CA 1
ATOM 5689 C C . ALA B 1 291 ? -7.902 -0.287 19.594 1 98.56 291 ALA B C 1
ATOM 5691 O O . ALA B 1 291 ? -8.992 0.161 19.953 1 98.56 291 ALA B O 1
ATOM 5692 N N . LYS B 1 292 ? -6.906 -0.562 20.453 1 98.44 292 LYS B N 1
ATOM 5693 C CA . LYS B 1 292 ? -7.047 -0.315 21.891 1 98.44 292 LYS B CA 1
ATOM 5694 C C . LYS B 1 292 ? -7.246 1.17 22.172 1 98.44 292 LYS B C 1
ATOM 5696 O O . LYS B 1 292 ? -8.039 1.539 23.047 1 98.44 292 LYS B O 1
ATOM 5701 N N . CYS B 1 293 ? -6.477 1.99 21.5 1 98.81 293 CYS B N 1
ATOM 5702 C CA . CYS B 1 293 ? -6.574 3.436 21.672 1 98.81 293 CYS B CA 1
ATOM 5703 C C . CYS B 1 293 ? -7.957 3.939 21.266 1 98.81 293 CYS B C 1
ATOM 5705 O O . CYS B 1 293 ? -8.578 4.703 22.016 1 98.81 293 CYS B O 1
ATOM 5707 N N . LEU B 1 294 ? -8.438 3.512 20.109 1 98.69 294 LEU B N 1
ATOM 5708 C CA . LEU B 1 294 ? -9.758 3.912 19.641 1 98.69 294 LEU B CA 1
ATOM 5709 C C . LEU B 1 294 ? -10.844 3.426 20.594 1 98.69 294 LEU B C 1
ATOM 5711 O O . LEU B 1 294 ? -11.773 4.168 20.906 1 98.69 294 LEU B O 1
ATOM 5715 N N . ASP B 1 295 ? -10.719 2.207 21.062 1 98.12 295 ASP B N 1
ATOM 5716 C CA . ASP B 1 295 ? -11.68 1.629 22 1 98.12 295 ASP B CA 1
ATOM 5717 C C . ASP B 1 295 ? -11.727 2.416 23.297 1 98.12 295 ASP B C 1
ATOM 5719 O O . ASP B 1 295 ? -12.781 2.514 23.938 1 98.12 295 ASP B O 1
ATOM 5723 N N . ALA B 1 296 ? -10.594 2.986 23.672 1 98.5 296 ALA B N 1
ATOM 5724 C CA . ALA B 1 296 ? -10.5 3.771 24.906 1 98.5 296 ALA B CA 1
ATOM 5725 C C . ALA B 1 296 ? -11.062 5.176 24.703 1 98.5 296 ALA B C 1
ATOM 5727 O O . ALA B 1 296 ? -11.203 5.938 25.656 1 98.5 296 ALA B O 1
ATOM 5728 N N . GLY B 1 297 ? -11.375 5.52 23.453 1 98.31 297 GLY B N 1
ATOM 5729 C CA . GLY B 1 297 ? -11.977 6.812 23.172 1 98.31 297 GLY B CA 1
ATOM 5730 C C . GLY B 1 297 ? -10.969 7.852 22.719 1 98.31 297 GLY B C 1
ATOM 5731 O O . GLY B 1 297 ? -11.312 9.031 22.578 1 98.31 297 GLY B O 1
ATOM 5732 N N . ILE B 1 298 ? -9.734 7.484 22.5 1 98.81 298 ILE B N 1
ATOM 5733 C CA . ILE B 1 298 ? -8.703 8.398 22.031 1 98.81 298 ILE B CA 1
ATOM 5734 C C . ILE B 1 298 ? -8.938 8.719 20.547 1 98.81 298 ILE B C 1
ATOM 5736 O O . ILE B 1 298 ? -9.258 7.828 19.766 1 98.81 298 ILE B O 1
ATOM 5740 N N . ASN B 1 299 ? -8.836 9.945 20.141 1 98.81 299 ASN B N 1
ATOM 5741 C CA . ASN B 1 299 ? -8.836 10.328 18.734 1 98.81 299 ASN B CA 1
ATOM 5742 C C . ASN B 1 299 ? -7.52 9.969 18.047 1 98.81 299 ASN B C 1
ATOM 5744 O O . ASN B 1 299 ? -6.453 10.43 18.469 1 98.81 299 ASN B O 1
ATOM 5748 N N . VAL B 1 300 ? -7.586 9.109 17.062 1 98.94 300 VAL B N 1
ATOM 5749 C CA . VAL B 1 300 ? -6.387 8.68 16.359 1 98.94 300 VAL B CA 1
ATOM 5750 C C . VAL B 1 300 ? -6.465 9.141 14.898 1 98.94 300 VAL B C 1
ATOM 5752 O O . VAL B 1 300 ? -7.406 8.797 14.18 1 98.94 300 VAL B O 1
ATOM 5755 N N . ALA B 1 301 ? -5.527 9.922 14.469 1 98.94 301 ALA B N 1
ATOM 5756 C CA . ALA B 1 301 ? -5.371 10.398 13.102 1 98.94 301 ALA B CA 1
ATOM 5757 C C . ALA B 1 301 ? -4.211 9.695 12.406 1 98.94 301 ALA B C 1
ATOM 5759 O O . ALA B 1 301 ? -3.559 8.828 12.992 1 98.94 301 ALA B O 1
ATOM 5760 N N . LEU B 1 302 ? -3.988 10.047 11.086 1 98.88 302 LEU B N 1
ATOM 5761 C CA . LEU B 1 302 ? -2.92 9.414 10.312 1 98.88 302 LEU B CA 1
ATOM 5762 C C . LEU B 1 302 ? -1.906 10.453 9.844 1 98.88 302 LEU B C 1
ATOM 5764 O O . LEU B 1 302 ? -2.248 11.625 9.664 1 98.88 302 LEU B O 1
ATOM 5768 N N . GLY B 1 303 ? -0.753 10.078 9.703 1 98.88 303 GLY B N 1
ATOM 5769 C CA . GLY B 1 303 ? 0.324 10.82 9.062 1 98.88 303 GLY B CA 1
ATOM 5770 C C . GLY B 1 303 ? 1.29 9.93 8.305 1 98.88 303 GLY B C 1
ATOM 5771 O O . GLY B 1 303 ? 1.313 8.711 8.516 1 98.88 303 GLY B O 1
ATOM 5772 N N . THR B 1 304 ? 2.053 10.523 7.449 1 98.56 304 THR B N 1
ATOM 5773 C CA . THR B 1 304 ? 2.982 9.734 6.648 1 98.56 304 THR B CA 1
ATOM 5774 C C . THR B 1 304 ? 4.379 9.75 7.27 1 98.56 304 THR B C 1
ATOM 5776 O O . THR B 1 304 ? 5.215 8.914 6.945 1 98.56 304 THR B O 1
ATOM 5779 N N . ASP B 1 305 ? 4.621 10.719 8.109 1 97.75 305 ASP B N 1
ATOM 5780 C CA . ASP B 1 305 ? 6.012 11.047 8.414 1 97.75 305 ASP B CA 1
ATOM 5781 C C . ASP B 1 305 ? 6.75 11.516 7.16 1 97.75 305 ASP B C 1
ATOM 5783 O O . ASP B 1 305 ? 6.129 11.766 6.125 1 97.75 305 ASP B O 1
ATOM 5787 N N . GLY B 1 306 ? 8.047 11.797 7.188 1 96.06 306 GLY B N 1
ATOM 5788 C CA . GLY B 1 306 ? 8.789 12.273 6.031 1 96.06 306 GLY B CA 1
ATOM 5789 C C . GLY B 1 306 ? 9.055 11.18 5.008 1 96.06 306 GLY B C 1
ATOM 5790 O O . GLY B 1 306 ? 9.188 10.008 5.359 1 96.06 306 GLY B O 1
ATOM 5791 N N . ALA B 1 307 ? 9.211 11.555 3.746 1 94.62 307 ALA B N 1
ATOM 5792 C CA . ALA B 1 307 ? 9.453 10.594 2.67 1 94.62 307 ALA B CA 1
ATOM 5793 C C . ALA B 1 307 ? 10.797 9.883 2.861 1 94.62 307 ALA B C 1
ATOM 5795 O O . ALA B 1 307 ? 11.016 8.812 2.301 1 94.62 307 ALA B O 1
ATOM 5796 N N . ALA B 1 308 ? 11.625 10.469 3.623 1 91.81 308 ALA B N 1
ATOM 5797 C CA . ALA B 1 308 ? 12.906 9.828 3.891 1 91.81 308 ALA B CA 1
ATOM 5798 C C . ALA B 1 308 ? 12.742 8.617 4.801 1 91.81 308 ALA B C 1
ATOM 5800 O O . ALA B 1 308 ? 13.508 7.656 4.715 1 91.81 308 ALA B O 1
ATOM 5801 N N . SER B 1 309 ? 11.742 8.617 5.648 1 91.12 309 SER B N 1
ATOM 5802 C CA . SER B 1 309 ? 11.523 7.539 6.605 1 91.12 309 SER B CA 1
ATOM 5803 C C . SER B 1 309 ? 10.266 6.738 6.258 1 91.12 309 SER B C 1
ATOM 5805 O O . SER B 1 309 ? 9.805 5.926 7.059 1 91.12 309 SER B O 1
ATOM 5807 N N . ASN B 1 310 ? 9.602 6.941 4.977 1 88.19 310 ASN B N 1
ATOM 5808 C CA . ASN B 1 310 ? 8.289 6.355 4.711 1 88.19 310 ASN B CA 1
ATOM 5809 C C . ASN B 1 310 ? 8.328 5.402 3.52 1 88.19 310 ASN B C 1
ATOM 5811 O O . ASN B 1 310 ? 7.859 4.27 3.607 1 88.19 310 ASN B O 1
ATOM 5815 N N . ASN B 1 311 ? 8.445 5.863 2.273 1 92.69 311 ASN B N 1
ATOM 5816 C CA . ASN B 1 311 ? 9.133 6.715 1.305 1 92.69 311 ASN B CA 1
ATOM 5817 C C . ASN B 1 311 ? 8.133 7.48 0.434 1 92.69 311 ASN B C 1
ATOM 5819 O O . ASN B 1 311 ? 8.453 7.852 -0.698 1 92.69 311 ASN B O 1
ATOM 5823 N N . ASP B 1 312 ? 6.953 7.523 0.834 1 96.62 312 ASP B N 1
ATOM 5824 C CA . ASP B 1 312 ? 5.984 8.305 0.068 1 96.62 312 ASP B CA 1
ATOM 5825 C C . ASP B 1 312 ? 5.094 9.133 0.99 1 96.62 312 ASP B C 1
ATOM 5827 O O . ASP B 1 312 ? 5.188 9.023 2.215 1 96.62 312 ASP B O 1
ATOM 5831 N N . LEU B 1 313 ? 4.355 10.055 0.44 1 98.56 313 LEU B N 1
ATOM 5832 C CA . LEU B 1 313 ? 3.371 10.883 1.134 1 98.56 313 LEU B CA 1
ATOM 5833 C C . LEU B 1 313 ? 1.954 10.5 0.718 1 98.56 313 LEU B C 1
ATOM 5835 O O . LEU B 1 313 ? 1.097 11.367 0.553 1 98.56 313 LEU B O 1
ATOM 5839 N N . ASP B 1 314 ? 1.737 9.18 0.46 1 98.5 314 ASP B N 1
ATOM 5840 C CA . ASP B 1 314 ? 0.491 8.602 -0.032 1 98.5 314 ASP B CA 1
ATOM 5841 C C . ASP B 1 314 ? -0.466 8.297 1.119 1 98.5 314 ASP B C 1
ATOM 5843 O O . ASP B 1 314 ? -0.342 7.266 1.782 1 98.5 314 ASP B O 1
ATOM 5847 N N . MET B 1 315 ? -1.467 9.078 1.299 1 98.81 315 MET B N 1
ATOM 5848 C CA . MET B 1 315 ? -2.391 8.93 2.418 1 98.81 315 MET B CA 1
ATOM 5849 C C . MET B 1 315 ? -3.348 7.766 2.182 1 98.81 315 MET B C 1
ATOM 5851 O O . MET B 1 315 ? -3.889 7.195 3.131 1 98.81 315 MET B O 1
ATOM 5855 N N . LEU B 1 316 ? -3.664 7.418 0.93 1 98.56 316 LEU B N 1
ATOM 5856 C CA . LEU B 1 316 ? -4.465 6.223 0.684 1 98.56 316 LEU B CA 1
ATOM 5857 C C . LEU B 1 316 ? -3.711 4.965 1.1 1 98.56 316 LEU B C 1
ATOM 5859 O O . LEU B 1 316 ? -4.293 4.051 1.688 1 98.56 316 LEU B O 1
ATOM 5863 N N . GLY B 1 317 ? -2.424 4.969 0.763 1 97.94 317 GLY B N 1
ATOM 5864 C CA . GLY B 1 317 ? -1.584 3.871 1.223 1 97.94 317 GLY B CA 1
ATOM 5865 C C . GLY B 1 317 ? -1.498 3.779 2.734 1 97.94 317 GLY B C 1
ATOM 5866 O O . GLY B 1 317 ? -1.549 2.686 3.299 1 97.94 317 GLY B O 1
ATOM 5867 N N . GLU B 1 318 ? -1.344 4.934 3.416 1 98.38 318 GLU B N 1
ATOM 5868 C CA . GLU B 1 318 ? -1.298 4.965 4.875 1 98.38 318 GLU B CA 1
ATOM 5869 C C . GLU B 1 318 ? -2.596 4.441 5.48 1 98.38 318 GLU B C 1
ATOM 5871 O O . GLU B 1 318 ? -2.574 3.701 6.465 1 98.38 318 GLU B O 1
ATOM 5876 N N . MET B 1 319 ? -3.682 4.926 4.891 1 98.38 319 MET B N 1
ATOM 5877 C CA . MET B 1 319 ? -5.008 4.527 5.352 1 98.38 319 MET B CA 1
ATOM 5878 C C . MET B 1 319 ? -5.184 3.014 5.262 1 98.38 319 MET B C 1
ATOM 5880 O O . MET B 1 319 ? -5.645 2.383 6.215 1 98.38 319 MET B O 1
ATOM 5884 N N . ARG B 1 320 ? -4.805 2.416 4.152 1 98.25 320 ARG B N 1
ATOM 5885 C CA . ARG B 1 320 ? -4.871 0.971 3.965 1 98.25 320 ARG B CA 1
ATOM 5886 C C . ARG B 1 320 ? -3.982 0.248 4.973 1 98.25 320 ARG B C 1
ATOM 5888 O O . ARG B 1 320 ? -4.414 -0.721 5.602 1 98.25 320 ARG B O 1
ATOM 5895 N N . SER B 1 321 ? -2.766 0.736 5.125 1 98.38 321 SER B N 1
ATOM 5896 C CA . SER B 1 321 ? -1.822 0.13 6.059 1 98.38 321 SER B CA 1
ATOM 5897 C C . SER B 1 321 ? -2.35 0.182 7.488 1 98.38 321 SER B C 1
ATOM 5899 O O . SER B 1 321 ? -2.188 -0.774 8.25 1 98.38 321 SER B O 1
ATOM 5901 N N . ALA B 1 322 ? -2.945 1.317 7.824 1 98.75 322 ALA B N 1
ATOM 5902 C CA . ALA B 1 322 ? -3.5 1.468 9.164 1 98.75 322 ALA B CA 1
ATOM 5903 C C . ALA B 1 322 ? -4.609 0.45 9.422 1 98.75 322 ALA B C 1
ATOM 5905 O O . ALA B 1 322 ? -4.656 -0.177 10.477 1 98.75 322 ALA B O 1
ATOM 5906 N N . ALA B 1 323 ? -5.504 0.312 8.461 1 98.5 323 ALA B N 1
ATOM 5907 C CA . ALA B 1 323 ? -6.625 -0.616 8.594 1 98.5 323 ALA B CA 1
ATOM 5908 C C . ALA B 1 323 ? -6.133 -2.057 8.695 1 98.5 323 ALA B C 1
ATOM 5910 O O . ALA B 1 323 ? -6.539 -2.793 9.602 1 98.5 323 ALA B O 1
ATOM 5911 N N . LEU B 1 324 ? -5.238 -2.473 7.781 1 98.31 324 LEU B N 1
ATOM 5912 C CA . LEU B 1 324 ? -4.746 -3.846 7.727 1 98.31 324 LEU B CA 1
ATOM 5913 C C . LEU B 1 324 ? -3.91 -4.172 8.961 1 98.31 324 LEU B C 1
ATOM 5915 O O . LEU B 1 324 ? -4.156 -5.176 9.633 1 98.31 324 LEU B O 1
ATOM 5919 N N . LEU B 1 325 ? -2.959 -3.309 9.266 1 98.44 325 LEU B N 1
ATOM 5920 C CA . LEU B 1 325 ? -2.066 -3.521 10.398 1 98.44 325 LEU B CA 1
ATOM 5921 C C . LEU B 1 325 ? -2.846 -3.521 11.711 1 98.44 325 LEU B C 1
ATOM 5923 O O . LEU B 1 325 ? -2.555 -4.312 12.609 1 98.44 325 LEU B O 1
ATOM 5927 N N . GLY B 1 326 ? -3.793 -2.586 11.82 1 98.31 326 GLY B N 1
ATOM 5928 C CA . GLY B 1 326 ? -4.594 -2.496 13.031 1 98.31 326 GLY B CA 1
ATOM 5929 C C . GLY B 1 326 ? -5.332 -3.781 13.352 1 98.31 326 GLY B C 1
ATOM 5930 O O . GLY B 1 326 ? -5.469 -4.148 14.523 1 98.31 326 GLY B O 1
ATOM 5931 N N . LYS B 1 327 ? -5.812 -4.496 12.336 1 97.88 327 LYS B N 1
ATOM 5932 C CA . LYS B 1 327 ? -6.508 -5.77 12.508 1 97.88 327 LYS B CA 1
ATOM 5933 C C . LYS B 1 327 ? -5.574 -6.832 13.078 1 97.88 327 LYS B C 1
ATOM 5935 O O . LYS B 1 327 ? -5.93 -7.535 14.023 1 97.88 327 LYS B O 1
ATOM 5940 N N . ALA B 1 328 ? -4.402 -6.918 12.5 1 97.12 328 ALA B N 1
ATOM 5941 C CA . ALA B 1 328 ? -3.451 -7.945 12.914 1 97.12 328 ALA B CA 1
ATOM 5942 C C . ALA B 1 328 ? -2.938 -7.684 14.328 1 97.12 328 ALA B C 1
ATOM 5944 O O . ALA B 1 328 ? -2.842 -8.602 15.141 1 97.12 328 ALA B O 1
ATOM 5945 N N . VAL B 1 329 ? -2.615 -6.402 14.625 1 97.62 329 VAL B N 1
ATOM 5946 C CA . VAL B 1 329 ? -2.102 -6.031 15.938 1 97.62 329 VAL B CA 1
ATOM 5947 C C . VAL B 1 329 ? -3.168 -6.289 17 1 97.62 329 VAL B C 1
ATOM 5949 O O . VAL B 1 329 ? -2.854 -6.719 18.109 1 97.62 329 VAL B O 1
ATOM 5952 N N . ALA B 1 330 ? -4.418 -6.102 16.656 1 97.81 330 ALA B N 1
ATOM 5953 C CA . ALA B 1 330 ? -5.527 -6.289 17.594 1 97.81 330 ALA B CA 1
ATOM 5954 C C . ALA B 1 330 ? -5.957 -7.75 17.641 1 97.81 330 ALA B C 1
ATOM 5956 O O . ALA B 1 330 ? -6.742 -8.141 18.516 1 97.81 330 ALA B O 1
ATOM 5957 N N . ASN B 1 331 ? -5.465 -8.57 16.703 1 96.38 331 ASN B N 1
ATOM 5958 C CA . ASN B 1 331 ? -5.938 -9.945 16.531 1 96.38 331 ASN B CA 1
ATOM 5959 C C . ASN B 1 331 ? -7.457 -10 16.375 1 96.38 331 ASN B C 1
ATOM 5961 O O . ASN B 1 331 ? -8.125 -10.797 17.031 1 96.38 331 ASN B O 1
ATOM 5965 N N . ASP B 1 332 ? -7.973 -9.094 15.586 1 97 332 ASP B N 1
ATOM 5966 C CA . ASP B 1 332 ? -9.398 -8.93 15.328 1 97 332 ASP B CA 1
ATOM 5967 C C . ASP B 1 332 ? -9.641 -8.352 13.938 1 97 332 ASP B C 1
ATOM 5969 O O . ASP B 1 332 ? -9.43 -7.164 13.703 1 97 332 ASP B O 1
ATOM 5973 N N . ALA B 1 333 ? -10.117 -9.172 13.047 1 95.62 333 ALA B N 1
ATOM 5974 C CA . ALA B 1 333 ? -10.312 -8.789 11.648 1 95.62 333 ALA B CA 1
ATOM 5975 C C . ALA B 1 333 ? -11.352 -7.684 11.523 1 95.62 333 ALA B C 1
ATOM 5977 O O . ALA B 1 333 ? -11.438 -7.023 10.484 1 95.62 333 ALA B O 1
ATOM 5978 N N . SER B 1 334 ? -12.156 -7.473 12.523 1 95.5 334 SER B N 1
ATOM 5979 C CA . SER B 1 334 ? -13.195 -6.445 12.477 1 95.5 334 SER B CA 1
ATOM 5980 C C . SER B 1 334 ? -12.68 -5.117 13.023 1 95.5 334 SER B C 1
ATOM 5982 O O . SER B 1 334 ? -13.383 -4.102 12.961 1 95.5 334 SER B O 1
ATOM 5984 N N . ALA B 1 335 ? -11.422 -5.133 13.562 1 97.12 335 ALA B N 1
ATOM 5985 C CA . ALA B 1 335 ? -10.836 -3.893 14.07 1 97.12 335 ALA B CA 1
ATOM 5986 C C . ALA B 1 335 ? -10.547 -2.916 12.938 1 97.12 335 ALA B C 1
ATOM 5988 O O . ALA B 1 335 ? -10.203 -3.328 11.828 1 97.12 335 ALA B O 1
ATOM 5989 N N . ILE B 1 336 ? -10.766 -1.628 13.242 1 97.69 336 ILE B N 1
ATOM 5990 C CA . ILE B 1 336 ? -10.477 -0.521 12.336 1 97.69 336 ILE B CA 1
ATOM 5991 C C . ILE B 1 336 ? -11.141 -0.774 10.984 1 97.69 336 ILE B C 1
ATOM 5993 O O . ILE B 1 336 ? -10.461 -0.866 9.961 1 97.69 336 ILE B O 1
ATOM 5997 N N . PRO B 1 337 ? -12.422 -0.952 10.945 1 96.75 337 PRO B N 1
ATOM 5998 C CA . PRO B 1 337 ? -13.094 -1.135 9.656 1 96.75 337 PRO B CA 1
ATOM 5999 C C . PRO B 1 337 ? -12.828 0.014 8.688 1 96.75 337 PRO B C 1
ATOM 6001 O O . PRO B 1 337 ? -12.32 1.065 9.094 1 96.75 337 PRO B O 1
ATOM 6004 N N . ALA B 1 338 ? -13.18 -0.13 7.438 1 96.75 338 ALA B N 1
ATOM 6005 C CA . ALA B 1 338 ? -12.875 0.8 6.355 1 96.75 338 ALA B CA 1
ATOM 6006 C C . ALA B 1 338 ? -13.312 2.219 6.711 1 96.75 338 ALA B C 1
ATOM 6008 O O . ALA B 1 338 ? -12.555 3.174 6.52 1 96.75 338 ALA B O 1
ATOM 6009 N N . MET B 1 339 ? -14.484 2.379 7.223 1 97.5 339 MET B N 1
ATOM 6010 C CA . MET B 1 339 ? -15 3.703 7.562 1 97.5 339 MET B CA 1
ATOM 6011 C C . MET B 1 339 ? -14.172 4.344 8.672 1 97.5 339 MET B C 1
ATOM 6013 O O . MET B 1 339 ? -13.914 5.547 8.641 1 97.5 339 MET B O 1
ATOM 6017 N N . THR B 1 340 ? -13.766 3.529 9.664 1 98.12 340 THR B N 1
ATOM 6018 C CA . THR B 1 340 ? -12.914 4.039 10.734 1 98.12 340 THR B CA 1
ATOM 6019 C C . THR B 1 340 ? -11.578 4.527 10.18 1 98.12 340 THR B C 1
ATOM 6021 O O . THR B 1 340 ? -11.094 5.594 10.562 1 98.12 340 THR B O 1
ATOM 6024 N N . ALA B 1 341 ? -11.016 3.762 9.289 1 98.5 341 ALA B N 1
ATOM 6025 C CA . ALA B 1 341 ? -9.766 4.168 8.656 1 98.5 341 ALA B CA 1
ATOM 6026 C C . ALA B 1 341 ? -9.938 5.48 7.891 1 98.5 341 ALA B C 1
ATOM 6028 O O . ALA B 1 341 ? -9.07 6.352 7.941 1 98.5 341 ALA B O 1
ATOM 6029 N N . LEU B 1 342 ? -11.031 5.629 7.168 1 98.62 342 LEU B N 1
ATOM 6030 C CA . LEU B 1 342 ? -11.32 6.855 6.438 1 98.62 342 LEU B CA 1
ATOM 6031 C C . LEU B 1 342 ? -11.453 8.039 7.395 1 98.62 342 LEU B C 1
ATOM 6033 O O . LEU B 1 342 ? -10.953 9.125 7.113 1 98.62 342 LEU B O 1
ATOM 6037 N N . LYS B 1 343 ? -12.094 7.828 8.531 1 98.69 343 LYS B N 1
ATOM 6038 C CA . LYS B 1 343 ? -12.195 8.875 9.539 1 98.69 343 LYS B CA 1
ATOM 6039 C C . LYS B 1 343 ? -10.82 9.289 10.055 1 98.69 343 LYS B C 1
ATOM 6041 O O . LYS B 1 343 ? -10.547 10.477 10.219 1 98.69 343 LYS B O 1
ATOM 6046 N N . MET B 1 344 ? -9.984 8.328 10.281 1 98.88 344 MET B N 1
ATOM 6047 C CA . MET B 1 344 ? -8.625 8.586 10.758 1 98.88 344 MET B CA 1
ATOM 6048 C C . MET B 1 344 ? -7.859 9.461 9.773 1 98.88 344 MET B C 1
ATOM 6050 O O . MET B 1 344 ? -7.008 10.258 10.18 1 98.88 344 MET B O 1
ATOM 6054 N N . ALA B 1 345 ? -8.227 9.352 8.484 1 98.88 345 ALA B N 1
ATOM 6055 C CA . ALA B 1 345 ? -7.504 10.07 7.434 1 98.88 345 ALA B CA 1
ATOM 6056 C C . ALA B 1 345 ? -8.18 11.398 7.117 1 98.88 345 ALA B C 1
ATOM 6058 O O . ALA B 1 345 ? -7.703 12.156 6.27 1 98.88 345 ALA B O 1
ATOM 6059 N N . THR B 1 346 ? -9.352 11.727 7.77 1 98.81 346 THR B N 1
ATOM 6060 C CA . THR B 1 346 ? -10.117 12.93 7.441 1 98.81 346 THR B CA 1
ATOM 6061 C C . THR B 1 346 ? -10.523 13.672 8.711 1 98.81 346 THR B C 1
ATOM 6063 O O . THR B 1 346 ? -9.719 14.398 9.297 1 98.81 346 THR B O 1
ATOM 6066 N N . ILE B 1 347 ? -11.633 13.242 9.336 1 98.81 347 ILE B N 1
ATOM 6067 C CA . ILE B 1 347 ? -12.242 14.031 10.398 1 98.81 347 ILE B CA 1
ATOM 6068 C C . ILE B 1 347 ? -11.406 13.914 11.672 1 98.81 347 ILE B C 1
ATOM 6070 O O . ILE B 1 347 ? -11.312 14.867 12.453 1 98.81 347 ILE B O 1
ATOM 6074 N N . ASN B 1 348 ? -10.812 12.742 11.922 1 98.88 348 ASN B N 1
ATOM 6075 C CA . ASN B 1 348 ? -9.969 12.609 13.109 1 98.88 348 ASN B CA 1
ATOM 6076 C C . ASN B 1 348 ? -8.75 13.516 13.031 1 98.88 348 ASN B C 1
ATOM 6078 O O . ASN B 1 348 ? -8.297 14.047 14.047 1 98.88 348 ASN B O 1
ATOM 6082 N N . GLY B 1 349 ? -8.18 13.625 11.805 1 98.88 349 GLY B N 1
ATOM 6083 C CA . GLY B 1 349 ? -7.086 14.562 11.617 1 98.88 349 GLY B CA 1
ATOM 6084 C C . GLY B 1 349 ? -7.492 16 11.836 1 98.88 349 GLY B C 1
ATOM 6085 O O . GLY B 1 349 ? -6.762 16.781 12.461 1 98.88 349 GLY B O 1
ATOM 6086 N N . ALA B 1 350 ? -8.695 16.359 11.312 1 98.88 350 ALA B N 1
ATOM 6087 C CA . ALA B 1 350 ? -9.219 17.703 11.531 1 98.88 350 ALA B CA 1
ATOM 6088 C C . ALA B 1 350 ? -9.383 18 13.016 1 98.88 350 ALA B C 1
ATOM 6090 O O . ALA B 1 350 ? -9.031 19.078 13.484 1 98.88 350 ALA B O 1
ATOM 6091 N N . LYS B 1 351 ? -9.852 17.016 13.758 1 98.75 351 LYS B N 1
ATOM 6092 C CA . LYS B 1 351 ? -10.023 17.172 15.195 1 98.75 351 LYS B CA 1
ATOM 6093 C C . LYS B 1 351 ? -8.68 17.359 15.891 1 98.75 351 LYS B C 1
ATOM 6095 O O . LYS B 1 351 ? -8.539 18.234 16.766 1 98.75 351 LYS B O 1
ATOM 6100 N N . ALA B 1 352 ? -7.707 16.609 15.5 1 98.81 352 ALA B N 1
ATOM 6101 C CA . ALA B 1 352 ? -6.387 16.688 16.125 1 98.81 352 ALA B CA 1
ATOM 6102 C C . ALA B 1 352 ? -5.766 18.062 15.922 1 98.81 352 ALA B C 1
ATOM 6104 O O . ALA B 1 352 ? -5.043 18.547 16.797 1 98.81 352 ALA B O 1
ATOM 6105 N N . LEU B 1 353 ? -6.098 18.688 14.805 1 98.5 353 LEU B N 1
ATOM 6106 C CA . LEU B 1 353 ? -5.48 19.969 14.461 1 98.5 353 LEU B CA 1
ATOM 6107 C C . LEU B 1 353 ? -6.391 21.125 14.859 1 98.5 353 LEU B C 1
ATOM 6109 O O . LEU B 1 353 ? -6.062 22.297 14.609 1 98.5 353 LEU B O 1
ATOM 6113 N N . GLY B 1 354 ? -7.539 20.828 15.43 1 97.81 354 GLY B N 1
ATOM 6114 C CA . GLY B 1 354 ? -8.484 21.844 15.836 1 97.81 354 GLY B CA 1
ATOM 6115 C C . GLY B 1 354 ? -9.219 22.484 14.664 1 97.81 354 GLY B C 1
ATOM 6116 O O . GLY B 1 354 ? -9.562 23.656 14.711 1 97.81 354 GLY B O 1
ATOM 6117 N N . LEU B 1 355 ? -9.422 21.672 13.633 1 98.38 355 LEU B N 1
ATOM 6118 C CA . LEU B 1 355 ? -10.008 22.219 12.414 1 98.38 355 LEU B CA 1
ATOM 6119 C C . LEU B 1 355 ? -11.312 21.516 12.07 1 98.38 355 LEU B C 1
ATOM 6121 O O . LEU B 1 355 ? -11.844 21.672 10.969 1 98.38 355 LEU B O 1
ATOM 6125 N N . ASP B 1 356 ? -11.875 20.688 12.961 1 97.88 356 ASP B N 1
ATOM 6126 C CA . ASP B 1 356 ? -13 19.812 12.664 1 97.88 356 ASP B CA 1
ATOM 6127 C C . ASP B 1 356 ? -14.266 20.609 12.367 1 97.88 356 ASP B C 1
ATOM 6129 O O . ASP B 1 356 ? -15.188 20.109 11.727 1 97.88 356 ASP B O 1
ATOM 6133 N N . ASN B 1 357 ? -14.328 21.891 12.727 1 97.81 357 ASN B N 1
ATOM 6134 C CA . ASN B 1 357 ? -15.438 22.75 12.336 1 97.81 357 ASN B CA 1
ATOM 6135 C C . ASN B 1 357 ? -15.281 23.25 10.906 1 97.81 357 ASN B C 1
ATOM 6137 O O . ASN B 1 357 ? -16.25 23.703 10.289 1 97.81 357 ASN B O 1
ATOM 6141 N N . GLU B 1 358 ? -14.109 23.172 10.391 1 98.44 358 GLU B N 1
ATOM 6142 C CA . GLU B 1 358 ? -13.797 23.766 9.086 1 98.44 358 GLU B CA 1
ATOM 6143 C C . GLU B 1 358 ? -13.664 22.688 8.016 1 98.44 358 GLU B C 1
ATOM 6145 O O . GLU B 1 358 ? -14.047 22.906 6.863 1 98.44 358 GLU B O 1
ATOM 6150 N N . ILE B 1 359 ? -13.031 21.609 8.305 1 98.75 359 ILE B N 1
ATOM 6151 C CA . ILE B 1 359 ? -12.75 20.578 7.305 1 98.75 359 ILE B CA 1
ATOM 6152 C C . ILE B 1 359 ? -12.922 19.188 7.922 1 98.75 359 ILE B C 1
ATOM 6154 O O . ILE B 1 359 ? -13.43 19.062 9.039 1 98.75 359 ILE B O 1
ATOM 6158 N N . GLY B 1 360 ? -12.633 18.125 7.148 1 98.75 360 GLY B N 1
ATOM 6159 C CA . GLY B 1 360 ? -12.609 16.75 7.613 1 98.75 360 GLY B CA 1
ATOM 6160 C C . GLY B 1 360 ? -13.883 15.984 7.285 1 98.75 360 GLY B C 1
ATOM 6161 O O . GLY B 1 360 ? -13.945 14.773 7.48 1 98.75 360 GLY B O 1
ATOM 6162 N N . SER B 1 361 ? -14.922 16.641 6.832 1 98.81 361 SER B N 1
ATOM 6163 C CA . SER B 1 361 ? -16.156 16.047 6.34 1 98.81 361 SER B CA 1
ATOM 6164 C C . SER B 1 361 ? -16.812 16.922 5.277 1 98.81 361 SER B C 1
ATOM 6166 O O . SER B 1 361 ? -16.422 18.078 5.086 1 98.81 361 SER B O 1
ATOM 6168 N N . LEU B 1 362 ? -17.734 16.344 4.527 1 98.69 362 LEU B N 1
ATOM 6169 C CA . LEU B 1 362 ? -18.469 17.094 3.523 1 98.69 362 LEU B CA 1
ATOM 6170 C C . LEU B 1 362 ? -19.828 17.547 4.066 1 98.69 362 LEU B C 1
ATOM 6172 O O . LEU B 1 362 ? -20.859 17.344 3.428 1 98.69 362 LEU B O 1
ATOM 6176 N N . ALA B 1 363 ? -19.766 18.109 5.234 1 98.31 363 ALA B N 1
ATOM 6177 C CA . ALA B 1 363 ? -20.969 18.641 5.867 1 98.31 363 ALA B CA 1
ATOM 6178 C C . ALA B 1 363 ? -21.25 20.062 5.398 1 98.31 363 ALA B C 1
ATOM 6180 O O . ALA B 1 363 ? -20.312 20.828 5.105 1 98.31 363 ALA B O 1
ATOM 6181 N N . ILE B 1 364 ? -22.516 20.453 5.379 1 98.31 364 ILE B N 1
ATOM 6182 C CA . ILE B 1 364 ? -22.922 21.797 4.984 1 98.31 364 ILE B CA 1
ATOM 6183 C C . ILE B 1 364 ? -22.281 22.828 5.918 1 98.31 364 ILE B C 1
ATOM 6185 O O . ILE B 1 364 ? -22.281 22.641 7.137 1 98.31 364 ILE B O 1
ATOM 6189 N N . GLY B 1 365 ? -21.719 23.859 5.375 1 98.56 365 GLY B N 1
ATOM 6190 C CA . GLY B 1 365 ? -21.078 24.906 6.141 1 98.56 365 GLY B CA 1
ATOM 6191 C C . GLY B 1 365 ? -19.562 24.812 6.133 1 98.56 365 GLY B C 1
ATOM 6192 O O . GLY B 1 365 ? -18.859 25.812 6.293 1 98.56 365 GLY B O 1
ATOM 6193 N N . LYS B 1 366 ? -18.984 23.656 5.934 1 98.75 366 LYS B N 1
ATOM 6194 C CA . LYS B 1 366 ? -17.547 23.438 5.969 1 98.75 366 LYS B CA 1
ATOM 6195 C C . LYS B 1 366 ? -16.891 23.875 4.66 1 98.75 366 LYS B C 1
ATOM 6197 O O . LYS B 1 366 ? -17.578 24.078 3.656 1 98.75 366 LYS B O 1
ATOM 6202 N N . ALA B 1 367 ? -15.594 24.125 4.789 1 98.88 367 ALA B N 1
ATOM 6203 C CA . ALA B 1 367 ? -14.82 24.438 3.59 1 98.88 367 ALA B CA 1
ATOM 6204 C C . ALA B 1 367 ? -14.859 23.281 2.594 1 98.88 367 ALA B C 1
ATOM 6206 O O . ALA B 1 367 ? -14.891 22.109 2.988 1 98.88 367 ALA B O 1
ATOM 6207 N N . ALA B 1 368 ? -14.883 23.594 1.31 1 98.81 368 ALA B N 1
ATOM 6208 C CA . ALA B 1 368 ? -14.93 22.578 0.252 1 98.81 368 ALA B CA 1
ATOM 6209 C C . ALA B 1 368 ? -13.547 22 -0.017 1 98.81 368 ALA B C 1
ATOM 6211 O O . ALA B 1 368 ? -12.977 22.219 -1.085 1 98.81 368 ALA B O 1
ATOM 6212 N N . ASP B 1 369 ? -12.992 21.312 0.927 1 98.94 369 ASP B N 1
ATOM 6213 C CA . ASP B 1 369 ? -11.852 20.438 0.73 1 98.94 369 ASP B CA 1
ATOM 6214 C C . ASP B 1 369 ? -12.297 19.047 0.282 1 98.94 369 ASP B C 1
ATOM 6216 O O . ASP B 1 369 ? -12.734 18.234 1.101 1 98.94 369 ASP B O 1
ATOM 6220 N N . ILE B 1 370 ? -12.125 18.75 -1 1 98.94 370 ILE B N 1
ATOM 6221 C CA . ILE B 1 370 ? -12.797 17.609 -1.606 1 98.94 370 ILE B CA 1
ATOM 6222 C C . ILE B 1 370 ? -11.812 16.828 -2.475 1 98.94 370 ILE B C 1
ATOM 6224 O O . ILE B 1 370 ? -10.977 17.406 -3.158 1 98.94 370 ILE B O 1
ATOM 6228 N N . VAL B 1 371 ? -11.891 15.539 -2.434 1 98.94 371 VAL B N 1
ATOM 6229 C CA . VAL B 1 371 ? -11.117 14.648 -3.299 1 98.94 371 VAL B CA 1
ATOM 6230 C C . VAL B 1 371 ? -12.07 13.812 -4.148 1 98.94 371 VAL B C 1
ATOM 6232 O O . VAL B 1 371 ? -13.055 13.266 -3.643 1 98.94 371 VAL B O 1
ATOM 6235 N N . ALA B 1 372 ? -11.875 13.734 -5.43 1 98.94 372 ALA B N 1
ATOM 6236 C CA . ALA B 1 372 ? -12.594 12.828 -6.328 1 98.94 372 ALA B CA 1
ATOM 6237 C C . ALA B 1 372 ? -11.727 11.625 -6.691 1 98.94 372 ALA B C 1
ATOM 6239 O O . ALA B 1 372 ? -10.609 11.773 -7.176 1 98.94 372 ALA B O 1
ATOM 6240 N N . ILE B 1 373 ? -12.211 10.438 -6.434 1 98.88 373 ILE B N 1
ATOM 6241 C CA . ILE B 1 373 ? -11.508 9.188 -6.688 1 98.88 373 ILE B CA 1
ATOM 6242 C C . ILE B 1 373 ? -12.234 8.398 -7.777 1 98.88 373 ILE B C 1
ATOM 6244 O O . ILE B 1 373 ? -13.391 8.023 -7.613 1 98.88 373 ILE B O 1
ATOM 6248 N N . ASP B 1 374 ? -11.578 8.156 -8.875 1 98.75 374 ASP B N 1
ATOM 6249 C CA . ASP B 1 374 ? -12.125 7.371 -9.969 1 98.75 374 ASP B CA 1
ATOM 6250 C C . ASP B 1 374 ? -12.109 5.879 -9.641 1 98.75 374 ASP B C 1
ATOM 6252 O O . ASP B 1 374 ? -11.039 5.289 -9.477 1 98.75 374 ASP B O 1
ATOM 6256 N N . LEU B 1 375 ? -13.25 5.25 -9.539 1 97.75 375 LEU B N 1
ATOM 6257 C CA . LEU B 1 375 ? -13.32 3.844 -9.164 1 97.75 375 LEU B CA 1
ATOM 6258 C C . LEU B 1 375 ? -13.664 2.977 -10.375 1 97.75 375 LEU B C 1
ATOM 6260 O O . LEU B 1 375 ? -14.102 1.832 -10.219 1 97.75 375 LEU B O 1
ATOM 6264 N N . SER B 1 376 ? -13.438 3.492 -11.586 1 96.31 376 SER B N 1
ATOM 6265 C CA . SER B 1 376 ? -13.883 2.785 -12.781 1 96.31 376 SER B CA 1
ATOM 6266 C C . SER B 1 376 ? -12.797 1.846 -13.305 1 96.31 376 SER B C 1
ATOM 6268 O O . SER B 1 376 ? -13.062 0.99 -14.148 1 96.31 376 SER B O 1
ATOM 6270 N N . GLY B 1 377 ? -11.539 1.956 -12.812 1 95 377 GLY B N 1
ATOM 6271 C CA . GLY B 1 377 ? -10.484 1.056 -13.25 1 95 377 GLY B CA 1
ATOM 6272 C C . GLY B 1 377 ? -10.758 -0.397 -12.906 1 95 377 GLY B C 1
ATOM 6273 O O . GLY B 1 377 ? -11.43 -0.689 -11.914 1 95 377 GLY B O 1
ATOM 6274 N N . ILE B 1 378 ? -10.211 -1.286 -13.648 1 95.06 378 ILE B N 1
ATOM 6275 C CA . ILE B 1 378 ? -10.484 -2.707 -13.461 1 95.06 378 ILE B CA 1
ATOM 6276 C C . ILE B 1 378 ? -9.945 -3.152 -12.102 1 95.06 378 ILE B C 1
ATOM 6278 O O . ILE B 1 378 ? -10.477 -4.082 -11.492 1 95.06 378 ILE B O 1
ATOM 6282 N N . GLU B 1 379 ? -8.938 -2.463 -11.586 1 95.94 379 GLU B N 1
ATOM 6283 C CA . GLU B 1 379 ? -8.297 -2.814 -10.328 1 95.94 379 GLU B CA 1
ATOM 6284 C C . GLU B 1 379 ? -9.234 -2.58 -9.141 1 95.94 379 GLU B C 1
ATOM 6286 O O . GLU B 1 379 ? -8.969 -3.051 -8.039 1 95.94 379 GLU B O 1
ATOM 6291 N N . THR B 1 380 ? -10.312 -1.834 -9.359 1 96.5 380 THR B N 1
ATOM 6292 C CA . THR B 1 380 ? -11.25 -1.552 -8.273 1 96.5 380 THR B CA 1
ATOM 6293 C C . THR B 1 380 ? -12.586 -2.248 -8.523 1 96.5 380 THR B C 1
ATOM 6295 O O . THR B 1 380 ? -13.5 -2.156 -7.699 1 96.5 380 THR B O 1
ATOM 6298 N N . GLN B 1 381 ? -12.75 -2.955 -9.602 1 96.44 381 GLN B N 1
ATOM 6299 C CA . GLN B 1 381 ? -14.023 -3.588 -9.945 1 96.44 381 GLN B CA 1
ATOM 6300 C C . GLN B 1 381 ? -14.078 -5.023 -9.43 1 96.44 381 GLN B C 1
ATOM 6302 O O . GLN B 1 381 ? -13.055 -5.703 -9.352 1 96.44 381 GLN B O 1
ATOM 6307 N N . PRO B 1 382 ? -15.281 -5.543 -9.094 1 97.25 382 PRO B N 1
ATOM 6308 C CA . PRO B 1 382 ? -16.594 -4.898 -8.992 1 97.25 382 PRO B CA 1
ATOM 6309 C C . PRO B 1 382 ? -16.75 -4.094 -7.703 1 97.25 382 PRO B C 1
ATOM 6311 O O . PRO B 1 382 ? -16.109 -4.398 -6.695 1 97.25 382 PRO B O 1
ATOM 6314 N N . ILE B 1 383 ? -17.594 -3.125 -7.742 1 96.31 383 ILE B N 1
ATOM 6315 C CA . ILE B 1 383 ? -17.781 -2.289 -6.559 1 96.31 383 ILE B CA 1
ATOM 6316 C C . ILE B 1 383 ? -19.062 -2.682 -5.84 1 96.31 383 ILE B C 1
ATOM 6318 O O . ILE B 1 383 ? -20.156 -2.48 -6.363 1 96.31 383 ILE B O 1
ATOM 6322 N N . TYR B 1 384 ? -18.922 -3.234 -4.66 1 94.69 384 TYR B N 1
ATOM 6323 C CA . TYR B 1 384 ? -20.062 -3.529 -3.797 1 94.69 384 TYR B CA 1
ATOM 6324 C C . TYR B 1 384 ? -20.203 -2.486 -2.695 1 94.69 384 TYR B C 1
ATOM 6326 O O . TYR B 1 384 ? -21.312 -2.154 -2.279 1 94.69 384 TYR B O 1
ATOM 6334 N N . CYS B 1 385 ? -19.094 -1.998 -2.217 1 94.19 385 CYS B N 1
ATOM 6335 C CA . CYS B 1 385 ? -18.984 -0.988 -1.171 1 94.19 385 CYS B CA 1
ATOM 6336 C C . CYS B 1 385 ? -17.875 0.01 -1.488 1 94.19 385 CYS B C 1
ATOM 6338 O O . CYS B 1 385 ? -16.688 -0.278 -1.276 1 94.19 385 CYS B O 1
ATOM 6340 N N . PRO B 1 386 ? -18.25 1.21 -1.883 1 96.5 386 PRO B N 1
ATOM 6341 C CA . PRO B 1 386 ? -17.25 2.189 -2.312 1 96.5 386 PRO B CA 1
ATOM 6342 C C . PRO B 1 386 ? -16.234 2.518 -1.218 1 96.5 386 PRO B C 1
ATOM 6344 O O . PRO B 1 386 ? -15.062 2.736 -1.507 1 96.5 386 PRO B O 1
ATOM 6347 N N . VAL B 1 387 ? -16.703 2.576 0.053 1 97 387 VAL B N 1
ATOM 6348 C CA . VAL B 1 387 ? -15.781 2.883 1.142 1 97 387 VAL B CA 1
ATOM 6349 C C . VAL B 1 387 ? -14.727 1.788 1.245 1 97 387 VAL B C 1
ATOM 6351 O O . VAL B 1 387 ? -13.531 2.08 1.349 1 97 387 VAL B O 1
ATOM 6354 N N . SER B 1 388 ? -15.156 0.517 1.162 1 95.81 388 SER B N 1
ATOM 6355 C CA . SER B 1 388 ? -14.234 -0.613 1.17 1 95.81 388 SER B CA 1
ATOM 6356 C C . SER B 1 388 ? -13.266 -0.542 -0.005 1 95.81 388 SER B C 1
ATOM 6358 O O . SER B 1 388 ? -12.07 -0.812 0.151 1 95.81 388 SER B O 1
ATOM 6360 N N . GLN B 1 389 ? -13.805 -0.187 -1.129 1 97 389 GLN B N 1
ATOM 6361 C CA . GLN B 1 389 ? -13.008 -0.121 -2.346 1 97 389 GLN B CA 1
ATOM 6362 C C . GLN B 1 389 ? -11.922 0.95 -2.232 1 97 389 GLN B C 1
ATOM 6364 O O . GLN B 1 389 ? -10.789 0.746 -2.678 1 97 389 GLN B O 1
ATOM 6369 N N . ILE B 1 390 ? -12.258 2.041 -1.658 1 98 390 ILE B N 1
ATOM 6370 C CA . ILE B 1 390 ? -11.328 3.158 -1.51 1 98 390 ILE B CA 1
ATOM 6371 C C . ILE B 1 390 ? -10.211 2.773 -0.548 1 98 390 ILE B C 1
ATOM 6373 O O . ILE B 1 390 ? -9.031 3.047 -0.813 1 98 390 ILE B O 1
ATOM 6377 N N . VAL B 1 391 ? -10.539 2.096 0.511 1 97.81 391 VAL B N 1
ATOM 6378 C CA . VAL B 1 391 ? -9.578 1.815 1.572 1 97.81 391 VAL B CA 1
ATOM 6379 C C . VAL B 1 391 ? -8.703 0.629 1.176 1 97.81 391 VAL B C 1
ATOM 6381 O O . VAL B 1 391 ? -7.488 0.645 1.396 1 97.81 391 VAL B O 1
ATOM 6384 N N . TYR B 1 392 ? -9.289 -0.382 0.473 1 97.56 392 TYR B N 1
ATOM 6385 C CA . TYR B 1 392 ? -8.578 -1.655 0.389 1 97.56 392 TYR B CA 1
ATOM 6386 C C . TYR B 1 392 ? -8.102 -1.919 -1.033 1 97.56 392 TYR B C 1
ATOM 6388 O O . TYR B 1 392 ? -7.258 -2.789 -1.258 1 97.56 392 TYR B O 1
ATOM 6396 N N . ALA B 1 393 ? -8.586 -1.144 -2.035 1 96.94 393 ALA B N 1
ATOM 6397 C CA . ALA B 1 393 ? -8.242 -1.518 -3.406 1 96.94 393 ALA B CA 1
ATOM 6398 C C . ALA B 1 393 ? -7.699 -0.321 -4.18 1 96.94 393 ALA B C 1
ATOM 6400 O O . ALA B 1 393 ? -6.793 -0.468 -5.004 1 96.94 393 ALA B O 1
ATOM 6401 N N . ALA B 1 394 ? -8.18 0.869 -3.918 1 97.31 394 ALA B N 1
ATOM 6402 C CA . ALA B 1 394 ? -7.789 2.062 -4.664 1 97.31 394 ALA B CA 1
ATOM 6403 C C . ALA B 1 394 ? -6.379 2.508 -4.285 1 97.31 394 ALA B C 1
ATOM 6405 O O . ALA B 1 394 ? -5.844 2.086 -3.258 1 97.31 394 ALA B O 1
ATOM 6406 N N . SER B 1 395 ? -5.754 3.277 -5.121 1 96.38 395 SER B N 1
ATOM 6407 C CA . SER B 1 395 ? -4.445 3.877 -4.883 1 96.38 395 SER B CA 1
ATOM 6408 C C . SER B 1 395 ? -4.473 5.383 -5.129 1 96.38 395 SER B C 1
ATOM 6410 O O . SER B 1 395 ? -5.477 5.918 -5.602 1 96.38 395 SER B O 1
ATOM 6412 N N . ARG B 1 396 ? -3.35 6 -4.797 1 97.56 396 ARG B N 1
ATOM 6413 C CA . ARG B 1 396 ? -3.258 7.445 -4.977 1 97.56 396 ARG B CA 1
ATOM 6414 C C . ARG B 1 396 ? -3.438 7.828 -6.441 1 97.56 396 ARG B C 1
ATOM 6416 O O . ARG B 1 396 ? -3.85 8.945 -6.75 1 97.56 396 ARG B O 1
ATOM 6423 N N . HIS B 1 397 ? -3.279 6.898 -7.391 1 97.06 397 HIS B N 1
ATOM 6424 C CA . HIS B 1 397 ? -3.381 7.188 -8.812 1 97.06 397 HIS B CA 1
ATOM 6425 C C . HIS B 1 397 ? -4.836 7.242 -9.266 1 97.06 397 HIS B C 1
ATOM 6427 O O . HIS B 1 397 ? -5.129 7.688 -10.375 1 97.06 397 HIS B O 1
ATOM 6433 N N . ASN B 1 398 ? -5.738 6.809 -8.383 1 98.31 398 ASN B N 1
ATOM 6434 C CA . ASN B 1 398 ? -7.164 6.906 -8.68 1 98.31 398 ASN B CA 1
ATOM 6435 C C . ASN B 1 398 ? -7.695 8.312 -8.414 1 98.31 398 ASN B C 1
ATOM 6437 O O . ASN B 1 398 ? -8.805 8.656 -8.836 1 98.31 398 ASN B O 1
ATOM 6441 N N . VAL B 1 399 ? -6.922 9.148 -7.707 1 98.81 399 VAL B N 1
ATOM 6442 C CA . VAL B 1 399 ? -7.32 10.531 -7.445 1 98.81 399 VAL B CA 1
ATOM 6443 C C . VAL B 1 399 ? -7.23 11.344 -8.727 1 98.81 399 VAL B C 1
ATOM 6445 O O . VAL B 1 399 ? -6.176 11.391 -9.375 1 98.81 399 VAL B O 1
ATOM 6448 N N . THR B 1 400 ? -8.32 12.016 -9.125 1 98.81 400 THR B N 1
ATOM 6449 C CA . THR B 1 400 ? -8.312 12.75 -10.383 1 98.81 400 THR B CA 1
ATOM 6450 C C . THR B 1 400 ? -8.43 14.25 -10.133 1 98.81 400 THR B C 1
ATOM 6452 O O . THR B 1 400 ? -7.852 15.055 -10.867 1 98.81 400 THR B O 1
ATOM 6455 N N . ASP B 1 401 ? -9.203 14.609 -9.055 1 98.88 401 ASP B N 1
ATOM 6456 C CA . ASP B 1 401 ? -9.469 16.016 -8.773 1 98.88 401 ASP B CA 1
ATOM 6457 C C . ASP B 1 401 ? -9.391 16.297 -7.277 1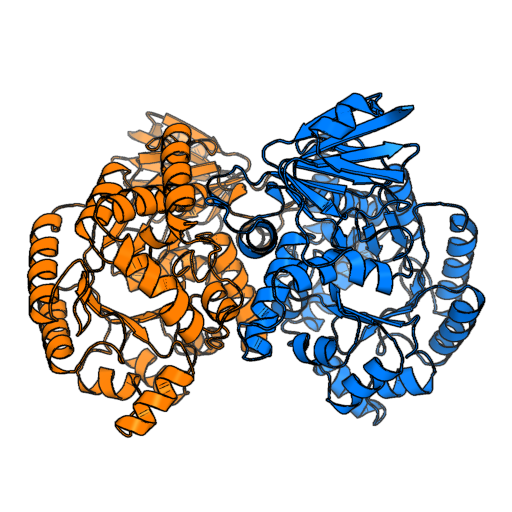 98.88 401 ASP B C 1
ATOM 6459 O O . ASP B 1 401 ? -9.773 15.461 -6.457 1 98.88 401 ASP B O 1
ATOM 6463 N N . VAL B 1 402 ? -8.906 17.469 -6.961 1 98.94 402 VAL B N 1
ATOM 6464 C CA . VAL B 1 402 ? -8.773 17.906 -5.578 1 98.94 402 VAL B CA 1
ATOM 6465 C C . VAL B 1 402 ? -9.125 19.391 -5.473 1 98.94 402 VAL B C 1
ATOM 6467 O O . VAL B 1 402 ? -8.688 20.203 -6.293 1 98.94 402 VAL B O 1
ATOM 6470 N N . TRP B 1 403 ? -9.992 19.719 -4.586 1 98.88 403 TRP B N 1
ATOM 6471 C CA . TRP B 1 403 ? -10.32 21.109 -4.246 1 98.88 403 TRP B CA 1
ATOM 6472 C C . TRP B 1 403 ? -9.898 21.422 -2.816 1 98.88 403 TRP B C 1
ATOM 6474 O O . TRP B 1 403 ? -10.039 20.594 -1.918 1 98.88 403 TRP B O 1
ATOM 6484 N N . VAL B 1 404 ? -9.367 22.609 -2.578 1 98.94 404 VAL B N 1
ATOM 6485 C CA . VAL B 1 404 ? -9.141 23.172 -1.255 1 98.94 404 VAL B CA 1
ATOM 6486 C C . VAL B 1 404 ? -9.867 24.516 -1.135 1 98.94 404 VAL B C 1
ATOM 6488 O O . VAL B 1 404 ? -9.609 25.438 -1.907 1 98.94 404 VAL B O 1
ATOM 6491 N N . SER B 1 405 ? -10.82 24.547 -0.217 1 98.62 405 SER B N 1
ATOM 6492 C CA . SER B 1 405 ? -11.656 25.734 -0.058 1 98.62 405 SER B CA 1
ATOM 6493 C C . SER B 1 405 ? -12.289 26.141 -1.383 1 98.62 405 SER B C 1
ATOM 6495 O O . SER B 1 405 ? -12.266 27.312 -1.751 1 98.62 405 SER B O 1
ATOM 6497 N N . GLY B 1 406 ? -12.703 25.172 -2.135 1 98.38 406 GLY B N 1
ATOM 6498 C CA . GLY B 1 406 ? -13.43 25.406 -3.373 1 98.38 406 GLY B CA 1
ATOM 6499 C C . GLY B 1 406 ? -12.516 25.672 -4.559 1 98.38 406 GLY B C 1
ATOM 6500 O O . GLY B 1 406 ? -12.969 25.672 -5.703 1 98.38 406 GLY B O 1
ATOM 6501 N N . LYS B 1 407 ? -11.273 25.875 -4.32 1 98.31 407 LYS B N 1
ATOM 6502 C CA . LYS B 1 407 ? -10.32 26.062 -5.406 1 98.31 407 LYS B CA 1
ATOM 6503 C C . LYS B 1 407 ? -9.766 24.734 -5.902 1 98.31 407 LYS B C 1
ATOM 6505 O O . LYS B 1 407 ? -9.297 23.922 -5.109 1 98.31 407 LYS B O 1
ATOM 6510 N N . ARG B 1 408 ? -9.844 24.531 -7.203 1 98.19 408 ARG B N 1
ATOM 6511 C CA . ARG B 1 408 ? -9.375 23.266 -7.785 1 98.19 408 ARG B CA 1
ATOM 6512 C C . ARG B 1 408 ? -7.855 23.25 -7.883 1 98.19 408 ARG B C 1
ATOM 6514 O O . ARG B 1 408 ? -7.262 24.047 -8.609 1 98.19 408 ARG B O 1
ATOM 6521 N N . LEU B 1 409 ? -7.184 22.312 -7.211 1 98.88 409 LEU B N 1
ATOM 6522 C CA . LEU B 1 409 ? -5.727 22.219 -7.215 1 98.88 409 LEU B CA 1
ATOM 6523 C C . LEU B 1 409 ? -5.258 21.078 -8.109 1 98.88 409 LEU B C 1
ATOM 6525 O O . LEU B 1 409 ? -4.09 21.031 -8.5 1 98.88 409 LEU B O 1
ATOM 6529 N N . LEU B 1 410 ? -6.078 20.125 -8.352 1 98.88 410 LEU B N 1
ATOM 6530 C CA . LEU B 1 410 ? -5.836 19.016 -9.258 1 98.88 410 LEU B CA 1
ATOM 6531 C C . LEU B 1 410 ? -7.035 18.781 -10.172 1 98.88 410 LEU B C 1
ATOM 6533 O O . LEU B 1 410 ? -8.172 18.672 -9.703 1 98.88 410 LEU B O 1
ATOM 6537 N N . LYS B 1 411 ? -6.859 18.797 -11.445 1 98.69 411 LYS B N 1
ATOM 6538 C CA . LYS B 1 411 ? -7.891 18.531 -12.445 1 98.69 411 LYS B CA 1
ATOM 6539 C C . LYS B 1 411 ? -7.453 17.453 -13.422 1 98.69 411 LYS B C 1
ATOM 6541 O O . LYS B 1 411 ? -6.523 17.641 -14.203 1 98.69 411 LYS B O 1
ATOM 6546 N N . GLN B 1 412 ? -8.109 16.297 -13.406 1 97.81 412 GLN B N 1
ATOM 6547 C CA . GLN B 1 412 ? -7.762 15.156 -14.242 1 97.81 412 GLN B CA 1
ATOM 6548 C C . GLN B 1 412 ? -6.285 14.805 -14.102 1 97.81 412 GLN B C 1
ATOM 6550 O O . GLN B 1 412 ? -5.578 14.664 -15.102 1 97.81 412 GLN B O 1
ATOM 6555 N N . ARG B 1 413 ? -5.793 14.836 -12.891 1 97.38 413 ARG B N 1
ATOM 6556 C CA . ARG B 1 413 ? -4.473 14.445 -12.414 1 97.38 413 ARG B CA 1
ATOM 6557 C C . ARG B 1 413 ? -3.414 15.461 -12.844 1 97.38 413 ARG B C 1
ATOM 6559 O O . ARG B 1 413 ? -2.215 15.18 -12.773 1 97.38 413 ARG B O 1
ATOM 6566 N N . ARG B 1 414 ? -3.871 16.688 -13.359 1 97.81 414 ARG B N 1
ATOM 6567 C CA . ARG B 1 414 ? -2.957 17.781 -13.672 1 97.81 414 ARG B CA 1
ATOM 6568 C C . ARG B 1 414 ? -3.004 18.875 -12.602 1 97.81 414 ARG B C 1
ATOM 6570 O O . ARG B 1 414 ? -4.074 19.391 -12.289 1 97.81 414 ARG B O 1
ATOM 6577 N N . LEU B 1 415 ? -1.841 19.125 -12.023 1 98.56 415 LEU B N 1
ATOM 6578 C CA . LEU B 1 415 ? -1.738 20.172 -11.008 1 98.56 415 LEU B CA 1
ATOM 6579 C C . LEU B 1 415 ? -2.039 21.547 -11.609 1 98.56 415 LEU B C 1
ATOM 6581 O O . LEU B 1 415 ? -1.625 21.844 -12.734 1 98.56 415 LEU B O 1
ATOM 6585 N N . THR B 1 416 ? -2.727 22.375 -10.891 1 98.25 416 THR B N 1
ATOM 6586 C CA . THR B 1 416 ? -3.141 23.656 -11.445 1 98.25 416 THR B CA 1
ATOM 6587 C C . THR B 1 416 ? -2.23 24.781 -10.953 1 98.25 416 THR B C 1
ATOM 6589 O O . THR B 1 416 ? -2.242 25.891 -11.5 1 98.25 416 THR B O 1
ATOM 6592 N N . THR B 1 417 ? -1.407 24.5 -9.914 1 97.62 417 THR B N 1
ATOM 6593 C CA . THR B 1 417 ? -0.621 25.578 -9.328 1 97.62 417 THR B CA 1
ATOM 6594 C C . THR B 1 417 ? 0.87 25.25 -9.391 1 97.62 417 THR B C 1
ATOM 6596 O O . THR B 1 417 ? 1.7 26.047 -8.93 1 97.62 417 THR B O 1
ATOM 6599 N N . LEU B 1 418 ? 1.257 24.094 -9.859 1 96.56 418 LEU B N 1
ATOM 6600 C CA . LEU B 1 418 ? 2.65 23.672 -9.961 1 96.56 418 LEU B CA 1
ATOM 6601 C C . LEU B 1 418 ? 2.969 23.172 -11.367 1 96.56 418 LEU B C 1
ATOM 6603 O O . LEU B 1 418 ? 2.195 22.422 -11.953 1 96.56 418 LEU B O 1
ATOM 6607 N N . ASP B 1 419 ? 4.078 23.625 -11.883 1 96.25 419 ASP B N 1
ATOM 6608 C CA . ASP B 1 419 ? 4.59 23.125 -13.156 1 96.25 419 ASP B CA 1
ATOM 6609 C C . ASP B 1 419 ? 5.535 21.938 -12.938 1 96.25 419 ASP B C 1
ATOM 6611 O O . ASP B 1 419 ? 6.672 22.125 -12.5 1 96.25 419 ASP B O 1
ATOM 6615 N N . LEU B 1 420 ? 5.145 20.812 -13.344 1 95.69 420 LEU B N 1
ATOM 6616 C CA . LEU B 1 420 ? 5.875 19.578 -13.039 1 95.69 420 LEU B CA 1
ATOM 6617 C C . LEU B 1 420 ? 7.203 19.547 -13.797 1 95.69 420 LEU B C 1
ATOM 6619 O O . LEU B 1 420 ? 8.188 18.984 -13.305 1 95.69 420 LEU B O 1
ATOM 6623 N N . ALA B 1 421 ? 7.266 20.094 -14.992 1 94.88 421 ALA B N 1
ATOM 6624 C CA . ALA B 1 421 ? 8.516 20.109 -15.75 1 94.88 421 ALA B CA 1
ATOM 6625 C C . ALA B 1 421 ? 9.578 20.938 -15.039 1 94.88 421 ALA B C 1
ATOM 6627 O O . ALA B 1 421 ? 10.719 20.5 -14.898 1 94.88 421 ALA B O 1
ATOM 6628 N N . ASP B 1 422 ? 9.133 22.109 -14.594 1 96.75 422 ASP B N 1
ATOM 6629 C CA . ASP B 1 422 ? 10.039 22.969 -13.844 1 96.75 422 ASP B CA 1
ATOM 6630 C C . ASP B 1 422 ? 10.477 22.312 -12.539 1 96.75 422 ASP B C 1
ATOM 6632 O O . ASP B 1 422 ? 11.656 22.359 -12.18 1 96.75 422 ASP B O 1
ATOM 6636 N N . LEU B 1 423 ? 9.539 21.766 -11.867 1 97.31 423 LEU B N 1
ATOM 6637 C CA . LEU B 1 423 ? 9.836 21.094 -10.602 1 97.31 423 LEU B CA 1
ATOM 6638 C C . LEU B 1 423 ? 10.812 19.953 -10.805 1 97.31 423 LEU B C 1
ATOM 6640 O O . LEU B 1 423 ? 11.734 19.766 -10.016 1 97.31 423 LEU B O 1
ATOM 6644 N N . THR B 1 424 ? 10.633 19.172 -11.844 1 96.06 424 THR B N 1
ATOM 6645 C CA . THR B 1 424 ? 11.492 18.016 -12.133 1 96.06 424 THR B CA 1
ATOM 6646 C C . THR B 1 424 ? 12.938 18.469 -12.352 1 96.06 424 THR B C 1
ATOM 6648 O O . THR B 1 424 ? 13.875 17.797 -11.914 1 96.06 424 THR B O 1
ATOM 6651 N N . LEU B 1 425 ? 13.156 19.609 -13.023 1 96.69 425 LEU B N 1
ATOM 6652 C CA . LEU B 1 425 ? 14.492 20.156 -13.25 1 96.69 425 LEU B CA 1
ATOM 6653 C C . LEU B 1 425 ? 15.172 20.5 -11.93 1 96.69 425 LEU B C 1
ATOM 6655 O O . LEU B 1 425 ? 16.344 20.203 -11.734 1 96.69 425 LEU B O 1
ATOM 6659 N N . LYS B 1 426 ? 14.383 21.125 -11.047 1 97.56 426 LYS B N 1
ATOM 6660 C CA . LYS B 1 426 ? 14.906 21.484 -9.734 1 97.56 426 LYS B CA 1
ATOM 6661 C C . LYS B 1 426 ? 15.289 20.25 -8.93 1 97.56 426 LYS B C 1
ATOM 6663 O O . LYS B 1 426 ? 16.344 20.203 -8.297 1 97.56 426 LYS B O 1
ATOM 6668 N N . ILE B 1 427 ? 14.422 19.25 -9.023 1 97.56 427 ILE B N 1
ATOM 6669 C CA . ILE B 1 427 ? 14.625 18.016 -8.258 1 97.56 427 ILE B CA 1
ATOM 6670 C C . ILE B 1 427 ? 15.844 17.281 -8.797 1 97.56 427 ILE B C 1
ATOM 6672 O O . ILE B 1 427 ? 16.625 16.703 -8.023 1 97.56 427 ILE B O 1
ATOM 6676 N N . ASP B 1 428 ? 16.031 17.297 -10.094 1 96.62 428 ASP B N 1
ATOM 6677 C CA . ASP B 1 428 ? 17.203 16.672 -10.703 1 96.62 428 ASP B CA 1
ATOM 6678 C C . ASP B 1 428 ? 18.5 17.359 -10.258 1 96.62 428 ASP B C 1
ATOM 6680 O O . ASP B 1 428 ? 19.516 16.688 -10.055 1 96.62 428 ASP B O 1
ATOM 6684 N N . ALA B 1 429 ? 18.453 18.641 -10.141 1 97.31 429 ALA B N 1
ATOM 6685 C CA . ALA B 1 429 ? 19.609 19.391 -9.656 1 97.31 429 ALA B CA 1
ATOM 6686 C C . ALA B 1 429 ? 19.938 18.984 -8.219 1 97.31 429 ALA B C 1
ATOM 6688 O O . ALA B 1 429 ? 21.125 18.844 -7.875 1 97.31 429 ALA B O 1
ATOM 6689 N N . TRP B 1 430 ? 18.953 18.844 -7.383 1 97.25 430 TRP B N 1
ATOM 6690 C CA . TRP B 1 430 ? 19.156 18.422 -6 1 97.25 430 TRP B CA 1
ATOM 6691 C C . TRP B 1 430 ? 19.703 17 -5.945 1 97.25 430 TRP B C 1
ATOM 6693 O O . TRP B 1 430 ? 20.578 16.688 -5.133 1 97.25 430 TRP B O 1
ATOM 6703 N N . ARG B 1 431 ? 19.094 16.109 -6.805 1 96.25 431 ARG B N 1
ATOM 6704 C CA . ARG B 1 431 ? 19.562 14.742 -6.859 1 96.25 431 ARG B CA 1
ATOM 6705 C C . ARG B 1 431 ? 21.078 14.695 -7.113 1 96.25 431 ARG B C 1
ATOM 6707 O O . ARG B 1 431 ? 21.797 13.938 -6.469 1 96.25 431 ARG B O 1
ATOM 6714 N N . GLN B 1 432 ? 21.609 15.539 -8.031 1 95.31 432 GLN B N 1
ATOM 6715 C CA . GLN B 1 432 ? 23.016 15.602 -8.359 1 95.31 432 GLN B CA 1
ATOM 6716 C C . GLN B 1 432 ? 23.844 16.109 -7.18 1 95.31 432 GLN B C 1
ATOM 6718 O O . GLN B 1 432 ? 24.906 15.578 -6.875 1 95.31 432 GLN B O 1
ATOM 6723 N N . ARG B 1 433 ? 23.312 17.062 -6.449 1 93.81 433 ARG B N 1
ATOM 6724 C CA . ARG B 1 433 ? 24 17.656 -5.309 1 93.81 433 ARG B CA 1
ATOM 6725 C C . ARG B 1 433 ? 24.094 16.672 -4.148 1 93.81 433 ARG B C 1
ATOM 6727 O O . ARG B 1 433 ? 25.141 16.578 -3.494 1 93.81 433 ARG B O 1
ATOM 6734 N N . LEU B 1 434 ? 23 15.969 -3.936 1 93.94 434 LEU B N 1
ATOM 6735 C CA . LEU B 1 434 ? 22.891 15.117 -2.756 1 93.94 434 LEU B CA 1
ATOM 6736 C C . LEU B 1 434 ? 23.578 13.773 -2.982 1 93.94 434 LEU B C 1
ATOM 6738 O O . LEU B 1 434 ? 23.797 13.023 -2.033 1 93.94 434 LEU B O 1
ATOM 6742 N N . SER B 1 435 ? 23.906 13.477 -4.242 1 89.62 435 SER B N 1
ATOM 6743 C CA . SER B 1 435 ? 24.594 12.227 -4.566 1 89.62 435 SER B CA 1
ATOM 6744 C C . SER B 1 435 ? 26.109 12.383 -4.461 1 89.62 435 SER B C 1
ATOM 6746 O O . SER B 1 435 ? 26.844 11.414 -4.645 1 89.62 435 SER B O 1
ATOM 6748 N N . GLN B 1 436 ? 26.641 13.594 -4.246 1 79.5 436 GLN B N 1
ATOM 6749 C CA . GLN B 1 436 ? 28.078 13.859 -4.133 1 79.5 436 GLN B CA 1
ATOM 6750 C C . GLN B 1 436 ? 28.578 13.617 -2.711 1 79.5 436 GLN B C 1
ATOM 6752 O O . GLN B 1 436 ? 27.844 13.859 -1.745 1 79.5 436 GLN B O 1
#

Nearest PDB structures (foldseek):
  4dzh-assembly1_A-2  TM=9.943E-01  e=3.089E-65  Xanthomonas campestris pv. campestris str. ATCC 33913
  4f0r-assembly1_A  TM=9.880E-01  e=1.746E-63  Chromobacterium violaceum ATCC 12472
  4gbd-assembly1_B  TM=9.929E-01  e=3.652E-62  Pseudomonas aeruginosa PAO1
  3lnp-assembly1_A-2  TM=9.792E-01  e=8.779E-62  Oleispira antarctica
  4v1y-assembly2_G  TM=9.259E-01  e=2.278E-38  Pseudomonas sp. ADP

Radius of gyration: 26.97 Å; Cα contacts (8 Å, |Δi|>4): 2175; chains: 2; bounding box: 62×78×72 Å

pLDDT: mean 96.97, std 3.1, range [79.06, 98.94]

Solvent-accessible surface area (backbone atoms only — not comparable to full-atom values): 40917 Å² total; per-residue (Å²): 85,83,35,48,35,32,40,36,23,34,27,38,36,27,60,49,65,67,96,46,73,42,64,47,25,21,45,32,30,42,95,26,20,23,72,44,74,42,50,37,79,56,42,65,75,54,43,48,49,74,39,77,45,84,35,76,53,18,36,35,33,32,19,29,25,33,58,29,27,23,44,36,39,26,66,41,21,48,56,69,69,49,36,42,58,65,58,32,38,65,73,45,47,49,55,49,43,71,73,56,57,45,68,65,44,31,39,54,13,27,51,54,33,50,53,40,20,42,50,29,28,35,30,30,38,24,33,52,46,77,58,37,69,46,45,45,50,53,30,60,73,51,54,43,31,31,33,40,15,31,39,33,41,54,58,62,56,93,73,33,69,31,42,67,50,20,52,53,52,30,53,52,49,41,66,72,39,70,79,41,89,53,47,48,58,24,41,18,46,52,29,70,91,47,38,59,67,67,62,49,46,50,47,45,53,50,30,63,75,67,69,37,35,40,37,30,47,33,45,46,32,63,62,60,38,52,50,39,27,73,75,69,72,42,46,61,66,60,53,39,43,74,64,61,46,63,25,61,46,19,30,35,27,42,42,22,66,74,49,72,68,56,50,52,50,37,31,73,36,50,21,25,36,30,39,24,55,53,22,28,18,40,40,23,23,45,62,46,63,52,49,61,38,47,74,59,62,29,48,49,17,27,21,35,41,25,16,47,54,38,34,36,63,44,56,41,57,42,34,28,46,41,24,24,48,29,3,28,76,61,62,31,13,49,34,49,32,50,68,54,26,52,34,17,30,12,35,32,20,18,49,53,71,72,33,49,82,42,35,27,24,60,34,72,73,12,36,29,30,33,20,34,32,51,52,72,50,72,62,37,45,37,79,77,34,69,62,45,32,51,37,50,36,47,51,36,82,32,29,30,32,21,22,36,50,56,42,69,44,23,54,80,67,38,58,67,68,59,59,62,70,64,49,50,53,53,43,53,53,47,46,59,60,71,71,103,84,82,36,48,35,32,40,36,22,34,28,37,37,26,59,49,65,68,97,46,72,42,65,49,25,21,45,32,31,42,94,24,19,24,72,44,73,43,49,36,78,56,40,65,74,53,42,48,51,75,38,78,44,83,35,76,52,18,38,36,34,32,17,29,26,33,60,28,26,23,44,36,40,26,66,41,20,46,58,70,69,51,38,42,57,64,56,31,39,65,73,46,48,48,54,50,42,72,72,55,59,44,69,66,43,31,39,54,14,27,52,52,33,50,54,41,22,43,49,28,26,36,31,30,38,24,34,52,49,74,58,38,69,46,45,46,50,53,32,61,72,52,55,43,30,32,32,39,15,32,38,33,42,53,58,63,57,92,74,32,69,30,40,66,50,21,51,53,53,29,53,52,49,40,66,73,41,68,82,41,92,53,49,48,58,25,40,16,46,52,30,69,92,48,38,59,67,67,62,50,46,50,47,46,53,48,30,62,75,69,70,38,34,38,38,31,47,34,45,44,30,61,63,61,39,52,50,38,26,72,76,69,73,41,46,59,66,58,55,39,44,74,64,61,47,63,24,62,47,21,28,36,27,43,42,22,66,75,50,73,69,55,48,51,50,36,32,73,35,50,20,24,37,29,41,24,56,54,21,27,17,40,41,23,23,44,62,46,63,52,46,62,37,48,71,59,62,27,48,49,16,26,20,36,41,24,17,47,53,38,32,35,62,45,56,40,56,42,33,30,47,42,24,26,49,27,3,30,77,61,61,31,14,48,34,49,32,49,67,53,26,50,34,17,29,12,33,32,19,18,49,53,71,72,32,48,82,42,35,27,25,60,36,71,70,13,36,28,30,33,20,34,33,50,53,73,51,71,61,37,45,37,77,77,35,69,61,42,32,49,37,51,35,48,50,37,82,32,30,29,32,23,22,35,50,56,42,69,44,24,55,81,66,37,59,66,69,59,60,64,70,63,49,49,55,55,43,52,53,48,47,58,60,71,71,105

Organism: Methylotuvimicrobium buryatense (NCBI:txid95641)

Sequence (872 aa):
MKVDIAINARWIIPVEPESVTYEHHTLIINKGRIVDLLPTTEASQKYQAGSVENLDRHALIPGLINCHTHAAMTLLRGIADDLHLMDWLQNHIWPLEQQWVGEAFVRDGTDLAIAEMIRGGTTCFNDMYFFPEITAQQAIHHGIRAGIGMILIDFPSAWAENADRYIEKGLELHDRLRHEPLIITPFAPHAPYTVSDEPLQKVRTFADELDVPVHMHVHETRHEVDEAFEKTGTRPIARLNELGLINPSFVAVHMTQLHDDEIELFARSGAHIVHCPESNLKLASGFCPVAKCLDAGINVALGTDGAASNNDLDMLGEMRSAALLGKAVANDASAIPAMTALKMATINGAKALGLDNEIGSLAIGKAADIVAIDLSGIETQPIYCPVSQIVYAASRHNVTDVWVSGKRLLKQRRLTTLDLADLTLKIDAWRQRLSQMKVDIAINARWIIPVEPESVTYEHHTLIINKGRIVDLLPTTEASQKYQAGSVENLDRHALIPGLINCHTHAAMTLLRGIADDLHLMDWLQNHIWPLEQQWVGEAFVRDGTDLAIAEMIRGGTTCFNDMYFFPEITAQQAIHHGIRAGIGMILIDFPSAWAENADRYIEKGLELHDRLRHEPLIITPFAPHAPYTVSDEPLQKVRTFADELDVPVHMHVHETRHEVDEAFEKTGTRPIARLNELGLINPSFVAVHMTQLHDDEIELFARSGAHIVHCPESNLKLASGFCPVAKCLDAGINVALGTDGAASNNDLDMLGEMRSAALLGKAVANDASAIPAMTALKMATINGAKALGLDNEIGSLAIGKAADIVAIDLSGIETQPIYCPVSQIVYAASRHNVTDVWVSGKRLLKQRRLTTLDLADLTLKIDAWRQRLSQ

InterPro domains:
  IPR006680 Amidohydrolase-related [PF01979] (60-408)
  IPR011059 Metal-dependent hydrolase, composite domain superfamily [G3DSA:2.30.40.10] (7-423)
  IPR011059 Metal-dependent hydrolase, composite domain superfamily [SSF51338] (4-434)
  IPR023512 Deaminase MtaD/DadD [MF_01281] (4-435)
  IPR032466 Metal-dependent hydrolase [SSF51556] (62-361)
  IPR050287 5-Methylthioadenosine/S-adenosylhomocysteine deaminase [PTHR43794] (6-434)

Foldseek 3Di:
DEAAEKEFAQWEDFLVVPPDIDGRWIFTHHQQFTADIGHVVVCVVPYDHNYYHYHNQKYKWFFFEALEAAQLCLLVFPPPFPDAPCCCCVVAVVVLCQVDPDLLSSLLSNQVSVLQCVLLRHQEYEHEDAPLVSNVVNCLLLVGAYARELEAFAADDPRAGGRVRSVVVLVVSCVVCVPPPRYDYEHEYEALVGHDLVSLLVSVVVCVVVVFAYEYAALQAPVQQVVCCVVPVDGSLVVCVVSVNLALRYEYEQQQDDDPVSLLSNLVRNAAYEHQQQLSVSNVRHHHLVLSSVVSVHLYAYHNYYCNSRVGRNLLVRLLSCLVVNCVSVVHNPGCPLSNSLQNRFQSSCSNRVNNQATRGNDGPHRPFMWIFRQPDPQQPDPPDVSCSSNHGGTSNRTQWTDTSNRTQGHGSDGDSDDVVVSVVSSVVSVVVSVD/DEAAEKEFAQWEDFLVVFPDIDGRWIFTHHQQFTADIGHVVVCVVPYDHNYYHYHNQKYKWFFFEALEAAQLCLLQFPPPFPDAPVCCVVVAVVVLCQVDPDLLSSLLSNLVSVLQSVLLRHQEYEHEDAPLVSNVVNCLLLVGAYARELEAFAADDPRAGGRVRSVVVLVVSCVVCVPPPRYDYEHEYEALVGHDLVSLLVSVVVCVVVVFAYEYAALQAPVQQVVCCVVPVDGSLVVCVVSVNLALRYEYEQQQDDDPVSLLSNLVRNAAYEHQQQLSVSNVRHHHLVLSSVVSVHLYAYHNYYCNSRVGRNLLVRLLSCLVVNCVSVVHNPGCPLSNSLQNRFQSSCSNRVNNQATRGNDGPHRPFMWIFRQPDPQQPDPPDVSCSSNHGGTSNRTQWTDTSNRTQGHGSDGDSDDVVVSVVSSVVSNVVSVD

Secondary structure (DSSP, 8-state):
-EEEEEEEEEEE--SSSTT--EEEEEEEEETTEEEEEEEHHHHHHH-EEEEEEEEEEEEEEEPEEEEEE-GGGGGGTTTT-S--HHHHIIIIIHHHHHHH-SHHHHHHHHHHHHHHHHHTTEEEEEE--S-HHHHHHHHHHHT-EEEE-EEE-SS--SS-SSHHHHHHHHHHHHHHHTT-TTEE--EEE--TTTS-HHHHHHHHHHHHHHT--EEEEES--HHHHHHHHHHHSS-HHHHHHHTT--STTEEEEE--S--HHHHHHHHHHT-EEEE-HHHHHHTT-----HHHHHHTT-EEEE----TTTTS---HHHHHHHHHHHHHHHHT-TTSS-HHHHHHHTTHHHHHHTT-TTTSSS--TTSB--EEEEE--SGGG-S-S-HHHHHHHT--GGGEEEEEETTEEEEETTEESS--HHHHHHHHHHHHHHHT-/-EEEEEEEEEEE--SSSTT--EEEEEEEEETTEEEEEEEHHHHHHH-EEEEEEEEEEEEEEEPEEEEEE-GGGGGGTTTT-S--HHHHIIIIIHHHHHHH-SHHHHHHHHHHHHHHHHHTTEEEEEE--S-HHHHHHHHHHHT-EEEE-EEE-SS--SS-SSHHHHHHHHHHHHHHHTT-TTEE--EEE--TTTS-HHHHHHHHHHHHHHT--EEEEES--HHHHHHHHHHHSS-HHHHHHHTT--STTEEEEE--S--HHHHHHHHHHT-EEEE-HHHHHHTT-----HHHHHHTT-EEEE----TTTTS---HHHHHHHHHHHHHHHHT-TTSS-HHHHHHHTTHHHHHHTT-TTTSSS--TTSB--EEEEE--SGGG-S-S-HHHHHHHT--GGGEEEEEETTEEEEETTEESS--HHHHHHHHHHHHHHHT-